Protein AF-0000000075755629 (afdb_homodimer)

Sequence (802 aa):
MSFSRQSEVEHWERKLYDYRESHFELSARVHISHLVFESGFRRRMDGRQNIRRLTQLMKMQGCQRLMRDNHVPVIVPRAHWQDRVRPRSGSGIIPSLDMELDYRLCAYDHENLITAARNFLGLDDQWWIVDVYLTDNEEVSPDDHRNEAESICHKFIQSLKERYPNDNRPPDGLIYERINRYEGYLDTPRDPLAANNWWAVLEALAGSKKGRYLTQFFKHETLHQKLNSLLVIPGLWGGMRIGLLHKLTAMHCDEPIACYWELTSTTFSRLVRGRDELLLLIDGVTVELLQSRVHKVSSKDLNSLQVELEEGRLFPNFSEGTRQDIWARLKEIDYPIPTLKTFFKDRLYLEVAQSVMKRLFVQPRRGKITIDQGVYGKYDTPVPVSMALRQEWLGSDLLEFMSFSRQSEVEHWERKLYDYRESHFELSARVHISHLVFESGFRRRMDGRQNIRRLTQLMKMQGCQRLMRDNHVPVIVPRAHWQDRVRPRSGSGIIPSLDMELDYRLCAYDHENLITAARNFLGLDDQWWIVDVYLTDNEEVSPDDHRNEAESICHKFIQSLKERYPNDNRPPDGLIYERINRYEGYLDTPRDPLAANNWWAVLEALAGSKKGRYLTQFFKHETLHQKLNSLLVIPGLWGGMRIGLLHKLTAMHCDEPIACYWELTSTTFSRLVRGRDELLLLIDGVTVELLQSRVHKVSSKDLNSLQVELEEGRLFPNFSEGTRQDIWARLKEIDYPIPTLKTFFKDRLYLEVAQSVMKRLFVQPRRGKITIDQGVYGKYDTPVPVSMALRQEWLGSDLLEF

Solvent-accessible surface area (backbone atoms only — not comparable to full-atom values): 43333 Å² total; per-residue (Å²): 121,60,72,62,54,47,49,52,41,46,51,51,42,50,52,45,48,50,50,48,62,73,24,47,74,51,60,28,36,35,54,53,87,34,57,41,66,76,87,44,62,65,60,26,15,46,64,56,60,64,26,54,44,48,36,53,33,32,66,53,49,32,74,65,48,72,45,74,88,57,40,28,45,28,58,41,47,51,85,38,52,75,68,52,36,31,80,38,87,53,96,53,99,60,27,35,54,45,60,48,91,84,52,70,42,46,33,46,45,61,60,51,58,52,54,19,44,58,72,69,40,54,86,90,60,44,58,41,35,30,35,38,27,48,36,80,75,65,86,68,59,89,80,62,69,85,40,69,68,53,45,49,52,50,52,45,53,47,52,50,55,66,66,69,79,87,68,71,77,79,52,47,28,54,50,51,53,50,32,38,34,21,66,34,76,39,106,42,72,64,33,67,69,62,20,25,44,44,51,30,60,56,43,61,48,78,86,54,58,37,52,58,26,49,56,56,43,59,69,38,54,69,62,39,52,55,56,55,65,45,64,55,33,27,12,42,32,62,36,42,57,53,79,52,40,48,55,56,64,69,56,27,45,59,65,65,50,51,48,52,52,46,50,34,49,48,54,57,32,57,43,50,72,64,40,66,79,57,37,53,50,40,27,10,46,32,43,61,70,44,47,70,36,28,39,50,75,33,64,66,46,35,53,55,47,48,52,35,44,73,72,43,61,41,58,60,76,49,54,71,69,56,43,52,53,28,48,59,47,48,46,67,36,77,53,57,39,63,42,44,43,53,47,65,59,50,43,55,58,53,50,52,52,39,51,50,45,44,66,69,45,74,63,64,92,80,66,95,59,30,53,61,54,48,49,41,66,71,56,62,59,89,68,79,68,46,73,66,54,50,47,49,50,52,53,53,49,56,68,71,99,122,58,73,62,54,45,51,52,42,46,49,52,43,50,53,45,46,51,49,48,63,71,24,48,73,49,60,28,35,36,55,54,86,34,56,40,66,74,86,45,61,64,60,26,15,45,64,56,59,65,27,54,42,48,36,54,34,31,65,52,50,31,75,66,50,70,44,72,88,57,40,28,45,28,57,42,46,53,86,38,52,74,68,52,35,30,79,38,87,53,96,51,97,60,28,35,55,45,59,49,90,85,52,69,43,47,32,46,46,61,59,52,57,51,55,20,44,59,73,68,39,53,87,90,61,44,58,39,35,30,36,37,27,48,36,78,67,65,85,69,57,87,80,59,71,84,40,71,67,53,47,49,52,50,52,45,54,46,51,53,55,65,67,70,78,86,70,71,76,78,53,50,29,55,50,52,52,48,34,38,34,21,66,34,76,40,105,41,72,65,32,66,70,62,22,27,43,44,52,29,60,57,44,61,48,76,87,52,58,37,53,58,25,49,56,54,42,59,69,38,53,69,61,39,51,55,56,56,64,46,63,55,33,27,13,42,33,64,37,44,58,54,79,50,41,48,56,58,65,70,58,26,46,58,65,65,51,51,46,52,50,47,47,34,48,48,53,56,32,55,42,50,72,66,41,65,79,57,36,53,50,40,26,12,47,33,44,62,71,43,46,69,36,28,38,50,74,33,64,66,47,36,52,55,48,48,53,34,43,74,72,44,60,41,57,60,75,48,53,70,69,57,45,53,53,27,48,60,46,48,47,67,36,77,53,55,40,65,43,44,43,54,49,66,58,50,42,55,59,53,49,52,51,40,52,50,45,48,67,69,44,75,64,63,91,80,65,95,58,30,52,62,54,49,48,42,66,72,56,61,58,88,68,76,70,46,74,67,55,49,47,48,49,53,53,54,49,56,69,70,100

pLDDT: mean 81.87, std 16.44, range [29.17, 96.62]

Nearest PDB structures (foldseek):
  5gw4-assembly1_D  TM=1.438E-01  e=5.415E+00  Saccharomyces cerevisiae S288C
  5gw4-assembly1_D  TM=1.348E-01  e=2.688E+00  Saccharomyces cerevisiae S288C
  6ks7-assembly1_D  TM=1.229E-01  e=6.515E+00  Saccharomyces cerevisiae S288C

Radius of gyration: 30.39 Å; Cα contacts (8 Å, |Δi|>4): 1043; chains: 2; bounding box: 76×82×67 Å

InterPro domains:
  IPR022198 Protein of unknown function DUF3723 [PF12520] (63-380)

Secondary structure (DSSP, 8-state):
--HHHHHHHHHHHHHHHHHHHHHEEEEEEEEGGGEEE---HHHHH--SHHHHHHHHHHHHH----SSGGG-EEEEEETTTBTTTEEEE--SSSS-EEEE-TT--EEE-S-HHHHHHHHHHS-GGG-EEEEEEEEE--S---TT-TT-HHHHHHHHHHHHHHT----PPPPPHHHHHHHHHHHHT-SSS---HHHHHHHHHHHT-STT--HHHHHHHHHH-HHHHHHHHGGGG-GGGGGG--GGGHHHHHHHT-HHHHHHHHHHHHHHHHHHTTT-HHHHTT--HHHHHHHTT--TTT-HHHHHHHHHHHHTT-SSTTS-HHHHHHHHHHHTT--SPPP-HHHHHHHHHHHHHHHHHHHHHTT--TT----HHHHHHHHT--SS---HHHHHHHHHHHHHH-/--HHHHHHHHHHHHHHHHHHHHHEEEEEEEEGGGEEE---HHHHH--SHHHHHHHHHHHHH----SSGGG-EEEEEETTTBTTTEEEE--SSSS-EEEE-TT--EEE-S-HHHHHHHHHHS-GGG-EEEEEEEEE------TT-TT-HHHHHHHHHHHHHHT----PPPPPHHHHHHHHHHHHTSSSS---HHHHHHHHHHHT-STT--HHHHHHHHHH-HHHHHHHHGGGG-GGGGGG--GGGHHHHHHHT-HHHHHHHHHHHHHHHHHHTTT-HHHHTT--HHHHHHHTT--TTT-HHHHHHHHHHHHHT-SSTTS-HHHHHHHHHHHTT--SPPP-HHHHHHHHHHHHHHHHHHHHHS---SS----HHHHHHHHT--SS---HHHHHHHHHHHHHH-

Structure (mmCIF, N/CA/C/O backbone):
data_AF-0000000075755629-model_v1
#
loop_
_entity.id
_entity.type
_entity.pdbx_description
1 polymer 'Pc22g26890 protein'
#
loop_
_atom_site.group_PDB
_atom_site.id
_atom_site.type_symbol
_atom_site.label_atom_id
_atom_site.label_alt_id
_atom_site.label_comp_id
_atom_site.label_asym_id
_atom_site.label_entity_id
_atom_site.label_seq_id
_atom_site.pdbx_PDB_ins_code
_atom_site.Cartn_x
_atom_site.Cartn_y
_atom_site.Cartn_z
_atom_site.occupancy
_atom_site.B_iso_or_equiv
_atom_site.auth_seq_id
_atom_site.auth_comp_id
_atom_site.auth_asym_id
_atom_site.auth_atom_id
_atom_site.pdbx_PDB_model_num
ATOM 1 N N . MET A 1 1 ? 1.916 12.461 -23.312 1 44.56 1 MET A N 1
ATOM 2 C CA . MET A 1 1 ? 2.676 13.055 -22.219 1 44.56 1 MET A CA 1
ATOM 3 C C . MET A 1 1 ? 3.941 13.727 -22.734 1 44.56 1 MET A C 1
ATOM 5 O O . MET A 1 1 ? 4.695 13.133 -23.516 1 44.56 1 MET A O 1
ATOM 9 N N . SER A 1 2 ? 4 14.914 -22.688 1 57.66 2 SER A N 1
ATOM 10 C CA . SER A 1 2 ? 4.953 15.641 -23.531 1 57.66 2 SER A CA 1
ATOM 11 C C . SER A 1 2 ? 6.391 15.305 -23.141 1 57.66 2 SER A C 1
ATOM 13 O O . SER A 1 2 ? 6.668 14.977 -21.984 1 57.66 2 SER A O 1
ATOM 15 N N . PHE A 1 3 ? 7.09 14.797 -24.047 1 63.38 3 PHE A N 1
ATOM 16 C CA . PHE A 1 3 ? 8.539 14.609 -24.047 1 63.38 3 PHE A CA 1
ATOM 17 C C . PHE A 1 3 ? 9.219 15.609 -23.125 1 63.38 3 PHE A C 1
ATOM 19 O O . PHE A 1 3 ? 10.172 15.266 -22.422 1 63.38 3 PHE A O 1
ATOM 26 N N . SER A 1 4 ? 8.438 16.609 -23 1 75.25 4 SER A N 1
ATOM 27 C CA . SER A 1 4 ? 9.008 17.688 -22.203 1 75.25 4 SER A CA 1
ATOM 28 C C . SER A 1 4 ? 8.875 17.422 -20.719 1 75.25 4 SER A C 1
ATOM 30 O O . SER A 1 4 ? 9.82 17.641 -19.953 1 75.25 4 SER A O 1
ATOM 32 N N . ARG A 1 5 ? 7.859 16.719 -20.359 1 79.12 5 ARG A N 1
ATOM 33 C CA . ARG A 1 5 ? 7.652 16.469 -18.938 1 79.12 5 ARG A CA 1
ATOM 34 C C . ARG A 1 5 ? 8.594 15.383 -18.422 1 79.12 5 ARG A C 1
ATOM 36 O O . ARG A 1 5 ? 9.18 15.523 -17.344 1 79.12 5 ARG A O 1
ATOM 43 N N . GLN A 1 6 ? 8.789 14.391 -19.219 1 83.69 6 GLN A N 1
ATOM 44 C CA . GLN A 1 6 ? 9.68 13.312 -18.828 1 83.69 6 GLN A CA 1
ATOM 45 C C . GLN A 1 6 ? 11.117 13.805 -18.703 1 83.69 6 GLN A C 1
ATOM 47 O O . GLN A 1 6 ? 11.867 13.367 -17.828 1 83.69 6 GLN A O 1
ATOM 52 N N . SER A 1 7 ? 11.391 14.734 -19.547 1 84.19 7 SER A N 1
ATOM 53 C CA . SER A 1 7 ? 12.734 15.305 -19.469 1 84.19 7 SER A CA 1
ATOM 54 C C . SER A 1 7 ? 12.953 16.078 -18.172 1 84.19 7 SER A C 1
ATOM 56 O O . SER A 1 7 ? 14.039 16.031 -17.594 1 84.19 7 SER A O 1
ATOM 58 N N . GLU A 1 8 ? 11.914 16.734 -17.781 1 84.25 8 GLU A N 1
ATOM 59 C CA . GLU A 1 8 ? 11.984 17.484 -16.516 1 84.25 8 GLU A CA 1
ATOM 60 C C . GLU A 1 8 ? 12.117 16.531 -15.336 1 84.25 8 GLU A C 1
ATOM 62 O O . GLU A 1 8 ? 12.922 16.766 -14.43 1 84.25 8 GLU A O 1
ATOM 67 N N . VAL A 1 9 ? 11.375 15.5 -15.367 1 85.38 9 VAL A N 1
ATOM 68 C CA . VAL A 1 9 ? 11.406 14.516 -14.289 1 85.38 9 VAL A CA 1
ATOM 69 C C . VAL A 1 9 ? 12.781 13.859 -14.227 1 85.38 9 VAL A C 1
ATOM 71 O O . VAL A 1 9 ? 13.367 13.727 -13.148 1 85.38 9 VAL A O 1
ATOM 74 N N . GLU A 1 10 ? 13.289 13.555 -15.344 1 85.06 10 GLU A N 1
ATOM 75 C CA . GLU A 1 10 ? 14.602 12.914 -15.398 1 85.06 10 GLU A CA 1
ATOM 76 C C . GLU A 1 10 ? 15.695 13.852 -14.898 1 85.06 10 GLU A C 1
ATOM 78 O O . GLU A 1 10 ? 16.641 13.414 -14.258 1 85.06 10 GLU A O 1
ATOM 83 N N . HIS A 1 11 ? 15.508 15.062 -15.234 1 85.94 11 HIS A N 1
ATOM 84 C CA . HIS A 1 11 ? 16.469 16.062 -14.789 1 85.94 11 HIS A CA 1
ATOM 85 C C . HIS A 1 11 ? 16.531 16.125 -13.266 1 85.94 11 HIS A C 1
ATOM 87 O O . HIS A 1 11 ? 17.625 16.047 -12.68 1 85.94 11 HIS A O 1
ATOM 93 N N . TRP A 1 12 ? 15.43 16.172 -12.672 1 83.75 12 TRP A N 1
ATOM 94 C CA . TRP A 1 12 ? 15.383 16.266 -11.219 1 83.75 12 TRP A CA 1
ATOM 95 C C . TRP A 1 12 ? 15.766 14.945 -10.562 1 83.75 12 TRP A C 1
ATOM 97 O O . TRP A 1 12 ? 16.406 14.93 -9.508 1 83.75 12 TRP A O 1
ATOM 107 N N . GLU A 1 13 ? 15.398 13.906 -11.164 1 85.88 13 GLU A N 1
ATOM 108 C CA . GLU A 1 13 ? 15.781 12.594 -10.641 1 85.88 13 GLU A CA 1
ATOM 109 C C . GLU A 1 13 ? 17.297 12.438 -10.609 1 85.88 13 GLU A C 1
ATOM 111 O O . GLU A 1 13 ? 17.859 11.914 -9.641 1 85.88 13 GLU A O 1
ATOM 116 N N . ARG A 1 14 ? 17.875 12.859 -11.656 1 85.62 14 ARG A N 1
ATOM 117 C CA . ARG A 1 14 ? 19.328 12.758 -11.75 1 85.62 14 ARG A CA 1
ATOM 118 C C . ARG A 1 14 ? 20.016 13.641 -10.695 1 85.62 14 ARG A C 1
ATOM 120 O O . ARG A 1 14 ? 20.969 13.211 -10.047 1 85.62 14 ARG A O 1
ATOM 127 N N . LYS A 1 15 ? 19.469 14.805 -10.586 1 86.81 15 LYS A N 1
ATOM 128 C CA . LYS A 1 15 ? 20.047 15.727 -9.602 1 86.81 15 LYS A CA 1
ATOM 129 C C . LYS A 1 15 ? 19.891 15.18 -8.188 1 86.81 15 LYS A C 1
ATOM 131 O O . LYS A 1 15 ? 20.812 15.273 -7.371 1 86.81 15 LYS A O 1
ATOM 136 N N . LEU A 1 16 ? 18.766 14.609 -7.965 1 87 16 LEU A N 1
ATOM 137 C CA . LEU A 1 16 ? 18.516 14.062 -6.641 1 87 16 LEU A CA 1
ATOM 138 C C . LEU A 1 16 ? 19.359 12.828 -6.387 1 87 16 LEU A C 1
ATOM 140 O O . LEU A 1 16 ? 19.875 12.633 -5.277 1 87 16 LEU A O 1
ATOM 144 N N . TYR A 1 17 ? 19.438 12.078 -7.383 1 87.5 17 TYR A N 1
ATOM 145 C CA . TYR A 1 17 ? 20.281 10.891 -7.273 1 87.5 17 TYR A CA 1
ATOM 146 C C . TYR A 1 17 ? 21.719 11.266 -6.961 1 87.5 17 TYR A C 1
ATOM 148 O O . TYR A 1 17 ? 22.328 10.688 -6.062 1 87.5 17 TYR A O 1
ATOM 156 N N . ASP A 1 18 ? 22.219 12.18 -7.664 1 87.62 18 ASP A N 1
ATOM 157 C CA . ASP A 1 18 ? 23.578 12.648 -7.461 1 87.62 18 ASP A CA 1
ATOM 158 C C . ASP A 1 18 ? 23.75 13.25 -6.07 1 87.62 18 ASP A C 1
ATOM 160 O O . ASP A 1 18 ? 24.766 13.016 -5.41 1 87.62 18 ASP A O 1
ATOM 164 N N . TYR A 1 19 ? 22.781 14.008 -5.742 1 88.62 19 TYR A N 1
ATOM 165 C CA . TYR A 1 19 ? 22.828 14.625 -4.426 1 88.62 19 TYR A CA 1
ATOM 166 C C . TYR A 1 19 ? 22.844 13.578 -3.324 1 88.62 19 TYR A C 1
ATOM 168 O O . TYR A 1 19 ? 23.625 13.672 -2.375 1 88.62 19 TYR A O 1
ATOM 176 N N . ARG A 1 20 ? 22.062 12.594 -3.439 1 89.56 20 ARG A N 1
ATOM 177 C CA . ARG A 1 20 ? 21.953 11.523 -2.457 1 89.56 20 ARG A CA 1
ATOM 178 C C . ARG A 1 20 ? 23.266 10.75 -2.35 1 89.56 20 ARG A C 1
ATOM 180 O O . ARG A 1 20 ? 23.75 10.484 -1.247 1 89.56 20 ARG A O 1
ATOM 187 N N . GLU A 1 21 ? 23.812 10.438 -3.469 1 87.44 21 GLU A N 1
ATOM 188 C CA . GLU A 1 21 ? 25.047 9.656 -3.498 1 87.44 21 GLU A CA 1
ATOM 189 C C . GLU A 1 21 ? 26.219 10.453 -2.922 1 87.44 21 GLU A C 1
ATOM 191 O O . GLU A 1 21 ? 27.062 9.898 -2.221 1 87.44 21 GLU A O 1
ATOM 196 N N . SER A 1 22 ? 26.203 11.711 -3.191 1 90.06 22 SER A N 1
ATOM 197 C CA . SER A 1 22 ? 27.312 12.547 -2.744 1 90.06 22 SER A CA 1
ATOM 198 C C . SER A 1 22 ? 27.203 12.867 -1.259 1 90.06 22 SER A C 1
ATOM 200 O O . SER A 1 22 ? 28.203 13.141 -0.598 1 90.06 22 SER A O 1
ATOM 202 N N . HIS A 1 23 ? 25.984 12.797 -0.745 1 92.56 23 HIS A N 1
ATOM 203 C CA . HIS A 1 23 ? 25.797 13.211 0.641 1 92.56 23 HIS A CA 1
ATOM 204 C C . HIS A 1 23 ? 25.609 12.008 1.556 1 92.56 23 HIS A C 1
ATOM 206 O O . HIS A 1 23 ? 25.656 12.141 2.781 1 92.56 23 HIS A O 1
ATOM 212 N N . PHE A 1 24 ? 25.5 10.867 0.956 1 93.69 24 PHE A N 1
ATOM 213 C CA . PHE A 1 24 ? 25.391 9.656 1.76 1 93.69 24 PHE A CA 1
ATOM 214 C C . PHE A 1 24 ? 26.719 9.289 2.385 1 93.69 24 PHE A C 1
ATOM 216 O O . PHE A 1 24 ? 27.734 9.18 1.684 1 93.69 24 PHE A O 1
ATOM 223 N N . GLU A 1 25 ? 26.75 9.039 3.633 1 93.94 25 GLU A N 1
ATOM 224 C CA . GLU A 1 25 ? 27.984 8.703 4.32 1 93.94 25 GLU A CA 1
ATOM 225 C C . GLU A 1 25 ? 28.047 7.215 4.66 1 93.94 25 GLU A C 1
ATOM 227 O O . GLU A 1 25 ? 28.984 6.516 4.246 1 93.94 25 GLU A O 1
ATOM 232 N N . LEU A 1 26 ? 27.078 6.746 5.426 1 92.44 26 LEU A N 1
ATOM 233 C CA . LEU A 1 26 ? 27.031 5.336 5.793 1 92.44 26 LEU A CA 1
ATOM 234 C C . LEU A 1 26 ? 25.703 4.98 6.453 1 92.44 26 LEU A C 1
ATOM 236 O O . LEU A 1 26 ? 24.922 5.867 6.785 1 92.44 26 LEU A O 1
ATOM 240 N N . SER A 1 27 ? 25.438 3.748 6.465 1 93.12 27 SER A N 1
ATOM 241 C CA . SER A 1 27 ? 24.391 3.215 7.324 1 93.12 27 SER A CA 1
ATOM 242 C C . SER A 1 27 ? 24.953 2.754 8.664 1 93.12 27 SER A C 1
ATOM 244 O O . SER A 1 27 ? 26.016 2.135 8.719 1 93.12 27 SER A O 1
ATOM 246 N N . ALA A 1 28 ? 24.281 3.133 9.766 1 94.25 28 ALA A N 1
ATOM 247 C CA . ALA A 1 28 ? 24.828 2.824 11.078 1 94.25 28 ALA A CA 1
ATOM 248 C C . ALA A 1 28 ? 23.719 2.527 12.086 1 94.25 28 ALA A C 1
ATOM 250 O O . ALA A 1 28 ? 22.562 2.908 11.875 1 94.25 28 ALA A O 1
ATOM 251 N N . ARG A 1 29 ? 24.156 1.855 13.094 1 93.38 29 ARG A N 1
ATOM 252 C CA . ARG A 1 29 ? 23.25 1.527 14.188 1 93.38 29 ARG A CA 1
ATOM 253 C C . ARG A 1 29 ? 23.219 2.65 15.219 1 93.38 29 ARG A C 1
ATOM 255 O O . ARG A 1 29 ? 24.25 3.232 15.555 1 93.38 29 ARG A O 1
ATOM 262 N N . VAL A 1 30 ? 21.969 3.006 15.664 1 94.69 30 VAL A N 1
ATOM 263 C CA . VAL A 1 30 ? 21.797 4.031 16.688 1 94.69 30 VAL A CA 1
ATOM 264 C C . VAL A 1 30 ? 20.719 3.604 17.672 1 94.69 30 VAL A C 1
ATOM 266 O O . VAL A 1 30 ? 19.828 2.822 17.328 1 94.69 30 VAL A O 1
ATOM 269 N N . HIS A 1 31 ? 20.938 4.031 18.859 1 94.19 31 HIS A N 1
ATOM 270 C CA . HIS A 1 31 ? 19.844 3.836 19.812 1 94.19 31 HIS A CA 1
ATOM 271 C C . HIS A 1 31 ? 18.625 4.668 19.438 1 94.19 31 HIS A C 1
ATOM 273 O O . HIS A 1 31 ? 18.766 5.824 19.031 1 94.19 31 HIS A O 1
ATOM 279 N N . ILE A 1 32 ? 17.438 4.156 19.578 1 94.31 32 ILE A N 1
ATOM 280 C CA . ILE A 1 32 ? 16.203 4.754 19.094 1 94.31 32 ILE A CA 1
ATOM 281 C C . ILE A 1 32 ? 15.93 6.059 19.844 1 94.31 32 ILE A C 1
ATOM 283 O O . ILE A 1 32 ? 15.297 6.969 19.297 1 94.31 32 ILE A O 1
ATOM 287 N N . SER A 1 33 ? 16.453 6.238 21.047 1 92.12 33 SER A N 1
ATOM 288 C CA . SER A 1 33 ? 16.203 7.422 21.859 1 92.12 33 SER A CA 1
ATOM 289 C C . SER A 1 33 ? 16.859 8.664 21.25 1 92.12 33 SER A C 1
ATOM 291 O O . SER A 1 33 ? 16.5 9.789 21.578 1 92.12 33 SER A O 1
ATOM 293 N N . HIS A 1 34 ? 17.781 8.438 20.359 1 94.56 34 HIS A N 1
ATOM 294 C CA . HIS A 1 34 ? 18.5 9.562 19.75 1 94.56 34 HIS A CA 1
ATOM 295 C C . HIS A 1 34 ? 17.75 10.094 18.531 1 94.56 34 HIS A C 1
ATOM 297 O O . HIS A 1 34 ? 18.094 11.141 17.984 1 94.56 34 HIS A O 1
ATOM 303 N N . LEU A 1 35 ? 16.703 9.391 18.141 1 95 35 LEU A N 1
ATOM 304 C CA . LEU A 1 35 ? 15.977 9.789 16.938 1 95 35 LEU A CA 1
ATOM 305 C C . LEU A 1 35 ? 14.828 10.727 17.297 1 95 35 LEU A C 1
ATOM 307 O O . LEU A 1 35 ? 14.055 10.453 18.219 1 95 35 LEU A O 1
ATOM 311 N N . VAL A 1 36 ? 14.82 11.812 16.609 1 93.75 36 VAL A N 1
ATOM 312 C CA . VAL A 1 36 ? 13.734 12.773 16.781 1 93.75 36 VAL A CA 1
ATOM 313 C C . VAL A 1 36 ? 13.047 13.023 15.445 1 93.75 36 VAL A C 1
ATOM 315 O O . VAL A 1 36 ? 13.711 13.102 14.406 1 93.75 36 VAL A O 1
ATOM 318 N N . PHE A 1 37 ? 11.773 13.125 15.523 1 90.25 37 PHE A N 1
ATOM 319 C CA . PHE A 1 37 ? 10.977 13.328 14.312 1 90.25 37 PHE A CA 1
ATOM 320 C C . PHE A 1 37 ? 10.281 14.688 14.344 1 90.25 37 PHE A C 1
ATOM 322 O O . PHE A 1 37 ? 9.883 15.156 15.406 1 90.25 37 PHE A O 1
ATOM 329 N N . GLU A 1 38 ? 10.195 15.234 13.188 1 82.75 38 GLU A N 1
ATOM 330 C CA . GLU A 1 38 ? 9.516 16.516 13.078 1 82.75 38 GLU A CA 1
ATOM 331 C C . GLU A 1 38 ? 8.016 16.375 13.312 1 82.75 38 GLU A C 1
ATOM 333 O O . GLU A 1 38 ? 7.414 15.383 12.883 1 82.75 38 GLU A O 1
ATOM 338 N N . SER A 1 39 ? 7.535 17.297 14.039 1 81.44 39 SER A N 1
ATOM 339 C CA . SER A 1 39 ? 6.094 17.328 14.258 1 81.44 39 SER A CA 1
ATOM 340 C C . SER A 1 39 ? 5.371 18.062 13.133 1 81.44 39 SER A C 1
ATOM 342 O O . SER A 1 39 ? 5.336 19.281 13.109 1 81.44 39 SER A O 1
ATOM 344 N N . GLY A 1 40 ? 5 17.375 12.086 1 80.56 40 GLY A N 1
ATOM 345 C CA . GLY A 1 40 ? 4.305 17.984 10.961 1 80.56 40 GLY A CA 1
ATOM 346 C C . GLY A 1 40 ? 2.848 17.562 10.875 1 80.56 40 GLY A C 1
ATOM 347 O O . GLY A 1 40 ? 2.281 17.047 11.836 1 80.56 40 GLY A O 1
ATOM 348 N N . PHE A 1 41 ? 2.24 18.016 9.867 1 86.19 41 PHE A N 1
ATOM 349 C CA . PHE A 1 41 ? 0.822 17.781 9.625 1 86.19 41 PHE A CA 1
ATOM 350 C C . PHE A 1 41 ? 0.49 16.297 9.742 1 86.19 41 PHE A C 1
ATOM 352 O O . PHE A 1 41 ? -0.497 15.922 10.383 1 86.19 41 PHE A O 1
ATOM 359 N N . ARG A 1 42 ? 1.324 15.508 9.219 1 84.44 42 ARG A N 1
ATOM 360 C CA . ARG A 1 42 ? 1.105 14.07 9.227 1 84.44 42 ARG A CA 1
ATOM 361 C C . ARG A 1 42 ? 1.048 13.523 10.648 1 84.44 42 ARG A C 1
ATOM 363 O O . ARG A 1 42 ? 0.149 12.758 10.992 1 84.44 42 ARG A O 1
ATOM 370 N N . ARG A 1 43 ? 1.964 13.883 11.406 1 82.75 43 ARG A N 1
ATOM 371 C CA . ARG A 1 43 ? 2.035 13.414 12.789 1 82.75 43 ARG A CA 1
ATOM 372 C C . ARG A 1 43 ? 0.833 13.898 13.594 1 82.75 43 ARG A C 1
ATOM 374 O O . ARG A 1 43 ? 0.262 13.141 14.383 1 82.75 43 ARG A O 1
ATOM 381 N N . ARG A 1 44 ? 0.491 15.031 13.367 1 86.12 44 ARG A N 1
ATOM 382 C CA . ARG A 1 44 ? -0.596 15.641 14.125 1 86.12 44 ARG A CA 1
ATOM 383 C C . ARG A 1 44 ? -1.943 15.055 13.719 1 86.12 44 ARG A C 1
ATOM 385 O O . ARG A 1 44 ? -2.855 14.953 14.539 1 86.12 44 ARG A O 1
ATOM 392 N N . MET A 1 45 ? -1.952 14.703 12.547 1 89.06 45 MET A N 1
ATOM 393 C CA . MET A 1 45 ? -3.201 14.141 12.039 1 89.06 45 MET A CA 1
ATOM 394 C C . MET A 1 45 ? -3.389 12.711 12.523 1 89.06 45 MET A C 1
ATOM 396 O O . MET A 1 45 ? -4.516 12.227 12.617 1 89.06 45 MET A O 1
ATOM 400 N N . ASP A 1 46 ? -2.332 12.062 12.797 1 81.62 46 ASP A N 1
ATOM 401 C CA . ASP A 1 46 ? -2.326 10.625 13.008 1 81.62 46 ASP A CA 1
ATOM 402 C C . ASP A 1 46 ? -2.992 10.266 14.336 1 81.62 46 ASP A C 1
ATOM 404 O O . ASP A 1 46 ? -2.691 10.859 15.375 1 81.62 46 ASP A O 1
ATOM 408 N N . GLY A 1 47 ? -3.92 9.352 14.336 1 76.38 47 GLY A N 1
ATOM 409 C CA . GLY A 1 47 ? -4.602 8.844 15.516 1 76.38 47 GLY A CA 1
ATOM 410 C C . GLY A 1 47 ? -3.91 7.648 16.141 1 76.38 47 GLY A C 1
ATOM 411 O O . GLY A 1 47 ? -4.48 6.973 17 1 76.38 47 GLY A O 1
ATOM 412 N N . ARG A 1 48 ? -2.754 7.262 15.727 1 80.12 48 ARG A N 1
ATOM 413 C CA . ARG A 1 48 ? -1.9 6.23 16.297 1 80.12 48 ARG A CA 1
ATOM 414 C C . ARG A 1 48 ? -2.354 4.84 15.867 1 80.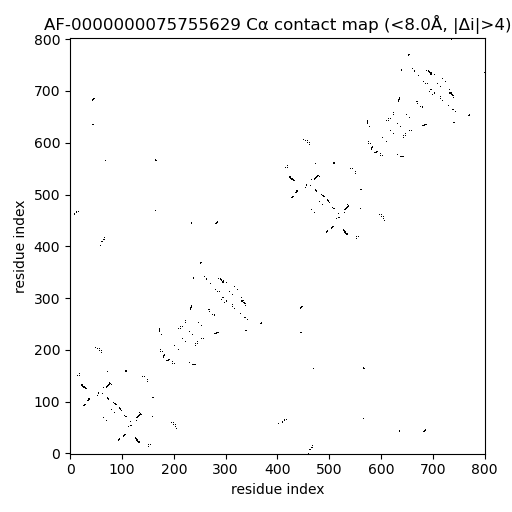12 48 ARG A C 1
ATOM 416 O O . ARG A 1 48 ? -1.873 3.832 16.391 1 80.12 48 ARG A O 1
ATOM 423 N N . GLN A 1 49 ? -3.258 4.797 15 1 78.81 49 GLN A N 1
ATOM 424 C CA . GLN A 1 49 ? -3.729 3.506 14.516 1 78.81 49 GLN A CA 1
ATOM 425 C C . GLN A 1 49 ? -2.625 2.764 13.766 1 78.81 49 GLN A C 1
ATOM 427 O O . GLN A 1 49 ? -2.523 1.538 13.859 1 78.81 49 GLN A O 1
ATOM 432 N N . ASN A 1 50 ? -1.839 3.496 13.102 1 82.19 50 ASN A N 1
ATOM 433 C CA . ASN A 1 50 ? -0.756 2.869 12.352 1 82.19 50 ASN A CA 1
ATOM 434 C C . ASN A 1 50 ? 0.3 2.275 13.273 1 82.19 50 ASN A C 1
ATOM 436 O O . ASN A 1 50 ? 0.93 1.271 12.945 1 82.19 50 ASN A O 1
ATOM 440 N N . ILE A 1 51 ? 0.458 2.883 14.391 1 87.31 51 ILE A N 1
ATOM 441 C CA . ILE A 1 51 ? 1.423 2.365 15.352 1 87.31 51 ILE A CA 1
ATOM 442 C C . ILE A 1 51 ? 0.957 1.006 15.867 1 87.31 51 ILE A C 1
ATOM 444 O O . ILE A 1 51 ? 1.753 0.07 15.977 1 87.31 51 ILE A O 1
ATOM 448 N N . ARG A 1 52 ? -0.302 0.938 16.156 1 85.12 52 ARG A N 1
ATOM 449 C CA . ARG A 1 52 ? -0.861 -0.321 16.625 1 85.12 52 ARG A CA 1
ATOM 450 C C . ARG A 1 52 ? -0.738 -1.415 15.578 1 85.12 52 ARG A C 1
ATOM 452 O O . ARG A 1 52 ? -0.367 -2.549 15.891 1 85.12 52 ARG A O 1
ATOM 459 N N . ARG A 1 53 ? -0.996 -1.057 14.461 1 85.06 53 ARG A N 1
ATOM 460 C CA . ARG A 1 53 ? -0.885 -1.99 13.344 1 85.06 53 ARG A CA 1
ATOM 461 C C . ARG A 1 53 ? 0.547 -2.492 13.188 1 85.06 53 ARG A C 1
ATOM 463 O O . ARG A 1 53 ? 0.78 -3.699 13.086 1 85.06 53 ARG A O 1
ATOM 470 N N . LEU A 1 54 ? 1.479 -1.6 13.172 1 87.25 54 LEU A N 1
ATOM 471 C CA . LEU A 1 54 ? 2.885 -1.95 13 1 87.25 54 LEU A CA 1
ATOM 472 C C . LEU A 1 54 ? 3.375 -2.812 14.164 1 87.25 54 LEU A C 1
ATOM 474 O O . LEU A 1 54 ? 4.176 -3.729 13.961 1 87.25 54 LEU A O 1
ATOM 478 N N . THR A 1 55 ? 2.861 -2.516 15.305 1 88.88 55 THR A N 1
ATOM 479 C CA . THR A 1 55 ? 3.232 -3.32 16.469 1 88.88 55 THR A CA 1
ATOM 480 C C . THR A 1 55 ? 2.746 -4.758 16.297 1 88.88 55 THR A C 1
ATOM 482 O O . THR A 1 55 ? 3.473 -5.703 16.609 1 88.88 55 THR A O 1
ATOM 485 N N . GLN A 1 56 ? 1.572 -4.859 15.812 1 85.31 56 GLN A N 1
ATOM 486 C CA . GLN A 1 56 ? 1.02 -6.191 15.578 1 85.31 56 GLN A CA 1
ATOM 487 C C . GLN A 1 56 ? 1.81 -6.93 14.5 1 85.31 56 GLN A C 1
ATOM 489 O O . GLN A 1 56 ? 2.021 -8.141 14.602 1 85.31 56 GLN A O 1
ATOM 494 N N . LEU A 1 57 ? 2.221 -6.242 13.57 1 85.44 57 LEU A N 1
ATOM 495 C CA . LEU A 1 57 ? 3.02 -6.844 12.508 1 85.44 57 LEU A CA 1
ATOM 496 C C . LEU A 1 57 ? 4.367 -7.316 13.047 1 85.44 57 LEU A C 1
ATOM 498 O O . LEU A 1 57 ? 4.848 -8.391 12.664 1 85.44 57 LEU A O 1
ATOM 502 N N . MET A 1 58 ? 4.957 -6.52 13.898 1 87.69 58 MET A N 1
ATOM 503 C CA . MET A 1 58 ? 6.246 -6.879 14.484 1 87.69 58 MET A CA 1
ATOM 504 C C . MET A 1 58 ? 6.121 -8.125 15.359 1 87.69 58 MET A C 1
ATOM 506 O O . MET A 1 58 ? 7.047 -8.938 15.43 1 87.69 58 MET A O 1
ATOM 510 N N . LYS A 1 59 ? 4.957 -8.219 15.906 1 86.06 59 LYS A N 1
ATOM 511 C CA . LYS A 1 59 ? 4.711 -9.406 16.719 1 86.06 59 LYS A CA 1
ATOM 512 C C . LYS A 1 59 ? 4.652 -10.656 15.852 1 86.06 59 LYS A C 1
ATOM 514 O O . LYS A 1 59 ? 5.055 -11.742 16.281 1 86.06 59 LYS A O 1
ATOM 519 N N . MET A 1 60 ? 4.246 -10.438 14.641 1 83.81 60 MET A N 1
ATOM 520 C CA . MET A 1 60 ? 4.066 -11.562 13.742 1 83.81 60 MET A CA 1
ATOM 521 C C . MET A 1 60 ? 5.363 -11.891 13 1 83.81 60 MET A C 1
ATOM 523 O O . MET A 1 60 ? 5.762 -13.047 12.914 1 83.81 60 MET A O 1
ATOM 527 N N . GLN A 1 61 ? 6 -10.953 12.453 1 84.25 61 GLN A N 1
ATOM 528 C CA . GLN A 1 61 ? 7.133 -11.195 11.562 1 84.25 61 GLN A CA 1
ATOM 529 C C . GLN A 1 61 ? 8.453 -10.867 12.258 1 84.25 61 GLN A C 1
ATOM 531 O O . GLN A 1 61 ? 9.523 -11.242 11.766 1 84.25 61 GLN A O 1
ATOM 536 N N . GLY A 1 62 ? 8.367 -10.227 13.398 1 84.62 62 GLY A N 1
ATOM 537 C CA . GLY A 1 62 ? 9.594 -9.742 14.016 1 84.62 62 GLY A CA 1
ATOM 538 C C . GLY A 1 62 ? 9.984 -8.352 13.547 1 84.62 62 GLY A C 1
ATOM 539 O O . GLY A 1 62 ? 9.469 -7.863 12.539 1 84.62 62 GLY A O 1
ATOM 540 N N . CYS A 1 63 ? 10.805 -7.82 14.289 1 86.88 63 CYS A N 1
ATOM 541 C CA . CYS A 1 63 ? 11.312 -6.496 13.938 1 86.88 63 CYS A CA 1
ATOM 542 C C . CYS A 1 63 ? 12.422 -6.59 12.898 1 86.88 63 CYS A C 1
ATOM 544 O O . CYS A 1 63 ? 13.477 -7.172 13.156 1 86.88 63 CYS A O 1
ATOM 546 N N . GLN A 1 64 ? 12.195 -6.109 11.758 1 86 64 GLN A N 1
ATOM 547 C CA . GLN A 1 64 ? 13.141 -6.168 10.656 1 86 64 GLN A CA 1
ATOM 548 C C . GLN A 1 64 ? 13.906 -4.855 10.516 1 86 64 GLN A C 1
ATOM 550 O O . GLN A 1 64 ? 13.562 -4.02 9.68 1 86 64 GLN A O 1
ATOM 555 N N . ARG A 1 65 ? 15.023 -4.797 11.133 1 87.75 65 ARG A N 1
ATOM 556 C CA . ARG A 1 65 ? 15.742 -3.529 11.227 1 87.75 65 ARG A CA 1
ATOM 557 C C . ARG A 1 65 ? 16.766 -3.389 10.102 1 87.75 65 ARG A C 1
ATOM 559 O O . ARG A 1 65 ? 17.141 -2.273 9.734 1 87.75 65 ARG A O 1
ATOM 566 N N . LEU A 1 66 ? 17.141 -4.512 9.516 1 85.12 66 LEU A N 1
ATOM 567 C CA . LEU A 1 66 ? 18.266 -4.461 8.586 1 85.12 66 LEU A CA 1
ATOM 568 C C . LEU A 1 66 ? 17.766 -4.32 7.148 1 85.12 66 LEU A C 1
ATOM 570 O O . LEU A 1 66 ? 18.562 -4.043 6.246 1 85.12 66 LEU A O 1
ATOM 574 N N . MET A 1 67 ? 16.453 -4.457 7.016 1 81.25 67 MET A N 1
ATOM 575 C CA . MET A 1 67 ? 15.898 -4.25 5.684 1 81.25 67 MET A CA 1
ATOM 576 C C . MET A 1 67 ? 16.062 -2.803 5.238 1 81.25 67 MET A C 1
ATOM 578 O O . MET A 1 67 ? 15.758 -1.877 5.988 1 81.25 67 MET A O 1
ATOM 582 N N . ARG A 1 68 ? 16.469 -2.594 4.062 1 81 68 ARG A N 1
ATOM 583 C CA . ARG A 1 68 ? 16.797 -1.27 3.545 1 81 68 ARG A CA 1
ATOM 584 C C . ARG A 1 68 ? 15.586 -0.345 3.605 1 81 68 ARG A C 1
ATOM 586 O O . ARG A 1 68 ? 15.719 0.841 3.912 1 81 68 ARG A O 1
ATOM 593 N N . ASP A 1 69 ? 14.477 -0.91 3.354 1 80.69 69 ASP A N 1
ATOM 594 C CA . ASP A 1 69 ? 13.266 -0.103 3.314 1 80.69 69 ASP A CA 1
ATOM 595 C C . ASP A 1 69 ? 12.883 0.392 4.707 1 80.69 69 ASP A C 1
ATOM 597 O O . ASP A 1 69 ? 12.078 1.311 4.852 1 80.69 69 ASP A O 1
ATOM 601 N N . ASN A 1 70 ? 13.477 -0.207 5.676 1 87.5 70 ASN A N 1
ATOM 602 C CA . ASN A 1 70 ? 13.133 0.167 7.047 1 87.5 70 ASN A CA 1
ATOM 603 C C . ASN A 1 70 ? 14.188 1.098 7.648 1 87.5 70 ASN A C 1
ATOM 605 O O . ASN A 1 70 ? 14.031 1.567 8.781 1 87.5 70 ASN A O 1
ATOM 609 N N . HIS A 1 71 ? 15.25 1.369 6.82 1 91.31 71 HIS A N 1
ATOM 610 C CA . HIS A 1 71 ? 16.25 2.312 7.32 1 91.31 71 HIS A CA 1
ATOM 611 C C . HIS A 1 71 ? 15.648 3.701 7.504 1 91.31 71 HIS A C 1
ATOM 613 O O . HIS A 1 71 ? 14.789 4.121 6.723 1 91.31 71 HIS A O 1
ATOM 619 N N . VAL A 1 72 ? 16.094 4.324 8.5 1 94 72 VAL A N 1
ATOM 620 C CA . VAL A 1 72 ? 15.609 5.68 8.758 1 94 72 VAL A CA 1
ATOM 621 C C . VAL A 1 72 ? 16.641 6.695 8.266 1 94 72 VAL A C 1
ATOM 623 O O . VAL A 1 72 ? 17.766 6.746 8.766 1 94 72 VAL A O 1
ATOM 626 N N . PRO A 1 73 ? 16.266 7.457 7.293 1 94.38 73 PRO A N 1
ATOM 627 C CA . PRO A 1 73 ? 17.203 8.5 6.852 1 94.38 73 PRO A CA 1
ATOM 628 C C . PRO A 1 73 ? 17.359 9.625 7.879 1 94.38 73 PRO A C 1
ATOM 630 O O . PRO A 1 73 ? 16.359 10.109 8.422 1 94.38 73 PRO A O 1
ATOM 633 N N . VAL A 1 74 ? 18.578 10.008 8.125 1 95.5 74 VAL A N 1
ATOM 634 C CA . VAL A 1 74 ? 18.875 11.109 9.039 1 95.5 74 VAL A CA 1
ATOM 635 C C . VAL A 1 74 ? 19.844 12.086 8.375 1 95.5 74 VAL A C 1
ATOM 637 O O . VAL A 1 74 ? 20.672 11.68 7.562 1 95.5 74 VAL A O 1
ATOM 640 N N . ILE A 1 75 ? 19.688 13.297 8.688 1 93.12 75 ILE A N 1
ATOM 641 C CA . ILE A 1 75 ? 20.578 14.336 8.172 1 93.12 75 ILE A CA 1
ATOM 642 C C . ILE A 1 75 ? 21.438 14.891 9.305 1 93.12 75 ILE A C 1
ATOM 644 O O . ILE A 1 75 ? 20.922 15.25 10.367 1 93.12 75 ILE A O 1
ATOM 648 N N . VAL A 1 76 ? 22.688 14.883 9.078 1 94.44 76 VAL A N 1
ATOM 649 C CA . VAL A 1 76 ? 23.656 15.406 10.031 1 94.44 76 VAL A CA 1
ATOM 650 C C . VAL A 1 76 ? 24.469 16.531 9.391 1 94.44 76 VAL A C 1
ATOM 652 O O . VAL A 1 76 ? 25.031 16.359 8.305 1 94.44 76 VAL A O 1
ATOM 655 N N . PRO A 1 77 ? 24.453 17.656 10.039 1 92.44 77 PRO A N 1
ATOM 656 C CA . PRO A 1 77 ? 25.344 18.703 9.523 1 92.44 77 PRO A CA 1
ATOM 657 C C . PRO A 1 77 ? 26.812 18.281 9.531 1 92.44 77 PRO A C 1
ATOM 659 O O . PRO A 1 77 ? 27.281 17.672 10.492 1 92.44 77 PRO A O 1
ATOM 662 N N . ARG A 1 78 ? 27.562 18.641 8.5 1 92.94 78 ARG A N 1
ATOM 663 C CA . ARG A 1 78 ? 28.969 18.266 8.344 1 92.94 78 ARG A CA 1
ATOM 664 C C . ARG A 1 78 ? 29.797 18.781 9.516 1 92.94 78 ARG A C 1
ATOM 666 O O . ARG A 1 78 ? 30.766 18.141 9.914 1 92.94 78 ARG A O 1
ATOM 673 N N . ALA A 1 79 ? 29.281 19.859 10.055 1 91.69 79 ALA A N 1
ATOM 674 C CA . ALA A 1 79 ? 29.984 20.469 11.18 1 91.69 79 ALA A CA 1
ATOM 675 C C . ALA A 1 79 ? 29.938 19.562 12.406 1 91.69 79 ALA A C 1
ATOM 677 O O . ALA A 1 79 ? 30.828 19.609 13.258 1 91.69 79 ALA A O 1
ATOM 678 N N . HIS A 1 80 ? 29 18.75 12.539 1 94.12 80 HIS A N 1
ATOM 679 C CA . HIS A 1 80 ? 28.812 17.891 13.703 1 94.12 80 HIS A CA 1
ATOM 680 C C . HIS A 1 80 ? 29.453 16.531 13.484 1 94.12 80 HIS A C 1
ATOM 682 O O . HIS A 1 80 ? 29.688 15.781 14.438 1 94.12 80 HIS A O 1
ATOM 688 N N . TRP A 1 81 ? 29.719 16.219 12.227 1 93.5 81 TRP A N 1
ATOM 689 C CA . TRP A 1 81 ? 30.234 14.906 11.867 1 93.5 81 TRP A CA 1
ATOM 690 C C . TRP A 1 81 ? 31.672 14.734 12.336 1 93.5 81 TRP A C 1
ATOM 692 O O . TRP A 1 81 ? 32.5 15.617 12.117 1 93.5 81 TRP A O 1
ATOM 702 N N . GLN A 1 82 ? 32.031 13.656 12.938 1 91.81 82 GLN A N 1
ATOM 703 C CA . GLN A 1 82 ? 33.344 13.305 13.484 1 91.81 82 GLN A CA 1
ATOM 704 C C . GLN A 1 82 ? 33.656 14.133 14.727 1 91.81 82 GLN A C 1
ATOM 706 O O . GLN A 1 82 ? 34.812 14.133 15.203 1 91.81 82 GLN A O 1
ATOM 711 N N . ASP A 1 83 ? 32.75 14.922 15.211 1 92 83 ASP A N 1
ATOM 712 C CA . ASP A 1 83 ? 32.875 15.703 16.438 1 92 83 ASP A CA 1
ATOM 713 C C . ASP A 1 83 ? 31.844 15.281 17.469 1 92 83 ASP A C 1
ATOM 715 O O . ASP A 1 83 ? 32.094 14.445 18.328 1 92 83 ASP A O 1
ATOM 719 N N . ARG A 1 84 ? 30.625 15.648 17.156 1 93.38 84 ARG A N 1
ATOM 720 C CA . ARG A 1 84 ? 29.531 15.305 18.047 1 93.38 84 ARG A CA 1
ATOM 721 C C . ARG A 1 84 ? 28.953 13.93 17.719 1 93.38 84 ARG A C 1
ATOM 723 O O . ARG A 1 84 ? 28.359 13.281 18.578 1 93.38 84 ARG A O 1
ATOM 730 N N . VAL A 1 85 ? 29.078 13.602 16.516 1 93.81 85 VAL A N 1
ATOM 731 C CA . VAL A 1 85 ? 28.656 12.297 16.016 1 93.81 85 VAL A CA 1
ATOM 732 C C . VAL A 1 85 ? 29.828 11.602 15.32 1 93.81 85 VAL A C 1
ATOM 734 O O . VAL A 1 85 ? 30.422 12.148 14.391 1 93.81 85 VAL A O 1
ATOM 737 N N . ARG A 1 86 ? 30.156 10.375 15.797 1 93.25 86 ARG A N 1
ATOM 738 C CA . ARG A 1 86 ? 31.281 9.656 15.219 1 93.25 86 ARG A CA 1
ATOM 739 C C . ARG A 1 86 ? 30.969 8.172 15.062 1 93.25 86 ARG A C 1
ATOM 741 O O . ARG A 1 86 ? 30.344 7.57 15.945 1 93.25 86 ARG A O 1
ATOM 748 N N . PRO A 1 87 ? 31.281 7.707 13.82 1 91.81 87 PRO A N 1
ATOM 749 C CA . PRO A 1 87 ? 31.109 6.262 13.648 1 91.81 87 PRO A CA 1
ATOM 750 C C . PRO A 1 87 ? 32.125 5.449 14.461 1 91.81 87 PRO A C 1
ATOM 752 O O . PRO A 1 87 ? 33.281 5.836 14.586 1 91.81 87 PRO A O 1
ATOM 755 N N . ARG A 1 88 ? 31.609 4.527 15.102 1 87.06 88 ARG A N 1
ATOM 756 C CA . ARG A 1 88 ? 32.438 3.598 15.836 1 87.06 88 ARG A CA 1
ATOM 757 C C . ARG A 1 88 ? 32.656 2.305 15.055 1 87.06 88 ARG A C 1
ATOM 759 O O . ARG A 1 88 ? 31.688 1.7 14.586 1 87.06 88 ARG A O 1
ATOM 766 N N . SER A 1 89 ? 33.875 2.09 14.57 1 72.88 89 SER A N 1
ATOM 767 C CA . SER A 1 89 ? 34.188 0.904 13.781 1 72.88 89 SER A CA 1
ATOM 768 C C . SER A 1 89 ? 34.094 -0.365 14.617 1 72.88 89 SER A C 1
ATOM 770 O O . SER A 1 89 ? 34.625 -0.43 15.727 1 72.88 89 SER A O 1
ATOM 772 N N . GLY A 1 90 ? 33.031 -0.978 14.773 1 62.06 90 GLY A N 1
ATOM 773 C CA . GLY A 1 90 ? 33 -2.277 15.43 1 62.06 90 GLY A CA 1
ATOM 774 C C . GLY A 1 90 ? 33.094 -3.438 14.453 1 62.06 90 GLY A C 1
ATOM 775 O O . GLY A 1 90 ? 33.344 -3.234 13.266 1 62.06 90 GLY A O 1
ATOM 776 N N . SER A 1 91 ? 33.281 -4.609 15.062 1 58 91 SER A N 1
ATOM 777 C CA . SER A 1 91 ? 33.5 -5.895 14.414 1 58 91 SER A CA 1
ATOM 778 C C . SER A 1 91 ? 32.406 -6.219 13.422 1 58 91 SER A C 1
ATOM 780 O O . SER A 1 91 ? 32.531 -7.141 12.617 1 58 91 SER A O 1
ATOM 782 N N . GLY A 1 92 ? 31.312 -5.453 13.445 1 62.72 92 GLY A N 1
ATOM 783 C CA . GLY A 1 92 ? 30.25 -6.004 12.625 1 62.72 92 GLY A CA 1
ATOM 784 C C . GLY A 1 92 ? 30.078 -5.285 11.297 1 62.72 92 GLY A C 1
ATOM 785 O O . GLY A 1 92 ? 30.875 -4.406 10.961 1 62.72 92 GLY A O 1
ATOM 786 N N . ILE A 1 93 ? 29.25 -5.812 10.406 1 67.19 93 ILE A N 1
ATOM 787 C CA . ILE A 1 93 ? 28.984 -5.355 9.047 1 67.19 93 ILE A CA 1
ATOM 788 C C . ILE A 1 93 ? 28.438 -3.93 9.086 1 67.19 93 ILE A C 1
ATOM 790 O O . ILE A 1 93 ? 28.812 -3.096 8.25 1 67.19 93 ILE A O 1
ATOM 794 N N . ILE A 1 94 ? 27.75 -3.654 10.305 1 81.69 94 ILE A N 1
ATOM 795 C CA . ILE A 1 94 ? 27.156 -2.32 10.352 1 81.69 94 ILE A CA 1
ATOM 796 C C . ILE A 1 94 ? 27.75 -1.542 11.531 1 81.69 94 ILE A C 1
ATOM 798 O O . ILE A 1 94 ? 27.672 -1.985 12.68 1 81.69 94 ILE A O 1
ATOM 802 N N . PRO A 1 95 ? 28.344 -0.504 11.281 1 89.25 95 PRO A N 1
ATOM 803 C CA . PRO A 1 95 ? 28.953 0.309 12.336 1 89.25 95 PRO A CA 1
ATOM 804 C C . PRO A 1 95 ? 27.906 0.955 13.25 1 89.25 95 PRO A C 1
ATOM 806 O O . PRO A 1 95 ? 26.719 1.015 12.891 1 89.25 95 PRO A O 1
ATOM 809 N N . SER A 1 96 ? 28.328 1.338 14.422 1 92 96 SER A N 1
ATOM 810 C CA . SER A 1 96 ? 27.484 2.082 15.352 1 92 96 SER A CA 1
ATOM 811 C C . SER A 1 96 ? 27.906 3.545 15.43 1 92 96 SER A C 1
ATOM 813 O O . SER A 1 96 ? 29.062 3.881 15.156 1 92 96 SER A O 1
ATOM 815 N N . LEU A 1 97 ? 26.953 4.359 15.734 1 92.81 97 LEU A N 1
ATOM 816 C CA . LEU A 1 97 ? 27.266 5.773 15.891 1 92.81 97 LEU A CA 1
ATOM 817 C C . LEU A 1 97 ? 27.438 6.137 17.359 1 92.81 97 LEU A C 1
ATOM 819 O O . LEU A 1 97 ? 26.609 5.766 18.188 1 92.81 97 LEU A O 1
ATOM 823 N N . ASP A 1 98 ? 28.547 6.68 17.609 1 91.5 98 ASP A N 1
ATOM 824 C CA . ASP A 1 98 ? 28.766 7.27 18.938 1 91.5 98 ASP A CA 1
ATOM 825 C C . ASP A 1 98 ? 28.344 8.742 18.953 1 91.5 98 ASP A C 1
ATOM 827 O O . ASP A 1 98 ? 28.75 9.523 18.094 1 91.5 98 ASP A O 1
ATOM 831 N N . MET A 1 99 ? 27.484 9.023 19.797 1 91.69 99 MET A N 1
ATOM 832 C CA . MET A 1 99 ? 26.969 10.391 19.891 1 91.69 99 MET A CA 1
ATOM 833 C C . MET A 1 99 ? 26.969 10.875 21.328 1 91.69 99 MET A C 1
ATOM 835 O O . MET A 1 99 ? 26.906 10.07 22.266 1 91.69 99 MET A O 1
ATOM 839 N N . GLU A 1 100 ? 27.109 12.172 21.469 1 90.56 100 GLU A N 1
ATOM 840 C CA . GLU A 1 100 ? 26.938 12.773 22.797 1 90.56 100 GLU A CA 1
ATOM 841 C C . GLU A 1 100 ? 25.562 12.469 23.359 1 90.56 100 GLU A C 1
ATOM 843 O O . GLU A 1 100 ? 24.609 12.258 22.609 1 90.56 100 GLU A O 1
ATOM 848 N N . LEU A 1 101 ? 25.469 12.461 24.641 1 86.94 101 LEU A N 1
ATOM 849 C CA . LEU A 1 101 ? 24.25 12.047 25.328 1 86.94 101 LEU A CA 1
ATOM 850 C C . LEU A 1 101 ? 23.078 12.953 24.938 1 86.94 101 LEU A C 1
ATOM 852 O O . LEU A 1 101 ? 21.953 12.492 24.828 1 86.94 101 LEU A O 1
ATOM 856 N N . ASP A 1 102 ? 23.344 14.18 24.641 1 90.06 102 ASP A N 1
ATOM 857 C CA . ASP A 1 102 ? 22.266 15.133 24.391 1 90.06 102 ASP A CA 1
ATOM 858 C C . ASP A 1 102 ? 22.078 15.367 22.891 1 90.06 102 ASP A C 1
ATOM 860 O O . ASP A 1 102 ? 21.219 16.172 22.484 1 90.06 102 ASP A O 1
ATOM 864 N N . TYR A 1 103 ? 22.812 14.617 22.141 1 92.69 103 TYR A N 1
ATOM 865 C CA . TYR A 1 103 ? 22.703 14.828 20.703 1 92.69 103 TYR A CA 1
ATOM 866 C C . TYR A 1 103 ? 21.484 14.109 20.141 1 92.69 103 TYR A C 1
ATOM 868 O O . TYR A 1 103 ? 21.203 12.961 20.5 1 92.69 103 TYR A O 1
ATOM 876 N N . ARG A 1 104 ? 20.766 14.859 19.344 1 93.31 104 ARG A N 1
ATOM 877 C CA . ARG A 1 104 ? 19.562 14.305 18.719 1 93.31 104 ARG A CA 1
ATOM 878 C C . ARG A 1 104 ? 19.688 14.32 17.188 1 93.31 104 ARG A C 1
ATOM 880 O O . ARG A 1 104 ? 20.125 15.32 16.609 1 93.31 104 ARG A O 1
ATOM 887 N N . LEU A 1 105 ? 19.391 13.125 16.578 1 94.56 105 LEU A N 1
ATOM 888 C CA . LEU A 1 105 ? 19.406 13 15.125 1 94.56 105 LEU A CA 1
ATOM 889 C C . LEU A 1 105 ? 18.031 13.305 14.531 1 94.56 105 LEU A C 1
ATOM 891 O O . LEU A 1 105 ? 17.031 12.727 14.953 1 94.56 105 LEU A O 1
ATOM 895 N N . CYS A 1 106 ? 18.031 14.148 13.609 1 92.06 106 CYS A N 1
ATOM 896 C CA . CYS A 1 106 ? 16.781 14.469 12.93 1 92.06 106 CYS A CA 1
ATOM 897 C C . CYS A 1 106 ? 16.422 13.391 11.906 1 92.06 106 CYS A C 1
ATOM 899 O O . CYS A 1 106 ? 17.125 13.219 10.914 1 92.06 106 CYS A O 1
ATOM 901 N N . ALA A 1 107 ? 15.344 12.695 12.148 1 94.38 107 ALA A N 1
ATOM 902 C CA . ALA A 1 107 ? 14.891 11.609 11.281 1 94.38 107 ALA A CA 1
ATOM 903 C C . ALA A 1 107 ? 13.75 12.055 10.383 1 94.38 107 ALA A C 1
ATOM 905 O O . ALA A 1 107 ? 12.883 12.82 10.805 1 94.38 107 ALA A O 1
ATOM 906 N N . TYR A 1 108 ? 13.656 11.672 9.141 1 87.06 108 TYR A N 1
ATOM 907 C CA . TYR A 1 108 ? 12.719 12.211 8.164 1 87.06 108 TYR A CA 1
ATOM 908 C C . TYR A 1 108 ? 11.711 11.148 7.738 1 87.06 108 TYR A C 1
ATOM 910 O O . TYR A 1 108 ? 10.836 11.406 6.91 1 87.06 108 TYR A O 1
ATOM 918 N N . ASP A 1 109 ? 11.617 9.969 8.297 1 84.38 109 ASP A N 1
ATOM 919 C CA . ASP A 1 109 ? 10.633 8.945 7.938 1 84.38 109 ASP A CA 1
ATOM 920 C C . ASP A 1 109 ? 10.547 7.863 9.008 1 84.38 109 ASP A C 1
ATOM 922 O O . ASP A 1 109 ? 11.32 7.879 9.977 1 84.38 109 ASP A O 1
ATOM 926 N N . HIS A 1 110 ? 9.477 7.125 8.859 1 88.19 110 HIS A N 1
ATOM 927 C CA . HIS A 1 110 ? 9.32 5.898 9.633 1 88.19 110 HIS A CA 1
ATOM 928 C C . HIS A 1 110 ? 9.062 6.211 11.109 1 88.19 110 HIS A C 1
ATOM 930 O O . HIS A 1 110 ? 9.523 5.484 11.984 1 88.19 110 HIS A O 1
ATOM 936 N N . GLU A 1 111 ? 8.461 7.305 11.398 1 88.88 111 GLU A N 1
ATOM 937 C CA . GLU A 1 111 ? 8.172 7.652 12.789 1 88.88 111 GLU A CA 1
ATOM 938 C C . GLU A 1 111 ? 7.316 6.578 13.461 1 88.88 111 GLU A C 1
ATOM 940 O O . GLU A 1 111 ? 7.637 6.129 14.562 1 88.88 111 GLU A O 1
ATOM 945 N N . ASN A 1 112 ? 6.293 6.195 12.82 1 87.62 112 ASN A N 1
ATOM 946 C CA . ASN A 1 112 ? 5.402 5.188 13.383 1 87.62 112 ASN A CA 1
ATOM 947 C C . ASN A 1 112 ? 6.113 3.852 13.578 1 87.62 112 ASN A C 1
ATOM 949 O O . ASN A 1 112 ? 5.867 3.148 14.562 1 87.62 112 ASN A O 1
ATOM 953 N N . LEU A 1 113 ? 6.996 3.545 12.656 1 90.25 113 LEU A N 1
ATOM 954 C CA . LEU A 1 113 ? 7.766 2.311 12.742 1 90.25 113 LEU A CA 1
ATOM 955 C C . LEU A 1 113 ? 8.664 2.322 13.977 1 90.25 113 LEU A C 1
ATOM 957 O O . LEU A 1 113 ? 8.711 1.34 14.719 1 90.25 113 LEU A O 1
ATOM 961 N N . ILE A 1 114 ? 9.328 3.412 14.219 1 92.88 114 ILE A N 1
ATOM 962 C CA . ILE A 1 114 ? 10.25 3.545 15.344 1 92.88 114 ILE A CA 1
ATOM 963 C C . ILE A 1 114 ? 9.469 3.529 16.656 1 92.88 114 ILE A C 1
ATOM 965 O O . ILE A 1 114 ? 9.898 2.906 17.625 1 92.88 114 ILE A O 1
ATOM 969 N N . THR A 1 115 ? 8.336 4.207 16.672 1 91.44 115 THR A N 1
ATOM 970 C CA . THR A 1 115 ? 7.5 4.207 17.859 1 91.44 115 THR A CA 1
ATOM 971 C C . THR A 1 115 ? 7 2.799 18.172 1 91.44 115 THR A C 1
ATOM 973 O O . THR A 1 115 ? 6.988 2.377 19.328 1 91.44 115 THR A O 1
ATOM 976 N N . ALA A 1 116 ? 6.613 2.107 17.172 1 91.94 116 ALA A N 1
ATOM 977 C CA . ALA A 1 116 ? 6.18 0.725 17.344 1 91.94 116 ALA A CA 1
ATOM 978 C C . ALA A 1 116 ? 7.32 -0.147 17.859 1 91.94 116 ALA A C 1
ATOM 980 O O . ALA A 1 116 ? 7.121 -0.995 18.734 1 91.94 116 ALA A O 1
ATOM 981 N N . ALA A 1 117 ? 8.484 0.083 17.297 1 93.06 117 ALA A N 1
ATOM 982 C CA . ALA A 1 117 ? 9.656 -0.681 17.703 1 93.06 117 ALA A CA 1
ATOM 983 C C . ALA A 1 117 ? 9.992 -0.43 19.172 1 93.06 117 ALA A C 1
ATOM 985 O O . ALA A 1 117 ? 10.375 -1.354 19.906 1 93.06 117 ALA A O 1
ATOM 986 N N . ARG A 1 118 ? 9.844 0.79 19.578 1 91.81 118 ARG A N 1
ATOM 987 C CA . ARG A 1 118 ? 10.102 1.159 20.969 1 91.81 118 ARG A CA 1
ATOM 988 C C . ARG A 1 118 ? 9.172 0.406 21.906 1 91.81 118 ARG A C 1
ATOM 990 O O . ARG A 1 118 ? 9.586 0.002 23 1 91.81 118 ARG A O 1
ATOM 997 N N . ASN A 1 119 ? 7.977 0.23 21.453 1 88.88 119 ASN A N 1
ATOM 998 C CA . ASN A 1 119 ? 6.977 -0.476 22.25 1 88.88 119 ASN A CA 1
ATOM 999 C C . ASN A 1 119 ? 7.215 -1.984 22.234 1 88.88 119 ASN A C 1
ATOM 1001 O O . ASN A 1 119 ? 6.879 -2.68 23.203 1 88.88 119 ASN A O 1
ATOM 1005 N N . PHE A 1 120 ? 7.801 -2.479 21.266 1 90.56 120 PHE A N 1
ATOM 1006 C CA . PHE A 1 120 ? 7.922 -3.914 21.031 1 90.56 120 PHE A CA 1
ATOM 1007 C C . PHE A 1 120 ? 9.242 -4.438 21.594 1 90.56 120 PHE A C 1
ATOM 1009 O O . PHE A 1 120 ? 9.289 -5.504 22.203 1 90.56 120 PHE A O 1
ATOM 1016 N N . LEU A 1 121 ? 10.289 -3.652 21.391 1 89.44 121 LEU A N 1
ATOM 1017 C CA . LEU A 1 121 ? 11.633 -4.125 21.719 1 89.44 121 LEU A CA 1
ATOM 1018 C C . LEU A 1 121 ? 11.938 -3.889 23.203 1 89.44 121 LEU A C 1
ATOM 1020 O O . LEU A 1 121 ? 11.469 -2.918 23.797 1 89.44 121 LEU A O 1
ATOM 1024 N N . GLY A 1 122 ? 12.711 -4.812 23.734 1 87.19 122 GLY A N 1
ATOM 1025 C CA . GLY A 1 122 ? 13.203 -4.605 25.078 1 87.19 122 GLY A CA 1
ATOM 1026 C C . GLY A 1 122 ? 14.164 -3.441 25.203 1 87.19 122 GLY A C 1
ATOM 1027 O O . GLY A 1 122 ? 14.711 -2.979 24.188 1 87.19 122 GLY A O 1
ATOM 1028 N N . LEU A 1 123 ? 14.414 -2.955 26.359 1 87.06 123 LEU A N 1
ATOM 1029 C CA . LEU A 1 123 ? 15.219 -1.77 26.625 1 87.06 123 LEU A CA 1
ATOM 1030 C C . LEU A 1 123 ? 16.641 -1.947 26.109 1 87.06 123 LEU A C 1
ATOM 1032 O O . LEU A 1 123 ? 17.234 -1.001 25.594 1 87.06 123 LEU A O 1
ATOM 1036 N N . ASP A 1 124 ? 17.125 -3.164 26.094 1 85.06 124 ASP A N 1
ATOM 1037 C CA . ASP A 1 124 ? 18.5 -3.43 25.688 1 85.06 124 ASP A CA 1
ATOM 1038 C C . ASP A 1 124 ? 18.609 -3.578 24.172 1 85.06 124 ASP A C 1
ATOM 1040 O O . ASP A 1 124 ? 19.703 -3.467 23.609 1 85.06 124 ASP A O 1
ATOM 1044 N N . ASP A 1 125 ? 17.531 -3.729 23.562 1 88.06 125 ASP A N 1
ATOM 1045 C CA . ASP A 1 125 ? 17.547 -4.008 22.125 1 88.06 125 ASP A CA 1
ATOM 1046 C C . ASP A 1 125 ? 16.891 -2.865 21.344 1 88.06 125 ASP A C 1
ATOM 1048 O O . ASP A 1 125 ? 16.453 -3.061 20.203 1 88.06 125 ASP A O 1
ATOM 1052 N N . GLN A 1 126 ? 16.922 -1.673 21.922 1 92.12 126 GLN A N 1
ATOM 1053 C CA . GLN A 1 126 ? 16.266 -0.54 21.281 1 92.12 126 GLN A CA 1
ATOM 1054 C C . GLN A 1 126 ? 17.234 0.227 20.391 1 92.12 126 GLN A C 1
ATOM 1056 O O . GLN A 1 126 ? 17.625 1.35 20.719 1 92.12 126 GLN A O 1
ATOM 1061 N N . TRP A 1 127 ? 17.531 -0.424 19.281 1 93 127 TRP A N 1
ATOM 1062 C CA . TRP A 1 127 ? 18.391 0.216 18.281 1 93 127 TRP A CA 1
ATOM 1063 C C . TRP A 1 127 ? 17.781 0.088 16.891 1 93 127 TRP A C 1
ATOM 1065 O O . TRP A 1 127 ? 16.922 -0.765 16.656 1 93 127 TRP A O 1
ATOM 1075 N N . TRP A 1 128 ? 18.203 0.947 16.016 1 94.56 128 TRP A N 1
ATOM 1076 C CA . TRP A 1 128 ? 17.719 0.951 14.633 1 94.56 128 TRP A CA 1
ATOM 1077 C C . TRP A 1 128 ? 18.844 1.364 13.672 1 94.56 128 TRP A C 1
ATOM 1079 O O . TRP A 1 128 ? 19.859 1.904 14.094 1 94.56 128 TRP A O 1
ATOM 1089 N N . ILE A 1 129 ? 18.656 1.004 12.43 1 94.12 129 ILE A N 1
ATOM 1090 C CA . ILE A 1 129 ? 19.625 1.385 11.406 1 94.12 129 ILE A CA 1
ATOM 1091 C C . ILE A 1 129 ? 19.203 2.713 10.773 1 94.12 129 ILE A C 1
ATOM 1093 O O . ILE A 1 129 ? 18.047 2.891 10.383 1 94.12 129 ILE A O 1
ATOM 1097 N N . VAL A 1 130 ? 20.188 3.586 10.719 1 96 130 VAL A N 1
ATOM 1098 C CA . VAL A 1 130 ? 19.938 4.879 10.094 1 96 130 VAL A CA 1
ATOM 1099 C C . VAL A 1 130 ? 20.844 5.059 8.883 1 96 130 VAL A C 1
ATOM 1101 O O . VAL A 1 130 ? 21.953 4.531 8.852 1 96 130 VAL A O 1
ATOM 1104 N N . ASP A 1 131 ? 20.344 5.672 7.852 1 94.75 131 ASP A N 1
ATOM 1105 C CA . ASP A 1 131 ? 21.141 6.152 6.73 1 94.75 131 ASP A CA 1
ATOM 1106 C C . ASP A 1 131 ? 21.547 7.609 6.934 1 94.75 131 ASP A C 1
ATOM 1108 O O . ASP A 1 131 ? 20.703 8.508 6.918 1 94.75 131 ASP A O 1
ATOM 1112 N N . VAL A 1 132 ? 22.812 7.832 7.043 1 95.94 132 VAL A N 1
ATOM 1113 C CA . VAL A 1 132 ? 23.312 9.148 7.426 1 95.94 132 VAL A CA 1
ATOM 1114 C C . VAL A 1 132 ? 23.656 9.953 6.176 1 95.94 132 VAL A C 1
ATOM 1116 O O . VAL A 1 132 ? 24.453 9.523 5.348 1 95.94 132 VAL A O 1
ATOM 1119 N N . TYR A 1 133 ? 23.031 11.055 6.07 1 95.19 133 TYR A N 1
ATOM 1120 C CA . TYR A 1 133 ? 23.328 12.023 5.016 1 95.19 133 TYR A CA 1
ATOM 1121 C C . TYR A 1 133 ? 23.938 13.297 5.594 1 95.19 133 TYR A C 1
ATOM 1123 O O . TYR A 1 133 ? 23.375 13.906 6.504 1 95.19 133 TYR A O 1
ATOM 1131 N N . LEU A 1 134 ? 25.047 13.711 4.996 1 94.94 134 LEU A N 1
ATOM 1132 C CA . LEU A 1 134 ? 25.719 14.906 5.469 1 94.94 134 LEU A CA 1
ATOM 1133 C C . LEU A 1 134 ? 25.344 16.125 4.633 1 94.94 134 LEU A C 1
ATOM 1135 O O . LEU A 1 134 ? 25.266 16.031 3.406 1 94.94 134 LEU A O 1
ATOM 1139 N N . THR A 1 135 ? 25 17.094 5.281 1 88.44 135 THR A N 1
ATOM 1140 C CA . THR A 1 135 ? 24.656 18.312 4.574 1 88.44 135 THR A CA 1
ATOM 1141 C C . THR A 1 135 ? 25.5 19.484 5.074 1 88.44 135 THR A C 1
ATOM 1143 O O . THR A 1 135 ? 25.922 19.5 6.227 1 88.44 135 THR A O 1
ATOM 1146 N N . ASP A 1 136 ? 25.969 20.297 4.113 1 77.56 136 ASP A N 1
ATOM 1147 C CA . ASP A 1 136 ? 26.781 21.469 4.457 1 77.56 136 ASP A CA 1
ATOM 1148 C C . ASP A 1 136 ? 25.906 22.562 5.055 1 77.56 136 ASP A C 1
ATOM 1150 O O . ASP A 1 136 ? 26.422 23.531 5.621 1 77.56 136 ASP A O 1
ATOM 1154 N N . ASN A 1 137 ? 24.734 22.672 4.617 1 57.16 137 ASN A N 1
ATOM 1155 C CA . ASN A 1 137 ? 23.953 23.891 4.777 1 57.16 137 ASN A CA 1
ATOM 1156 C C . ASN A 1 137 ? 23.781 24.266 6.25 1 57.16 137 ASN A C 1
ATOM 1158 O O . ASN A 1 137 ? 23.266 23.469 7.035 1 57.16 137 ASN A O 1
ATOM 1162 N N . GLU A 1 138 ? 24.578 25.234 6.668 1 50.56 138 GLU A N 1
ATOM 1163 C CA . GLU A 1 138 ? 24.078 26.266 7.562 1 50.56 138 GLU A CA 1
ATOM 1164 C C . GLU A 1 138 ? 22.578 26.516 7.348 1 50.56 138 GLU A C 1
ATOM 1166 O O . GLU A 1 138 ? 22.031 26.094 6.332 1 50.56 138 GLU A O 1
ATOM 1171 N N . GLU A 1 139 ? 22.031 27.719 8.047 1 48.44 139 GLU A N 1
ATOM 1172 C CA . GLU A 1 139 ? 20.672 28.266 8.117 1 48.44 139 GLU A CA 1
ATOM 1173 C C . GLU A 1 139 ? 20.109 28.5 6.723 1 48.44 139 GLU A C 1
ATOM 1175 O O . GLU A 1 139 ? 20.484 29.453 6.039 1 48.44 139 GLU A O 1
ATOM 1180 N N . VAL A 1 140 ? 20.047 27.656 5.918 1 46.34 140 VAL A N 1
ATOM 1181 C CA . VAL A 1 140 ? 19.422 28.031 4.652 1 46.34 140 VAL A CA 1
ATOM 1182 C C . VAL A 1 140 ? 18.141 28.797 4.922 1 46.34 140 VAL A C 1
ATOM 1184 O O . VAL A 1 140 ? 17.234 28.312 5.594 1 46.34 140 VAL A O 1
ATOM 1187 N N . SER A 1 141 ? 18.234 30 4.883 1 42.94 141 SER A N 1
ATOM 1188 C CA . SER A 1 141 ? 17.047 30.828 4.992 1 42.94 141 SER A CA 1
ATOM 1189 C C . SER A 1 141 ? 15.961 30.375 4.023 1 42.94 141 SER A C 1
ATOM 1191 O O . SER A 1 141 ? 16.234 30.141 2.842 1 42.94 141 SER A O 1
ATOM 1193 N N . PRO A 1 142 ? 14.836 29.859 4.461 1 43 142 PRO A N 1
ATOM 1194 C CA . PRO A 1 142 ? 13.703 29.422 3.641 1 43 142 PRO A CA 1
ATOM 1195 C C . PRO A 1 142 ? 13.492 30.297 2.406 1 43 142 PRO A C 1
ATOM 1197 O O . PRO A 1 142 ? 12.812 29.891 1.461 1 43 142 PRO A O 1
ATOM 1200 N N . ASP A 1 143 ? 13.797 31.594 2.479 1 41.72 143 ASP A N 1
ATOM 1201 C CA . ASP A 1 143 ? 13.438 32.656 1.541 1 41.72 143 ASP A CA 1
ATOM 1202 C C . ASP A 1 143 ? 14.344 32.625 0.315 1 41.72 143 ASP A C 1
ATOM 1204 O O . ASP A 1 143 ? 14.125 33.375 -0.64 1 41.72 143 ASP A O 1
ATOM 1208 N N . ASP A 1 144 ? 15.594 32.219 0.321 1 46.06 144 ASP A N 1
ATOM 1209 C CA . ASP A 1 144 ? 16.453 32.406 -0.852 1 46.06 144 ASP A CA 1
ATOM 1210 C C . ASP A 1 144 ? 16.375 31.203 -1.78 1 46.06 144 ASP A C 1
ATOM 1212 O O . ASP A 1 144 ? 17.234 30.328 -1.719 1 46.06 144 ASP A O 1
ATOM 1216 N N . HIS A 1 145 ? 15.289 30.844 -2.303 1 49.69 145 HIS A N 1
ATOM 1217 C CA . HIS A 1 145 ? 14.914 29.875 -3.324 1 49.69 145 HIS A CA 1
ATOM 1218 C C . HIS A 1 145 ? 15.773 30.031 -4.574 1 49.69 145 HIS A C 1
ATOM 1220 O O . HIS A 1 145 ? 15.555 29.328 -5.57 1 49.69 145 HIS A O 1
ATOM 1226 N N . ARG A 1 146 ? 16.625 31.156 -4.703 1 54.22 146 ARG A N 1
ATOM 1227 C CA . ARG A 1 146 ? 17.25 31.516 -5.969 1 54.22 146 ARG A CA 1
ATOM 1228 C C . ARG A 1 146 ? 18.484 30.656 -6.234 1 54.22 146 ARG A C 1
ATOM 1230 O O . ARG A 1 146 ? 18.984 30.609 -7.359 1 54.22 146 ARG A O 1
ATOM 1237 N N . ASN A 1 147 ? 18.906 29.75 -5.223 1 68.88 147 ASN A N 1
ATOM 1238 C CA . ASN A 1 147 ? 20.125 29 -5.473 1 68.88 147 ASN A CA 1
ATOM 1239 C C . ASN A 1 147 ? 19.844 27.516 -5.703 1 68.88 147 ASN A C 1
ATOM 1241 O O . ASN A 1 147 ? 18.969 26.938 -5.051 1 68.88 147 ASN A O 1
ATOM 1245 N N . GLU A 1 148 ? 20.078 27 -6.926 1 74.5 148 GLU A N 1
ATOM 1246 C CA . GLU A 1 148 ? 19.875 25.625 -7.367 1 74.5 148 GLU A CA 1
ATOM 1247 C C . GLU A 1 148 ? 20.297 24.625 -6.289 1 74.5 148 GLU A C 1
ATOM 1249 O O . GLU A 1 148 ? 19.641 23.594 -6.102 1 74.5 148 GLU A O 1
ATOM 1254 N N . ALA A 1 149 ? 21.312 25 -5.582 1 75.19 149 ALA A N 1
ATOM 1255 C CA . ALA A 1 149 ? 21.797 24.094 -4.543 1 75.19 149 ALA A CA 1
ATOM 1256 C C . ALA A 1 149 ? 20.781 23.969 -3.406 1 75.19 149 ALA A C 1
ATOM 1258 O O . ALA A 1 149 ? 20.547 22.875 -2.889 1 75.19 149 ALA A O 1
ATOM 1259 N N . GLU A 1 150 ? 20.188 25.062 -3.09 1 77.12 150 GLU A N 1
ATOM 1260 C CA . GLU A 1 150 ? 19.188 25.062 -2.025 1 77.12 150 GLU A CA 1
ATOM 1261 C C . GLU A 1 150 ? 17.922 24.328 -2.465 1 77.12 150 GLU A C 1
ATOM 1263 O O . GLU A 1 150 ? 17.297 23.625 -1.672 1 77.12 150 GLU A O 1
ATOM 1268 N N . SER A 1 151 ? 17.703 24.516 -3.693 1 81.75 151 SER A N 1
ATOM 1269 C CA . SER A 1 151 ? 16.5 23.859 -4.234 1 81.75 151 SER A CA 1
ATOM 1270 C C . SER A 1 151 ? 16.641 22.344 -4.211 1 81.75 151 SER A C 1
ATOM 1272 O O . SER A 1 151 ? 15.695 21.641 -3.859 1 81.75 151 SER A O 1
ATOM 1274 N N . ILE A 1 152 ? 17.844 21.922 -4.48 1 85.44 152 ILE A N 1
ATOM 1275 C CA . ILE A 1 152 ? 18.047 20.484 -4.527 1 85.44 152 ILE A CA 1
ATOM 1276 C C . ILE A 1 152 ? 18 19.906 -3.111 1 85.44 152 ILE A C 1
ATOM 1278 O O . ILE A 1 152 ? 17.469 18.812 -2.898 1 85.44 152 ILE A O 1
ATOM 1282 N N . CYS A 1 153 ? 18.562 20.625 -2.191 1 85.62 153 CYS A N 1
ATOM 1283 C CA . CYS A 1 153 ? 18.531 20.172 -0.807 1 85.62 153 CYS A CA 1
ATOM 1284 C C . CYS A 1 153 ? 17.094 20.062 -0.309 1 85.62 153 CYS A C 1
ATOM 1286 O O . CYS A 1 153 ? 16.734 19.062 0.317 1 85.62 153 CYS A O 1
ATOM 1288 N N . HIS A 1 154 ? 16.359 21.031 -0.64 1 83.69 154 HIS A N 1
ATOM 1289 C CA . HIS A 1 154 ? 14.961 21.016 -0.232 1 83.69 154 HIS A CA 1
ATOM 1290 C C . HIS A 1 154 ? 14.211 19.844 -0.853 1 83.69 154 HIS A C 1
ATOM 1292 O O . HIS A 1 154 ? 13.438 19.172 -0.173 1 83.69 154 HIS A O 1
ATOM 1298 N N . LYS A 1 155 ? 14.43 19.672 -2.107 1 84.94 155 LYS A N 1
ATOM 1299 C CA . LYS A 1 155 ? 13.766 18.562 -2.809 1 84.94 155 LYS A CA 1
ATOM 1300 C C . LYS A 1 155 ? 14.227 17.219 -2.266 1 84.94 155 LYS A C 1
ATOM 1302 O O . LYS A 1 155 ? 13.445 16.266 -2.227 1 84.94 155 LYS A O 1
ATOM 1307 N N . PHE A 1 156 ? 15.461 17.25 -1.889 1 87.56 156 PHE A N 1
ATOM 1308 C CA . PHE A 1 156 ? 15.992 16.016 -1.301 1 87.56 156 PHE A CA 1
ATOM 1309 C C . PHE A 1 156 ? 15.297 15.711 0.017 1 87.56 156 PHE A C 1
ATOM 1311 O O . PHE A 1 156 ? 14.828 14.586 0.228 1 87.56 156 PHE A O 1
ATOM 1318 N N . ILE A 1 157 ? 15.164 16.656 0.837 1 84.81 157 ILE A N 1
ATOM 1319 C CA . ILE A 1 157 ? 14.516 16.469 2.129 1 84.81 157 ILE A CA 1
ATOM 1320 C C . ILE A 1 157 ? 13.055 16.094 1.922 1 84.81 157 ILE A C 1
ATOM 1322 O O . ILE A 1 157 ? 12.531 15.211 2.609 1 84.81 157 ILE A O 1
ATOM 1326 N N . GLN A 1 158 ? 12.469 16.688 0.987 1 85.19 158 GLN A N 1
ATOM 1327 C CA . GLN A 1 158 ? 11.086 16.375 0.646 1 85.19 158 GLN A CA 1
ATOM 1328 C C . GLN A 1 158 ? 10.945 14.922 0.204 1 85.19 158 GLN A C 1
ATOM 1330 O O . GLN A 1 158 ? 9.977 14.25 0.556 1 85.19 158 GLN A O 1
ATOM 1335 N N . SER A 1 159 ? 11.914 14.461 -0.571 1 85.19 159 SER A N 1
ATOM 1336 C CA . SER A 1 159 ? 11.883 13.094 -1.07 1 85.19 159 SER A CA 1
ATOM 1337 C C . SER A 1 159 ? 12.039 12.086 0.065 1 85.19 159 SER A C 1
ATOM 1339 O O . SER A 1 159 ? 11.539 10.961 -0.022 1 85.19 159 SER A O 1
ATOM 1341 N N . LEU A 1 160 ? 12.688 12.508 1.1 1 83.06 160 LEU A N 1
ATOM 1342 C CA . LEU A 1 160 ? 12.852 11.625 2.252 1 83.06 160 LEU A CA 1
ATOM 1343 C C . LEU A 1 160 ? 11.562 11.555 3.066 1 83.06 160 LEU A C 1
ATOM 1345 O O . LEU A 1 160 ? 11.211 10.492 3.58 1 83.06 160 LEU A O 1
ATOM 1349 N N . LYS A 1 161 ? 10.859 12.664 3.059 1 79.56 161 LYS A N 1
ATOM 1350 C CA . LYS A 1 161 ? 9.672 12.789 3.898 1 79.56 161 LYS A CA 1
ATOM 1351 C C . LYS A 1 161 ? 8.453 12.156 3.225 1 79.56 161 LYS A C 1
ATOM 1353 O O . LYS A 1 161 ? 7.547 11.672 3.9 1 79.56 161 LYS A O 1
ATOM 1358 N N . GLU A 1 162 ? 8.453 12.281 1.966 1 77.19 162 GLU A N 1
ATOM 1359 C CA . GLU A 1 162 ? 7.242 11.922 1.238 1 77.19 162 GLU A CA 1
ATOM 1360 C C . GLU A 1 162 ? 7.477 10.719 0.328 1 77.19 162 GLU A C 1
ATOM 1362 O O . GLU A 1 162 ? 7.18 10.773 -0.867 1 77.19 162 GLU A O 1
ATOM 1367 N N . ARG A 1 163 ? 8.125 9.727 0.917 1 68.62 163 ARG A N 1
ATOM 1368 C CA . ARG A 1 163 ? 8.344 8.5 0.155 1 68.62 163 ARG A CA 1
ATOM 1369 C C . ARG A 1 163 ? 7.168 7.539 0.318 1 68.62 163 ARG A C 1
ATOM 1371 O O . ARG A 1 163 ? 6.863 7.105 1.431 1 68.62 163 ARG A O 1
ATOM 1378 N N . TYR A 1 164 ? 6.469 7.418 -0.784 1 64.19 164 TYR A N 1
ATOM 1379 C CA . TYR A 1 164 ? 5.438 6.387 -0.739 1 64.19 164 TYR A CA 1
ATOM 1380 C C . TYR A 1 164 ? 5.559 5.445 -1.929 1 64.19 164 TYR A C 1
ATOM 1382 O O . TYR A 1 164 ? 5.453 5.871 -3.08 1 64.19 164 TYR A O 1
ATOM 1390 N N . PRO A 1 165 ? 6.098 4.23 -1.539 1 61.53 165 PRO A N 1
ATOM 1391 C CA . PRO A 1 165 ? 6.211 3.293 -2.658 1 61.53 165 PRO A CA 1
ATOM 1392 C C . PRO A 1 165 ? 4.867 3.008 -3.326 1 61.53 165 PRO A C 1
ATOM 1394 O O . PRO A 1 165 ? 3.824 3.061 -2.672 1 61.53 165 PRO A O 1
ATOM 1397 N N . ASN A 1 166 ? 4.906 3.064 -4.629 1 58.75 166 ASN A N 1
ATOM 1398 C CA . ASN A 1 166 ? 3.723 2.732 -5.414 1 58.75 166 ASN A CA 1
ATOM 1399 C C . ASN A 1 166 ? 3.449 1.231 -5.41 1 58.75 166 ASN A C 1
ATOM 1401 O O . ASN A 1 166 ? 2.838 0.706 -6.34 1 58.75 166 ASN A O 1
ATOM 1405 N N . ASP A 1 167 ? 3.854 0.697 -4.293 1 60.56 167 ASP A N 1
ATOM 1406 C CA . ASP A 1 167 ? 3.637 -0.746 -4.312 1 60.56 167 ASP A CA 1
ATOM 1407 C C . ASP A 1 167 ? 2.191 -1.089 -3.965 1 60.56 167 ASP A C 1
ATOM 1409 O O . ASP A 1 167 ? 1.585 -0.446 -3.104 1 60.56 167 ASP A O 1
ATOM 1413 N N . ASN A 1 168 ? 1.735 -1.803 -4.902 1 64.94 168 ASN A N 1
ATOM 1414 C CA . ASN A 1 168 ? 0.392 -2.318 -4.66 1 64.94 168 ASN A CA 1
ATOM 1415 C C . ASN A 1 168 ? 0.406 -3.479 -3.668 1 64.94 168 ASN A C 1
ATOM 1417 O O . ASN A 1 168 ? 1.388 -4.219 -3.588 1 64.94 168 ASN A O 1
ATOM 1421 N N . ARG A 1 169 ? -0.528 -3.436 -2.855 1 75.06 169 ARG A N 1
ATOM 1422 C CA . ARG A 1 169 ? -0.746 -4.598 -2.004 1 75.06 169 ARG A CA 1
ATOM 1423 C C . ARG A 1 169 ? -0.969 -5.855 -2.84 1 75.06 169 ARG A C 1
ATOM 1425 O O . ARG A 1 169 ? -1.644 -5.809 -3.871 1 75.06 169 ARG A O 1
ATOM 1432 N N . PRO A 1 170 ? -0.355 -6.887 -2.406 1 83.5 170 PRO A N 1
ATOM 1433 C CA . PRO A 1 170 ? -0.583 -8.133 -3.143 1 83.5 170 PRO A CA 1
ATOM 1434 C C . PRO A 1 170 ? -2.047 -8.562 -3.129 1 83.5 170 PRO A C 1
ATOM 1436 O O . PRO A 1 170 ? -2.75 -8.352 -2.137 1 83.5 170 PRO A O 1
ATOM 1439 N N . PRO A 1 171 ? -2.463 -9.047 -4.227 1 88.06 171 PRO A N 1
ATOM 1440 C CA . PRO A 1 171 ? -3.844 -9.531 -4.281 1 88.06 171 PRO A CA 1
ATOM 1441 C C . PRO A 1 171 ? -4.09 -10.719 -3.354 1 88.06 171 PRO A C 1
ATOM 1443 O O . PRO A 1 171 ? -3.145 -11.422 -2.986 1 88.06 171 PRO A O 1
ATOM 1446 N N . ASP A 1 172 ? -5.285 -10.992 -2.963 1 92.62 172 ASP A N 1
ATOM 1447 C CA . ASP A 1 172 ? -5.668 -12.062 -2.043 1 92.62 172 ASP A CA 1
ATOM 1448 C C . ASP A 1 172 ? -5.211 -13.422 -2.555 1 92.62 172 ASP A C 1
ATOM 1450 O O . ASP A 1 172 ? -4.805 -14.281 -1.769 1 92.62 172 ASP A O 1
ATOM 1454 N N . GLY A 1 173 ? -5.312 -13.594 -3.893 1 94.81 173 GLY A N 1
ATOM 1455 C CA . GLY A 1 173 ? -4.91 -14.867 -4.461 1 94.81 173 GLY A CA 1
ATOM 1456 C C . GLY A 1 173 ? -3.453 -15.203 -4.199 1 94.81 173 GLY A C 1
ATOM 1457 O O . GLY A 1 173 ? -3.123 -16.344 -3.861 1 94.81 173 GLY A O 1
ATOM 1458 N N . LEU A 1 174 ? -2.627 -14.234 -4.363 1 92.19 174 LEU A N 1
ATOM 1459 C CA . LEU A 1 174 ? -1.202 -14.445 -4.129 1 92.19 174 LEU A CA 1
ATOM 1460 C C . LEU A 1 174 ? -0.926 -14.695 -2.65 1 92.19 174 LEU A C 1
ATOM 1462 O O . LEU A 1 174 ? -0.124 -15.562 -2.303 1 92.19 174 LEU A O 1
ATOM 1466 N N . ILE A 1 175 ? -1.549 -13.906 -1.806 1 93.56 175 ILE A N 1
ATOM 1467 C CA . ILE A 1 175 ? -1.375 -14.078 -0.367 1 93.56 175 ILE A CA 1
ATOM 1468 C C . ILE A 1 175 ? -1.779 -15.492 0.042 1 93.56 175 ILE A C 1
ATOM 1470 O O . ILE A 1 175 ? -1.051 -16.156 0.776 1 93.56 175 ILE A O 1
ATOM 1474 N N . TYR A 1 176 ? -2.906 -15.953 -0.463 1 96.56 176 TYR A N 1
ATOM 1475 C CA . TYR A 1 176 ? -3.41 -17.281 -0.153 1 96.56 176 TYR A CA 1
ATOM 1476 C C . TYR A 1 176 ? -2.414 -18.359 -0.579 1 96.56 176 TYR A C 1
ATOM 1478 O O . TYR A 1 176 ? -2.094 -19.266 0.199 1 96.56 176 TYR A O 1
ATOM 1486 N N . GLU A 1 177 ? -1.964 -18.25 -1.766 1 95.62 177 GLU A N 1
ATOM 1487 C CA . GLU A 1 177 ? -1.029 -19.234 -2.301 1 95.62 177 GLU A CA 1
ATOM 1488 C C . GLU A 1 177 ? 0.271 -19.25 -1.502 1 95.62 177 GLU A C 1
ATOM 1490 O O . GLU A 1 177 ? 0.798 -20.328 -1.187 1 95.62 177 GLU A O 1
ATOM 1495 N N . ARG A 1 178 ? 0.833 -18.141 -1.181 1 93.19 178 ARG A N 1
ATOM 1496 C CA . ARG A 1 178 ? 2.1 -18.047 -0.461 1 93.19 178 ARG A CA 1
ATOM 1497 C C . ARG A 1 178 ? 1.966 -18.609 0.954 1 93.19 178 ARG A C 1
ATOM 1499 O O . ARG A 1 178 ? 2.848 -19.328 1.432 1 93.19 178 ARG A O 1
ATOM 1506 N N . ILE A 1 179 ? 0.885 -18.266 1.636 1 94.5 179 ILE A N 1
ATOM 1507 C CA . ILE A 1 179 ? 0.684 -18.75 2.992 1 94.5 179 ILE A CA 1
ATOM 1508 C C . ILE A 1 179 ? 0.56 -20.281 2.973 1 94.5 179 ILE A C 1
ATOM 1510 O O . ILE A 1 179 ? 1.178 -20.969 3.787 1 94.5 179 ILE A O 1
ATOM 1514 N N . ASN A 1 180 ? -0.232 -20.828 2.053 1 96.25 180 ASN A N 1
ATOM 1515 C CA . ASN A 1 180 ? -0.373 -22.266 1.954 1 96.25 180 ASN A CA 1
ATOM 1516 C C . ASN A 1 180 ? 0.956 -22.938 1.615 1 96.25 180 ASN A C 1
ATOM 1518 O O . ASN A 1 180 ? 1.266 -24.016 2.137 1 96.25 180 ASN A O 1
ATOM 1522 N N . ARG A 1 181 ? 1.693 -22.297 0.77 1 93.12 181 ARG A N 1
ATOM 1523 C CA . ARG A 1 181 ? 2.998 -22.828 0.381 1 93.12 181 ARG A CA 1
ATOM 1524 C C . ARG A 1 181 ? 3.945 -22.875 1.573 1 93.12 181 ARG A C 1
ATOM 1526 O O . ARG A 1 181 ? 4.531 -23.922 1.864 1 93.12 181 ARG A O 1
ATOM 1533 N N . TYR A 1 182 ? 4.074 -21.844 2.289 1 93 182 TYR A N 1
ATOM 1534 C CA . TYR A 1 182 ? 5.074 -21.719 3.342 1 93 182 TYR A CA 1
ATOM 1535 C C . TYR A 1 182 ? 4.605 -22.406 4.625 1 93 182 TYR A C 1
ATOM 1537 O O . TYR A 1 182 ? 5.418 -22.75 5.488 1 93 182 TYR A O 1
ATOM 1545 N N . GLU A 1 183 ? 3.268 -22.625 4.75 1 94 183 GLU A N 1
ATOM 1546 C CA . GLU A 1 183 ? 2.744 -23.391 5.871 1 94 183 GLU A CA 1
ATOM 1547 C C . GLU A 1 183 ? 2.9 -24.891 5.625 1 94 183 GLU A C 1
ATOM 1549 O O . GLU A 1 183 ? 2.699 -25.703 6.535 1 94 183 GLU A O 1
ATOM 1554 N N . GLY A 1 184 ? 3.215 -25.234 4.453 1 92.06 184 GLY A N 1
ATOM 1555 C CA . GLY A 1 184 ? 3.488 -26.625 4.145 1 92.06 184 GLY A CA 1
ATOM 1556 C C . GLY A 1 184 ? 2.262 -27.375 3.67 1 92.06 184 GLY A C 1
ATOM 1557 O O . GLY A 1 184 ? 2.236 -28.609 3.701 1 92.06 184 GLY A O 1
ATOM 1558 N N . TYR A 1 185 ? 1.287 -26.609 3.35 1 91.31 185 TYR A N 1
ATOM 1559 C CA . TYR A 1 185 ? 0.067 -27.281 2.914 1 91.31 185 TYR A CA 1
ATOM 1560 C C . TYR A 1 185 ? 0.186 -27.734 1.466 1 91.31 185 TYR A C 1
ATOM 1562 O O . TYR A 1 185 ? -0.646 -28.516 0.983 1 91.31 185 TYR A O 1
ATOM 1570 N N . LEU A 1 186 ? 1.165 -27.141 0.952 1 89.81 186 LEU A N 1
ATOM 1571 C CA . LEU A 1 186 ? 1.46 -27.562 -0.41 1 89.81 186 LEU A CA 1
ATOM 1572 C C . LEU A 1 186 ? 2.691 -28.469 -0.442 1 89.81 186 LEU A C 1
ATOM 1574 O O . LEU A 1 186 ? 3.242 -28.812 0.606 1 89.81 186 LEU A O 1
ATOM 1578 N N . ASP A 1 187 ? 3.146 -29.203 -1.454 1 84.44 187 ASP A N 1
ATOM 1579 C CA . ASP A 1 187 ? 4.262 -30.141 -1.553 1 84.44 187 ASP A CA 1
ATOM 1580 C C . ASP A 1 187 ? 5.598 -29.422 -1.372 1 84.44 187 ASP A C 1
ATOM 1582 O O . ASP A 1 187 ? 6.555 -29.688 -2.102 1 84.44 187 ASP A O 1
ATOM 1586 N N . THR A 1 188 ? 5.664 -28.422 -0.418 1 83.56 188 THR A N 1
ATOM 1587 C CA . THR A 1 188 ? 6.887 -27.672 -0.123 1 83.56 188 THR A CA 1
ATOM 1588 C C . THR A 1 188 ? 7.172 -27.672 1.376 1 83.56 188 THR A C 1
ATOM 1590 O O . THR A 1 188 ? 6.246 -27.781 2.188 1 83.56 188 THR A O 1
ATOM 1593 N N . PRO A 1 189 ? 8.398 -27.641 1.629 1 86.44 189 PRO A N 1
ATOM 1594 C CA . PRO A 1 189 ? 8.734 -27.594 3.055 1 86.44 189 PRO A CA 1
ATOM 1595 C C . PRO A 1 189 ? 8.203 -26.344 3.752 1 86.44 189 PRO A C 1
ATOM 1597 O O . PRO A 1 189 ? 8.125 -25.281 3.139 1 86.44 189 PRO A O 1
ATOM 1600 N N . ARG A 1 190 ? 7.906 -26.609 4.992 1 90.56 190 ARG A N 1
ATOM 1601 C CA . ARG A 1 190 ? 7.387 -25.516 5.797 1 90.56 190 ARG A CA 1
ATOM 1602 C C . ARG A 1 190 ? 8.469 -24.469 6.066 1 90.56 190 ARG A C 1
ATOM 1604 O O . ARG A 1 190 ? 9.617 -24.812 6.336 1 90.56 190 ARG A O 1
ATOM 1611 N N . ASP A 1 191 ? 8.18 -23.219 5.902 1 88.56 191 ASP A N 1
ATOM 1612 C CA . ASP A 1 191 ? 9.016 -22.062 6.215 1 88.56 191 ASP A CA 1
ATOM 1613 C C . ASP A 1 191 ? 8.266 -21.062 7.09 1 88.56 191 ASP A C 1
ATOM 1615 O O . ASP A 1 191 ? 7.605 -20.156 6.574 1 88.56 191 ASP A O 1
ATOM 1619 N N . PRO A 1 192 ? 8.438 -21.219 8.375 1 87.06 192 PRO A N 1
ATOM 1620 C CA . PRO A 1 192 ? 7.656 -20.391 9.297 1 87.06 192 PRO A CA 1
ATOM 1621 C C . PRO A 1 192 ? 7.949 -18.906 9.141 1 87.06 192 PRO A C 1
ATOM 1623 O O . PRO A 1 192 ? 7.047 -18.078 9.289 1 87.06 192 PRO A O 1
ATOM 1626 N N . LEU A 1 193 ? 9.18 -18.562 8.898 1 83.81 193 LEU A N 1
ATOM 1627 C CA . LEU A 1 193 ? 9.531 -17.156 8.758 1 83.81 193 LEU A CA 1
ATOM 1628 C C . LEU A 1 193 ? 8.82 -16.531 7.562 1 83.81 193 LEU A C 1
ATOM 1630 O O . LEU A 1 193 ? 8.25 -15.453 7.676 1 83.81 193 LEU A O 1
ATOM 1634 N N . ALA A 1 194 ? 8.883 -17.266 6.465 1 87.25 194 ALA A N 1
ATOM 1635 C CA . ALA A 1 194 ? 8.211 -16.766 5.266 1 87.25 194 ALA A CA 1
ATOM 1636 C C . ALA A 1 194 ? 6.695 -16.734 5.465 1 87.25 194 ALA A C 1
ATOM 1638 O O . ALA A 1 194 ? 6.027 -15.797 5.016 1 87.25 194 ALA A O 1
ATOM 1639 N N . ALA A 1 195 ? 6.188 -17.75 6.113 1 90.75 195 ALA A N 1
ATOM 1640 C CA . ALA A 1 195 ? 4.754 -17.797 6.387 1 90.75 195 ALA A CA 1
ATOM 1641 C C . ALA A 1 195 ? 4.32 -16.609 7.23 1 90.75 195 ALA A C 1
ATOM 1643 O O . ALA A 1 195 ? 3.334 -15.938 6.91 1 90.75 195 ALA A O 1
ATOM 1644 N N . ASN A 1 196 ? 5.098 -16.297 8.25 1 87.44 196 ASN A N 1
ATOM 1645 C CA . ASN A 1 196 ? 4.781 -15.18 9.133 1 87.44 196 ASN A CA 1
ATOM 1646 C C . ASN A 1 196 ? 4.805 -13.852 8.383 1 87.44 196 ASN A C 1
ATOM 1648 O O . ASN A 1 196 ? 4.012 -12.953 8.68 1 87.44 196 ASN A O 1
ATOM 1652 N N . ASN A 1 197 ? 5.691 -13.742 7.492 1 85.75 197 ASN A N 1
ATOM 1653 C CA . ASN A 1 197 ? 5.762 -12.531 6.68 1 85.75 197 ASN A CA 1
ATOM 1654 C C . ASN A 1 197 ? 4.488 -12.328 5.863 1 85.75 197 ASN A C 1
ATOM 1656 O O . ASN A 1 197 ? 3.979 -11.211 5.762 1 85.75 197 ASN A O 1
ATOM 1660 N N . TRP A 1 198 ? 4.016 -13.383 5.312 1 89.38 198 TRP A N 1
ATOM 1661 C CA . TRP A 1 198 ? 2.83 -13.266 4.469 1 89.38 198 TRP A CA 1
ATOM 1662 C C . TRP A 1 198 ? 1.574 -13.094 5.316 1 89.38 198 TRP A C 1
ATOM 1664 O O . TRP A 1 198 ? 0.628 -12.414 4.902 1 89.38 198 TRP A O 1
ATOM 1674 N N . TRP A 1 199 ? 1.572 -13.719 6.516 1 89.81 199 TRP A N 1
ATOM 1675 C CA . TRP A 1 199 ? 0.478 -13.438 7.441 1 89.81 199 TRP A CA 1
ATOM 1676 C C . TRP A 1 199 ? 0.45 -11.961 7.824 1 89.81 199 TRP A C 1
ATOM 1678 O O . TRP A 1 199 ? -0.623 -11.375 7.961 1 89.81 199 TRP A O 1
ATOM 1688 N N . ALA A 1 200 ? 1.608 -11.391 7.973 1 85.75 200 ALA A N 1
ATOM 1689 C CA . ALA A 1 200 ? 1.706 -9.969 8.289 1 85.75 200 ALA A CA 1
ATOM 1690 C C . ALA A 1 200 ? 1.161 -9.117 7.141 1 85.75 200 ALA A C 1
ATOM 1692 O O . ALA A 1 200 ? 0.492 -8.109 7.371 1 85.75 200 ALA A O 1
ATOM 1693 N N . VAL A 1 201 ? 1.448 -9.555 5.961 1 84.69 201 VAL A N 1
ATOM 1694 C CA . VAL A 1 201 ? 0.947 -8.844 4.789 1 84.69 201 VAL A CA 1
ATOM 1695 C C . VAL A 1 201 ? -0.58 -8.867 4.781 1 84.69 201 VAL A C 1
ATOM 1697 O O . VAL A 1 201 ? -1.223 -7.867 4.457 1 84.69 201 VAL A O 1
ATOM 1700 N N . LEU A 1 202 ? -1.095 -9.992 5.117 1 87.5 202 LEU A N 1
ATOM 1701 C CA . LEU A 1 202 ? -2.543 -10.172 5.141 1 87.5 202 LEU A CA 1
ATOM 1702 C C . LEU A 1 202 ? -3.186 -9.25 6.18 1 87.5 202 LEU A C 1
ATOM 1704 O O . LEU A 1 202 ? -4.258 -8.695 5.941 1 87.5 202 LEU A O 1
ATOM 1708 N N . GLU A 1 203 ? -2.473 -9.016 7.23 1 84.19 203 GLU A N 1
ATOM 1709 C CA . GLU A 1 203 ? -3.031 -8.242 8.336 1 84.19 203 GLU A CA 1
ATOM 1710 C C . GLU A 1 203 ? -2.59 -6.781 8.266 1 84.19 203 GLU A C 1
ATOM 1712 O O . GLU A 1 203 ? -2.83 -6.012 9.195 1 84.19 203 GLU A O 1
ATOM 1717 N N . ALA A 1 204 ? -1.938 -6.449 7.199 1 75.81 204 ALA A N 1
ATOM 1718 C CA . ALA A 1 204 ? -1.328 -5.129 7.074 1 75.81 204 ALA A CA 1
ATOM 1719 C C . ALA A 1 204 ? -2.385 -4.027 7.133 1 75.81 204 ALA A C 1
ATOM 1721 O O . ALA A 1 204 ? -2.098 -2.906 7.559 1 75.81 204 ALA A O 1
ATOM 1722 N N . LEU A 1 205 ? -3.564 -4.297 6.68 1 70.69 205 LEU A N 1
ATOM 1723 C CA . LEU A 1 205 ? -4.602 -3.277 6.738 1 70.69 205 LEU A CA 1
ATOM 1724 C C . LEU A 1 205 ? -5.23 -3.219 8.133 1 70.69 205 LEU A C 1
ATOM 1726 O O . LEU A 1 205 ? -5.586 -4.254 8.695 1 70.69 205 LEU A O 1
ATOM 1730 N N . ALA A 1 206 ? -5.203 -2.051 8.648 1 64.94 206 ALA A N 1
ATOM 1731 C CA . ALA A 1 206 ? -5.746 -1.85 9.992 1 64.94 206 ALA A CA 1
ATOM 1732 C C . ALA A 1 206 ? -7.199 -2.303 10.07 1 64.94 206 ALA A C 1
ATOM 1734 O O . ALA A 1 206 ? -8.008 -1.963 9.203 1 64.94 206 ALA A O 1
ATOM 1735 N N . GLY A 1 207 ? -7.422 -3.117 11.031 1 68.94 207 GLY A N 1
ATOM 1736 C CA . GLY A 1 207 ? -8.789 -3.537 11.297 1 68.94 207 GLY A CA 1
ATOM 1737 C C . GLY A 1 207 ? -9.219 -4.73 10.461 1 68.94 207 GLY A C 1
ATOM 1738 O O . GLY A 1 207 ? -10.344 -5.215 10.594 1 68.94 207 GLY A O 1
ATOM 1739 N N . SER A 1 208 ? -8.312 -5.137 9.641 1 80.06 208 SER A N 1
ATOM 1740 C CA . SER A 1 208 ? -8.664 -6.273 8.797 1 80.06 208 SER A CA 1
ATOM 1741 C C . SER A 1 208 ? -8.844 -7.543 9.625 1 80.06 208 SER A C 1
ATOM 1743 O O . SER A 1 208 ? -8.109 -7.77 10.586 1 80.06 208 SER A O 1
ATOM 1745 N N . LYS A 1 209 ? -9.828 -8.25 9.289 1 88.44 209 LYS A N 1
ATOM 1746 C CA . LYS A 1 209 ? -10.086 -9.523 9.961 1 88.44 209 LYS A CA 1
ATOM 1747 C C . LYS A 1 209 ? -9.75 -10.695 9.047 1 88.44 209 LYS A C 1
ATOM 1749 O O . LYS A 1 209 ? -10.141 -11.836 9.328 1 88.44 209 LYS A O 1
ATOM 1754 N N . LYS A 1 210 ? -9.039 -10.453 8.023 1 91.19 210 LYS A N 1
ATOM 1755 C CA . LYS A 1 210 ? -8.75 -11.484 7.023 1 91.19 210 LYS A CA 1
ATOM 1756 C C . LYS A 1 210 ? -7.902 -12.602 7.617 1 91.19 210 LYS A C 1
ATOM 1758 O O . LYS A 1 210 ? -8.07 -13.773 7.258 1 91.19 210 LYS A O 1
ATOM 1763 N N . GLY A 1 211 ? -7.008 -12.211 8.516 1 91.69 211 GLY A N 1
ATOM 1764 C CA . GLY A 1 211 ? -6.188 -13.227 9.156 1 91.69 211 GLY A CA 1
ATOM 1765 C C . GLY A 1 211 ? -6.996 -14.242 9.938 1 91.69 211 GLY A C 1
ATOM 1766 O O . GLY A 1 211 ? -6.754 -15.445 9.836 1 91.69 211 GLY A O 1
ATOM 1767 N N . ARG A 1 212 ? -7.949 -13.711 10.617 1 91.56 212 ARG A N 1
ATOM 1768 C CA . ARG A 1 212 ? -8.828 -14.578 11.398 1 91.56 212 ARG A CA 1
ATOM 1769 C C . ARG A 1 212 ? -9.672 -15.461 10.484 1 91.56 212 ARG A C 1
ATOM 1771 O O . ARG A 1 212 ? -9.844 -16.656 10.75 1 91.56 212 ARG A O 1
ATOM 1778 N N . TYR A 1 213 ? -10.195 -14.906 9.477 1 94.25 213 TYR A N 1
ATOM 1779 C CA . TYR A 1 213 ? -11.031 -15.641 8.531 1 94.25 213 TYR A CA 1
ATOM 1780 C C . TYR A 1 213 ? -10.242 -16.766 7.875 1 94.25 213 TYR A C 1
ATOM 1782 O O . TYR A 1 213 ? -10.742 -17.891 7.738 1 94.25 213 TYR A O 1
ATOM 1790 N N . LEU A 1 214 ? -9.031 -16.531 7.496 1 95.75 214 LEU A N 1
ATOM 1791 C CA . LEU A 1 214 ? -8.211 -17.531 6.82 1 95.75 214 LEU A CA 1
ATOM 1792 C C . LEU A 1 214 ? -7.836 -18.656 7.77 1 95.75 214 LEU A C 1
ATOM 1794 O O . LEU A 1 214 ? -7.879 -19.828 7.383 1 95.75 214 LEU A O 1
ATOM 1798 N N . THR A 1 215 ? -7.492 -18.281 9 1 94.38 215 THR A N 1
ATOM 1799 C CA . THR A 1 215 ? -7.152 -19.281 10 1 94.38 215 THR A CA 1
ATOM 1800 C C . THR A 1 215 ? -8.328 -20.219 10.242 1 94.38 215 THR A C 1
ATOM 1802 O O . THR A 1 215 ? -8.156 -21.438 10.328 1 94.38 215 THR A O 1
ATOM 1805 N N . GLN A 1 216 ? -9.445 -19.641 10.352 1 93.75 216 GLN A N 1
ATOM 1806 C CA . GLN A 1 216 ? -10.648 -20.438 10.555 1 93.75 216 GLN A CA 1
ATOM 1807 C C . GLN A 1 216 ? -10.93 -21.344 9.344 1 93.75 216 GLN A C 1
ATOM 1809 O O . GLN A 1 216 ? -11.344 -22.484 9.5 1 93.75 216 GLN A O 1
ATOM 1814 N N . PHE A 1 217 ? -10.734 -20.859 8.25 1 95.38 217 PHE A N 1
ATOM 1815 C CA . PHE A 1 217 ? -10.953 -21.609 7.02 1 95.38 217 PHE A CA 1
ATOM 1816 C C . PHE A 1 217 ? -10.023 -22.812 6.949 1 95.38 217 PHE A C 1
ATOM 1818 O O . PHE A 1 217 ? -10.43 -23.891 6.5 1 95.38 217 PHE A O 1
ATOM 1825 N N . PHE A 1 218 ? -8.781 -22.672 7.406 1 94.81 218 PHE A N 1
ATOM 1826 C CA . PHE A 1 218 ? -7.797 -23.75 7.375 1 94.81 218 PHE A CA 1
ATOM 1827 C C . PHE A 1 218 ? -8.234 -24.906 8.266 1 94.81 218 PHE A C 1
ATOM 1829 O O . PHE A 1 218 ? -7.863 -26.047 8.023 1 94.81 218 PHE A O 1
ATOM 1836 N N . LYS A 1 219 ? -8.977 -24.531 9.211 1 92.81 219 LYS A N 1
ATOM 1837 C CA . LYS A 1 219 ? -9.453 -25.562 10.125 1 92.81 219 LYS A CA 1
ATOM 1838 C C . LYS A 1 219 ? -10.523 -26.438 9.469 1 92.81 219 LYS A C 1
ATOM 1840 O O . LYS A 1 219 ? -10.82 -27.531 9.938 1 92.81 219 LYS A O 1
ATOM 1845 N N . HIS A 1 220 ? -11.164 -25.891 8.5 1 91.94 220 HIS A N 1
ATOM 1846 C CA . HIS A 1 220 ? -12.109 -26.672 7.703 1 91.94 220 HIS A CA 1
ATOM 1847 C C . HIS A 1 220 ? -11.391 -27.516 6.656 1 91.94 220 HIS A C 1
ATOM 1849 O O . HIS A 1 220 ? -11.375 -27.156 5.473 1 91.94 220 HIS A O 1
ATOM 1855 N N . GLU A 1 221 ? -11.016 -28.609 6.938 1 89.31 221 GLU A N 1
ATOM 1856 C CA . GLU A 1 221 ? -10.07 -29.422 6.18 1 89.31 221 GLU A CA 1
ATOM 1857 C C . GLU A 1 221 ? -10.602 -29.734 4.785 1 89.31 221 GLU A C 1
ATOM 1859 O O . GLU A 1 221 ? -9.875 -29.625 3.797 1 89.31 221 GLU A O 1
ATOM 1864 N N . THR A 1 222 ? -11.852 -30.094 4.695 1 89.44 222 THR A N 1
ATOM 1865 C CA . THR A 1 222 ? -12.414 -30.516 3.418 1 89.44 222 THR A CA 1
ATOM 1866 C C . THR A 1 222 ? -12.414 -29.359 2.422 1 89.44 222 THR A C 1
ATOM 1868 O O . THR A 1 222 ? -11.969 -29.516 1.284 1 89.44 222 THR A O 1
ATOM 1871 N N . LEU A 1 223 ? -12.945 -28.281 2.873 1 92.38 223 LEU A N 1
ATOM 1872 C CA . LEU A 1 223 ? -13.016 -27.125 1.982 1 92.38 223 LEU A CA 1
ATOM 1873 C C . LEU A 1 223 ? -11.625 -26.594 1.675 1 92.38 223 LEU A C 1
ATOM 1875 O O . LEU A 1 223 ? -11.352 -26.172 0.55 1 92.38 223 LEU A O 1
ATOM 1879 N N . HIS A 1 224 ? -10.805 -26.656 2.643 1 95.12 224 HIS A N 1
ATOM 1880 C CA . HIS A 1 224 ? -9.43 -26.203 2.459 1 95.12 224 HIS A CA 1
ATOM 1881 C C . HIS A 1 224 ? -8.719 -27 1.384 1 95.12 224 HIS A C 1
ATOM 1883 O O . HIS A 1 224 ? -8.094 -26.438 0.487 1 95.12 224 HIS A O 1
ATOM 1889 N N . GLN A 1 225 ? -8.867 -28.234 1.439 1 94 225 GLN A N 1
ATOM 1890 C CA . GLN A 1 225 ? -8.219 -29.125 0.481 1 94 225 GLN A CA 1
ATOM 1891 C C . GLN A 1 225 ? -8.789 -28.938 -0.922 1 94 225 GLN A C 1
ATOM 1893 O O . GLN A 1 225 ? -8.039 -28.922 -1.902 1 94 225 GLN A O 1
ATOM 1898 N N . LYS A 1 226 ? -10.07 -28.797 -0.971 1 94.31 226 LYS A N 1
ATOM 1899 C CA . LYS A 1 226 ? -10.719 -28.625 -2.27 1 94.31 226 LYS A CA 1
ATOM 1900 C C . LYS A 1 226 ? -10.297 -27.312 -2.918 1 94.31 226 LYS A C 1
ATOM 1902 O O . LYS A 1 226 ? -10.055 -27.266 -4.125 1 94.31 226 LYS A O 1
ATOM 1907 N N . LEU A 1 227 ? -10.25 -26.297 -2.148 1 96.5 227 LEU A N 1
ATOM 1908 C CA . LEU A 1 227 ? -9.82 -25.016 -2.686 1 96.5 227 LEU A CA 1
ATOM 1909 C C . LEU A 1 227 ? -8.359 -25.062 -3.121 1 96.5 227 LEU A C 1
ATOM 1911 O O . LEU A 1 227 ? -8 -24.516 -4.172 1 96.5 227 LEU A O 1
ATOM 1915 N N . ASN A 1 228 ? -7.492 -25.703 -2.348 1 95.94 228 ASN A N 1
ATOM 1916 C CA . ASN A 1 228 ? -6.074 -25.812 -2.658 1 95.94 228 ASN A CA 1
ATOM 1917 C C . ASN A 1 228 ? -5.84 -26.594 -3.955 1 95.94 228 ASN A C 1
ATOM 1919 O O . ASN A 1 228 ? -4.832 -26.375 -4.637 1 95.94 228 ASN A O 1
ATOM 1923 N N . SER A 1 229 ? -6.73 -27.453 -4.246 1 94.38 229 SER A N 1
ATOM 1924 C CA . SER A 1 229 ? -6.59 -28.234 -5.469 1 94.38 229 SER A CA 1
ATOM 1925 C C . SER A 1 229 ? -6.676 -27.344 -6.707 1 94.38 229 SER A C 1
ATOM 1927 O O . SER A 1 229 ? -6.23 -27.734 -7.789 1 94.38 229 SER A O 1
ATOM 1929 N N . LEU A 1 230 ? -7.258 -26.172 -6.531 1 96.56 230 LEU A N 1
ATOM 1930 C CA . LEU A 1 230 ? -7.402 -25.25 -7.652 1 96.56 230 LEU A CA 1
ATOM 1931 C C . LEU A 1 230 ? -6.129 -24.438 -7.852 1 96.56 230 LEU A C 1
ATOM 1933 O O . LEU A 1 230 ? -5.98 -23.75 -8.867 1 96.56 230 LEU A O 1
ATOM 1937 N N . LEU A 1 231 ? -5.141 -24.531 -6.945 1 95.38 231 LEU A N 1
ATOM 1938 C CA . LEU A 1 231 ? -3.918 -23.734 -7.008 1 95.38 231 LEU A CA 1
ATOM 1939 C C . LEU A 1 231 ? -3.062 -24.156 -8.203 1 95.38 231 LEU A C 1
ATOM 1941 O O . LEU A 1 231 ? -2.16 -23.422 -8.609 1 95.38 231 LEU A O 1
ATOM 1945 N N . VAL A 1 232 ? -3.385 -25.266 -8.805 1 94.19 232 VAL A N 1
ATOM 1946 C CA . VAL A 1 232 ? -2.66 -25.734 -9.977 1 94.19 232 VAL A CA 1
ATOM 1947 C C . VAL A 1 232 ? -2.973 -24.859 -11.18 1 94.19 232 VAL A C 1
ATOM 1949 O O . VAL A 1 232 ? -2.203 -24.812 -12.141 1 94.19 232 VAL A O 1
ATOM 1952 N N . ILE A 1 233 ? -4.07 -24.109 -11.109 1 96.06 233 ILE A N 1
ATOM 1953 C CA . ILE A 1 233 ? -4.469 -23.172 -12.164 1 96.06 233 ILE A CA 1
ATOM 1954 C C . ILE A 1 233 ? -4.297 -21.734 -11.68 1 96.06 233 ILE A C 1
ATOM 1956 O O . ILE A 1 233 ? -5.258 -21.109 -11.234 1 96.06 233 ILE A O 1
ATOM 1960 N N . PRO A 1 234 ? -3.18 -21.156 -11.883 1 94.56 234 PRO A N 1
ATOM 1961 C CA . PRO A 1 234 ? -2.887 -19.828 -11.336 1 94.56 234 PRO A CA 1
ATOM 1962 C C . PRO A 1 234 ? -3.85 -18.75 -11.836 1 94.56 234 PRO A C 1
ATOM 1964 O O . PRO A 1 234 ? -4.207 -17.844 -11.094 1 94.56 234 PRO A O 1
ATOM 1967 N N . GLY A 1 235 ? -4.305 -18.859 -12.969 1 94.81 235 GLY A N 1
ATOM 1968 C CA . GLY A 1 235 ? -5.141 -17.844 -13.578 1 94.81 235 GLY A CA 1
ATOM 1969 C C . GLY A 1 235 ? -6.449 -17.625 -12.844 1 94.81 235 GLY A C 1
ATOM 1970 O O . GLY A 1 235 ? -7.074 -16.562 -12.977 1 94.81 235 GLY A O 1
ATOM 1971 N N . LEU A 1 236 ? -6.871 -18.531 -12.023 1 95.94 236 LEU A N 1
ATOM 1972 C CA . LEU A 1 236 ? -8.148 -18.469 -11.328 1 95.94 236 LEU A CA 1
ATOM 1973 C C . LEU A 1 236 ? -8.07 -17.516 -10.133 1 95.94 236 LEU A C 1
ATOM 1975 O O . LEU A 1 236 ? -9.094 -17 -9.672 1 95.94 236 LEU A O 1
ATOM 1979 N N . TRP A 1 237 ? -6.945 -17.219 -9.734 1 95.88 237 TRP A N 1
ATOM 1980 C CA . TRP A 1 237 ? -6.789 -16.719 -8.367 1 95.88 237 TRP A CA 1
ATOM 1981 C C . TRP A 1 237 ? -6.805 -15.195 -8.336 1 95.88 237 TRP A C 1
ATOM 1983 O O . TRP A 1 237 ? -6.766 -14.594 -7.262 1 95.88 237 TRP A O 1
ATOM 1993 N N . GLY A 1 238 ? -6.91 -14.625 -9.484 1 92.06 238 GLY A N 1
ATOM 1994 C CA . GLY A 1 238 ? -7.211 -13.203 -9.516 1 92.06 238 GLY A CA 1
ATOM 1995 C C . GLY A 1 238 ? -8.555 -12.859 -8.898 1 92.06 238 GLY A C 1
ATOM 1996 O O . GLY A 1 238 ? -8.766 -11.734 -8.445 1 92.06 238 GLY A O 1
ATOM 1997 N N . GLY A 1 239 ? -9.391 -13.828 -8.82 1 92.69 239 GLY A N 1
ATOM 1998 C CA . GLY A 1 239 ? -10.742 -13.625 -8.312 1 92.69 239 GLY A CA 1
ATOM 1999 C C . GLY A 1 239 ? -10.891 -14.008 -6.855 1 92.69 239 GLY A C 1
ATOM 2000 O O . GLY A 1 239 ? -11.984 -13.906 -6.289 1 92.69 239 GLY A O 1
ATOM 2001 N N . MET A 1 240 ? -9.852 -14.32 -6.191 1 95.12 240 MET A N 1
ATOM 2002 C CA . MET A 1 240 ? -9.891 -14.781 -4.805 1 95.12 240 MET A CA 1
ATOM 2003 C C . MET A 1 240 ? -10.258 -13.641 -3.863 1 95.12 240 MET A C 1
ATOM 2005 O O . MET A 1 240 ? -9.797 -12.508 -4.035 1 95.12 240 MET A O 1
ATOM 2009 N N . ARG A 1 241 ? -11.078 -13.969 -2.902 1 94.94 241 ARG A N 1
ATOM 2010 C CA . ARG A 1 241 ? -11.469 -13.031 -1.853 1 94.94 241 ARG A CA 1
ATOM 2011 C C . ARG A 1 241 ? -11.352 -13.68 -0.475 1 94.94 241 ARG A C 1
ATOM 2013 O O . ARG A 1 241 ? -12.297 -14.32 -0.005 1 94.94 241 ARG A O 1
ATOM 2020 N N . ILE A 1 242 ? -10.32 -13.367 0.199 1 94.88 242 ILE A N 1
ATOM 2021 C CA . ILE A 1 242 ? -10.086 -13.953 1.513 1 94.88 242 ILE A CA 1
ATOM 2022 C C . ILE A 1 242 ? -11.094 -13.398 2.516 1 94.88 242 ILE A C 1
ATOM 2024 O O . ILE A 1 242 ? -11.516 -14.102 3.434 1 94.88 242 ILE A O 1
ATOM 2028 N N . GLY A 1 243 ? -11.5 -12.148 2.305 1 92.69 243 GLY A N 1
ATOM 2029 C CA . GLY A 1 243 ? -12.422 -11.477 3.205 1 92.69 243 GLY A CA 1
ATOM 2030 C C . GLY A 1 243 ? -13.789 -12.125 3.258 1 92.69 243 GLY A C 1
ATOM 2031 O O . GLY A 1 243 ? -14.562 -11.883 4.184 1 92.69 243 GLY A O 1
ATOM 2032 N N . LEU A 1 244 ? -14.07 -13 2.344 1 92.69 244 LEU A N 1
ATOM 2033 C CA . LEU A 1 244 ? -15.391 -13.609 2.266 1 92.69 244 LEU A CA 1
ATOM 2034 C C . LEU A 1 244 ? -15.352 -15.07 2.721 1 92.69 244 LEU A C 1
ATOM 2036 O O . LEU A 1 244 ? -16.375 -15.758 2.701 1 92.69 244 LEU A O 1
ATOM 2040 N N . LEU A 1 245 ? -14.219 -15.578 3.168 1 93.38 245 LEU A N 1
ATOM 2041 C CA . LEU A 1 245 ? -14.062 -16.984 3.52 1 93.38 245 LEU A CA 1
ATOM 2042 C C . LEU A 1 245 ? -14.891 -17.328 4.754 1 93.38 245 LEU A C 1
ATOM 2044 O O . LEU A 1 245 ? -15.367 -18.453 4.891 1 93.38 245 LEU A O 1
ATOM 2048 N N . HIS A 1 246 ? -15 -16.328 5.625 1 90.44 246 HIS A N 1
ATOM 2049 C CA . HIS A 1 246 ? -15.781 -16.578 6.828 1 90.44 246 HIS A CA 1
ATOM 2050 C C . HIS A 1 246 ? -17.25 -16.844 6.484 1 90.44 246 HIS A C 1
ATOM 2052 O O . HIS A 1 246 ? -17.922 -17.609 7.176 1 90.44 246 HIS A O 1
ATOM 2058 N N . LYS A 1 247 ? -17.688 -16.234 5.492 1 86.56 247 LYS A N 1
ATOM 2059 C CA . LYS A 1 247 ? -19.062 -16.453 5.051 1 86.56 247 LYS A CA 1
ATOM 2060 C C . LYS A 1 247 ? -19.25 -17.875 4.52 1 86.56 247 LYS A C 1
ATOM 2062 O O . LYS A 1 247 ? -20.312 -18.484 4.707 1 86.56 247 LYS A O 1
ATOM 2067 N N . LEU A 1 248 ? -18.266 -18.422 3.846 1 88.25 248 LEU A N 1
ATOM 2068 C CA . LEU A 1 248 ? -18.328 -19.766 3.295 1 88.25 248 LEU A CA 1
ATOM 2069 C C . LEU A 1 248 ? -18.469 -20.797 4.406 1 88.25 248 LEU A C 1
ATOM 2071 O O . LEU A 1 248 ? -19.266 -21.75 4.285 1 88.25 248 LEU A O 1
ATOM 2075 N N . THR A 1 249 ? -17.719 -20.594 5.422 1 85.5 249 THR A N 1
ATOM 2076 C CA . THR A 1 249 ? -17.75 -21.547 6.531 1 85.5 249 THR A CA 1
ATOM 2077 C C . THR A 1 249 ? -19.047 -21.406 7.332 1 85.5 249 THR A C 1
ATOM 2079 O O . THR A 1 249 ? -19.594 -22.406 7.816 1 85.5 249 THR A O 1
ATOM 2082 N N . ALA A 1 250 ? -19.5 -20.203 7.414 1 82.31 250 ALA A N 1
ATOM 2083 C CA . ALA A 1 250 ? -20.688 -19.938 8.219 1 82.31 250 ALA A CA 1
ATOM 2084 C C . ALA A 1 250 ? -21.938 -20.469 7.539 1 82.31 250 ALA A C 1
ATOM 2086 O O . ALA A 1 250 ? -22.922 -20.781 8.211 1 82.31 250 ALA A O 1
ATOM 2087 N N . MET A 1 251 ? -21.906 -20.547 6.27 1 80.06 251 MET A N 1
ATOM 2088 C CA . MET A 1 251 ? -23.078 -20.969 5.508 1 80.06 251 MET A CA 1
ATOM 2089 C C . MET A 1 251 ? -23.328 -22.453 5.699 1 80.06 251 MET A C 1
ATOM 2091 O O . MET A 1 251 ? -24.453 -22.922 5.492 1 80.06 251 MET A O 1
ATOM 2095 N N . HIS A 1 252 ? -22.375 -23.203 6.023 1 78.56 252 HIS A N 1
ATOM 2096 C CA . HIS A 1 252 ? -22.5 -24.656 6.219 1 78.56 252 HIS A CA 1
ATOM 2097 C C . HIS A 1 252 ? -23.031 -25.328 4.961 1 78.56 252 HIS A C 1
ATOM 2099 O O . HIS A 1 252 ? -23.875 -26.234 5.043 1 78.56 252 HIS A O 1
ATOM 2105 N N . CYS A 1 253 ? -22.719 -24.781 3.867 1 80.19 253 CYS A N 1
ATOM 2106 C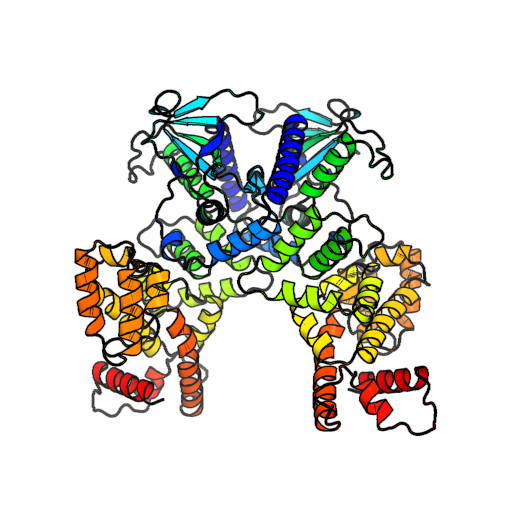 CA . CYS A 1 253 ? -23.031 -25.344 2.559 1 80.19 253 CYS A CA 1
ATOM 2107 C C . CYS A 1 253 ? -21.797 -25.953 1.912 1 80.19 253 CYS A C 1
ATOM 2109 O O . CYS A 1 253 ? -21.484 -25.656 0.76 1 80.19 253 CYS A O 1
ATOM 2111 N N . ASP A 1 254 ? -21.219 -26.859 2.539 1 82.56 254 ASP A N 1
ATOM 2112 C CA . ASP A 1 254 ? -19.922 -27.375 2.127 1 82.56 254 ASP A CA 1
ATOM 2113 C C . ASP A 1 254 ? -20.031 -28.156 0.816 1 82.56 254 ASP A C 1
ATOM 2115 O O . ASP A 1 254 ? -19.172 -28.031 -0.054 1 82.56 254 ASP A O 1
ATOM 2119 N N . GLU A 1 255 ? -21.047 -28.891 0.688 1 81.56 255 GLU A N 1
ATOM 2120 C CA . GLU A 1 255 ? -21.172 -29.781 -0.469 1 81.56 255 GLU A CA 1
ATOM 2121 C C . GLU A 1 255 ? -21.344 -28.969 -1.757 1 81.56 255 GLU A C 1
ATOM 2123 O O . GLU A 1 255 ? -20.594 -29.172 -2.721 1 81.56 255 GLU A O 1
ATOM 2128 N N . PRO A 1 256 ? -22.297 -27.984 -1.736 1 81.75 256 PRO A N 1
ATOM 2129 C CA . PRO A 1 256 ? -22.422 -27.172 -2.949 1 81.75 256 PRO A CA 1
ATOM 2130 C C . PRO A 1 256 ? -21.156 -26.391 -3.275 1 81.75 256 PRO A C 1
ATOM 2132 O O . PRO A 1 256 ? -20.812 -26.219 -4.449 1 81.75 256 PRO A O 1
ATOM 2135 N N . ILE A 1 257 ? -20.547 -26 -2.291 1 87.81 257 ILE A N 1
ATOM 2136 C CA . ILE A 1 257 ? -19.312 -25.25 -2.486 1 87.81 257 ILE A CA 1
ATOM 2137 C C . ILE A 1 257 ? -18.25 -26.172 -3.104 1 87.81 257 ILE A C 1
ATOM 2139 O O . ILE A 1 257 ? -17.625 -25.812 -4.098 1 87.81 257 ILE A O 1
ATOM 2143 N N . ALA A 1 258 ? -18.109 -27.297 -2.527 1 89.62 258 ALA A N 1
ATOM 2144 C CA . ALA A 1 258 ? -17.141 -28.266 -3.023 1 89.62 258 ALA A CA 1
ATOM 2145 C C . ALA A 1 258 ? -17.453 -28.688 -4.461 1 89.62 258 ALA A C 1
ATOM 2147 O O . ALA A 1 258 ? -16.547 -28.859 -5.277 1 89.62 258 ALA A O 1
ATOM 2148 N N . CYS A 1 259 ? -18.672 -28.75 -4.727 1 87.81 259 CYS A N 1
ATOM 2149 C CA . CYS A 1 259 ? -19.109 -29.125 -6.07 1 87.81 259 CYS A CA 1
ATOM 2150 C C . CYS A 1 259 ? -18.734 -28.047 -7.086 1 87.81 259 CYS A C 1
ATOM 2152 O O . CYS A 1 259 ? -18.281 -28.359 -8.188 1 87.81 259 CYS A O 1
ATOM 2154 N N . TYR A 1 260 ? -19.016 -26.875 -6.699 1 90.44 260 TYR A N 1
ATOM 2155 C CA . TYR A 1 260 ? -18.672 -25.766 -7.582 1 90.44 260 TYR A CA 1
ATOM 2156 C C . TYR A 1 260 ? -17.188 -25.766 -7.902 1 90.44 260 TYR A C 1
ATOM 2158 O O . TYR A 1 260 ? -16.781 -25.594 -9.055 1 90.44 260 TYR A O 1
ATOM 2166 N N . TRP A 1 261 ? -16.406 -25.953 -6.91 1 95.06 261 TRP A N 1
ATOM 2167 C CA . TRP A 1 261 ? -14.961 -25.922 -7.094 1 95.06 261 TRP A CA 1
ATOM 2168 C C . TRP A 1 261 ? -14.492 -27.141 -7.895 1 95.06 261 TRP A C 1
ATOM 2170 O O . TRP A 1 261 ? -13.555 -27.047 -8.688 1 95.06 261 TRP A O 1
ATOM 2180 N N . GLU A 1 262 ? -15.117 -28.188 -7.68 1 93.62 262 GLU A N 1
ATOM 2181 C CA . GLU A 1 262 ? -14.828 -29.375 -8.477 1 93.62 262 GLU A CA 1
ATOM 2182 C C . GLU A 1 262 ? -15.188 -29.156 -9.945 1 93.62 262 GLU A C 1
ATOM 2184 O O . GLU A 1 262 ? -14.453 -29.578 -10.844 1 93.62 262 GLU A O 1
ATOM 2189 N N . LEU A 1 263 ? -16.328 -28.562 -10.102 1 92.5 263 LEU A N 1
ATOM 2190 C CA . LEU A 1 263 ? -16.734 -28.234 -11.461 1 92.5 263 LEU A CA 1
ATOM 2191 C C . LEU A 1 263 ? -15.703 -27.328 -12.133 1 92.5 263 LEU A C 1
ATOM 2193 O O . LEU A 1 263 ? -15.391 -27.5 -13.312 1 92.5 263 LEU A O 1
ATOM 2197 N N . THR A 1 264 ? -15.25 -26.359 -11.438 1 95.38 264 THR A N 1
ATOM 2198 C CA . THR A 1 264 ? -14.234 -25.453 -11.953 1 95.38 264 THR A CA 1
ATOM 2199 C C . THR A 1 264 ? -12.977 -26.219 -12.352 1 95.38 264 THR A C 1
ATOM 2201 O O . THR A 1 264 ? -12.445 -26.047 -13.445 1 95.38 264 THR A O 1
ATOM 2204 N N . SER A 1 265 ? -12.555 -27.078 -11.469 1 96 265 SER A N 1
ATOM 2205 C CA . SER A 1 265 ? -11.359 -27.875 -11.711 1 96 265 SER A CA 1
ATOM 2206 C C . SER A 1 265 ? -11.531 -28.781 -12.938 1 96 265 SER A C 1
ATOM 2208 O O . SER A 1 265 ? -10.656 -28.844 -13.797 1 96 265 SER A O 1
ATOM 2210 N N . THR A 1 266 ? -12.656 -29.391 -12.984 1 94.56 266 THR A N 1
ATOM 2211 C CA . THR A 1 266 ? -12.93 -30.328 -14.062 1 94.56 266 THR A CA 1
ATOM 2212 C C . THR A 1 266 ? -13.039 -29.609 -15.398 1 94.56 266 THR A C 1
ATOM 2214 O O . THR A 1 266 ? -12.594 -30.109 -16.438 1 94.56 266 THR A O 1
ATOM 2217 N N . THR A 1 267 ? -13.68 -28.5 -15.383 1 94.81 267 THR A N 1
ATOM 2218 C CA . THR A 1 267 ? -13.844 -27.703 -16.594 1 94.81 267 THR A CA 1
ATOM 2219 C C . THR A 1 267 ? -12.492 -27.359 -17.203 1 94.81 267 THR A C 1
ATOM 2221 O O . THR A 1 267 ? -12.258 -27.578 -18.391 1 94.81 267 THR A O 1
ATOM 2224 N N . PHE A 1 268 ? -11.578 -26.891 -16.453 1 96.19 268 PHE A N 1
ATOM 2225 C CA . PHE A 1 268 ? -10.273 -26.484 -16.953 1 96.19 268 PHE A CA 1
ATOM 2226 C C . PHE A 1 268 ? -9.414 -27.688 -17.281 1 96.19 268 PHE A C 1
ATOM 2228 O O . PHE A 1 268 ? -8.609 -27.656 -18.219 1 96.19 268 PHE A O 1
ATOM 2235 N N . SER A 1 269 ? -9.57 -28.719 -16.469 1 96 269 SER A N 1
ATOM 2236 C CA . SER A 1 269 ? -8.859 -29.953 -16.781 1 96 269 SER A CA 1
ATOM 2237 C C . SER A 1 269 ? -9.289 -30.516 -18.125 1 96 269 SER A C 1
ATOM 2239 O O . SER A 1 269 ? -8.461 -31.047 -18.875 1 96 269 SER A O 1
ATOM 2241 N N . ARG A 1 270 ? -10.539 -30.406 -18.375 1 94.12 270 ARG A N 1
ATOM 2242 C CA . ARG A 1 270 ? -11.078 -30.875 -19.641 1 94.12 270 ARG A CA 1
ATOM 2243 C C . ARG A 1 270 ? -10.508 -30.078 -20.812 1 94.12 270 ARG A C 1
ATOM 2245 O O . ARG A 1 270 ? -10.25 -30.641 -21.875 1 94.12 270 ARG A O 1
ATOM 2252 N N . LEU A 1 271 ? -10.328 -28.875 -20.672 1 94.56 271 LEU A N 1
ATOM 2253 C CA . LEU A 1 271 ? -9.805 -28 -21.719 1 94.56 271 LEU A CA 1
ATOM 2254 C C . LEU A 1 271 ? -8.406 -28.438 -22.141 1 94.56 271 LEU A C 1
ATOM 2256 O O . LEU A 1 271 ? -8.023 -28.281 -23.297 1 94.56 271 LEU A O 1
ATOM 2260 N N . VAL A 1 272 ? -7.648 -29.016 -21.172 1 95.25 272 VAL A N 1
ATOM 2261 C CA . VAL A 1 272 ? -6.266 -29.375 -21.453 1 95.25 272 VAL A CA 1
ATOM 2262 C C . VAL A 1 272 ? -6.133 -30.891 -21.516 1 95.25 272 VAL A C 1
ATOM 2264 O O . VAL A 1 272 ? -5.027 -31.438 -21.422 1 95.25 272 VAL A O 1
ATOM 2267 N N . ARG A 1 273 ? -7.129 -31.609 -21.531 1 93 273 ARG A N 1
ATOM 2268 C CA . ARG A 1 273 ? -7.195 -33.062 -21.656 1 93 273 ARG A CA 1
ATOM 2269 C C . ARG A 1 273 ? -6.492 -33.75 -20.484 1 93 273 ARG A C 1
ATOM 2271 O O . ARG A 1 273 ? -5.707 -34.688 -20.688 1 93 273 ARG A O 1
ATOM 2278 N N . GLY A 1 274 ? -6.645 -33.125 -19.312 1 90.12 274 GLY A N 1
ATOM 2279 C CA . GLY A 1 274 ? -6.141 -33.75 -18.109 1 90.12 274 GLY A CA 1
ATOM 2280 C C . GLY A 1 274 ? -4.645 -33.562 -17.922 1 90.12 274 GLY A C 1
ATOM 2281 O O . GLY A 1 274 ? -4.051 -34.125 -17 1 90.12 274 GLY A O 1
ATOM 2282 N N . ARG A 1 275 ? -3.996 -32.812 -18.766 1 92.56 275 ARG A N 1
ATOM 2283 C CA . ARG A 1 275 ? -2.57 -32.562 -18.609 1 92.56 275 ARG A CA 1
ATOM 2284 C C . ARG A 1 275 ? -2.332 -31.453 -17.578 1 92.56 275 ARG A C 1
ATOM 2286 O O . ARG A 1 275 ? -2.434 -30.266 -17.906 1 92.56 275 ARG A O 1
ATOM 2293 N N . ASP A 1 276 ? -1.905 -31.828 -16.469 1 89.88 276 ASP A N 1
ATOM 2294 C CA . ASP A 1 276 ? -1.756 -30.938 -15.344 1 89.88 276 ASP A CA 1
ATOM 2295 C C . ASP A 1 276 ? -0.692 -29.875 -15.617 1 89.88 276 ASP A C 1
ATOM 2297 O O . ASP A 1 276 ? -0.806 -28.734 -15.156 1 89.88 276 ASP A O 1
ATOM 2301 N N . GLU A 1 277 ? 0.292 -30.219 -16.406 1 91 277 GLU A N 1
ATOM 2302 C CA . GLU A 1 277 ? 1.374 -29.281 -16.703 1 91 277 GLU A CA 1
ATOM 2303 C C . GLU A 1 277 ? 0.867 -28.078 -17.516 1 91 277 GLU A C 1
ATOM 2305 O O . GLU A 1 277 ? 1.429 -26.984 -17.422 1 91 277 GLU A O 1
ATOM 2310 N N . LEU A 1 278 ? -0.175 -28.375 -18.203 1 93.62 278 LEU A N 1
ATOM 2311 C CA . LEU A 1 278 ? -0.718 -27.312 -19.047 1 93.62 278 LEU A CA 1
ATOM 2312 C C . LEU A 1 278 ? -1.633 -26.391 -18.25 1 93.62 278 LEU A C 1
ATOM 2314 O O . LEU A 1 278 ? -1.899 -25.266 -18.672 1 93.62 278 LEU A O 1
ATOM 2318 N N . LEU A 1 279 ? -2.139 -26.875 -17.125 1 94.31 279 LEU A N 1
ATOM 2319 C CA . LEU A 1 279 ? -3.002 -26.062 -16.297 1 94.31 279 LEU A CA 1
ATOM 2320 C C . LEU A 1 279 ? -2.248 -24.859 -15.75 1 94.31 279 LEU A C 1
ATOM 2322 O O . LEU A 1 279 ? -2.822 -23.766 -15.602 1 94.31 279 LEU A O 1
ATOM 2326 N N . LEU A 1 280 ? -0.964 -25.031 -15.555 1 91.69 280 LEU A N 1
ATOM 2327 C CA . LEU A 1 280 ? -0.112 -23.969 -15.008 1 91.69 280 LEU A CA 1
ATOM 2328 C C . LEU A 1 280 ? 0.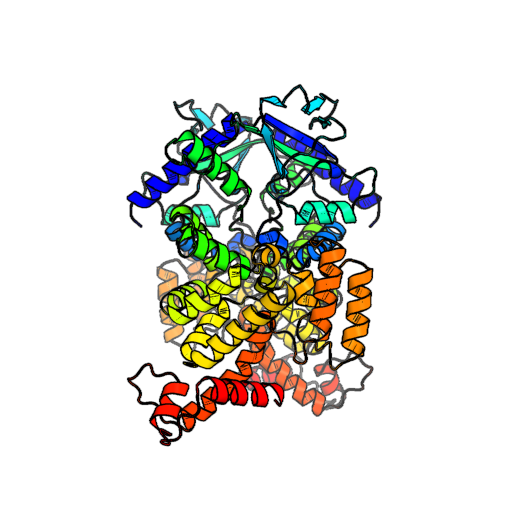04 -22.828 -16 1 91.69 280 LEU A C 1
ATOM 2330 O O . LEU A 1 280 ? 0.396 -21.719 -15.617 1 91.69 280 LEU A O 1
ATOM 2334 N N . LEU A 1 281 ? -0.29 -23.094 -17.203 1 92.5 281 LEU A N 1
ATOM 2335 C CA . LEU A 1 281 ? -0.075 -22.094 -18.25 1 92.5 281 LEU A CA 1
ATOM 2336 C C . LEU A 1 281 ? -1.296 -21.203 -18.406 1 92.5 281 LEU A C 1
ATOM 2338 O O . LEU A 1 281 ? -1.232 -20.172 -19.078 1 92.5 281 LEU A O 1
ATOM 2342 N N . ILE A 1 282 ? -2.389 -21.578 -17.766 1 93.69 282 ILE A N 1
ATOM 2343 C CA . ILE A 1 282 ? -3.604 -20.781 -17.859 1 93.69 282 ILE A CA 1
ATOM 2344 C C . ILE A 1 282 ? -3.445 -19.5 -17.031 1 93.69 282 ILE A C 1
ATOM 2346 O O . ILE A 1 282 ? -3.297 -19.562 -15.805 1 93.69 282 ILE A O 1
ATOM 2350 N N . ASP A 1 283 ? -3.484 -18.406 -17.672 1 92.62 283 ASP A N 1
ATOM 2351 C CA . ASP A 1 283 ? -3.207 -17.141 -16.984 1 92.62 283 ASP A CA 1
ATOM 2352 C C . ASP A 1 283 ? -4.504 -16.422 -16.625 1 92.62 283 ASP A C 1
ATOM 2354 O O . ASP A 1 283 ? -5.59 -16.844 -17.031 1 92.62 283 ASP A O 1
ATOM 2358 N N . GLY A 1 284 ? -4.324 -15.391 -15.93 1 92.75 284 GLY A N 1
ATOM 2359 C CA . GLY A 1 284 ? -5.453 -14.617 -15.438 1 92.75 284 GLY A CA 1
ATOM 2360 C C . GLY A 1 284 ? -6.254 -13.961 -16.547 1 92.75 284 GLY A C 1
ATOM 2361 O O . GLY A 1 284 ? -7.477 -13.859 -16.453 1 92.75 284 GLY A O 1
ATOM 2362 N N . VAL A 1 285 ? -5.605 -13.531 -17.609 1 91.62 285 VAL A N 1
ATOM 2363 C CA . VAL A 1 285 ? -6.277 -12.891 -18.734 1 91.62 285 VAL A CA 1
ATOM 2364 C C . VAL A 1 285 ? -7.215 -13.883 -19.406 1 91.62 285 VAL A C 1
ATOM 2366 O O . VAL A 1 285 ? -8.367 -13.555 -19.703 1 91.62 285 VAL A O 1
ATOM 2369 N N . THR A 1 286 ? -6.715 -15.023 -19.641 1 93.75 286 THR A N 1
ATOM 2370 C CA . THR A 1 286 ? -7.516 -16.094 -20.234 1 93.75 286 THR A CA 1
ATOM 2371 C C . THR A 1 286 ? -8.758 -16.375 -19.391 1 93.75 286 THR A C 1
ATOM 2373 O O . THR A 1 286 ? -9.859 -16.469 -19.922 1 93.75 286 THR A O 1
ATOM 2376 N N . VAL A 1 287 ? -8.555 -16.484 -18.125 1 94.38 287 VAL A N 1
ATOM 2377 C CA . VAL A 1 287 ? -9.656 -16.797 -17.219 1 94.38 287 VAL A CA 1
ATOM 2378 C C . VAL A 1 287 ? -10.68 -15.664 -17.25 1 94.38 287 VAL A C 1
ATOM 2380 O O . VAL A 1 287 ? -11.891 -15.906 -17.266 1 94.38 287 VAL A O 1
ATOM 2383 N N . GLU A 1 288 ? -10.211 -14.469 -17.25 1 91.81 288 GLU A N 1
ATOM 2384 C CA . GLU A 1 288 ? -11.094 -13.312 -17.281 1 91.81 288 GLU A CA 1
ATOM 2385 C C . GLU A 1 288 ? -11.898 -13.273 -18.578 1 91.81 288 GLU A C 1
ATOM 2387 O O . GLU A 1 288 ? -13.078 -12.906 -18.578 1 91.81 288 GLU A O 1
ATOM 2392 N N . LEU A 1 289 ? -11.297 -13.633 -19.656 1 91.69 289 LEU A N 1
ATOM 2393 C CA . LEU A 1 289 ? -11.961 -13.617 -20.953 1 91.69 289 LEU A CA 1
ATOM 2394 C C . LEU A 1 289 ? -13 -14.734 -21.047 1 91.69 289 LEU A C 1
ATOM 2396 O O . LEU A 1 289 ? -14.047 -14.562 -21.672 1 91.69 289 LEU A O 1
ATOM 2400 N N . LEU A 1 290 ? -12.734 -15.828 -20.422 1 92.44 290 LEU A N 1
ATOM 2401 C CA . LEU A 1 290 ? -13.602 -17 -20.5 1 92.44 290 LEU A CA 1
ATOM 2402 C C . LEU A 1 290 ? -14.742 -16.906 -19.5 1 92.44 290 LEU A C 1
ATOM 2404 O O . LEU A 1 290 ? -15.789 -17.531 -19.688 1 92.44 290 LEU A O 1
ATOM 2408 N N . GLN A 1 291 ? -14.57 -16.094 -18.516 1 91.38 291 GLN A N 1
ATOM 2409 C CA . GLN A 1 291 ? -15.445 -16.062 -17.359 1 91.38 291 GLN A CA 1
ATOM 2410 C C . GLN A 1 291 ? -16.891 -15.82 -17.766 1 91.38 291 GLN A C 1
ATOM 2412 O O . GLN A 1 291 ? -17.188 -14.891 -18.516 1 91.38 291 GLN A O 1
ATOM 2417 N N . SER A 1 292 ? -17.781 -16.609 -17.344 1 85.75 292 SER A N 1
ATOM 2418 C CA . SER A 1 292 ? -19.219 -16.516 -17.469 1 85.75 292 SER A CA 1
ATOM 2419 C C . SER A 1 292 ? -19.672 -16.609 -18.922 1 85.75 292 SER A C 1
ATOM 2421 O O . SER A 1 292 ? -20.781 -16.203 -19.266 1 85.75 292 SER A O 1
ATOM 2423 N N . ARG A 1 293 ? -18.891 -17.094 -19.797 1 85.56 293 ARG A N 1
ATOM 2424 C CA . ARG A 1 293 ? -19.25 -17.219 -21.203 1 85.56 293 ARG A CA 1
ATOM 2425 C C . ARG A 1 293 ? -19.625 -18.656 -21.531 1 85.56 293 ARG A C 1
ATOM 2427 O O . ARG A 1 293 ? -19.109 -19.594 -20.922 1 85.56 293 ARG A O 1
ATOM 2434 N N . VAL A 1 294 ? -20.625 -18.688 -22.375 1 82.25 294 VAL A N 1
ATOM 2435 C CA . VAL A 1 294 ? -21.078 -19.984 -22.844 1 82.25 294 VAL A CA 1
ATOM 2436 C C . VAL A 1 294 ? -20.859 -20.094 -24.359 1 82.25 294 VAL A C 1
ATOM 2438 O O . VAL A 1 294 ? -21.75 -19.766 -25.156 1 82.25 294 VAL A O 1
ATOM 2441 N N . HIS A 1 295 ? -19.953 -20.703 -24.75 1 80.25 295 HIS A N 1
ATOM 2442 C CA . HIS A 1 295 ? -19.438 -20.656 -26.109 1 80.25 295 HIS A CA 1
ATOM 2443 C C . HIS A 1 295 ? -20.312 -21.5 -27.062 1 80.25 295 HIS A C 1
ATOM 2445 O O . HIS A 1 295 ? -20.453 -21.156 -28.234 1 80.25 295 HIS A O 1
ATOM 2451 N N . LYS A 1 296 ? -20.875 -22.547 -26.469 1 80.38 296 LYS A N 1
ATOM 2452 C CA . LYS A 1 296 ? -21.672 -23.438 -27.328 1 80.38 296 LYS A CA 1
ATOM 2453 C C . LYS A 1 296 ? -23.031 -22.828 -27.641 1 80.38 296 LYS A C 1
ATOM 2455 O O . LYS A 1 296 ? -23.578 -23.016 -28.719 1 80.38 296 LYS A O 1
ATOM 2460 N N . VAL A 1 297 ? -23.5 -22.062 -26.766 1 79.06 297 VAL A N 1
ATOM 2461 C CA . VAL A 1 297 ? -24.875 -21.578 -26.859 1 79.06 297 VAL A CA 1
ATOM 2462 C C . VAL A 1 297 ? -24.891 -20.156 -27.422 1 79.06 297 VAL A C 1
ATOM 2464 O O . VAL A 1 297 ? -25.719 -19.828 -28.25 1 79.06 297 VAL A O 1
ATOM 2467 N N . SER A 1 298 ? -24.016 -19.359 -27.031 1 83.69 298 SER A N 1
ATOM 2468 C CA . SER A 1 298 ? -24 -17.953 -27.406 1 83.69 298 SER A CA 1
ATOM 2469 C C . SER A 1 298 ? -23.016 -17.703 -28.547 1 83.69 298 SER A C 1
ATOM 2471 O O . SER A 1 298 ? -21.797 -17.75 -28.344 1 83.69 298 SER A O 1
ATOM 2473 N N . SER A 1 299 ? -23.547 -17.375 -29.641 1 83.75 299 SER A N 1
ATOM 2474 C CA . SER A 1 299 ? -22.719 -17.047 -30.781 1 83.75 299 SER A CA 1
ATOM 2475 C C . SER A 1 299 ? -21.906 -15.773 -30.531 1 83.75 299 SER A C 1
ATOM 2477 O O . SER A 1 299 ? -20.781 -15.648 -31.031 1 83.75 299 SER A O 1
ATOM 2479 N N . LYS A 1 300 ? -22.516 -14.914 -29.812 1 85.75 300 LYS A N 1
ATOM 2480 C CA . LYS A 1 300 ? -21.812 -13.68 -29.484 1 85.75 300 LYS A CA 1
ATOM 2481 C C . LYS A 1 300 ? -20.562 -13.969 -28.672 1 85.75 300 LYS A C 1
ATOM 2483 O O . LYS A 1 300 ? -19.5 -13.383 -28.922 1 85.75 300 LYS A O 1
ATOM 2488 N N . ASP A 1 301 ? -20.719 -14.82 -27.734 1 85.75 301 ASP A N 1
ATOM 2489 C CA . ASP A 1 301 ? -19.578 -15.219 -26.906 1 85.75 301 ASP A CA 1
ATOM 2490 C C . ASP A 1 301 ? -18.5 -15.891 -27.75 1 85.75 301 ASP A C 1
ATOM 2492 O O . ASP A 1 301 ? -17.297 -15.609 -27.594 1 85.75 301 ASP A O 1
ATOM 2496 N N . LEU A 1 302 ? -18.969 -16.641 -28.625 1 87.81 302 LEU A N 1
ATOM 2497 C CA . LEU A 1 302 ? -18.031 -17.375 -29.469 1 87.81 302 LEU A CA 1
ATOM 2498 C C . LEU A 1 302 ? -17.266 -16.422 -30.391 1 87.81 302 LEU A C 1
ATOM 2500 O O . LEU A 1 302 ? -16.047 -16.562 -30.531 1 87.81 302 LEU A O 1
ATOM 2504 N N . ASN A 1 303 ? -17.938 -15.539 -30.953 1 89.12 303 ASN A N 1
ATOM 2505 C CA . ASN A 1 303 ? -17.312 -14.594 -31.875 1 89.12 303 ASN A CA 1
ATOM 2506 C C . ASN A 1 303 ? -16.312 -13.695 -31.141 1 89.12 303 ASN A C 1
ATOM 2508 O O . ASN A 1 303 ? -15.227 -13.422 -31.672 1 89.12 303 ASN A O 1
ATOM 2512 N N . SER A 1 304 ? -16.719 -13.258 -30.047 1 89.38 304 SER A N 1
ATOM 2513 C CA . SER A 1 304 ? -15.852 -12.398 -29.266 1 89.38 304 SER A CA 1
ATOM 2514 C C . SER A 1 304 ? -14.57 -13.125 -28.859 1 89.38 304 SER A C 1
ATOM 2516 O O . SER A 1 304 ? -13.484 -12.539 -28.906 1 89.38 304 SER A O 1
ATOM 2518 N N . LEU A 1 305 ? -14.664 -14.32 -28.516 1 90.38 305 LEU A N 1
ATOM 2519 C CA . LEU A 1 305 ? -13.516 -15.102 -28.078 1 90.38 305 LEU A CA 1
ATOM 2520 C C . LEU A 1 305 ? -12.617 -15.461 -29.25 1 90.38 305 LEU A C 1
ATOM 2522 O O . LEU A 1 305 ? -11.398 -15.562 -29.109 1 90.38 305 LEU A O 1
ATOM 2526 N N . GLN A 1 306 ? -13.273 -15.633 -30.375 1 90.69 306 GLN A N 1
ATOM 2527 C CA . GLN A 1 306 ? -12.5 -15.93 -31.578 1 90.69 306 GLN A CA 1
ATOM 2528 C C . GLN A 1 306 ? -11.562 -14.781 -31.922 1 90.69 306 GLN A C 1
ATOM 2530 O O . GLN A 1 306 ? -10.414 -15 -32.312 1 90.69 306 GLN A O 1
ATOM 2535 N N . VAL A 1 307 ? -12.078 -13.664 -31.766 1 91.06 307 VAL A N 1
ATOM 2536 C CA . VAL A 1 307 ? -11.266 -12.477 -32 1 91.06 307 VAL A CA 1
ATOM 2537 C C . VAL A 1 307 ? -10.086 -12.445 -31.047 1 91.06 307 VAL A C 1
ATOM 2539 O O . VAL A 1 307 ? -8.953 -12.18 -31.453 1 91.06 307 VAL A O 1
ATOM 2542 N N . GLU A 1 308 ? -10.344 -12.742 -29.797 1 91.31 308 GLU A N 1
ATOM 2543 C CA . GLU A 1 308 ? -9.297 -12.742 -28.781 1 91.31 308 GLU A CA 1
ATOM 2544 C C . GLU A 1 308 ? -8.266 -13.836 -29.031 1 91.31 308 GLU A C 1
ATOM 2546 O O . GLU A 1 308 ? -7.082 -13.656 -28.734 1 91.31 308 GLU A O 1
ATOM 2551 N N . LEU A 1 309 ? -8.727 -14.891 -29.531 1 90.88 309 LEU A N 1
ATOM 2552 C CA . LEU A 1 309 ? -7.828 -15.992 -29.875 1 90.88 309 LEU A CA 1
ATOM 2553 C C . LEU A 1 309 ? -6.902 -15.602 -31.031 1 90.88 309 LEU A C 1
ATOM 2555 O O . LEU A 1 309 ? -5.703 -15.891 -30.984 1 90.88 309 LEU A O 1
ATOM 2559 N N . GLU A 1 310 ? -7.465 -14.953 -31.969 1 89.44 310 GLU A N 1
ATOM 2560 C CA . GLU A 1 310 ? -6.703 -14.547 -33.156 1 89.44 310 GLU A CA 1
ATOM 2561 C C . GLU A 1 310 ? -5.691 -13.461 -32.812 1 89.44 310 GLU A C 1
ATOM 2563 O O . GLU A 1 310 ? -4.598 -13.422 -33.375 1 89.44 310 GLU A O 1
ATOM 2568 N N . GLU A 1 311 ? -6.078 -12.664 -31.922 1 88.75 311 GLU A N 1
ATOM 2569 C CA . GLU A 1 311 ? -5.195 -11.586 -31.484 1 88.75 311 GLU A CA 1
ATOM 2570 C C . GLU A 1 311 ? -4.133 -12.094 -30.516 1 88.75 311 GLU A C 1
ATOM 2572 O O . GLU A 1 311 ? -3.199 -11.359 -30.172 1 88.75 311 GLU A O 1
ATOM 2577 N N . GLY A 1 312 ? -4.328 -13.297 -30.031 1 86.62 312 GLY A N 1
ATOM 2578 C CA . GLY A 1 312 ? -3.316 -13.906 -29.188 1 86.62 312 GLY A CA 1
ATOM 2579 C C . GLY A 1 312 ? -3.479 -13.57 -27.719 1 86.62 312 GLY A C 1
ATOM 2580 O O . GLY A 1 312 ? -2.564 -13.789 -26.922 1 86.62 312 GLY A O 1
ATOM 2581 N N . ARG A 1 313 ? -4.512 -13.047 -27.344 1 88.31 313 ARG A N 1
ATOM 2582 C CA . ARG A 1 313 ? -4.762 -12.688 -25.938 1 88.31 313 ARG A CA 1
ATOM 2583 C C . ARG A 1 313 ? -5.297 -13.883 -25.156 1 88.31 313 ARG A C 1
ATOM 2585 O O . ARG A 1 313 ? -5.125 -13.953 -23.938 1 88.31 313 ARG A O 1
ATOM 2592 N N . LEU A 1 314 ? -5.914 -14.711 -25.922 1 91.5 314 LEU A N 1
ATOM 2593 C CA . LEU A 1 314 ? -6.438 -15.922 -25.312 1 91.5 314 LEU A CA 1
ATOM 2594 C C . LEU A 1 314 ? -5.418 -17.047 -25.391 1 91.5 314 LEU A C 1
ATOM 2596 O O . LEU A 1 314 ? -4.926 -17.391 -26.469 1 91.5 314 LEU A O 1
ATOM 2600 N N . PHE A 1 315 ? -5.082 -17.609 -24.266 1 93.5 315 PHE A N 1
ATOM 2601 C CA . PHE A 1 315 ? -4.133 -18.703 -24.156 1 93.5 315 PHE A CA 1
ATOM 2602 C C . PHE A 1 315 ? -2.795 -18.328 -24.781 1 93.5 315 PHE A C 1
ATOM 2604 O O . PHE A 1 315 ? -2.25 -19.078 -25.594 1 93.5 315 PHE A O 1
ATOM 2611 N N . PRO A 1 316 ? -2.258 -17.266 -24.344 1 89.12 316 PRO A N 1
ATOM 2612 C CA . PRO A 1 316 ? -1.018 -16.797 -24.953 1 89.12 316 PRO A CA 1
ATOM 2613 C C . PRO A 1 316 ? 0.175 -17.688 -24.656 1 89.12 316 PRO A C 1
ATOM 2615 O O . PRO A 1 316 ? 1.142 -17.719 -25.422 1 89.12 316 PRO A O 1
ATOM 2618 N N . ASN A 1 317 ? 0.147 -18.438 -23.609 1 89.5 317 ASN A N 1
ATOM 2619 C CA . ASN A 1 317 ? 1.291 -19.219 -23.141 1 89.5 317 ASN A CA 1
ATOM 2620 C C . ASN A 1 317 ? 1.302 -20.625 -23.766 1 89.5 317 ASN A C 1
ATOM 2622 O O . ASN A 1 317 ? 2.172 -21.438 -23.453 1 89.5 317 ASN A O 1
ATOM 2626 N N . PHE A 1 318 ? 0.344 -20.875 -24.688 1 92.81 318 PHE A N 1
ATOM 2627 C CA . PHE A 1 318 ? 0.223 -22.188 -25.312 1 92.81 318 PHE A CA 1
ATOM 2628 C C . PHE A 1 318 ? 0.73 -22.156 -26.75 1 92.81 318 PHE A C 1
ATOM 2630 O O . PHE A 1 318 ? 0.746 -21.094 -27.375 1 92.81 318 PHE A O 1
ATOM 2637 N N . SER A 1 319 ? 1.148 -23.328 -27.125 1 92.25 319 SER A N 1
ATOM 2638 C CA . SER A 1 319 ? 1.507 -23.453 -28.531 1 92.25 319 SER A CA 1
ATOM 2639 C C . SER A 1 319 ? 0.278 -23.344 -29.422 1 92.25 319 SER A C 1
ATOM 2641 O O . SER A 1 319 ? -0.851 -23.547 -28.969 1 92.25 319 SER A O 1
ATOM 2643 N N . GLU A 1 320 ? 0.515 -23.031 -30.672 1 90.69 320 GLU A N 1
ATOM 2644 C CA . GLU A 1 320 ? -0.579 -22.828 -31.625 1 90.69 320 GLU A CA 1
ATOM 2645 C C . GLU A 1 320 ? -1.413 -24.109 -31.766 1 90.69 320 GLU A C 1
ATOM 2647 O O . GLU A 1 320 ? -2.643 -24.047 -31.828 1 90.69 320 GLU A O 1
ATOM 2652 N N . GLY A 1 321 ? -0.766 -25.203 -31.891 1 90.38 321 GLY A N 1
ATOM 2653 C CA . GLY A 1 321 ? -1.481 -26.469 -31.984 1 90.38 321 GLY A CA 1
ATOM 2654 C C . GLY A 1 321 ? -2.34 -26.766 -30.781 1 90.38 321 GLY A C 1
ATOM 2655 O O . GLY A 1 321 ? -3.502 -27.141 -30.906 1 90.38 321 GLY A O 1
ATOM 2656 N N . THR A 1 322 ? -1.768 -26.531 -29.656 1 92.38 322 THR A N 1
ATOM 2657 C CA . THR A 1 322 ? -2.486 -26.797 -28.406 1 92.38 322 THR A CA 1
ATOM 2658 C C . THR A 1 322 ? -3.65 -25.828 -28.25 1 92.38 322 THR A C 1
ATOM 2660 O O . THR A 1 322 ? -4.703 -26.188 -27.734 1 92.38 322 THR A O 1
ATOM 2663 N N . ARG A 1 323 ? -3.434 -24.656 -28.75 1 92.75 323 ARG A N 1
ATOM 2664 C CA . ARG A 1 323 ? -4.469 -23.625 -28.672 1 92.75 323 ARG A CA 1
ATOM 2665 C C . ARG A 1 323 ? -5.699 -24.031 -29.484 1 92.75 323 ARG A C 1
ATOM 2667 O O . ARG A 1 323 ? -6.832 -23.828 -29.047 1 92.75 323 ARG A O 1
ATOM 2674 N N . GLN A 1 324 ? -5.441 -24.578 -30.578 1 91.56 324 GLN A N 1
ATOM 2675 C CA . GLN A 1 324 ? -6.543 -25.016 -31.422 1 91.56 324 GLN A CA 1
ATOM 2676 C C . GLN A 1 324 ? -7.301 -26.172 -30.797 1 91.56 324 GLN A C 1
ATOM 2678 O O . GLN A 1 324 ? -8.523 -26.266 -30.906 1 91.56 324 GLN A O 1
ATOM 2683 N N . ASP A 1 325 ? -6.555 -27.016 -30.188 1 93.5 325 ASP A N 1
ATOM 2684 C CA . ASP A 1 325 ? -7.188 -28.141 -29.5 1 93.5 325 ASP A CA 1
ATOM 2685 C C . ASP A 1 325 ? -8.086 -27.641 -28.359 1 93.5 325 ASP A C 1
ATOM 2687 O O . ASP A 1 325 ? -9.203 -28.141 -28.188 1 93.5 325 ASP A O 1
ATOM 2691 N N . ILE A 1 326 ? -7.566 -26.734 -27.609 1 94.31 326 ILE A N 1
ATOM 2692 C CA . ILE A 1 326 ? -8.312 -26.172 -26.484 1 94.31 326 ILE A CA 1
ATOM 2693 C C . ILE A 1 326 ? -9.562 -25.469 -27 1 94.31 326 ILE A C 1
ATOM 2695 O O . ILE A 1 326 ? -10.641 -25.594 -26.406 1 94.31 326 ILE A O 1
ATOM 2699 N N . TRP A 1 327 ? -9.336 -24.797 -28.125 1 92.19 327 TRP A N 1
ATOM 2700 C CA . TRP A 1 327 ? -10.438 -24.062 -28.75 1 92.19 327 TRP A CA 1
ATOM 2701 C C . TRP A 1 327 ? -11.57 -25 -29.141 1 92.19 327 TRP A C 1
ATOM 2703 O O . TRP A 1 327 ? -12.742 -24.719 -28.906 1 92.19 327 TRP A O 1
ATOM 2713 N N . ALA A 1 328 ? -11.266 -26.078 -29.703 1 92.44 328 ALA A N 1
ATOM 2714 C CA . ALA A 1 328 ? -12.25 -27.078 -30.109 1 92.44 328 ALA A CA 1
ATOM 2715 C C . ALA A 1 328 ? -13.031 -27.609 -28.922 1 92.44 328 ALA A C 1
ATOM 2717 O O . ALA A 1 328 ? -14.242 -27.828 -29 1 92.44 328 ALA A O 1
ATOM 2718 N N . ARG A 1 329 ? -12.391 -27.766 -27.875 1 93.06 329 ARG A N 1
ATOM 2719 C CA . ARG A 1 329 ? -13.039 -28.281 -26.672 1 93.06 329 ARG A CA 1
ATOM 2720 C C . ARG A 1 329 ? -13.906 -27.219 -26 1 93.06 329 ARG A C 1
ATOM 2722 O O . ARG A 1 329 ? -14.945 -27.531 -25.422 1 93.06 329 ARG A O 1
ATOM 2729 N N . LEU A 1 330 ? -13.398 -26.047 -26.047 1 91.94 330 LEU A N 1
ATOM 2730 C CA . LEU A 1 330 ? -14.133 -24.922 -25.484 1 91.94 330 LEU A CA 1
ATOM 2731 C C . LEU A 1 330 ? -15.5 -24.766 -26.141 1 91.94 330 LEU A C 1
ATOM 2733 O O . LEU A 1 330 ? -16.484 -24.438 -25.484 1 91.94 330 LEU A O 1
ATOM 2737 N N . LYS A 1 331 ? -15.547 -25.078 -27.391 1 90.19 331 LYS A N 1
ATOM 2738 C CA . LYS A 1 331 ? -16.781 -24.938 -28.156 1 90.19 331 LYS A CA 1
ATOM 2739 C C . LYS A 1 331 ? -17.812 -25.969 -27.734 1 90.19 331 LYS A C 1
ATOM 2741 O O . LYS A 1 331 ? -19 -25.797 -27.984 1 90.19 331 LYS A O 1
ATOM 2746 N N . GLU A 1 332 ? -17.344 -26.969 -27.062 1 89.06 332 GLU A N 1
ATOM 2747 C CA . GLU A 1 332 ? -18.234 -28.062 -26.672 1 89.06 332 GLU A CA 1
ATOM 2748 C C . GLU A 1 332 ? -18.859 -27.812 -25.312 1 89.06 332 GLU A C 1
ATOM 2750 O O . GLU A 1 332 ? -19.828 -28.484 -24.922 1 89.06 332 GLU A O 1
ATOM 2755 N N . ILE A 1 333 ? -18.344 -26.875 -24.641 1 88.25 333 ILE A N 1
ATOM 2756 C CA . ILE A 1 333 ? -18.859 -26.609 -23.297 1 88.25 333 ILE A CA 1
ATOM 2757 C C . ILE A 1 333 ? -20.188 -25.859 -23.391 1 88.25 333 ILE A C 1
ATOM 2759 O O . ILE A 1 333 ? -20.281 -24.828 -24.047 1 88.25 333 ILE A O 1
ATOM 2763 N N . ASP A 1 334 ? -21.203 -26.297 -22.703 1 87.56 334 ASP A N 1
ATOM 2764 C CA . ASP A 1 334 ? -22.547 -25.734 -22.844 1 87.56 334 ASP A CA 1
ATOM 2765 C C . ASP A 1 334 ? -22.984 -25.047 -21.562 1 87.56 334 ASP A C 1
ATOM 2767 O O . ASP A 1 334 ? -24.188 -24.859 -21.312 1 87.56 334 ASP A O 1
ATOM 2771 N N . TYR A 1 335 ? -22.156 -24.797 -20.688 1 86.62 335 TYR A N 1
ATOM 2772 C CA . TYR A 1 335 ? -22.453 -24.031 -19.484 1 86.62 335 TYR A CA 1
ATOM 2773 C C . TYR A 1 335 ? -21.438 -22.922 -19.297 1 86.62 335 TYR A C 1
ATOM 2775 O O . TYR A 1 335 ? -20.359 -22.938 -19.891 1 86.62 335 TYR A O 1
ATOM 2783 N N . PRO A 1 336 ? -21.828 -21.922 -18.516 1 89.69 336 PRO A N 1
ATOM 2784 C CA . PRO A 1 336 ? -20.891 -20.828 -18.266 1 89.69 336 PRO A CA 1
ATOM 2785 C C . PRO A 1 336 ? -19.625 -21.297 -17.547 1 89.69 336 PRO A C 1
ATOM 2787 O O . PRO A 1 336 ? -19.703 -22.047 -16.562 1 89.69 336 PRO A O 1
ATOM 2790 N N . ILE A 1 337 ? -18.562 -20.891 -18.031 1 92.56 337 ILE A N 1
ATOM 2791 C CA . ILE A 1 337 ? -17.281 -21.312 -17.453 1 92.56 337 ILE A CA 1
ATOM 2792 C C . ILE A 1 337 ? -17.156 -20.781 -16.031 1 92.56 337 ILE A C 1
ATOM 2794 O O . ILE A 1 337 ? -17.188 -19.562 -15.812 1 92.56 337 ILE A O 1
ATOM 2798 N N . PRO A 1 338 ? -17 -21.656 -15.102 1 93.75 338 PRO A N 1
ATOM 2799 C CA . PRO A 1 338 ? -16.891 -21.234 -13.703 1 93.75 338 PRO A CA 1
ATOM 2800 C C . PRO A 1 338 ? -15.492 -20.75 -13.336 1 93.75 338 PRO A C 1
ATOM 2802 O O . PRO A 1 338 ? -14.5 -21.281 -13.82 1 93.75 338 PRO A O 1
ATOM 2805 N N . THR A 1 339 ? -15.383 -19.734 -12.633 1 95.5 339 THR A N 1
ATOM 2806 C CA . THR A 1 339 ? -14.133 -19.188 -12.094 1 95.5 339 THR A CA 1
ATOM 2807 C C . THR A 1 339 ? -14.273 -18.891 -10.602 1 95.5 339 THR A C 1
ATOM 2809 O O . THR A 1 339 ? -15.359 -19.016 -10.039 1 95.5 339 THR A O 1
ATOM 2812 N N . LEU A 1 340 ? -13.203 -18.578 -9.945 1 95.06 340 LEU A N 1
ATOM 2813 C CA . LEU A 1 340 ? -13.273 -18.188 -8.547 1 95.06 340 LEU A CA 1
ATOM 2814 C C . LEU A 1 340 ? -14.023 -16.875 -8.383 1 95.06 340 LEU A C 1
ATOM 2816 O O . LEU A 1 340 ? -14.758 -16.688 -7.41 1 95.06 340 LEU A O 1
ATOM 2820 N N . LYS A 1 341 ? -13.812 -16.031 -9.305 1 93.06 341 LYS A N 1
ATOM 2821 C CA . LYS A 1 341 ? -14.516 -14.742 -9.258 1 93.06 341 LYS A CA 1
ATOM 2822 C C . LYS A 1 341 ? -16.031 -14.945 -9.297 1 93.06 341 LYS A C 1
ATOM 2824 O O . LYS A 1 341 ? -16.75 -14.367 -8.484 1 93.06 341 LYS A O 1
ATOM 2829 N N . THR A 1 342 ? -16.484 -15.758 -10.227 1 92.38 342 THR A N 1
ATOM 2830 C CA . THR A 1 342 ? -17.922 -16.016 -10.336 1 92.38 342 THR A CA 1
ATOM 2831 C C . THR A 1 342 ? -18.422 -16.812 -9.133 1 92.38 342 THR A C 1
ATOM 2833 O O . THR A 1 342 ? -19.562 -16.625 -8.703 1 92.38 342 THR A O 1
ATOM 2836 N N . PHE A 1 343 ? -17.688 -17.672 -8.594 1 93.88 343 PHE A N 1
ATOM 2837 C CA . PHE A 1 343 ? -18.062 -18.406 -7.391 1 93.88 343 PHE A CA 1
ATOM 2838 C C . PHE A 1 343 ? -18.406 -17.438 -6.254 1 93.88 343 PHE A C 1
ATOM 2840 O O . PHE A 1 343 ? -19.453 -17.578 -5.617 1 93.88 343 PHE A O 1
ATOM 2847 N N . PHE A 1 344 ? -17.547 -16.453 -6.047 1 91.88 344 PHE A N 1
ATOM 2848 C CA . PHE A 1 344 ? -17.734 -15.531 -4.93 1 91.88 344 PHE A CA 1
ATOM 2849 C C . PHE A 1 344 ? -18.922 -14.617 -5.188 1 91.88 344 PHE A C 1
ATOM 2851 O O . PHE A 1 344 ? -19.594 -14.188 -4.246 1 91.88 344 PHE A O 1
ATOM 2858 N N . LYS A 1 345 ? -19.141 -14.391 -6.402 1 86.31 345 LYS A N 1
ATOM 2859 C CA . LYS A 1 345 ? -20.328 -13.625 -6.734 1 86.31 345 LYS A CA 1
ATOM 2860 C C . LYS A 1 345 ? -21.594 -14.469 -6.543 1 86.31 345 LYS A C 1
ATOM 2862 O O . LYS A 1 345 ? -22.578 -14 -5.957 1 86.31 345 LYS A O 1
ATOM 2867 N N . ASP A 1 346 ? -21.5 -15.688 -7.027 1 82.19 346 ASP A N 1
ATOM 2868 C CA . ASP A 1 346 ? -22.641 -16.594 -7.02 1 82.19 346 ASP A CA 1
ATOM 2869 C C . ASP A 1 346 ? -22.953 -17.078 -5.602 1 82.19 346 ASP A C 1
ATOM 2871 O O . ASP A 1 346 ? -24.062 -17.531 -5.328 1 82.19 346 ASP A O 1
ATOM 2875 N N . ARG A 1 347 ? -22.016 -16.984 -4.777 1 84.38 347 ARG A N 1
ATOM 2876 C CA . ARG A 1 347 ? -22.203 -17.406 -3.391 1 84.38 347 ARG A CA 1
ATOM 2877 C C . ARG A 1 347 ? -23.391 -16.672 -2.76 1 84.38 347 ARG A C 1
ATOM 2879 O O . ARG A 1 347 ? -24.062 -17.219 -1.876 1 84.38 347 ARG A O 1
ATOM 2886 N N . LEU A 1 348 ? -23.641 -15.523 -3.26 1 79.88 348 LEU A N 1
ATOM 2887 C CA . LEU A 1 348 ? -24.75 -14.727 -2.752 1 79.88 348 LEU A CA 1
ATOM 2888 C C . LEU A 1 348 ? -26.078 -15.484 -2.895 1 79.88 348 LEU A C 1
ATOM 2890 O O . LEU A 1 348 ? -26.922 -15.43 -2.008 1 79.88 348 LEU A O 1
ATOM 2894 N N . TYR A 1 349 ? -26.188 -16.203 -3.971 1 70 349 TYR A N 1
ATOM 2895 C CA . TYR A 1 349 ? -27.391 -17 -4.184 1 70 349 TYR A CA 1
ATOM 2896 C C . TYR A 1 349 ? -27.453 -18.156 -3.188 1 70 349 TYR A C 1
ATOM 2898 O O . TYR A 1 349 ? -28.547 -18.5 -2.713 1 70 349 TYR A O 1
ATOM 2906 N N . LEU A 1 350 ? -26.344 -18.719 -2.912 1 75.38 350 LEU A N 1
ATOM 2907 C CA . LEU A 1 350 ? -26.281 -19.781 -1.92 1 75.38 350 LEU A CA 1
ATOM 2908 C C . LEU A 1 350 ? -26.656 -19.266 -0.538 1 75.38 350 LEU A C 1
ATOM 2910 O O . LEU A 1 350 ? -27.297 -19.969 0.247 1 75.38 350 LEU A O 1
ATOM 2914 N N . GLU A 1 351 ? -26.266 -18.031 -0.309 1 75.12 351 GLU A N 1
ATOM 2915 C CA . GLU A 1 351 ? -26.578 -17.406 0.972 1 75.12 351 GLU A CA 1
ATOM 2916 C C . GLU A 1 351 ? -28.078 -17.219 1.139 1 75.12 351 GLU A C 1
ATOM 2918 O O . GLU A 1 351 ? -28.625 -17.406 2.23 1 75.12 351 GLU A O 1
ATOM 2923 N N . VAL A 1 352 ? -28.672 -16.844 0.129 1 66.75 352 VAL A N 1
ATOM 2924 C CA . VAL A 1 352 ? -30.109 -16.672 0.151 1 66.75 352 VAL A CA 1
ATOM 2925 C C . VAL A 1 352 ? -30.797 -18.016 0.392 1 66.75 352 VAL A C 1
ATOM 2927 O O . VAL A 1 352 ? -31.672 -18.125 1.244 1 66.75 352 VAL A O 1
ATOM 2930 N N . ALA A 1 353 ? -30.344 -18.953 -0.384 1 66.31 353 ALA A N 1
ATOM 2931 C CA . ALA A 1 353 ? -30.906 -20.297 -0.223 1 66.31 353 ALA A CA 1
ATOM 2932 C C . ALA A 1 353 ? -30.688 -20.812 1.199 1 66.31 353 ALA A C 1
ATOM 2934 O O . ALA A 1 353 ? -31.609 -21.391 1.79 1 66.31 353 ALA A O 1
ATOM 2935 N N . GLN A 1 354 ? -29.609 -20.562 1.691 1 71.62 354 GLN A N 1
ATOM 2936 C CA . GLN A 1 354 ? -29.297 -20.984 3.051 1 71.62 354 GLN A CA 1
ATOM 2937 C C . GLN A 1 354 ? -30.203 -20.312 4.07 1 71.62 354 GLN A C 1
ATOM 2939 O O . GLN A 1 354 ? -30.656 -20.938 5.02 1 71.62 354 GLN A O 1
ATOM 2944 N N . SER A 1 355 ? -30.312 -19.078 3.838 1 67.88 355 SER A N 1
ATOM 2945 C CA . SER A 1 355 ? -31.156 -18.328 4.758 1 67.88 355 SER A CA 1
ATOM 2946 C C . SER A 1 355 ? -32.594 -18.875 4.789 1 67.88 355 SER A C 1
ATOM 2948 O O . SER A 1 355 ? -33.188 -18.969 5.855 1 67.88 355 SER A O 1
ATOM 2950 N N . VAL A 1 356 ? -33 -19.203 3.713 1 62.38 356 VAL A N 1
ATOM 2951 C CA . VAL A 1 356 ? -34.344 -19.766 3.607 1 62.38 356 VAL A CA 1
ATOM 2952 C C . VAL A 1 356 ? -34.375 -21.156 4.266 1 62.38 356 VAL A C 1
ATOM 2954 O O . VAL A 1 356 ? -35.312 -21.453 5.031 1 62.38 356 VAL A O 1
ATOM 2957 N N . MET A 1 357 ? -33.406 -21.922 3.91 1 64.44 357 MET A N 1
ATOM 2958 C CA . MET A 1 357 ? -33.344 -23.281 4.453 1 64.44 357 MET A CA 1
ATOM 2959 C C . MET A 1 357 ? -33.188 -23.25 5.969 1 64.44 357 MET A C 1
ATOM 2961 O O . MET A 1 357 ? -33.75 -24.094 6.668 1 64.44 357 MET A O 1
ATOM 2965 N N . LYS A 1 358 ? -32.375 -22.328 6.391 1 64 358 LYS A N 1
ATOM 2966 C CA . LYS A 1 358 ? -32.188 -22.172 7.832 1 64 358 LYS A CA 1
ATOM 2967 C C . LYS A 1 358 ? -33.5 -21.828 8.516 1 64 358 LYS A C 1
ATOM 2969 O O . LYS A 1 358 ? -33.781 -22.297 9.625 1 64 358 LYS A O 1
ATOM 2974 N N . ARG A 1 359 ? -34.188 -21 7.816 1 58.5 359 ARG A N 1
ATOM 2975 C CA . ARG A 1 359 ? -35.5 -20.625 8.359 1 58.5 359 ARG A CA 1
ATOM 2976 C C . ARG A 1 359 ? -36.469 -21.812 8.336 1 58.5 359 ARG A C 1
ATOM 2978 O O . ARG A 1 359 ? -37.281 -21.969 9.258 1 58.5 359 ARG A O 1
ATOM 2985 N N . LEU A 1 360 ? -36.312 -22.453 7.25 1 56.5 360 LEU A N 1
ATOM 2986 C CA . LEU A 1 360 ? -37.219 -23.594 7.078 1 56.5 360 LEU A CA 1
ATOM 2987 C C . LEU A 1 360 ? -36.812 -24.75 7.984 1 56.5 360 LEU A C 1
ATOM 2989 O O . LEU A 1 360 ? -37.688 -25.5 8.461 1 56.5 360 LEU A O 1
ATOM 2993 N N . PHE A 1 361 ? -35.5 -24.938 7.949 1 54.25 361 PHE A N 1
ATOM 2994 C CA . PHE A 1 361 ? -35.062 -26.094 8.727 1 54.25 361 PHE A CA 1
ATOM 2995 C C . PHE A 1 361 ? -34.438 -25.641 10.039 1 54.25 361 PHE A C 1
ATOM 2997 O O . PHE A 1 361 ? -33.469 -24.875 10.039 1 54.25 361 PHE A O 1
ATOM 3004 N N . VAL A 1 362 ? -35.25 -25.156 11.062 1 49.53 362 VAL A N 1
ATOM 3005 C CA . VAL A 1 362 ? -34.812 -24.688 12.375 1 49.53 362 VAL A CA 1
ATOM 3006 C C . VAL A 1 362 ? -33.594 -25.5 12.82 1 49.53 362 VAL A C 1
ATOM 3008 O O . VAL A 1 362 ? -33.656 -26.719 13.016 1 49.53 362 VAL A O 1
ATOM 3011 N N . GLN A 1 363 ? -32.5 -25.25 12.336 1 50.06 363 GLN A N 1
ATOM 3012 C CA . GLN A 1 363 ? -31.344 -26.062 12.711 1 50.06 363 GLN A CA 1
ATOM 3013 C C . GLN A 1 363 ? -31 -25.875 14.188 1 50.06 363 GLN A C 1
ATOM 3015 O O . GLN A 1 363 ? -31.078 -24.766 14.711 1 50.06 363 GLN A O 1
ATOM 3020 N N . PRO A 1 364 ? -30.953 -27 14.922 1 48.41 364 PRO A N 1
ATOM 3021 C CA . PRO A 1 364 ? -30.531 -26.906 16.312 1 48.41 364 PRO A CA 1
ATOM 3022 C C . PRO A 1 364 ? -29.25 -26.094 16.5 1 48.41 364 PRO A C 1
ATOM 3024 O O . PRO A 1 364 ? -28.406 -26.078 15.602 1 48.41 364 PRO A O 1
ATOM 3027 N N . ARG A 1 365 ? -29.438 -25.141 17.359 1 47.66 365 ARG A N 1
ATOM 3028 C CA . ARG A 1 365 ? -28.391 -24.188 17.734 1 47.66 365 ARG A CA 1
ATOM 3029 C C . ARG A 1 365 ? -27.016 -24.844 17.719 1 47.66 365 ARG A C 1
ATOM 3031 O O . ARG A 1 365 ? -26 -24.172 17.547 1 47.66 365 ARG A O 1
ATOM 3038 N N . ARG A 1 366 ? -26.938 -26.078 18.188 1 47.31 366 ARG A N 1
ATOM 3039 C CA . ARG A 1 366 ? -25.672 -26.656 18.656 1 47.31 366 ARG A CA 1
ATOM 3040 C C . ARG A 1 366 ? -24.953 -27.391 17.531 1 47.31 366 ARG A C 1
ATOM 3042 O O . ARG A 1 366 ? -23.781 -27.766 17.688 1 47.31 366 ARG A O 1
ATOM 3049 N N . GLY A 1 367 ? -25.531 -28.078 16.562 1 47.53 367 GLY A N 1
ATOM 3050 C CA . GLY A 1 367 ? -24.812 -29.047 15.742 1 47.53 367 GLY A CA 1
ATOM 3051 C C . GLY A 1 367 ? -24.328 -28.469 14.422 1 47.53 367 GLY A C 1
ATOM 3052 O O . GLY A 1 367 ? -24.922 -27.531 13.898 1 47.53 367 GLY A O 1
ATOM 3053 N N . LYS A 1 368 ? -22.953 -28.484 14.18 1 57.12 368 LYS A N 1
ATOM 3054 C CA . LYS A 1 368 ? -22.188 -28.156 12.992 1 57.12 368 LYS A CA 1
ATOM 3055 C C . LYS A 1 368 ? -22.688 -28.906 11.766 1 57.12 368 LYS A C 1
ATOM 3057 O O . LYS A 1 368 ? -22.047 -29.859 11.32 1 57.12 368 LYS A O 1
ATOM 3062 N N . ILE A 1 369 ? -23.891 -29.062 11.469 1 53.03 369 ILE A N 1
ATOM 3063 C CA . ILE A 1 369 ? -24.391 -29.812 10.312 1 53.03 369 ILE A CA 1
ATOM 3064 C C . ILE A 1 369 ? -24.562 -28.859 9.125 1 53.03 369 ILE A C 1
ATOM 3066 O O . ILE A 1 369 ? -24.969 -27.703 9.305 1 53.03 369 ILE A O 1
ATOM 3070 N N . THR A 1 370 ? -24.141 -29.312 8.07 1 57.78 370 THR A N 1
ATOM 3071 C CA . THR A 1 370 ? -24.328 -28.531 6.848 1 57.78 370 THR A CA 1
ATOM 3072 C C . THR A 1 370 ? -25.797 -28.531 6.426 1 57.78 370 THR A C 1
ATOM 3074 O O . THR A 1 370 ? -26.594 -29.344 6.906 1 57.78 370 THR A O 1
ATOM 3077 N N . ILE A 1 371 ? -26.219 -27.625 5.77 1 56.06 371 ILE A N 1
ATOM 3078 C CA . ILE A 1 371 ? -27.594 -27.531 5.297 1 56.06 371 ILE A CA 1
ATOM 3079 C C . ILE A 1 371 ? -27.984 -28.812 4.566 1 56.06 371 ILE A C 1
ATOM 3081 O O . ILE A 1 371 ? -29.078 -29.344 4.766 1 56.06 371 ILE A O 1
ATOM 3085 N N . ASP A 1 372 ? -27.031 -29.297 3.818 1 54.5 372 ASP A N 1
ATOM 3086 C CA . ASP A 1 372 ? -27.312 -30.5 3.059 1 54.5 372 ASP A CA 1
ATOM 3087 C C . ASP A 1 372 ? -27.562 -31.688 3.986 1 54.5 372 ASP A C 1
ATOM 3089 O O . ASP A 1 372 ? -28.5 -32.469 3.768 1 54.5 372 ASP A O 1
ATOM 3093 N N . GLN A 1 373 ? -26.797 -31.75 4.938 1 56.19 373 GLN A N 1
ATOM 3094 C CA . GLN A 1 373 ? -26.984 -32.812 5.906 1 56.19 373 GLN A CA 1
ATOM 3095 C C . GLN A 1 373 ? -28.312 -32.656 6.66 1 56.19 373 GLN A C 1
ATOM 3097 O O . GLN A 1 373 ? -28.984 -33.625 6.945 1 56.19 373 GLN A O 1
ATOM 3102 N N . GLY A 1 374 ? -28.531 -31.438 6.871 1 50.66 374 GLY A N 1
ATOM 3103 C CA . GLY A 1 374 ? -29.781 -31.172 7.555 1 50.66 374 GLY A CA 1
ATOM 3104 C C . GLY A 1 374 ? -31 -31.531 6.723 1 50.66 374 GLY A C 1
ATOM 3105 O O . GLY A 1 374 ? -31.938 -32.156 7.23 1 50.66 374 GLY A O 1
ATOM 3106 N N . VAL A 1 375 ? -30.938 -31.094 5.543 1 51.62 375 VAL A N 1
ATOM 3107 C CA . VAL A 1 375 ? -32.031 -31.375 4.633 1 51.62 375 VAL A CA 1
ATOM 3108 C C . VAL A 1 375 ? -32.156 -32.875 4.426 1 51.62 375 VAL A C 1
ATOM 3110 O O . VAL A 1 375 ? -33.25 -33.438 4.414 1 51.62 375 VAL A O 1
ATOM 3113 N N . TYR A 1 376 ? -30.953 -33.469 4.203 1 50.03 376 TYR A N 1
ATOM 3114 C CA . TYR A 1 376 ? -30.953 -34.906 4.004 1 50.03 376 TYR A CA 1
ATOM 3115 C C . TYR A 1 376 ? -31.547 -35.625 5.207 1 50.03 376 TYR A C 1
ATOM 3117 O O . TYR A 1 376 ? -32.25 -36.625 5.047 1 50.03 376 TYR A O 1
ATOM 3125 N N . GLY A 1 377 ? -31.109 -35.188 6.348 1 47.28 377 GLY A N 1
ATOM 3126 C CA . GLY A 1 377 ? -31.656 -35.812 7.531 1 47.28 377 GLY A CA 1
ATOM 3127 C C . GLY A 1 377 ? -33.156 -35.75 7.605 1 47.28 377 GLY A C 1
ATOM 3128 O O . GLY A 1 377 ? -33.812 -36.688 8.086 1 47.28 377 GLY A O 1
ATOM 3129 N N . LYS A 1 378 ? -33.625 -34.656 7.262 1 46.81 378 LYS A N 1
ATOM 3130 C CA . LYS A 1 378 ? -35.094 -34.5 7.359 1 46.81 378 LYS A CA 1
ATOM 3131 C C . LYS A 1 378 ? -35.781 -35.188 6.199 1 46.81 378 LYS A C 1
ATOM 3133 O O . LYS A 1 378 ? -36.906 -35.688 6.363 1 46.81 378 LYS A O 1
ATOM 3138 N N . TYR A 1 379 ? -35.188 -34.969 5.039 1 42.59 379 TYR A N 1
ATOM 3139 C CA . TYR A 1 379 ? -35.844 -35.594 3.898 1 42.59 379 TYR A CA 1
ATOM 3140 C C . TYR A 1 379 ? -35.25 -36.969 3.582 1 42.59 379 TYR A C 1
ATOM 3142 O O . TYR A 1 379 ? -34.5 -37.125 2.602 1 42.59 379 TYR A O 1
ATOM 3150 N N . ASP A 1 380 ? -34.781 -37.719 4.504 1 38.16 380 ASP A N 1
ATOM 3151 C CA . ASP A 1 380 ? -34.406 -39.125 4.281 1 38.16 380 ASP A CA 1
ATOM 3152 C C . ASP A 1 380 ? -35.469 -39.844 3.469 1 38.16 380 ASP A C 1
ATOM 3154 O O . ASP A 1 380 ? -36.438 -40.406 4.031 1 38.16 380 ASP A O 1
ATOM 3158 N N . THR A 1 381 ? -36.031 -39.25 2.402 1 36.5 381 THR A N 1
ATOM 3159 C CA . THR A 1 381 ? -36.781 -40.25 1.637 1 36.5 381 THR A CA 1
ATOM 3160 C C . THR A 1 381 ? -35.844 -41.406 1.241 1 36.5 381 THR A C 1
ATOM 3162 O O . THR A 1 381 ? -34.656 -41.219 1.08 1 36.5 381 THR A O 1
ATOM 3165 N N . PRO A 1 382 ? -36.188 -42.781 1.471 1 37.19 382 PRO A N 1
ATOM 3166 C CA . PRO A 1 382 ? -35.469 -44 1.058 1 37.19 382 PRO A CA 1
ATOM 3167 C C . PRO A 1 382 ? -34.812 -43.844 -0.316 1 37.19 382 PRO A C 1
ATOM 3169 O O . PRO A 1 382 ? -34.188 -44.781 -0.819 1 37.19 382 PRO A O 1
ATOM 3172 N N . VAL A 1 383 ? -35.375 -43.125 -1.271 1 35.34 383 VAL A N 1
ATOM 3173 C CA . VAL A 1 383 ? -34.812 -43.219 -2.613 1 35.34 383 VAL A CA 1
ATOM 3174 C C . VAL A 1 383 ? -33.438 -42.562 -2.646 1 35.34 383 VAL A C 1
ATOM 3176 O O . VAL A 1 383 ? -33.281 -41.406 -2.25 1 35.34 383 VAL A O 1
ATOM 3179 N N . PRO A 1 384 ? -32.375 -43.281 -2.641 1 36.31 384 PRO A N 1
ATOM 3180 C CA . PRO A 1 384 ? -30.969 -42.875 -2.803 1 36.31 384 PRO A CA 1
ATOM 3181 C C . PRO A 1 384 ? -30.812 -41.812 -3.885 1 36.31 384 PRO A C 1
ATOM 3183 O O . PRO A 1 384 ? -31.031 -42.062 -5.066 1 36.31 384 PRO A O 1
ATOM 3186 N N . VAL A 1 385 ? -31.422 -40.656 -3.828 1 39.12 385 VAL A N 1
ATOM 3187 C CA . VAL A 1 385 ? -31.094 -39.719 -4.91 1 39.12 385 VAL A CA 1
ATOM 3188 C C . VAL A 1 385 ? -29.578 -39.531 -4.98 1 39.12 385 VAL A C 1
ATOM 3190 O O . VAL A 1 385 ? -28.953 -39.125 -3.992 1 39.12 385 VAL A O 1
ATOM 3193 N N . SER A 1 386 ? -28.891 -40.281 -5.805 1 37.62 386 SER A N 1
ATOM 3194 C CA . SER A 1 386 ? -27.453 -40.219 -5.996 1 37.62 386 SER A CA 1
ATOM 3195 C C . SER A 1 386 ? -26.938 -38.781 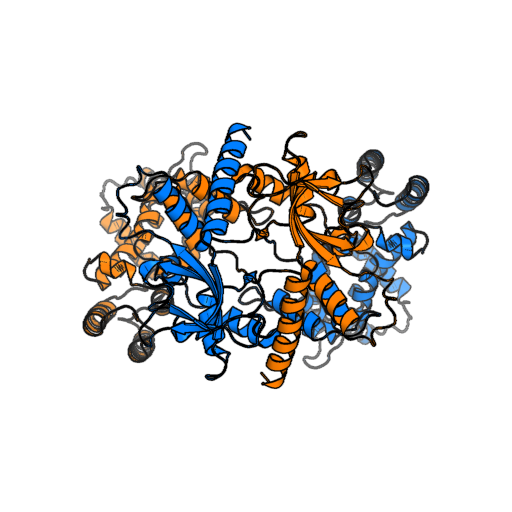-5.961 1 37.62 386 SER A C 1
ATOM 3197 O O . SER A 1 386 ? -27.688 -37.844 -6.25 1 37.62 386 SER A O 1
ATOM 3199 N N . MET A 1 387 ? -25.875 -38.594 -5.277 1 39.09 387 MET A N 1
ATOM 3200 C CA . MET A 1 387 ? -25.156 -37.312 -5.309 1 39.09 387 MET A CA 1
ATOM 3201 C C . MET A 1 387 ? -25.156 -36.719 -6.719 1 39.09 387 MET A C 1
ATOM 3203 O O . MET A 1 387 ? -25.188 -35.5 -6.891 1 39.09 387 MET A O 1
ATOM 3207 N N . ALA A 1 388 ? -25.109 -37.625 -7.75 1 38.44 388 ALA A N 1
ATOM 3208 C CA . ALA A 1 388 ? -25.156 -37.188 -9.148 1 38.44 388 ALA A CA 1
ATOM 3209 C C . ALA A 1 388 ? -26.5 -36.562 -9.492 1 38.44 388 ALA A C 1
ATOM 3211 O O . ALA A 1 388 ? -26.562 -35.531 -10.156 1 38.44 388 ALA A O 1
ATOM 3212 N N . LEU A 1 389 ? -27.609 -37.125 -9.07 1 43.25 389 LEU A N 1
ATOM 3213 C CA . LEU A 1 389 ? -28.938 -36.594 -9.391 1 43.25 389 LEU A CA 1
ATOM 3214 C C . LEU A 1 389 ? -29.25 -35.375 -8.57 1 43.25 389 LEU A C 1
ATOM 3216 O O . LEU A 1 389 ? -29.891 -34.438 -9.07 1 43.25 389 LEU A O 1
ATOM 3220 N N . ARG A 1 390 ? -28.797 -35.281 -7.395 1 40.34 390 ARG A N 1
ATOM 3221 C CA . ARG A 1 390 ? -28.922 -34.094 -6.562 1 40.34 390 ARG A CA 1
ATOM 3222 C C . ARG A 1 390 ? -28.141 -32.938 -7.164 1 40.34 390 ARG A C 1
ATOM 3224 O O . ARG A 1 390 ? -28.609 -31.781 -7.176 1 40.34 390 ARG A O 1
ATOM 3231 N N . GLN A 1 391 ? -26.938 -33.281 -7.66 1 42.06 391 GLN A N 1
ATOM 3232 C CA . GLN A 1 391 ? -26.109 -32.344 -8.398 1 42.06 391 GLN A CA 1
ATOM 3233 C C . GLN A 1 391 ? -26.812 -31.875 -9.68 1 42.06 391 GLN A C 1
ATOM 3235 O O . GLN A 1 391 ? -26.734 -30.703 -10.055 1 42.06 391 GLN A O 1
ATOM 3240 N N . GLU A 1 392 ? -27.469 -32.719 -10.414 1 43.12 392 GLU A N 1
ATOM 3241 C CA . GLU A 1 392 ? -28.266 -32.375 -11.586 1 43.12 392 GLU A CA 1
ATOM 3242 C C . GLU A 1 392 ? -29.453 -31.5 -11.211 1 43.12 392 GLU A C 1
ATOM 3244 O O . GLU A 1 392 ? -29.781 -30.562 -11.93 1 43.12 392 GLU A O 1
ATOM 3249 N N . TRP A 1 393 ? -30.078 -31.781 -10.109 1 40.81 393 TRP A N 1
ATOM 3250 C CA . TRP A 1 393 ? -31.234 -30.969 -9.695 1 40.81 393 TRP A CA 1
ATOM 3251 C C . TRP A 1 393 ? -30.781 -29.594 -9.227 1 40.81 393 TRP A C 1
ATOM 3253 O O . TRP A 1 393 ? -31.422 -28.578 -9.531 1 40.81 393 TRP A O 1
ATOM 3263 N N . LEU A 1 394 ? -29.797 -29.609 -8.422 1 40.53 394 LEU A N 1
ATOM 3264 C CA . LEU A 1 394 ? -29.25 -28.312 -8.031 1 40.53 394 LEU A CA 1
ATOM 3265 C C . LEU A 1 394 ? -28.672 -27.578 -9.242 1 40.53 394 LEU A C 1
ATOM 3267 O O . LEU A 1 394 ? -28.781 -26.359 -9.344 1 40.53 394 LEU A O 1
ATOM 3271 N N . GLY A 1 395 ? -27.969 -28.219 -10.164 1 37.81 395 GLY A N 1
ATOM 3272 C CA . GLY A 1 395 ? -27.516 -27.641 -11.422 1 37.81 395 GLY A CA 1
ATOM 3273 C C . GLY A 1 395 ? -28.656 -27.156 -12.289 1 37.81 395 GLY A C 1
ATOM 3274 O O . GLY A 1 395 ? -28.562 -26.109 -12.93 1 37.81 395 GLY A O 1
ATOM 3275 N N . SER A 1 396 ? -29.703 -27.891 -12.5 1 38.72 396 SER A N 1
ATOM 3276 C CA . SER A 1 396 ? -30.859 -27.469 -13.289 1 38.72 396 SER A CA 1
ATOM 3277 C C . SER A 1 396 ? -31.578 -26.297 -12.617 1 38.72 396 SER A C 1
ATOM 3279 O O . SER A 1 396 ? -32.062 -25.391 -13.297 1 38.72 396 SER A O 1
ATOM 3281 N N . ASP A 1 397 ? -31.844 -26.297 -11.367 1 35.38 397 ASP A N 1
ATOM 3282 C CA . ASP A 1 397 ? -32.562 -25.203 -10.727 1 35.38 397 ASP A CA 1
ATOM 3283 C C . ASP A 1 397 ? -31.656 -23.984 -10.555 1 35.38 397 ASP A C 1
ATOM 3285 O O . ASP A 1 397 ? -32.125 -22.859 -10.539 1 35.38 397 ASP A O 1
ATOM 3289 N N . LEU A 1 398 ? -30.453 -24.141 -10.336 1 34.97 398 LEU A N 1
ATOM 3290 C CA . LEU A 1 398 ? -29.594 -22.953 -10.344 1 34.97 398 LEU A CA 1
ATOM 3291 C C . LEU A 1 398 ? -29.547 -22.328 -11.734 1 34.97 398 LEU A C 1
ATOM 3293 O O . LEU A 1 398 ? -29.281 -21.141 -11.875 1 34.97 398 LEU A O 1
ATOM 3297 N N . LEU A 1 399 ? -29.641 -23.031 -12.859 1 33.16 399 LEU A N 1
ATOM 3298 C CA . LEU A 1 399 ? -29.828 -22.438 -14.18 1 33.16 399 LEU A CA 1
ATOM 3299 C C . LEU A 1 399 ? -31.172 -21.719 -14.273 1 33.16 399 LEU A C 1
ATOM 3301 O O . LEU A 1 399 ? -31.359 -20.875 -15.141 1 33.16 399 LEU A O 1
ATOM 3305 N N . GLU A 1 400 ? -32.219 -22.156 -13.68 1 32.91 400 GLU A N 1
ATOM 3306 C CA . GLU A 1 400 ? -33.5 -21.469 -13.789 1 32.91 400 GLU A CA 1
ATOM 3307 C C . GLU A 1 400 ? -33.5 -20.203 -12.953 1 32.91 400 GLU A C 1
ATOM 3309 O O . GLU A 1 400 ? -34.312 -19.297 -13.195 1 32.91 400 GLU A O 1
ATOM 3314 N N . PHE A 1 401 ? -32.844 -20.156 -11.82 1 29.17 401 PHE A N 1
ATOM 3315 C CA . PHE A 1 401 ? -32.938 -18.875 -11.141 1 29.17 401 PHE A CA 1
ATOM 3316 C C . PHE A 1 401 ? -31.875 -17.906 -11.625 1 29.17 401 PHE A C 1
ATOM 3318 O O . PHE A 1 401 ? -30.719 -1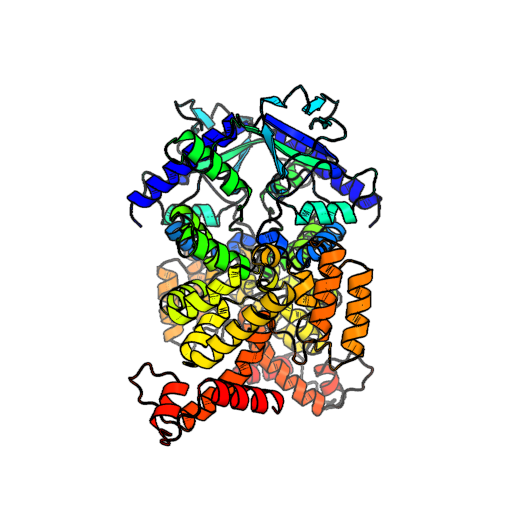8.297 -11.812 1 29.17 401 PHE A O 1
ATOM 3325 N N . MET B 1 1 ? 5.883 -12.359 22.969 1 43.41 1 MET B N 1
ATOM 3326 C CA . MET B 1 1 ? 6.551 -12.742 21.734 1 43.41 1 MET B CA 1
ATOM 3327 C C . MET B 1 1 ? 7.969 -13.234 22.016 1 43.41 1 MET B C 1
ATOM 3329 O O . MET B 1 1 ? 8.742 -12.562 22.703 1 43.41 1 MET B O 1
ATOM 3333 N N . SER B 1 2 ? 8.203 -14.414 21.922 1 57.25 2 SER B N 1
ATOM 3334 C CA . SER B 1 2 ? 9.328 -15.031 22.609 1 57.25 2 SER B CA 1
ATOM 3335 C C . SER B 1 2 ? 10.664 -14.5 22.078 1 57.25 2 SER B C 1
ATOM 3337 O O . SER B 1 2 ? 10.766 -14.141 20.906 1 57.25 2 SER B O 1
ATOM 3339 N N . PHE B 1 3 ? 11.383 -13.875 22.938 1 63 3 PHE B N 1
ATOM 3340 C CA . PHE B 1 3 ? 12.781 -13.5 22.797 1 63 3 PHE B CA 1
ATOM 3341 C C . PHE B 1 3 ? 13.5 -14.398 21.797 1 63 3 PHE B C 1
ATOM 3343 O O . PHE B 1 3 ? 14.336 -13.93 21.031 1 63 3 PHE B O 1
ATOM 3350 N N . SER B 1 4 ? 12.836 -15.492 21.734 1 74.69 4 SER B N 1
ATOM 3351 C CA . SER B 1 4 ? 13.469 -16.5 20.875 1 74.69 4 SER B CA 1
ATOM 3352 C C . SER B 1 4 ? 13.164 -16.25 19.406 1 74.69 4 SER B C 1
ATOM 3354 O O . SER B 1 4 ? 14.055 -16.328 18.562 1 74.69 4 SER B O 1
ATOM 3356 N N . ARG B 1 5 ? 12.023 -15.695 19.141 1 78.88 5 ARG B N 1
ATOM 3357 C CA . ARG B 1 5 ? 11.656 -15.477 17.75 1 78.88 5 ARG B CA 1
ATOM 3358 C C . ARG B 1 5 ? 12.398 -14.281 17.172 1 78.88 5 ARG B C 1
ATOM 3360 O O . ARG B 1 5 ? 12.891 -14.344 16.031 1 78.88 5 ARG B O 1
ATOM 3367 N N . GLN B 1 6 ? 12.539 -13.281 17.953 1 83.38 6 GLN B N 1
ATOM 3368 C CA . GLN B 1 6 ? 13.25 -12.094 17.5 1 83.38 6 GLN B CA 1
ATOM 3369 C C . GLN B 1 6 ? 14.719 -12.391 17.234 1 83.38 6 GLN B C 1
ATOM 3371 O O . GLN B 1 6 ? 15.312 -11.859 16.297 1 83.38 6 GLN B O 1
ATOM 3376 N N . SER B 1 7 ? 15.188 -13.258 18.031 1 84.12 7 SER B N 1
ATOM 3377 C CA . SER B 1 7 ? 16.578 -13.641 17.828 1 84.12 7 SER B CA 1
ATOM 3378 C C . SER B 1 7 ? 16.766 -14.375 16.5 1 84.12 7 SER B C 1
ATOM 3380 O O . SER B 1 7 ? 17.781 -14.188 15.82 1 84.12 7 SER B O 1
ATOM 3382 N N . GLU B 1 8 ? 15.805 -15.195 16.203 1 84.19 8 GLU B N 1
ATOM 3383 C CA . GLU B 1 8 ? 15.852 -15.922 14.938 1 84.19 8 GLU B CA 1
ATOM 3384 C C . GLU B 1 8 ? 15.742 -14.969 13.75 1 84.19 8 GLU B C 1
ATOM 3386 O O . GLU B 1 8 ? 16.484 -15.102 12.773 1 84.19 8 GLU B O 1
ATOM 3391 N N . VAL B 1 9 ? 14.859 -14.047 13.867 1 85.12 9 VAL B N 1
ATOM 3392 C CA . VAL B 1 9 ? 14.656 -13.07 12.805 1 85.12 9 VAL B CA 1
ATOM 3393 C C . VAL B 1 9 ? 15.922 -12.242 12.617 1 85.12 9 VAL B C 1
ATOM 3395 O O . VAL B 1 9 ? 16.375 -12.031 11.492 1 85.12 9 VAL B O 1
ATOM 3398 N N . GLU B 1 10 ? 16.5 -11.867 13.68 1 84.88 10 GLU B N 1
ATOM 3399 C CA . GLU B 1 10 ? 17.703 -11.055 13.609 1 84.88 10 GLU B CA 1
ATOM 3400 C C . GLU B 1 10 ? 18.859 -11.836 13 1 84.88 10 GLU B C 1
ATOM 3402 O O . GLU B 1 10 ? 19.688 -11.281 12.266 1 84.88 10 GLU B O 1
ATOM 3407 N N . HIS B 1 11 ? 18.875 -13.055 13.344 1 85.94 11 HIS B N 1
ATOM 3408 C CA . HIS B 1 11 ? 19.906 -13.914 12.797 1 85.94 11 HIS B CA 1
ATOM 3409 C C . HIS B 1 11 ? 19.828 -13.977 11.273 1 85.94 11 HIS B C 1
ATOM 3411 O O . HIS B 1 11 ? 20.828 -13.766 10.586 1 85.94 11 HIS B O 1
ATOM 3417 N N . TRP B 1 12 ? 18.703 -14.188 10.805 1 83.75 12 TRP B N 1
ATOM 3418 C CA . TRP B 1 12 ? 18.516 -14.312 9.359 1 83.75 12 TRP B CA 1
ATOM 3419 C C . TRP B 1 12 ? 18.656 -12.953 8.68 1 83.75 12 TRP B C 1
ATOM 3421 O O . TRP B 1 12 ? 19.172 -12.859 7.562 1 83.75 12 TRP B O 1
ATOM 3431 N N . GLU B 1 13 ? 18.203 -11.961 9.312 1 86 13 GLU B N 1
ATOM 3432 C CA . GLU B 1 13 ? 18.344 -10.617 8.758 1 86 13 GLU B CA 1
ATOM 3433 C C . GLU B 1 13 ? 19.812 -10.25 8.586 1 86 13 GLU B C 1
ATOM 3435 O O . GLU B 1 13 ? 20.203 -9.656 7.578 1 86 13 GLU B O 1
ATOM 3440 N N . ARG B 1 14 ? 20.547 -10.594 9.57 1 85.69 14 ARG B N 1
ATOM 3441 C CA . ARG B 1 14 ? 21.984 -10.297 9.516 1 85.69 14 ARG B CA 1
ATOM 3442 C C . ARG B 1 14 ? 22.656 -11.07 8.398 1 85.69 14 ARG B C 1
ATOM 3444 O O . ARG B 1 14 ? 23.484 -10.523 7.66 1 85.69 14 ARG B O 1
ATOM 3451 N N . LYS B 1 15 ? 22.297 -12.297 8.328 1 86.81 15 LYS B N 1
ATOM 3452 C CA . LYS B 1 15 ? 22.875 -13.133 7.285 1 86.81 15 LYS B CA 1
ATOM 3453 C C . LYS B 1 15 ? 22.5 -12.625 5.895 1 86.81 15 LYS B C 1
ATOM 3455 O O . LYS B 1 15 ? 23.344 -12.586 4.992 1 86.81 15 LYS B O 1
ATOM 3460 N N . LEU B 1 16 ? 21.312 -12.219 5.789 1 87.06 16 LEU B N 1
ATOM 3461 C CA . LEU B 1 16 ? 20.844 -11.719 4.5 1 87.06 16 LEU B CA 1
ATOM 3462 C C . LEU B 1 16 ? 21.484 -10.375 4.172 1 87.06 16 LEU B C 1
ATOM 3464 O O . LEU B 1 16 ? 21.844 -10.117 3.02 1 87.06 16 LEU B O 1
ATOM 3468 N N . TYR B 1 17 ? 21.562 -9.609 5.16 1 87.56 17 TYR B N 1
ATOM 3469 C CA . TYR B 1 17 ? 22.203 -8.32 4.98 1 87.56 17 TYR B CA 1
ATOM 3470 C C . TYR B 1 17 ? 23.656 -8.492 4.52 1 87.56 17 TYR B C 1
ATOM 3472 O O . TYR B 1 17 ? 24.094 -7.836 3.574 1 87.56 17 TYR B O 1
ATOM 3480 N N . ASP B 1 18 ? 24.328 -9.32 5.164 1 87.75 18 ASP B N 1
ATOM 3481 C CA . ASP B 1 18 ? 25.719 -9.594 4.82 1 87.75 18 ASP B CA 1
ATOM 3482 C C . ASP B 1 18 ? 25.844 -10.172 3.414 1 87.75 18 ASP B C 1
ATOM 3484 O O . ASP B 1 18 ? 26.734 -9.805 2.656 1 87.75 18 ASP B O 1
ATOM 3488 N N . TYR B 1 19 ? 24.969 -11.07 3.188 1 88.69 19 TYR B N 1
ATOM 3489 C CA . TYR B 1 19 ? 24.953 -11.688 1.866 1 88.69 19 TYR B CA 1
ATOM 3490 C C . TYR B 1 19 ? 24.719 -10.648 0.779 1 88.69 19 TYR B C 1
ATOM 3492 O O . TYR B 1 19 ? 25.391 -10.641 -0.248 1 88.69 19 TYR B O 1
ATOM 3500 N N . ARG B 1 20 ? 23.812 -9.781 0.988 1 89.62 20 ARG B N 1
ATOM 3501 C CA . ARG B 1 20 ? 23.469 -8.742 0.029 1 89.62 20 ARG B CA 1
ATOM 3502 C C . ARG B 1 20 ? 24.641 -7.801 -0.204 1 89.62 20 ARG B C 1
ATOM 3504 O O . ARG B 1 20 ? 24.969 -7.477 -1.348 1 89.62 20 ARG B O 1
ATOM 3511 N N . GLU B 1 21 ? 25.266 -7.414 0.843 1 87.5 21 GLU B N 1
ATOM 3512 C CA . GLU B 1 21 ? 26.375 -6.473 0.753 1 87.5 21 GLU B CA 1
ATOM 3513 C C . GLU B 1 21 ? 27.578 -7.102 0.06 1 87.5 21 GLU B C 1
ATOM 3515 O O . GLU B 1 21 ? 28.266 -6.445 -0.718 1 87.5 21 GLU B O 1
ATOM 3520 N N . SER B 1 22 ? 27.75 -8.359 0.326 1 90 22 SER B N 1
ATOM 3521 C CA . SER B 1 22 ? 28.906 -9.031 -0.234 1 90 22 SER B CA 1
ATOM 3522 C C . SER B 1 22 ? 28.703 -9.375 -1.704 1 90 22 SER B C 1
ATOM 3524 O O . SER B 1 22 ? 29.656 -9.5 -2.465 1 90 22 SER B O 1
ATOM 3526 N N . HIS B 1 23 ? 27.453 -9.484 -2.086 1 92.38 23 HIS B N 1
ATOM 3527 C CA . HIS B 1 23 ? 27.188 -9.922 -3.451 1 92.38 23 HIS B CA 1
ATOM 3528 C C . HIS B 1 23 ? 26.75 -8.758 -4.332 1 92.38 23 HIS B C 1
ATOM 3530 O O . HIS B 1 23 ? 26.688 -8.891 -5.559 1 92.38 23 HIS B O 1
ATOM 3536 N N . PHE B 1 24 ? 26.562 -7.637 -3.715 1 93.75 24 PHE B N 1
ATOM 3537 C CA . PHE B 1 24 ? 26.188 -6.461 -4.496 1 93.75 24 PHE B CA 1
ATOM 3538 C C . PHE B 1 24 ? 27.391 -5.914 -5.254 1 93.75 24 PHE B C 1
ATOM 3540 O O . PHE B 1 24 ? 28.453 -5.668 -4.66 1 93.75 24 PHE B O 1
ATOM 3547 N N . GLU B 1 25 ? 27.266 -5.672 -6.496 1 93.94 25 GLU B N 1
ATOM 3548 C CA . GLU B 1 25 ? 28.375 -5.18 -7.305 1 93.94 25 GLU B CA 1
ATOM 3549 C C . GLU B 1 25 ? 28.203 -3.701 -7.641 1 93.94 25 GLU B C 1
ATOM 3551 O O . GLU B 1 25 ? 29.062 -2.881 -7.32 1 93.94 25 GLU B O 1
ATOM 3556 N N . LEU B 1 26 ? 27.078 -3.377 -8.297 1 92.38 26 LEU B N 1
ATOM 3557 C CA . LEU B 1 26 ? 26.812 -1.986 -8.648 1 92.38 26 LEU B CA 1
ATOM 3558 C C . LEU B 1 26 ? 25.391 -1.82 -9.172 1 92.38 26 LEU B C 1
ATOM 3560 O O . LEU B 1 26 ? 24.703 -2.809 -9.438 1 92.38 26 LEU B O 1
ATOM 3564 N N . SER B 1 27 ? 24.953 -0.632 -9.156 1 93.06 27 SER B N 1
ATOM 3565 C CA . SER B 1 27 ? 23.766 -0.25 -9.898 1 93.06 27 SER B CA 1
ATOM 3566 C C . SER B 1 27 ? 24.125 0.271 -11.289 1 93.06 27 SER B C 1
ATOM 3568 O O . SER B 1 27 ? 25.078 1.025 -11.445 1 93.06 27 SER B O 1
ATOM 3570 N N . ALA B 1 28 ? 23.406 -0.2 -12.305 1 94.12 28 ALA B N 1
ATOM 3571 C CA . ALA B 1 28 ? 23.781 0.173 -13.672 1 94.12 28 ALA B CA 1
ATOM 3572 C C . ALA B 1 28 ? 22.547 0.303 -14.555 1 94.12 28 ALA B C 1
ATOM 3574 O O . ALA B 1 28 ? 21.484 -0.238 -14.234 1 94.12 28 ALA B O 1
ATOM 3575 N N . ARG B 1 29 ? 22.781 1.022 -15.602 1 93.38 29 ARG B N 1
ATOM 3576 C CA . ARG B 1 29 ? 21.734 1.21 -16.594 1 93.38 29 ARG B CA 1
ATOM 3577 C C . ARG B 1 29 ? 21.734 0.083 -17.625 1 93.38 29 ARG B C 1
ATOM 3579 O O . ARG B 1 29 ? 22.812 -0.355 -18.062 1 93.38 29 ARG B O 1
ATOM 3586 N N . VAL B 1 30 ? 20.531 -0.437 -17.938 1 94.56 30 VAL B N 1
ATOM 3587 C CA . VAL B 1 30 ? 20.406 -1.481 -18.953 1 94.56 30 VAL B CA 1
ATOM 3588 C C . VAL B 1 30 ? 19.188 -1.215 -19.812 1 94.56 30 VAL B C 1
ATOM 3590 O O . VAL B 1 30 ? 18.234 -0.561 -19.375 1 94.56 30 VAL B O 1
ATOM 3593 N N . HIS B 1 31 ? 19.344 -1.611 -21.031 1 94.12 31 HIS B N 1
ATOM 3594 C CA . HIS B 1 31 ? 18.156 -1.57 -21.859 1 94.12 31 HIS B CA 1
ATOM 3595 C C . HIS B 1 31 ? 17.094 -2.562 -21.375 1 94.12 31 HIS B C 1
ATOM 3597 O O . HIS B 1 31 ? 17.438 -3.686 -21 1 94.12 31 HIS B O 1
ATOM 3603 N N . ILE B 1 32 ? 15.836 -2.225 -21.391 1 94.25 32 ILE B N 1
ATOM 3604 C CA . ILE B 1 32 ? 14.742 -2.982 -20.797 1 94.25 32 ILE B CA 1
ATOM 3605 C C . ILE B 1 32 ? 14.586 -4.316 -21.516 1 94.25 32 ILE B C 1
ATOM 3607 O O . ILE B 1 32 ? 14.133 -5.301 -20.922 1 94.25 32 ILE B O 1
ATOM 3611 N N . SER B 1 33 ? 15.016 -4.43 -22.766 1 92.06 33 SER B N 1
ATOM 3612 C CA . SER B 1 33 ? 14.852 -5.641 -23.562 1 92.06 33 SER B CA 1
ATOM 3613 C C . SER B 1 33 ? 15.727 -6.773 -23.031 1 92.06 33 SER B C 1
ATOM 3615 O O . SER B 1 33 ? 15.484 -7.945 -23.328 1 92.06 33 SER B O 1
ATOM 3617 N N . HIS B 1 34 ? 16.688 -6.426 -22.219 1 94.56 34 HIS B N 1
ATOM 3618 C CA . HIS B 1 34 ? 17.609 -7.438 -21.703 1 94.56 34 HIS B CA 1
ATOM 3619 C C . HIS B 1 34 ? 17.062 -8.062 -20.422 1 94.56 34 HIS B C 1
ATOM 3621 O O . HIS B 1 34 ? 17.609 -9.039 -19.922 1 94.56 34 HIS B O 1
ATOM 3627 N N . LEU B 1 35 ? 15.984 -7.5 -19.922 1 95.06 35 LEU B N 1
ATOM 3628 C CA . LEU B 1 35 ? 15.43 -7.988 -18.656 1 95.06 35 LEU B CA 1
ATOM 3629 C C . LEU B 1 35 ? 14.398 -9.078 -18.906 1 95.06 35 LEU B C 1
ATOM 3631 O O . LEU B 1 35 ? 13.5 -8.922 -19.734 1 95.06 35 LEU B O 1
ATOM 3635 N N . VAL B 1 36 ? 14.602 -10.141 -18.234 1 93.75 36 VAL B N 1
ATOM 3636 C CA . VAL B 1 36 ? 13.648 -11.242 -18.312 1 93.75 36 VAL B CA 1
ATOM 3637 C C . VAL B 1 36 ? 13.141 -11.578 -16.906 1 93.75 36 VAL B C 1
ATOM 3639 O O . VAL B 1 36 ? 13.914 -11.562 -15.938 1 93.75 36 VAL B O 1
ATOM 3642 N N . PHE B 1 37 ? 11.891 -11.852 -16.844 1 90.25 37 PHE B N 1
ATOM 3643 C CA . PHE B 1 37 ? 11.258 -12.148 -15.57 1 90.25 37 PHE B CA 1
ATOM 3644 C C . PHE B 1 37 ? 10.75 -13.578 -15.539 1 90.25 37 PHE B C 1
ATOM 3646 O O . PHE B 1 37 ? 10.305 -14.109 -16.562 1 90.25 37 PHE B O 1
ATOM 3653 N N . GLU B 1 38 ? 10.875 -14.133 -14.383 1 82.69 38 GLU B N 1
ATOM 3654 C CA . GLU B 1 38 ? 10.383 -15.5 -14.219 1 82.69 38 GLU B CA 1
ATOM 3655 C C . GLU B 1 38 ? 8.859 -15.547 -14.281 1 82.69 38 GLU B C 1
ATOM 3657 O O . GLU B 1 38 ? 8.18 -14.648 -13.789 1 82.69 38 GLU B O 1
ATOM 3662 N N . SER B 1 39 ? 8.445 -16.547 -14.961 1 81.06 39 SER B N 1
ATOM 3663 C CA . SER B 1 39 ? 7 -16.766 -15.031 1 81.06 39 SER B CA 1
ATOM 3664 C C . SER B 1 39 ? 6.504 -17.578 -13.844 1 81.06 39 SER B C 1
ATOM 3666 O O . SER B 1 39 ? 6.66 -18.797 -13.812 1 81.06 39 SER B O 1
ATOM 3668 N N . GLY B 1 40 ? 6.148 -16.953 -12.758 1 80.5 40 GLY B N 1
ATOM 3669 C CA . GLY B 1 40 ? 5.652 -17.625 -11.578 1 80.5 40 GLY B CA 1
ATOM 3670 C C . GLY B 1 40 ? 4.168 -17.422 -11.344 1 80.5 40 GLY B C 1
ATOM 3671 O O . GLY B 1 40 ? 3.451 -16.984 -12.25 1 80.5 40 GLY B O 1
ATOM 3672 N N . PHE B 1 41 ? 3.729 -17.969 -10.297 1 86.19 41 PHE B N 1
ATOM 3673 C CA . PHE B 1 41 ? 2.322 -17.922 -9.922 1 86.19 41 PHE B CA 1
ATOM 3674 C C . PHE B 1 41 ? 1.779 -16.5 -10 1 86.19 41 PHE B C 1
ATOM 3676 O O . PHE B 1 41 ? 0.695 -16.266 -10.539 1 86.19 41 PHE B O 1
ATOM 3683 N N . ARG B 1 42 ? 2.539 -15.609 -9.547 1 84.5 42 ARG B N 1
ATOM 3684 C CA . ARG B 1 42 ? 2.127 -14.211 -9.516 1 84.5 42 ARG B CA 1
ATOM 3685 C C . ARG B 1 42 ? 1.852 -13.688 -10.93 1 84.5 42 ARG B C 1
ATOM 3687 O O . ARG B 1 42 ? 0.825 -13.055 -11.172 1 84.5 42 ARG B O 1
ATOM 3694 N N . ARG B 1 43 ? 2.736 -13.914 -11.773 1 82.94 43 ARG B N 1
ATOM 3695 C CA . ARG B 1 43 ? 2.605 -13.445 -13.148 1 82.94 43 ARG B CA 1
ATOM 3696 C C . ARG B 1 43 ? 1.407 -14.086 -13.844 1 82.94 43 ARG B C 1
ATOM 3698 O O . ARG B 1 43 ? 0.665 -13.422 -14.562 1 82.94 43 ARG B O 1
ATOM 3705 N N . ARG B 1 44 ? 1.251 -15.266 -13.586 1 86.25 44 ARG B N 1
ATOM 3706 C CA . ARG B 1 44 ? 0.188 -16.016 -14.242 1 86.25 44 ARG B CA 1
ATOM 3707 C C . ARG B 1 44 ? -1.181 -15.617 -13.695 1 86.25 44 ARG B C 1
ATOM 3709 O O . ARG B 1 44 ? -2.174 -15.648 -14.43 1 86.25 44 ARG B O 1
ATOM 3716 N N . MET B 1 45 ? -1.123 -15.273 -12.531 1 89.19 45 MET B N 1
ATOM 3717 C CA . MET B 1 45 ? -2.379 -14.883 -11.898 1 89.19 45 MET B CA 1
ATOM 3718 C C . MET B 1 45 ? -2.809 -13.492 -12.344 1 89.19 45 MET B C 1
ATOM 3720 O O . MET B 1 45 ? -3.996 -13.164 -12.328 1 89.19 45 MET B O 1
ATOM 3724 N N . ASP B 1 46 ? -1.885 -12.719 -12.727 1 81.75 46 ASP B N 1
ATOM 3725 C CA . ASP B 1 46 ? -2.102 -11.289 -12.938 1 81.75 46 ASP B CA 1
ATOM 3726 C C . ASP B 1 46 ? -2.934 -11.031 -14.188 1 81.75 46 ASP B C 1
ATOM 3728 O O . ASP B 1 46 ? -2.646 -11.586 -15.25 1 81.75 46 ASP B O 1
ATOM 3732 N N . GLY B 1 47 ? -3.98 -10.258 -14.094 1 76.5 47 GLY B N 1
ATOM 3733 C CA . GLY B 1 47 ? -4.84 -9.867 -15.203 1 76.5 47 GLY B CA 1
ATOM 3734 C C . GLY B 1 47 ? -4.383 -8.586 -15.883 1 76.5 47 GLY B C 1
ATOM 3735 O O . GLY B 1 47 ? -5.125 -8 -16.672 1 76.5 47 GLY B O 1
ATOM 3736 N N . ARG B 1 48 ? -3.25 -8.047 -15.594 1 79.88 48 ARG B N 1
ATOM 3737 C CA . ARG B 1 48 ? -2.611 -6.91 -16.25 1 79.88 48 ARG B CA 1
ATOM 3738 C C . ARG B 1 48 ? -3.201 -5.598 -15.75 1 79.88 48 ARG B C 1
ATOM 3740 O O . ARG B 1 48 ? -2.912 -4.531 -16.312 1 79.88 48 ARG B O 1
ATOM 3747 N N . GLN B 1 49 ? -4.016 -5.66 -14.797 1 78.56 49 GLN B N 1
ATOM 3748 C CA . GLN B 1 49 ? -4.609 -4.441 -14.258 1 78.56 49 GLN B CA 1
ATOM 3749 C C . GLN B 1 49 ? -3.551 -3.549 -13.617 1 78.56 49 GLN B C 1
ATOM 3751 O O . GLN B 1 49 ? -3.633 -2.322 -13.703 1 78.56 49 GLN B O 1
ATOM 3756 N N . ASN B 1 50 ? -2.607 -4.168 -13.047 1 82 50 ASN B N 1
ATOM 3757 C CA . ASN B 1 50 ? -1.554 -3.395 -12.398 1 82 50 ASN B CA 1
ATOM 3758 C C . ASN B 1 50 ? -0.686 -2.666 -13.422 1 82 50 ASN B C 1
ATOM 3760 O O . ASN B 1 50 ? -0.167 -1.584 -13.148 1 82 50 ASN B O 1
ATOM 3764 N N . ILE B 1 51 ? -0.553 -3.248 -14.555 1 87.25 51 ILE B N 1
ATOM 3765 C CA . ILE B 1 51 ? 0.229 -2.607 -15.602 1 87.25 51 ILE B CA 1
ATOM 3766 C C . ILE B 1 51 ? -0.47 -1.327 -16.062 1 87.25 51 ILE B C 1
ATOM 3768 O O . ILE B 1 51 ? 0.174 -0.291 -16.234 1 87.25 51 ILE B O 1
ATOM 3772 N N . ARG B 1 52 ? -1.756 -1.438 -16.203 1 84.62 52 ARG B N 1
ATOM 3773 C CA . ARG B 1 52 ? -2.527 -0.271 -16.625 1 84.62 52 ARG B CA 1
ATOM 3774 C C . ARG B 1 52 ? -2.453 0.835 -15.57 1 84.62 52 ARG B C 1
ATOM 3776 O O . ARG B 1 52 ? -2.279 2.008 -15.914 1 84.62 52 ARG B O 1
ATOM 3783 N N . ARG B 1 53 ? -2.539 0.454 -14.438 1 84.88 53 ARG B N 1
ATOM 3784 C CA . ARG B 1 53 ? -2.447 1.4 -13.328 1 84.88 53 ARG B CA 1
ATOM 3785 C C . ARG B 1 53 ? -1.089 2.096 -13.32 1 84.88 53 ARG B C 1
ATOM 3787 O O . ARG B 1 53 ? -1.015 3.322 -13.219 1 84.88 53 ARG B O 1
ATOM 3794 N N . LEU B 1 54 ? -0.048 1.335 -13.406 1 87.19 54 LEU B N 1
ATOM 3795 C CA . LEU B 1 54 ? 1.307 1.875 -13.375 1 87.19 54 LEU B CA 1
ATOM 3796 C C . LEU B 1 54 ? 1.556 2.791 -14.57 1 87.19 54 LEU B C 1
ATOM 3798 O O . LEU B 1 54 ? 2.242 3.807 -14.445 1 87.19 54 LEU B O 1
ATOM 3802 N N . THR B 1 55 ? 0.976 2.432 -15.648 1 88.69 55 THR B N 1
ATOM 3803 C CA . THR B 1 55 ? 1.112 3.275 -16.828 1 88.69 55 THR B CA 1
ATOM 3804 C C . THR B 1 55 ? 0.452 4.633 -16.609 1 88.69 55 THR B C 1
ATOM 3806 O O . THR B 1 55 ? 1.005 5.668 -16.984 1 88.69 55 THR B O 1
ATOM 3809 N N . GLN B 1 56 ? -0.67 4.574 -16 1 85 56 GLN B N 1
ATOM 3810 C CA . GLN B 1 56 ? -1.373 5.816 -15.703 1 85 56 GLN B CA 1
ATOM 3811 C C . GLN B 1 56 ? -0.585 6.66 -14.711 1 85 56 GLN B C 1
ATOM 3813 O O . GLN B 1 56 ? -0.55 7.891 -14.82 1 85 56 GLN B O 1
ATOM 3818 N N . LEU B 1 57 ? 0.009 6.039 -13.828 1 85.5 57 LEU B N 1
ATOM 3819 C CA . LEU B 1 57 ? 0.826 6.746 -12.852 1 85.5 57 LEU B CA 1
ATOM 3820 C C . LEU B 1 57 ? 2.033 7.395 -13.516 1 85.5 57 LEU B C 1
ATOM 3822 O O . LEU B 1 57 ? 2.4 8.523 -13.188 1 85.5 57 LEU B O 1
ATOM 3826 N N . MET B 1 58 ? 2.635 6.688 -14.438 1 87.56 58 MET B N 1
ATOM 3827 C CA . MET B 1 58 ? 3.795 7.215 -15.148 1 87.56 58 MET B CA 1
ATOM 3828 C C . MET B 1 58 ? 3.414 8.43 -15.984 1 87.56 58 MET B C 1
ATOM 3830 O O . MET B 1 58 ? 4.211 9.352 -16.141 1 87.56 58 MET B O 1
ATOM 3834 N N . LYS B 1 59 ? 2.201 8.352 -16.406 1 85.88 59 LYS B N 1
ATOM 3835 C CA . LYS B 1 59 ? 1.717 9.5 -17.188 1 85.88 59 LYS B CA 1
ATOM 3836 C C . LYS B 1 59 ? 1.576 10.734 -16.297 1 85.88 59 LYS B C 1
ATOM 3838 O O . LYS B 1 59 ? 1.79 11.859 -16.766 1 85.88 59 LYS B O 1
ATOM 3843 N N . MET B 1 60 ? 1.32 10.469 -15.062 1 83.5 60 MET B N 1
ATOM 3844 C CA . MET B 1 60 ? 1.079 11.57 -14.133 1 83.5 60 MET B CA 1
ATOM 3845 C C . MET B 1 60 ? 2.389 12.062 -13.523 1 83.5 60 MET B C 1
ATOM 3847 O O . MET B 1 60 ? 2.627 13.273 -13.461 1 83.5 60 MET B O 1
ATOM 3851 N N . GLN B 1 61 ? 3.207 11.211 -13.055 1 84 61 GLN B N 1
ATOM 3852 C CA . GLN B 1 61 ? 4.383 11.594 -12.281 1 84 61 GLN B CA 1
ATOM 3853 C C . GLN B 1 61 ? 5.656 11.461 -13.117 1 84 61 GLN B C 1
ATOM 3855 O O . GLN B 1 61 ? 6.711 11.969 -12.734 1 84 61 GLN B O 1
ATOM 3860 N N . GLY B 1 62 ? 5.527 10.836 -14.25 1 84.38 62 GLY B N 1
ATOM 3861 C CA . GLY B 1 62 ? 6.734 10.508 -15 1 84.38 62 GLY B CA 1
ATOM 3862 C C . GLY B 1 62 ? 7.355 9.188 -14.586 1 84.38 62 GLY B C 1
ATOM 3863 O O . GLY B 1 62 ? 7.004 8.633 -13.539 1 84.38 62 GLY B O 1
ATOM 3864 N N . CYS B 1 63 ? 8.188 8.758 -15.422 1 86.56 63 CYS B N 1
ATOM 3865 C CA . CYS B 1 63 ? 8.891 7.52 -15.133 1 86.56 63 CYS B CA 1
ATOM 3866 C C . CYS B 1 63 ? 10.078 7.77 -14.203 1 86.56 63 CYS B C 1
ATOM 3868 O O . CYS B 1 63 ? 11.016 8.484 -14.562 1 86.56 63 CYS B O 1
ATOM 3870 N N . GLN B 1 64 ? 10.008 7.285 -13.023 1 85.81 64 GLN B N 1
ATOM 3871 C CA . GLN B 1 64 ? 11.047 7.48 -12.016 1 85.81 64 GLN B CA 1
ATOM 3872 C C . GLN B 1 64 ? 11.992 6.285 -11.961 1 85.81 64 GLN B C 1
ATOM 3874 O O . GLN B 1 64 ? 11.852 5.414 -11.102 1 85.81 64 GLN B O 1
ATOM 3879 N N . ARG B 1 65 ? 13.047 6.371 -12.695 1 87.62 65 ARG B N 1
ATOM 3880 C CA . ARG B 1 65 ? 13.922 5.215 -12.867 1 87.62 65 ARG B CA 1
ATOM 3881 C C . ARG B 1 65 ? 15.055 5.223 -11.844 1 87.62 65 ARG B C 1
ATOM 3883 O O . ARG B 1 65 ? 15.609 4.176 -11.523 1 87.62 65 ARG B O 1
ATOM 3890 N N . LEU B 1 66 ? 15.328 6.395 -11.289 1 84.94 66 LEU B N 1
ATOM 3891 C CA . LEU B 1 66 ? 16.531 6.512 -10.477 1 84.94 66 LEU B CA 1
ATOM 3892 C C . LEU B 1 66 ? 16.219 6.312 -9 1 84.94 66 LEU B C 1
ATOM 3894 O O . LEU B 1 66 ? 17.125 6.152 -8.18 1 84.94 66 LEU B O 1
ATOM 3898 N N . MET B 1 67 ? 14.914 6.266 -8.742 1 81.25 67 MET B N 1
ATOM 3899 C CA . MET B 1 67 ? 14.523 5.992 -7.359 1 81.25 67 MET B CA 1
ATOM 3900 C C . MET B 1 67 ? 14.938 4.582 -6.945 1 81.25 67 MET B C 1
ATOM 3902 O O . MET B 1 67 ? 14.695 3.621 -7.672 1 81.25 67 MET B O 1
ATOM 3906 N N . ARG B 1 68 ? 15.484 4.441 -5.816 1 80.94 68 ARG B N 1
ATOM 3907 C CA . ARG B 1 68 ? 16.031 3.178 -5.34 1 80.94 68 ARG B CA 1
ATOM 3908 C C . ARG B 1 68 ? 14.961 2.096 -5.289 1 80.94 68 ARG B C 1
ATOM 3910 O O . ARG B 1 68 ? 15.219 0.936 -5.613 1 80.94 68 ARG B O 1
ATOM 3917 N N . ASP B 1 69 ? 13.812 2.498 -4.922 1 80.62 69 ASP B N 1
ATOM 3918 C CA . ASP B 1 69 ? 12.727 1.533 -4.77 1 80.62 69 ASP B CA 1
ATOM 3919 C C . ASP B 1 69 ? 12.289 0.979 -6.125 1 80.62 69 ASP B C 1
ATOM 3921 O O . ASP B 1 69 ? 11.602 -0.042 -6.191 1 80.62 69 ASP B O 1
ATOM 3925 N N . ASN B 1 70 ? 12.703 1.643 -7.145 1 87.44 70 ASN B N 1
ATOM 3926 C CA . ASN B 1 70 ? 12.289 1.212 -8.477 1 87.44 70 ASN B CA 1
ATOM 3927 C C . ASN B 1 70 ? 13.391 0.424 -9.18 1 87.44 70 ASN B C 1
ATOM 3929 O O . ASN B 1 70 ? 13.195 -0.073 -10.289 1 87.44 70 ASN B O 1
ATOM 3933 N N . HIS B 1 71 ? 14.555 0.314 -8.469 1 91.25 71 HIS B N 1
ATOM 3934 C CA . HIS B 1 71 ? 15.625 -0.485 -9.062 1 91.25 71 HIS B CA 1
ATOM 3935 C C . HIS B 1 71 ? 15.203 -1.946 -9.195 1 91.25 71 HIS B C 1
ATOM 3937 O O . HIS B 1 71 ? 14.508 -2.479 -8.328 1 91.25 71 HIS B O 1
ATOM 3943 N N . VAL B 1 72 ? 15.633 -2.504 -10.242 1 94 72 VAL B N 1
ATOM 3944 C CA . VAL B 1 72 ? 15.32 -3.912 -10.461 1 94 72 VAL B CA 1
ATOM 3945 C C . VAL B 1 72 ? 16.516 -4.773 -10.07 1 94 72 VAL B C 1
ATOM 3947 O O . VAL B 1 72 ? 17.594 -4.672 -10.68 1 94 72 VAL B O 1
ATOM 3950 N N . PRO B 1 73 ? 16.359 -5.578 -9.086 1 94.31 73 PRO B N 1
ATOM 3951 C CA . PRO B 1 73 ? 17.453 -6.484 -8.742 1 94.31 73 PRO B CA 1
ATOM 3952 C C . PRO B 1 73 ? 17.672 -7.578 -9.789 1 94.31 73 PRO B C 1
ATOM 3954 O O . PRO B 1 73 ? 16.703 -8.195 -10.242 1 94.31 73 PRO B O 1
ATOM 3957 N N . VAL B 1 74 ? 18.906 -7.781 -10.156 1 95.44 74 VAL B N 1
ATOM 3958 C CA . VAL B 1 74 ? 19.25 -8.836 -11.102 1 95.44 74 VAL B CA 1
ATOM 3959 C C . VAL B 1 74 ? 20.406 -9.672 -10.547 1 95.44 74 VAL B C 1
ATOM 3961 O O . VAL B 1 74 ? 21.266 -9.148 -9.82 1 95.44 74 VAL B O 1
ATOM 3964 N N . ILE B 1 75 ? 20.391 -10.891 -10.852 1 93.06 75 ILE B N 1
ATOM 3965 C CA . ILE B 1 75 ? 21.453 -11.805 -10.43 1 93.06 75 ILE B CA 1
ATOM 3966 C C . ILE B 1 75 ? 22.266 -12.242 -11.648 1 93.06 75 ILE B C 1
ATOM 3968 O O . ILE B 1 75 ? 21.703 -12.68 -12.648 1 93.06 75 ILE B O 1
ATOM 3972 N N . VAL B 1 76 ? 23.531 -12.062 -11.547 1 94.44 76 VAL B N 1
ATOM 3973 C CA . VAL B 1 76 ? 24.453 -12.445 -12.602 1 94.44 76 VAL B CA 1
ATOM 3974 C C . VAL B 1 76 ? 25.484 -13.445 -12.055 1 94.44 76 VAL B C 1
ATOM 3976 O O . VAL B 1 76 ? 26.109 -13.188 -11.023 1 94.44 76 VAL B O 1
ATOM 3979 N N . PRO B 1 77 ? 25.547 -14.578 -12.695 1 92.44 77 PRO B N 1
ATOM 3980 C CA . PRO B 1 77 ? 26.625 -15.484 -12.289 1 92.44 77 PRO B CA 1
ATOM 3981 C C . PRO B 1 77 ? 28.016 -14.867 -12.438 1 92.44 77 PRO B C 1
ATOM 3983 O O . PRO B 1 77 ? 28.281 -14.195 -13.438 1 92.44 77 PRO B O 1
ATOM 3986 N N . ARG B 1 78 ? 28.906 -15.094 -11.477 1 92.94 78 ARG B N 1
ATOM 3987 C CA . ARG B 1 78 ? 30.25 -14.539 -11.461 1 92.94 78 ARG B CA 1
ATOM 3988 C C . ARG B 1 78 ? 31.031 -14.938 -12.711 1 92.94 78 ARG B C 1
ATOM 3990 O O . ARG B 1 78 ? 31.859 -14.172 -13.203 1 92.94 78 ARG B O 1
ATOM 3997 N N . ALA B 1 79 ? 30.609 -16.094 -13.203 1 91.62 79 ALA B N 1
ATOM 3998 C CA . ALA B 1 79 ? 31.281 -16.594 -14.398 1 91.62 79 ALA B CA 1
ATOM 3999 C C . ALA B 1 79 ? 30.984 -15.711 -15.609 1 91.62 79 ALA B C 1
ATOM 4001 O O . ALA B 1 79 ? 31.781 -15.648 -16.547 1 91.62 79 ALA B O 1
ATOM 4002 N N . HIS B 1 80 ? 29.938 -15.047 -15.641 1 94 80 HIS B N 1
ATOM 4003 C CA . HIS B 1 80 ? 29.516 -14.227 -16.766 1 94 80 HIS B CA 1
ATOM 4004 C C . HIS B 1 80 ? 29.984 -12.789 -16.609 1 94 80 HIS B C 1
ATOM 4006 O O . HIS B 1 80 ? 30.031 -12.031 -17.578 1 94 80 HIS B O 1
ATOM 4012 N N . TRP B 1 81 ? 30.344 -12.438 -15.383 1 93.31 81 TRP B N 1
ATOM 4013 C CA . TRP B 1 81 ? 30.703 -11.055 -15.062 1 93.31 81 TRP B CA 1
ATOM 4014 C C . TRP B 1 81 ? 32.062 -10.695 -15.672 1 93.31 81 TRP B C 1
ATOM 4016 O O . TRP B 1 81 ? 33 -11.453 -15.547 1 93.31 81 TRP B O 1
ATOM 4026 N N . GLN B 1 82 ? 32.188 -9.586 -16.312 1 91.69 82 GLN B N 1
ATOM 4027 C CA . GLN B 1 82 ? 33.375 -9.055 -16.984 1 91.69 82 GLN B CA 1
ATOM 4028 C C . GLN B 1 82 ? 33.688 -9.844 -18.25 1 91.69 82 GLN B C 1
ATOM 4030 O O . GLN B 1 82 ? 34.781 -9.711 -18.828 1 91.69 82 GLN B O 1
ATOM 4035 N N . ASP B 1 83 ? 32.844 -10.758 -18.641 1 91.94 83 ASP B N 1
ATOM 4036 C CA . ASP B 1 83 ? 32.969 -11.523 -19.891 1 91.94 83 ASP B CA 1
ATOM 4037 C C . ASP B 1 83 ? 31.766 -11.258 -20.797 1 91.94 83 ASP B C 1
ATOM 4039 O O . ASP B 1 83 ? 31.828 -10.398 -21.672 1 91.94 83 ASP B O 1
ATOM 4043 N N . ARG B 1 84 ? 30.656 -11.789 -20.359 1 93.31 84 ARG B N 1
ATOM 4044 C CA . ARG B 1 84 ? 29.438 -11.609 -21.141 1 93.31 84 ARG B CA 1
ATOM 4045 C C . ARG B 1 84 ? 28.719 -10.328 -20.75 1 93.31 84 ARG B C 1
ATOM 4047 O O . ARG B 1 84 ? 27.969 -9.766 -21.547 1 93.31 84 ARG B O 1
ATOM 4054 N N . VAL B 1 85 ? 28.938 -9.977 -19.562 1 93.69 85 VAL B N 1
ATOM 4055 C CA . VAL B 1 85 ? 28.375 -8.742 -19 1 93.69 85 VAL B CA 1
ATOM 4056 C C . VAL B 1 85 ? 29.5 -7.879 -18.438 1 93.69 85 VAL B C 1
ATOM 4058 O O . VAL B 1 85 ? 30.266 -8.328 -17.578 1 93.69 85 VAL B O 1
ATOM 4061 N N . ARG B 1 86 ? 29.609 -6.621 -18.938 1 93.25 86 ARG B N 1
ATOM 4062 C CA . ARG B 1 86 ? 30.688 -5.746 -18.469 1 93.25 86 ARG B CA 1
ATOM 4063 C C . ARG B 1 86 ? 30.172 -4.32 -18.266 1 93.25 86 ARG B C 1
ATOM 4065 O O . ARG B 1 86 ? 29.391 -3.818 -19.078 1 93.25 86 ARG B O 1
ATOM 4072 N N . PRO B 1 87 ? 30.547 -3.811 -17.078 1 91.81 87 PRO B N 1
ATOM 4073 C CA . PRO B 1 87 ? 30.203 -2.402 -16.875 1 91.81 87 PRO B CA 1
ATOM 4074 C C . PRO B 1 87 ? 30.984 -1.464 -17.781 1 91.81 87 PRO B C 1
ATOM 4076 O O . PRO B 1 87 ? 32.188 -1.692 -18.031 1 91.81 87 PRO B O 1
ATOM 4079 N N . ARG B 1 88 ? 30.281 -0.62 -18.375 1 86.94 88 ARG B N 1
ATOM 4080 C CA . ARG B 1 88 ? 30.922 0.41 -19.188 1 86.94 88 ARG B CA 1
ATOM 4081 C C . ARG B 1 88 ? 31.031 1.723 -18.422 1 86.94 88 ARG B C 1
ATOM 4083 O O . ARG B 1 88 ? 30.062 2.191 -17.828 1 86.94 88 ARG B O 1
ATOM 4090 N N . SER B 1 89 ? 32.25 2.111 -18.078 1 72.75 89 SER B N 1
ATOM 4091 C CA . SER B 1 89 ? 32.5 3.336 -17.328 1 72.75 89 SER B CA 1
ATOM 4092 C C . SER B 1 89 ? 32.125 4.57 -18.141 1 72.75 89 SER B C 1
ATOM 4094 O O . SER B 1 89 ? 32.531 4.695 -19.297 1 72.75 89 SER B O 1
ATOM 4096 N N . GLY B 1 90 ? 30.984 5.035 -18.172 1 62.12 90 GLY B N 1
ATOM 4097 C CA . GLY B 1 90 ? 30.688 6.309 -18.812 1 62.12 90 GLY B CA 1
ATOM 4098 C C . GLY B 1 90 ? 30.734 7.48 -17.844 1 62.12 90 GLY B C 1
ATOM 4099 O O . GLY B 1 90 ? 31.125 7.328 -16.688 1 62.12 90 GLY B O 1
ATOM 4100 N N . SER B 1 91 ? 30.672 8.664 -18.469 1 58.03 91 SER B N 1
ATOM 4101 C CA . SER B 1 91 ? 30.781 9.977 -17.828 1 58.03 91 SER B CA 1
ATOM 4102 C C . SER B 1 91 ? 29.75 10.148 -16.719 1 58.03 91 SER B C 1
ATOM 4104 O O . SER B 1 91 ? 29.828 11.094 -15.938 1 58.03 91 SER B O 1
ATOM 4106 N N . GLY B 1 92 ? 28.797 9.234 -16.656 1 62.84 92 GLY B N 1
ATOM 4107 C CA . GLY B 1 92 ? 27.75 9.633 -15.711 1 62.84 92 GLY B CA 1
ATOM 4108 C C . GLY B 1 92 ? 27.828 8.898 -14.383 1 62.84 92 GLY B C 1
ATOM 4109 O O . GLY B 1 92 ? 28.766 8.117 -14.156 1 62.84 92 GLY B O 1
ATOM 4110 N N . ILE B 1 93 ? 27.078 9.328 -13.406 1 67.19 93 ILE B N 1
ATOM 4111 C CA . ILE B 1 93 ? 27.031 8.844 -12.031 1 67.19 93 ILE B CA 1
ATOM 4112 C C . ILE B 1 93 ? 26.656 7.359 -12.023 1 67.19 93 ILE B C 1
ATOM 4114 O O . ILE B 1 93 ? 27.219 6.574 -11.258 1 67.19 93 ILE B O 1
ATOM 4118 N N . ILE B 1 94 ? 25.875 6.992 -13.156 1 81.62 94 ILE B N 1
ATOM 4119 C CA . ILE B 1 94 ? 25.453 5.594 -13.156 1 81.62 94 ILE B CA 1
ATOM 4120 C C . ILE B 1 94 ? 26.016 4.887 -14.383 1 81.62 94 ILE B C 1
ATOM 4122 O O . ILE B 1 94 ? 25.766 5.305 -15.516 1 81.62 94 ILE B O 1
ATOM 4126 N N . PRO B 1 95 ? 26.766 3.943 -14.203 1 89.06 95 PRO B N 1
ATOM 4127 C CA . PRO B 1 95 ? 27.359 3.205 -15.32 1 89.06 95 PRO B CA 1
ATOM 4128 C C . PRO B 1 95 ? 26.328 2.418 -16.125 1 89.06 95 PRO B C 1
ATOM 4130 O O . PRO B 1 95 ? 25.219 2.201 -15.648 1 89.06 95 PRO B O 1
ATOM 4133 N N . SER B 1 96 ? 26.688 2.082 -17.328 1 91.88 96 SER B N 1
ATOM 4134 C CA . SER B 1 96 ? 25.875 1.225 -18.188 1 91.88 96 SER B CA 1
ATOM 4135 C C . SER B 1 96 ? 26.484 -0.167 -18.312 1 91.88 96 SER B C 1
ATOM 4137 O O . SER B 1 96 ? 27.688 -0.337 -18.156 1 91.88 96 SER B O 1
ATOM 4139 N N . LEU B 1 97 ? 25.625 -1.096 -18.531 1 92.75 97 LEU B N 1
ATOM 4140 C CA . LEU B 1 97 ? 26.109 -2.457 -18.719 1 92.75 97 LEU B CA 1
ATOM 4141 C C . LEU B 1 97 ? 26.188 -2.797 -20.203 1 92.75 97 LEU B C 1
ATOM 4143 O O . LEU B 1 97 ? 25.234 -2.543 -20.953 1 92.75 97 LEU B O 1
ATOM 4147 N N . ASP B 1 98 ? 27.328 -3.207 -20.562 1 91.44 98 ASP B N 1
ATOM 4148 C CA . ASP B 1 98 ? 27.5 -3.77 -21.906 1 91.44 98 ASP B CA 1
ATOM 4149 C C . ASP B 1 98 ? 27.281 -5.281 -21.891 1 91.44 98 ASP B C 1
ATOM 4151 O O . ASP B 1 98 ? 27.891 -5.996 -21.094 1 91.44 98 ASP B O 1
ATOM 4155 N N . MET B 1 99 ? 26.375 -5.676 -22.656 1 91.5 99 MET B N 1
ATOM 4156 C CA . MET B 1 99 ? 26.047 -7.102 -22.703 1 91.5 99 MET B CA 1
ATOM 4157 C C . MET B 1 99 ? 25.969 -7.594 -24.141 1 91.5 99 MET B C 1
ATOM 4159 O O . MET B 1 99 ? 25.719 -6.809 -25.062 1 91.5 99 MET B O 1
ATOM 4163 N N . GLU B 1 100 ? 26.266 -8.859 -24.297 1 90.44 100 GLU B N 1
ATOM 4164 C CA . GLU B 1 100 ? 26.047 -9.492 -25.594 1 90.44 100 GLU B CA 1
ATOM 4165 C C . GLU B 1 100 ? 24.578 -9.375 -26.031 1 90.44 100 GLU B C 1
ATOM 4167 O O . GLU B 1 100 ? 23.688 -9.281 -25.188 1 90.44 100 GLU B O 1
ATOM 4172 N N . LEU B 1 101 ? 24.375 -9.391 -27.281 1 86.81 101 LEU B N 1
ATOM 4173 C CA . LEU B 1 101 ? 23.047 -9.148 -27.828 1 86.81 101 LEU B CA 1
ATOM 4174 C C . LEU B 1 101 ? 22.047 -10.203 -27.344 1 86.81 101 LEU B C 1
ATOM 4176 O O . LEU B 1 101 ? 20.875 -9.906 -27.109 1 86.81 101 LEU B O 1
ATOM 4180 N N . ASP B 1 102 ? 22.5 -11.375 -27.094 1 90 102 ASP B N 1
ATOM 4181 C CA . ASP B 1 102 ? 21.594 -12.469 -26.75 1 90 102 ASP B CA 1
ATOM 4182 C C . ASP B 1 102 ? 21.594 -12.719 -25.234 1 90 102 ASP B C 1
ATOM 4184 O O . ASP B 1 102 ? 20.922 -13.633 -24.766 1 90 102 ASP B O 1
ATOM 4188 N N . TYR B 1 103 ? 22.297 -11.867 -24.547 1 92.62 103 TYR B N 1
ATOM 4189 C CA . TYR B 1 103 ? 22.359 -12.094 -23.109 1 92.62 103 TYR B CA 1
ATOM 4190 C C . TYR B 1 103 ? 21.125 -11.547 -22.422 1 92.62 103 TYR B C 1
ATOM 4192 O O . TYR B 1 103 ? 20.656 -10.453 -22.75 1 92.62 103 TYR B O 1
ATOM 4200 N N . ARG B 1 104 ? 20.609 -12.367 -21.562 1 93.25 104 ARG B N 1
ATOM 4201 C CA . ARG B 1 104 ? 19.422 -11.984 -20.812 1 93.25 104 ARG B CA 1
ATOM 4202 C C . ARG B 1 104 ? 19.688 -11.969 -19.312 1 93.25 104 ARG B C 1
ATOM 4204 O O . ARG B 1 104 ? 20.312 -12.891 -18.781 1 93.25 104 ARG B O 1
ATOM 4211 N N . LEU B 1 105 ? 19.297 -10.82 -18.656 1 94.5 105 LEU B N 1
ATOM 4212 C CA . LEU B 1 105 ? 19.438 -10.68 -17.219 1 94.5 105 LEU B CA 1
ATOM 4213 C C . LEU B 1 105 ? 18.188 -11.172 -16.5 1 94.5 105 LEU B C 1
ATOM 4215 O O . LEU B 1 105 ? 17.078 -10.742 -16.797 1 94.5 105 LEU B O 1
ATOM 4219 N N . CYS B 1 106 ? 18.375 -12.008 -15.57 1 92.06 106 CYS B N 1
ATOM 4220 C CA . CYS B 1 106 ? 17.266 -12.492 -14.766 1 92.06 106 CYS B CA 1
ATOM 4221 C C . CYS B 1 106 ? 16.875 -11.461 -13.711 1 92.06 106 CYS B C 1
ATOM 4223 O O . CYS B 1 106 ? 17.641 -11.18 -12.797 1 92.06 106 CYS B O 1
ATOM 4225 N N . ALA B 1 107 ? 15.672 -10.93 -13.836 1 94.31 107 ALA B N 1
ATOM 4226 C CA . ALA B 1 107 ? 15.164 -9.898 -12.922 1 94.31 107 ALA B CA 1
ATOM 4227 C C . ALA B 1 107 ? 14.188 -10.492 -11.914 1 94.31 107 ALA B C 1
ATOM 4229 O O . ALA B 1 107 ? 13.391 -11.375 -12.258 1 94.31 107 ALA B O 1
ATOM 4230 N N . TYR B 1 108 ? 14.18 -10.117 -10.664 1 86.94 108 TYR B N 1
ATOM 4231 C CA . TYR B 1 108 ? 13.422 -10.758 -9.602 1 86.94 108 TYR B CA 1
ATOM 4232 C C . TYR B 1 108 ? 12.336 -9.836 -9.07 1 86.94 108 TYR B C 1
ATOM 4234 O O . TYR B 1 108 ? 11.594 -10.195 -8.156 1 86.94 108 TYR B O 1
ATOM 4242 N N . ASP B 1 109 ? 12 -8.695 -9.633 1 84.38 109 ASP B N 1
ATOM 4243 C CA . ASP B 1 109 ? 10.938 -7.812 -9.172 1 84.38 109 ASP B CA 1
ATOM 4244 C C . ASP B 1 109 ? 10.609 -6.758 -10.227 1 84.38 109 ASP B C 1
ATOM 4246 O O . ASP B 1 109 ? 11.273 -6.68 -11.266 1 84.38 109 ASP B O 1
ATOM 4250 N N . HIS B 1 110 ? 9.469 -6.168 -9.961 1 88.12 110 HIS B N 1
ATOM 4251 C CA . HIS B 1 110 ? 9.078 -4.98 -10.711 1 88.12 110 HIS B CA 1
ATOM 4252 C C . HIS B 1 110 ? 8.727 -5.336 -12.156 1 88.12 110 HIS B C 1
ATOM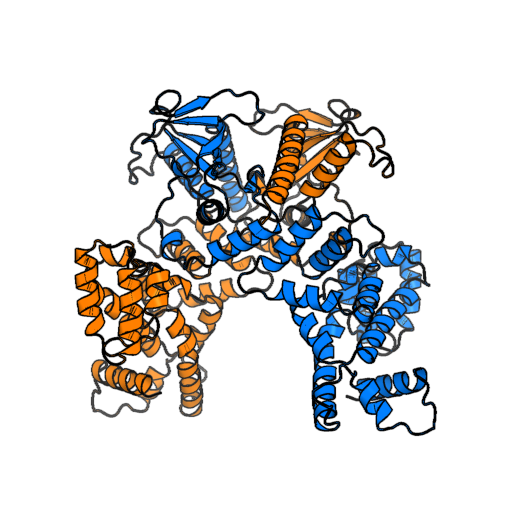 4254 O O . HIS B 1 110 ? 8.984 -4.559 -13.07 1 88.12 110 HIS B O 1
ATOM 4260 N N . GLU B 1 111 ? 8.242 -6.512 -12.391 1 88.75 111 GLU B N 1
ATOM 4261 C CA . GLU B 1 111 ? 7.871 -6.906 -13.75 1 88.75 111 GLU B CA 1
ATOM 4262 C C . GLU B 1 111 ? 6.816 -5.969 -14.328 1 88.75 111 GLU B C 1
ATOM 4264 O O . GLU B 1 111 ? 6.953 -5.492 -15.453 1 88.75 111 GLU B O 1
ATOM 4269 N N . ASN B 1 112 ? 5.82 -5.719 -13.594 1 87.44 112 ASN B N 1
ATOM 4270 C CA . ASN B 1 112 ? 4.746 -4.848 -14.062 1 87.44 112 ASN B CA 1
ATOM 4271 C C . ASN B 1 112 ? 5.246 -3.43 -14.32 1 87.44 112 ASN B C 1
ATOM 4273 O O . ASN B 1 112 ? 4.805 -2.773 -15.258 1 87.44 112 ASN B O 1
ATOM 4277 N N . LEU B 1 113 ? 6.156 -3.002 -13.477 1 90.12 113 LEU B N 1
ATOM 4278 C CA . LEU B 1 113 ? 6.742 -1.674 -13.641 1 90.12 113 LEU B CA 1
ATOM 4279 C C . LEU B 1 113 ? 7.504 -1.571 -14.953 1 90.12 113 LEU B C 1
ATOM 4281 O O . LEU B 1 113 ? 7.348 -0.597 -15.695 1 90.12 113 LEU B O 1
ATOM 4285 N N . ILE B 1 114 ? 8.266 -2.549 -15.266 1 92.81 114 ILE B N 1
ATOM 4286 C CA . ILE B 1 114 ? 9.086 -2.564 -16.484 1 92.81 114 ILE B CA 1
ATOM 4287 C C . ILE B 1 114 ? 8.188 -2.666 -17.703 1 92.81 114 ILE B C 1
ATOM 4289 O O . ILE B 1 114 ? 8.43 -1.999 -18.719 1 92.81 114 ILE B O 1
ATOM 4293 N N . THR B 1 115 ? 7.168 -3.496 -17.609 1 91.25 115 THR B N 1
ATOM 4294 C CA . THR B 1 115 ? 6.223 -3.617 -18.719 1 91.25 115 THR B CA 1
ATOM 4295 C C . THR B 1 115 ? 5.508 -2.295 -18.969 1 91.25 115 THR B C 1
ATOM 4297 O O . THR B 1 115 ? 5.324 -1.886 -20.125 1 91.25 115 THR B O 1
ATOM 4300 N N . ALA B 1 116 ? 5.133 -1.649 -17.922 1 91.81 116 ALA B N 1
ATOM 4301 C CA . ALA B 1 116 ? 4.5 -0.34 -18.062 1 91.81 116 ALA B CA 1
ATOM 4302 C C . ALA B 1 116 ? 5.457 0.674 -18.672 1 91.81 116 ALA B C 1
ATOM 4304 O O . ALA B 1 116 ? 5.055 1.478 -19.531 1 91.81 116 ALA B O 1
ATOM 4305 N N . ALA B 1 117 ? 6.676 0.604 -18.234 1 93 117 ALA B N 1
ATOM 4306 C CA . ALA B 1 117 ? 7.691 1.517 -18.75 1 93 117 ALA B CA 1
ATOM 4307 C C . ALA B 1 117 ? 7.906 1.3 -20.25 1 93 117 ALA B C 1
ATOM 4309 O O . ALA B 1 117 ? 8.078 2.26 -21 1 93 117 ALA B O 1
ATOM 4310 N N . ARG B 1 118 ? 7.891 0.073 -20.625 1 91.56 118 ARG B N 1
ATOM 4311 C CA . ARG B 1 118 ? 8.055 -0.27 -22.047 1 91.56 118 ARG B CA 1
ATOM 4312 C C . ARG B 1 118 ? 6.945 0.346 -22.891 1 91.56 118 ARG B C 1
ATOM 4314 O O . ARG B 1 118 ? 7.191 0.792 -24.016 1 91.56 118 ARG B O 1
ATOM 4321 N N . ASN B 1 119 ? 5.809 0.379 -22.359 1 88.5 119 ASN B N 1
ATOM 4322 C CA . ASN B 1 119 ? 4.652 0.935 -23.047 1 88.5 119 ASN B CA 1
ATOM 4323 C C . ASN B 1 119 ? 4.676 2.461 -23.047 1 88.5 119 ASN B C 1
ATOM 4325 O O . ASN B 1 119 ? 4.133 3.098 -23.953 1 88.5 119 ASN B O 1
ATOM 4329 N N . PHE B 1 120 ? 5.297 2.984 -22.094 1 90.06 120 PHE B N 1
ATOM 4330 C CA . PHE B 1 120 ? 5.242 4.422 -21.859 1 90.06 120 PHE B CA 1
ATOM 4331 C C . PHE B 1 120 ? 6.414 5.125 -22.547 1 90.06 120 PHE B C 1
ATOM 4333 O O . PHE B 1 120 ? 6.242 6.18 -23.156 1 90.06 120 PHE B O 1
ATOM 4340 N N . LEU B 1 121 ? 7.551 4.523 -22.453 1 90.12 121 LEU B N 1
ATOM 4341 C CA . LEU B 1 121 ? 8.773 5.172 -22.922 1 90.12 121 LEU B CA 1
ATOM 4342 C C . LEU B 1 121 ? 8.961 4.969 -24.422 1 90.12 121 LEU B C 1
ATOM 4344 O O . LEU B 1 121 ? 8.57 3.936 -24.969 1 90.12 121 LEU B O 1
ATOM 4348 N N . GLY B 1 122 ? 9.516 5.992 -25.031 1 86.94 122 GLY B N 1
ATOM 4349 C CA . GLY B 1 122 ? 9.898 5.844 -26.422 1 86.94 122 GLY B CA 1
ATOM 4350 C C . GLY B 1 122 ? 10.992 4.82 -26.641 1 86.94 122 GLY B C 1
ATOM 4351 O O . GLY B 1 122 ? 11.703 4.457 -25.688 1 86.94 122 GLY B O 1
ATOM 4352 N N . LEU B 1 123 ? 11.172 4.352 -27.797 1 86.88 123 LEU B N 1
ATOM 4353 C CA . LEU B 1 123 ? 12.102 3.283 -28.156 1 86.88 123 LEU B CA 1
ATOM 4354 C C . LEU B 1 123 ? 13.531 3.662 -27.781 1 86.88 123 LEU B C 1
ATOM 4356 O O . LEU B 1 123 ? 14.305 2.811 -27.328 1 86.88 123 LEU B O 1
ATOM 4360 N N . ASP B 1 124 ? 13.844 4.953 -27.812 1 85 124 ASP B N 1
ATOM 4361 C CA . ASP B 1 124 ? 15.203 5.41 -27.547 1 85 124 ASP B CA 1
ATOM 4362 C C . ASP B 1 124 ? 15.445 5.594 -26.062 1 85 124 ASP B C 1
ATOM 4364 O O . ASP B 1 124 ? 16.594 5.648 -25.609 1 85 124 ASP B O 1
ATOM 4368 N N . ASP B 1 125 ? 14.422 5.574 -25.328 1 87.94 125 ASP B N 1
ATOM 4369 C CA . ASP B 1 125 ? 14.531 5.867 -23.906 1 87.94 125 ASP B CA 1
ATOM 4370 C C . ASP B 1 125 ? 14.141 4.656 -23.062 1 87.94 125 ASP B C 1
ATOM 4372 O O . ASP B 1 125 ? 13.781 4.797 -21.891 1 87.94 125 ASP B O 1
ATOM 4376 N N . GLN B 1 126 ? 14.297 3.471 -23.656 1 92.06 126 GLN B N 1
ATOM 4377 C CA . GLN B 1 126 ? 13.867 2.264 -22.953 1 92.06 126 GLN B CA 1
ATOM 4378 C C . GLN B 1 126 ? 15.023 1.648 -22.172 1 92.06 126 GLN B C 1
ATOM 4380 O O . GLN B 1 126 ? 15.531 0.584 -22.531 1 92.06 126 GLN B O 1
ATOM 4385 N N . TRP B 1 127 ? 15.344 2.34 -21.078 1 93 127 TRP B N 1
ATOM 4386 C CA . TRP B 1 127 ? 16.359 1.832 -20.172 1 93 127 TRP B CA 1
ATOM 4387 C C . TRP B 1 127 ? 15.891 1.882 -18.719 1 93 127 TRP B C 1
ATOM 4389 O O . TRP B 1 127 ? 14.953 2.611 -18.391 1 93 127 TRP B O 1
ATOM 4399 N N . TRP B 1 128 ? 16.516 1.091 -17.906 1 94.56 128 TRP B N 1
ATOM 4400 C CA . TRP B 1 128 ? 16.172 1.025 -16.484 1 94.56 128 TRP B CA 1
ATOM 4401 C C . TRP B 1 128 ? 17.422 0.771 -15.641 1 94.56 128 TRP B C 1
ATOM 4403 O O . TRP B 1 128 ? 18.469 0.372 -16.172 1 94.56 128 TRP B O 1
ATOM 4413 N N . ILE B 1 129 ? 17.297 1.111 -14.383 1 94.06 129 ILE B N 1
ATOM 4414 C CA . ILE B 1 129 ? 18.406 0.872 -13.461 1 94.06 129 ILE B CA 1
ATOM 4415 C C . ILE B 1 129 ? 18.25 -0.497 -12.805 1 94.06 129 ILE B C 1
ATOM 4417 O O . ILE B 1 129 ? 17.172 -0.829 -12.305 1 94.06 129 ILE B O 1
ATOM 4421 N N . VAL B 1 130 ? 19.344 -1.229 -12.852 1 95.94 130 VAL B N 1
ATOM 4422 C CA . VAL B 1 130 ? 19.328 -2.541 -12.219 1 95.94 130 VAL B CA 1
ATOM 4423 C C . VAL B 1 130 ? 20.359 -2.588 -11.102 1 95.94 130 VAL B C 1
ATOM 4425 O O . VAL B 1 130 ? 21.391 -1.911 -11.18 1 95.94 130 VAL B O 1
ATOM 4428 N N . ASP B 1 131 ? 20.047 -3.252 -10.023 1 94.69 131 ASP B N 1
ATOM 4429 C CA . ASP B 1 131 ? 21.016 -3.609 -8.992 1 94.69 131 ASP B CA 1
ATOM 4430 C C . ASP B 1 131 ? 21.609 -4.996 -9.25 1 94.69 131 ASP B C 1
ATOM 4432 O O . ASP B 1 131 ? 20.906 -6.004 -9.148 1 94.69 131 ASP B O 1
ATOM 4436 N N . VAL B 1 132 ? 22.875 -5.039 -9.492 1 95.94 132 VAL B N 1
ATOM 4437 C CA . VAL B 1 132 ? 23.516 -6.277 -9.93 1 95.94 132 VAL B CA 1
ATOM 4438 C C . VAL B 1 132 ? 24.094 -7.023 -8.727 1 95.94 132 VAL B C 1
ATOM 4440 O O . VAL B 1 132 ? 24.906 -6.477 -7.973 1 95.94 132 VAL B O 1
ATOM 4443 N N . TYR B 1 133 ? 23.625 -8.203 -8.562 1 95.12 133 TYR B N 1
ATOM 4444 C CA . TYR B 1 133 ? 24.156 -9.109 -7.551 1 95.12 133 TYR B CA 1
ATOM 4445 C C . TYR B 1 133 ? 24.875 -10.289 -8.195 1 95.12 133 TYR B C 1
ATOM 4447 O O . TYR B 1 133 ? 24.297 -10.977 -9.047 1 95.12 133 TYR B O 1
ATOM 4455 N N . LEU B 1 134 ? 26.062 -10.547 -7.719 1 94.94 134 LEU B N 1
ATOM 4456 C CA . LEU B 1 134 ? 26.859 -11.641 -8.266 1 94.94 134 LEU B CA 1
ATOM 4457 C C . LEU B 1 134 ? 26.719 -12.891 -7.406 1 94.94 134 LEU B C 1
ATOM 4459 O O . LEU B 1 134 ? 26.766 -12.812 -6.176 1 94.94 134 LEU B O 1
ATOM 4463 N N . THR B 1 135 ? 26.375 -13.906 -8.062 1 88.44 135 THR B N 1
ATOM 4464 C CA . THR B 1 135 ? 26.266 -15.164 -7.336 1 88.44 135 THR B CA 1
ATOM 4465 C C . THR B 1 135 ? 27.188 -16.219 -7.93 1 88.44 135 THR B C 1
ATOM 4467 O O . THR B 1 135 ? 27.516 -16.172 -9.117 1 88.44 135 THR B O 1
ATOM 4470 N N . ASP B 1 136 ? 27.719 -17.062 -7.039 1 78.94 136 ASP B N 1
ATOM 4471 C CA . ASP B 1 136 ? 28.594 -18.141 -7.484 1 78.94 136 ASP B CA 1
ATOM 4472 C C . ASP B 1 136 ? 27.781 -19.328 -7.992 1 78.94 136 ASP B C 1
ATOM 4474 O O . ASP B 1 136 ? 27.094 -19.984 -7.215 1 78.94 136 ASP B O 1
ATOM 4478 N N . ASN B 1 137 ? 26.797 -19.344 -8.625 1 56.97 137 ASN B N 1
ATOM 4479 C CA . ASN B 1 137 ? 25.891 -20.422 -9.023 1 56.97 137 ASN B CA 1
ATOM 4480 C C . ASN B 1 137 ? 26.656 -21.719 -9.289 1 56.97 137 ASN B C 1
ATOM 4482 O O . ASN B 1 137 ? 27.078 -21.984 -10.414 1 56.97 137 ASN B O 1
ATOM 4486 N N . GLU B 1 138 ? 27.656 -22.234 -8.727 1 50.47 138 GLU B N 1
ATOM 4487 C CA . GLU B 1 138 ? 27.484 -23.625 -9.148 1 50.47 138 GLU B CA 1
ATOM 4488 C C . GLU B 1 138 ? 26.031 -24.062 -8.961 1 50.47 138 GLU B C 1
ATOM 4490 O O . GLU B 1 138 ? 25.297 -23.484 -8.156 1 50.47 138 GLU B O 1
ATOM 4495 N N . GLU B 1 139 ? 25.5 -25.062 -9.852 1 48.34 139 GLU B N 1
ATOM 4496 C CA . GLU B 1 139 ? 24.234 -25.797 -9.898 1 48.34 139 GLU B CA 1
ATOM 4497 C C . GLU B 1 139 ? 23.734 -26.109 -8.484 1 48.34 139 GLU B C 1
ATOM 4499 O O . GLU B 1 139 ? 24.297 -26.969 -7.805 1 48.34 139 GLU B O 1
ATOM 4504 N N . VAL B 1 140 ? 23.516 -25.25 -7.738 1 46.56 140 VAL B N 1
ATOM 4505 C CA . VAL B 1 140 ? 23.016 -25.688 -6.441 1 46.56 140 VAL B CA 1
ATOM 4506 C C . VAL B 1 140 ? 21.828 -26.641 -6.633 1 46.56 140 VAL B C 1
ATOM 4508 O O . VAL B 1 140 ? 20.828 -26.266 -7.246 1 46.56 140 VAL B O 1
ATOM 4511 N N . SER B 1 141 ? 22.078 -27.781 -6.652 1 43.34 141 SER B N 1
ATOM 4512 C CA . SER B 1 141 ? 21.016 -28.781 -6.68 1 43.34 141 SER B CA 1
ATOM 4513 C C . SER B 1 141 ? 19.922 -28.453 -5.66 1 43.34 141 SER B C 1
ATOM 4515 O O . SER B 1 141 ? 20.219 -28.156 -4.504 1 43.34 141 SER B O 1
ATOM 4517 N N . PRO B 1 142 ? 18.703 -28.125 -6.059 1 42.72 142 PRO B N 1
ATOM 4518 C CA . PRO B 1 142 ? 17.562 -27.844 -5.172 1 42.72 142 PRO B CA 1
ATOM 4519 C C . PRO B 1 142 ? 17.562 -28.719 -3.924 1 42.72 142 PRO B C 1
ATOM 4521 O O . PRO B 1 142 ? 16.922 -28.391 -2.928 1 42.72 142 PRO B O 1
ATOM 4524 N N . ASP B 1 143 ? 18 -29.953 -4.059 1 41.41 143 ASP B N 1
ATOM 4525 C CA . ASP B 1 143 ? 17.891 -31.047 -3.094 1 41.41 143 ASP B CA 1
ATOM 4526 C C . ASP B 1 143 ? 18.891 -30.891 -1.953 1 41.41 143 ASP B C 1
ATOM 4528 O O . ASP B 1 143 ? 18.859 -31.641 -0.984 1 41.41 143 ASP B O 1
ATOM 4532 N N . ASP B 1 144 ? 20.047 -30.266 -2.088 1 45.81 144 ASP B N 1
ATOM 4533 C CA . ASP B 1 144 ? 21.016 -30.297 -0.997 1 45.81 144 ASP B CA 1
ATOM 4534 C C . ASP B 1 144 ? 20.812 -29.094 -0.067 1 45.81 144 ASP B C 1
ATOM 4536 O O . ASP B 1 144 ? 21.5 -28.078 -0.196 1 45.81 144 ASP B O 1
ATOM 4540 N N . HIS B 1 145 ? 19.703 -28.906 0.482 1 49.69 145 HIS B N 1
ATOM 4541 C CA . HIS B 1 145 ? 19.266 -28 1.541 1 49.69 145 HIS B CA 1
ATOM 4542 C C . HIS B 1 145 ? 20.266 -27.984 2.701 1 49.69 145 HIS B C 1
ATOM 4544 O O . HIS B 1 145 ? 20.016 -27.328 3.717 1 49.69 145 HIS B O 1
ATOM 4550 N N . ARG B 1 146 ? 21.266 -28.953 2.721 1 53.81 146 ARG B N 1
ATOM 4551 C CA . ARG B 1 146 ? 22.062 -29.203 3.92 1 53.81 146 ARG B CA 1
ATOM 4552 C C . ARG B 1 146 ? 23.188 -28.188 4.055 1 53.81 146 ARG B C 1
ATOM 4554 O O . ARG B 1 146 ? 23.797 -28.062 5.121 1 53.81 146 ARG B O 1
ATOM 4561 N N . ASN B 1 147 ? 23.328 -27.219 2.996 1 69.06 147 ASN B N 1
ATOM 4562 C CA . ASN B 1 147 ? 24.438 -26.297 3.131 1 69.06 147 ASN B CA 1
ATOM 4563 C C . ASN B 1 147 ? 23.969 -24.875 3.396 1 69.06 147 ASN B C 1
ATOM 4565 O O . ASN B 1 147 ? 22.969 -24.422 2.832 1 69.06 147 ASN B O 1
ATOM 4569 N N . GLU B 1 148 ? 24.25 -24.297 4.551 1 74.62 148 GLU B N 1
ATOM 4570 C CA . GLU B 1 148 ? 23.906 -22.953 5.023 1 74.62 148 GLU B CA 1
ATOM 4571 C C . GLU B 1 148 ? 24.062 -21.922 3.916 1 74.62 148 GLU B C 1
ATOM 4573 O O . GLU B 1 148 ? 23.25 -21 3.805 1 74.62 148 GLU B O 1
ATOM 4578 N N . ALA B 1 149 ? 25.031 -22.172 3.098 1 75.38 149 ALA B N 1
ATOM 4579 C CA . ALA B 1 149 ? 25.281 -21.203 2.021 1 75.38 149 ALA B CA 1
ATOM 4580 C C . ALA B 1 149 ? 24.156 -21.234 0.992 1 75.38 149 ALA B C 1
ATOM 4582 O O . ALA B 1 149 ? 23.719 -20.188 0.508 1 75.38 149 ALA B O 1
ATOM 4583 N N . GLU B 1 150 ? 23.672 -22.406 0.734 1 77.31 150 GLU B N 1
ATOM 4584 C CA . GLU B 1 150 ? 22.594 -22.547 -0.228 1 77.31 150 GLU B CA 1
ATOM 4585 C C . GLU B 1 150 ? 21.281 -22 0.337 1 77.31 150 GLU B C 1
ATOM 4587 O O . GLU B 1 150 ? 20.5 -21.375 -0.386 1 77.31 150 GLU B O 1
ATOM 4592 N N . SER B 1 151 ? 21.219 -22.203 1.579 1 82 151 SER B N 1
ATOM 4593 C CA . SER B 1 151 ? 20 -21.734 2.238 1 82 151 SER B CA 1
ATOM 4594 C C . SER B 1 151 ? 19.922 -20.203 2.213 1 82 151 SER B C 1
ATOM 4596 O O . SER B 1 151 ? 18.859 -19.641 1.964 1 82 151 SER B O 1
ATOM 4598 N N . ILE B 1 152 ? 21.062 -19.625 2.354 1 85.75 152 ILE B N 1
ATOM 4599 C CA . ILE B 1 152 ? 21.078 -18.156 2.393 1 85.75 152 ILE B CA 1
ATOM 4600 C C . ILE B 1 152 ? 20.797 -17.609 0.996 1 85.75 152 ILE B C 1
ATOM 4602 O O . ILE B 1 152 ? 20.109 -16.594 0.847 1 85.75 152 ILE B O 1
ATOM 4606 N N . CYS B 1 153 ? 21.375 -18.25 0.016 1 85.75 153 CYS B N 1
ATOM 4607 C CA . CYS B 1 153 ? 21.141 -17.812 -1.354 1 85.75 153 CYS B CA 1
ATOM 4608 C C . CYS B 1 153 ? 19.656 -17.906 -1.707 1 85.75 153 CYS B C 1
ATOM 4610 O O . CYS B 1 153 ? 19.094 -16.969 -2.287 1 85.75 153 CYS B O 1
ATOM 4612 N N . HIS B 1 154 ? 19.094 -18.953 -1.312 1 83.94 154 HIS B N 1
ATOM 4613 C CA . HIS B 1 154 ? 17.672 -19.141 -1.581 1 83.94 154 HIS B CA 1
ATOM 4614 C C . HIS B 1 154 ? 16.828 -18.094 -0.876 1 83.94 154 HIS B C 1
ATOM 4616 O O . HIS B 1 154 ? 15.906 -17.531 -1.469 1 83.94 154 HIS B O 1
ATOM 4622 N N . LYS B 1 155 ? 17.156 -17.875 0.355 1 85 155 LYS B N 1
ATOM 4623 C CA . LYS B 1 155 ? 16.422 -16.875 1.128 1 85 155 LYS B CA 1
ATOM 4624 C C . LYS B 1 155 ? 16.625 -15.477 0.554 1 85 155 LYS B C 1
ATOM 4626 O O . LYS B 1 155 ? 15.719 -14.641 0.6 1 85 155 LYS B O 1
ATOM 4631 N N . PHE B 1 156 ? 17.812 -15.328 0.048 1 87.75 156 PHE B N 1
ATOM 4632 C CA . PHE B 1 156 ? 18.109 -14.047 -0.573 1 87.75 156 PHE B CA 1
ATOM 4633 C C . PHE B 1 156 ? 17.25 -13.836 -1.814 1 87.75 156 PHE B C 1
ATOM 4635 O O . PHE B 1 156 ? 16.609 -12.789 -1.966 1 87.75 156 PHE B O 1
ATOM 4642 N N . ILE B 1 157 ? 17.172 -14.812 -2.615 1 85 157 ILE B N 1
ATOM 4643 C CA . ILE B 1 157 ? 16.375 -14.719 -3.834 1 85 157 ILE B CA 1
ATOM 4644 C C . ILE B 1 157 ? 14.906 -14.539 -3.479 1 85 157 ILE B C 1
ATOM 4646 O O . ILE B 1 157 ? 14.203 -13.742 -4.105 1 85 157 ILE B O 1
ATOM 4650 N N . GLN B 1 158 ? 14.508 -15.219 -2.502 1 85.19 158 GLN B N 1
ATOM 4651 C CA . GLN B 1 158 ? 13.141 -15.094 -2.02 1 85.19 158 GLN B CA 1
ATOM 4652 C C . GLN B 1 158 ? 12.852 -13.664 -1.554 1 85.19 158 GLN B C 1
ATOM 4654 O O . GLN B 1 158 ? 11.766 -13.133 -1.804 1 85.19 158 GLN B O 1
ATOM 4659 N N . SER B 1 159 ? 13.805 -13.07 -0.886 1 85.31 159 SER B N 1
ATOM 4660 C CA . SER B 1 159 ? 13.641 -11.711 -0.373 1 85.31 159 SER B CA 1
ATOM 4661 C C . SER B 1 159 ? 13.547 -10.703 -1.509 1 85.31 159 SER B C 1
ATOM 4663 O O . SER B 1 159 ? 12.93 -9.641 -1.357 1 85.31 159 SER B O 1
ATOM 4665 N N . LEU B 1 160 ? 14.141 -11.023 -2.607 1 82.94 160 LEU B N 1
ATOM 4666 C CA . LEU B 1 160 ? 14.07 -10.133 -3.76 1 82.94 160 LEU B CA 1
ATOM 4667 C C . LEU B 1 160 ? 12.711 -10.242 -4.445 1 82.94 160 LEU B C 1
ATOM 4669 O O . LEU B 1 160 ? 12.172 -9.242 -4.918 1 82.94 160 LEU B O 1
ATOM 4673 N N . LYS B 1 161 ? 12.164 -11.438 -4.367 1 79.56 161 LYS B N 1
ATOM 4674 C CA . LYS B 1 161 ? 10.922 -11.719 -5.086 1 79.56 161 LYS B CA 1
ATOM 4675 C C . LYS B 1 161 ? 9.711 -11.258 -4.289 1 79.56 161 LYS B C 1
ATOM 4677 O O . LYS B 1 161 ? 8.68 -10.898 -4.867 1 79.56 161 LYS B O 1
ATOM 4682 N N . GLU B 1 162 ? 9.852 -11.383 -3.035 1 77.19 162 GLU B N 1
ATOM 4683 C CA . GLU B 1 162 ? 8.68 -11.195 -2.188 1 77.19 162 GLU B CA 1
ATOM 4684 C C . GLU B 1 162 ? 8.844 -9.984 -1.277 1 77.19 162 GLU B C 1
ATOM 4686 O O . GLU B 1 162 ? 8.695 -10.094 -0.058 1 77.19 162 GLU B O 1
ATOM 4691 N N . ARG B 1 163 ? 9.258 -8.898 -1.888 1 68.19 163 ARG B N 1
ATOM 4692 C CA . ARG B 1 163 ? 9.383 -7.668 -1.118 1 68.19 163 ARG B CA 1
ATOM 4693 C C . ARG B 1 163 ? 8.086 -6.867 -1.157 1 68.19 163 ARG B C 1
ATOM 4695 O O . ARG B 1 163 ? 7.617 -6.484 -2.232 1 68.19 163 ARG B O 1
ATOM 4702 N N . TYR B 1 164 ? 7.484 -6.832 0.014 1 64.19 164 TYR B N 1
ATOM 4703 C CA . TYR B 1 164 ? 6.324 -5.949 0.075 1 64.19 164 TYR B CA 1
ATOM 4704 C C . TYR B 1 164 ? 6.43 -4.992 1.256 1 64.19 164 TYR B C 1
ATOM 4706 O O . TYR B 1 164 ? 6.492 -5.422 2.41 1 64.19 164 TYR B O 1
ATOM 4714 N N . PRO B 1 165 ? 6.777 -3.723 0.822 1 61.47 165 PRO B N 1
ATOM 4715 C CA . PRO B 1 165 ? 6.863 -2.775 1.937 1 61.47 165 PRO B CA 1
ATOM 4716 C C . PRO B 1 165 ? 5.559 -2.67 2.721 1 61.47 165 PRO B C 1
ATOM 4718 O O . PRO B 1 165 ? 4.477 -2.85 2.156 1 61.47 165 PRO B O 1
ATOM 4721 N N . ASN B 1 166 ? 5.703 -2.756 4.008 1 59 166 ASN B N 1
ATOM 4722 C CA . ASN B 1 166 ? 4.555 -2.588 4.895 1 59 166 ASN B CA 1
ATOM 4723 C C . ASN B 1 166 ? 4.094 -1.134 4.941 1 59 166 ASN B C 1
ATOM 4725 O O . ASN B 1 166 ? 3.502 -0.698 5.93 1 59 166 ASN B O 1
ATOM 4729 N N . ASP B 1 167 ? 4.324 -0.532 3.787 1 60.53 167 ASP B N 1
ATOM 4730 C CA . ASP B 1 167 ? 3.922 0.87 3.846 1 60.53 167 ASP B CA 1
ATOM 4731 C C . ASP B 1 167 ? 2.416 1.018 3.639 1 60.53 167 ASP B C 1
ATOM 4733 O O . ASP B 1 167 ? 1.815 0.273 2.861 1 60.53 167 ASP B O 1
ATOM 4737 N N . ASN B 1 168 ? 1.956 1.692 4.609 1 64.81 168 ASN B N 1
ATOM 4738 C CA . ASN B 1 168 ? 0.538 2.02 4.508 1 64.81 168 ASN B CA 1
ATOM 4739 C C . ASN B 1 168 ? 0.295 3.154 3.516 1 64.81 168 ASN B C 1
ATOM 4741 O O . ASN B 1 168 ? 1.159 4.012 3.322 1 64.81 168 ASN B O 1
ATOM 4745 N N . ARG B 1 169 ? -0.702 2.982 2.789 1 74.88 169 ARG B N 1
ATOM 4746 C CA . ARG B 1 169 ? -1.166 4.098 1.969 1 74.88 169 ARG B CA 1
ATOM 4747 C C . ARG B 1 169 ? -1.472 5.32 2.83 1 74.88 169 ARG B C 1
ATOM 4749 O O . ARG B 1 169 ? -2.021 5.191 3.926 1 74.88 169 ARG B O 1
ATOM 4756 N N . PRO B 1 170 ? -1.062 6.426 2.342 1 83.38 170 PRO B N 1
ATOM 4757 C CA . PRO B 1 170 ? -1.383 7.633 3.109 1 83.38 170 PRO B CA 1
ATOM 4758 C C . PRO B 1 170 ? -2.887 7.863 3.246 1 83.38 170 PRO B C 1
ATOM 4760 O O . PRO B 1 170 ? -3.65 7.539 2.332 1 83.38 170 PRO B O 1
ATOM 4763 N N . PRO B 1 171 ? -3.248 8.297 4.375 1 88.06 171 PRO B N 1
ATOM 4764 C CA . PRO B 1 171 ? -4.668 8.594 4.57 1 88.06 171 PRO B CA 1
ATOM 4765 C C . PRO B 1 171 ? -5.164 9.727 3.676 1 88.06 171 PRO B C 1
ATOM 4767 O O . PRO B 1 171 ? -4.367 10.547 3.215 1 88.06 171 PRO B O 1
ATOM 4770 N N . ASP B 1 172 ? -6.418 9.828 3.414 1 92.56 172 ASP B N 1
ATOM 4771 C CA . ASP B 1 172 ? -7.035 10.82 2.539 1 92.56 172 ASP B CA 1
ATOM 4772 C C . ASP B 1 172 ? -6.715 12.242 3.006 1 92.56 172 ASP B C 1
ATOM 4774 O O . ASP B 1 172 ? -6.516 13.141 2.186 1 92.56 172 ASP B O 1
ATOM 4778 N N . GLY B 1 173 ? -6.703 12.406 4.348 1 94.88 173 GLY B N 1
ATOM 4779 C CA . GLY B 1 173 ? -6.426 13.727 4.875 1 94.88 173 GLY B CA 1
ATOM 4780 C C . GLY B 1 173 ? -5.059 14.258 4.473 1 94.88 173 G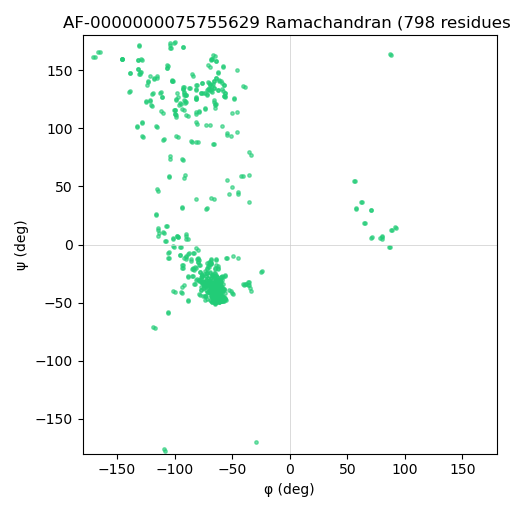LY B C 1
ATOM 4781 O O . GLY B 1 173 ? -4.922 15.43 4.113 1 94.88 173 GLY B O 1
ATOM 4782 N N . LEU B 1 174 ? -4.098 13.414 4.547 1 92.31 174 LEU B N 1
ATOM 4783 C CA . LEU B 1 174 ? -2.744 13.812 4.172 1 92.31 174 LEU B CA 1
ATOM 4784 C C . LEU B 1 174 ? -2.652 14.086 2.676 1 92.31 174 LEU B C 1
ATOM 4786 O O . LEU B 1 174 ? -2.014 15.055 2.256 1 92.31 174 LEU B O 1
ATOM 4790 N N . ILE B 1 175 ? -3.248 13.234 1.893 1 93.62 175 ILE B N 1
ATOM 4791 C CA . ILE B 1 175 ? -3.242 13.414 0.444 1 93.62 175 ILE B CA 1
ATOM 4792 C C . ILE B 1 175 ? -3.875 14.758 0.085 1 93.62 175 ILE B C 1
ATOM 4794 O O . ILE B 1 175 ? -3.322 15.516 -0.713 1 93.62 175 ILE B O 1
ATOM 4798 N N . TYR B 1 176 ? -4.996 15.062 0.7 1 96.62 176 TYR B N 1
ATOM 4799 C CA . TYR B 1 176 ? -5.703 16.312 0.451 1 96.62 176 TYR B CA 1
ATOM 4800 C C . TYR B 1 176 ? -4.828 17.516 0.782 1 96.62 176 TYR B C 1
ATOM 4802 O O . TYR B 1 176 ? -4.715 18.438 -0.017 1 96.62 176 TYR B O 1
ATOM 4810 N N . GLU B 1 177 ? -4.25 17.469 1.916 1 95.62 177 GLU B N 1
ATOM 4811 C CA . GLU B 1 177 ? -3.408 18.578 2.363 1 95.62 177 GLU B CA 1
ATOM 4812 C C . GLU B 1 177 ? -2.207 18.766 1.439 1 95.62 177 GLU B C 1
ATOM 4814 O O . GLU B 1 177 ? -1.862 19.891 1.083 1 95.62 177 GLU B O 1
ATOM 4819 N N . ARG B 1 178 ? -1.543 17.734 1.054 1 93.38 178 ARG B N 1
ATOM 4820 C CA . ARG B 1 178 ? -0.353 17.812 0.213 1 93.38 178 ARG B CA 1
ATOM 4821 C C . ARG B 1 178 ? -0.698 18.328 -1.178 1 93.38 178 ARG B C 1
ATOM 4823 O O . ARG B 1 178 ? 0.027 19.156 -1.735 1 93.38 178 ARG B O 1
ATOM 4830 N N . ILE B 1 179 ? -1.779 17.844 -1.748 1 94.5 179 ILE B N 1
ATOM 4831 C CA . ILE B 1 179 ? -2.18 18.297 -3.076 1 94.5 179 ILE B CA 1
ATOM 4832 C C . ILE B 1 179 ? -2.508 19.797 -3.033 1 94.5 179 ILE B C 1
ATOM 4834 O O . ILE B 1 179 ? -2.07 20.562 -3.896 1 94.5 179 ILE B O 1
ATOM 4838 N N . ASN B 1 180 ? -3.275 20.234 -2.043 1 96.31 180 ASN B N 1
ATOM 4839 C CA . ASN B 1 180 ? -3.6 21.656 -1.918 1 96.31 180 ASN B CA 1
ATOM 4840 C C . ASN B 1 180 ? -2.348 22.5 -1.707 1 96.31 180 ASN B C 1
ATOM 4842 O O . ASN B 1 180 ? -2.238 23.594 -2.25 1 96.31 180 ASN B O 1
ATOM 4846 N N . ARG B 1 181 ? -1.444 21.969 -0.944 1 93.25 181 ARG B N 1
ATOM 4847 C CA . ARG B 1 181 ? -0.193 22.672 -0.678 1 93.25 181 ARG B CA 1
ATOM 4848 C C . ARG B 1 181 ? 0.622 22.844 -1.956 1 93.25 181 ARG B C 1
ATOM 4850 O O . ARG B 1 181 ? 1.028 23.953 -2.297 1 93.25 181 ARG B O 1
ATOM 4857 N N . TYR B 1 182 ? 0.814 21.828 -2.688 1 92.94 182 TYR B N 1
ATOM 4858 C CA . TYR B 1 182 ? 1.717 21.844 -3.834 1 92.94 182 TYR B CA 1
ATOM 4859 C C . TYR B 1 182 ? 1.036 22.438 -5.059 1 92.94 182 TYR B C 1
ATOM 4861 O O . TYR B 1 182 ? 1.706 22.891 -5.996 1 92.94 182 TYR B O 1
ATOM 4869 N N . GLU B 1 183 ? -0.322 22.469 -5.055 1 94 183 GLU B N 1
ATOM 4870 C CA . GLU B 1 183 ? -1.054 23.156 -6.113 1 94 183 GLU B CA 1
ATOM 4871 C C . GLU B 1 183 ? -1.078 24.672 -5.875 1 94 183 GLU B C 1
ATOM 4873 O O . GLU B 1 183 ? -1.479 25.438 -6.754 1 94 183 GLU B O 1
ATOM 4878 N N . GLY B 1 184 ? -0.7 25.047 -4.734 1 92.12 184 GLY B N 1
ATOM 4879 C CA . GLY B 1 184 ? -0.588 26.469 -4.445 1 92.12 184 GLY B CA 1
ATOM 4880 C C . GLY B 1 184 ? -1.854 27.062 -3.855 1 92.12 184 GLY B C 1
ATOM 4881 O O . GLY B 1 184 ? -2.047 28.281 -3.877 1 92.12 184 GLY B O 1
ATOM 4882 N N . TYR B 1 185 ? -2.686 26.172 -3.438 1 91.25 185 TYR B N 1
ATOM 4883 C CA . TYR B 1 185 ? -3.934 26.688 -2.883 1 91.25 185 TYR B CA 1
ATOM 4884 C C . TYR B 1 185 ? -3.738 27.172 -1.45 1 91.25 185 TYR B C 1
ATOM 4886 O O . TYR B 1 185 ? -4.617 27.812 -0.882 1 91.25 185 TYR B O 1
ATOM 4894 N N . LEU B 1 186 ? -2.639 26.719 -1.018 1 90.06 186 LEU B N 1
ATOM 4895 C CA . LEU B 1 186 ? -2.275 27.188 0.315 1 90.06 186 LEU B CA 1
ATOM 4896 C C . LEU B 1 186 ? -1.185 28.25 0.239 1 90.06 186 LEU B C 1
ATOM 4898 O O . LEU B 1 186 ? -0.813 28.688 -0.852 1 90.06 186 LEU B O 1
ATOM 4902 N N . ASP B 1 187 ? -0.697 28.984 1.219 1 84.38 187 ASP B N 1
ATOM 4903 C CA . ASP B 1 187 ? 0.291 30.047 1.221 1 84.38 187 ASP B CA 1
ATOM 4904 C C . ASP B 1 187 ? 1.685 29.516 0.898 1 84.38 187 ASP B C 1
ATOM 4906 O O . ASP B 1 187 ? 2.666 29.906 1.535 1 84.38 187 ASP B O 1
ATOM 4910 N N . THR B 1 188 ? 1.778 28.547 -0.079 1 83.69 188 THR B N 1
ATOM 4911 C CA . THR B 1 188 ? 3.051 27.969 -0.505 1 83.69 188 THR B CA 1
ATOM 4912 C C . THR B 1 188 ? 3.176 28 -2.025 1 83.69 188 THR B C 1
ATOM 4914 O O . THR B 1 188 ? 2.17 27.969 -2.738 1 83.69 188 THR B O 1
ATOM 4917 N N . PRO B 1 189 ? 4.375 28.141 -2.404 1 86.12 189 PRO B N 1
ATOM 4918 C CA . PRO B 1 189 ? 4.559 28.141 -3.857 1 86.12 189 PRO B CA 1
ATOM 4919 C C . PRO B 1 189 ? 4.137 26.828 -4.512 1 86.12 189 PRO B C 1
ATOM 4921 O O . PRO B 1 189 ? 4.262 25.766 -3.902 1 86.12 189 PRO B O 1
ATOM 4924 N N . ARG B 1 190 ? 3.68 27.047 -5.707 1 90.5 190 ARG B N 1
ATOM 4925 C CA . ARG B 1 190 ? 3.236 25.891 -6.473 1 90.5 190 ARG B CA 1
ATOM 4926 C C . ARG B 1 190 ? 4.418 25 -6.855 1 90.5 190 ARG B C 1
ATOM 4928 O O . ARG B 1 190 ? 5.48 25.5 -7.227 1 90.5 190 ARG B O 1
ATOM 4935 N N . ASP B 1 191 ? 4.324 23.719 -6.684 1 88.5 191 ASP B N 1
ATOM 4936 C CA . ASP B 1 191 ? 5.27 22.688 -7.09 1 88.5 191 ASP B CA 1
ATOM 4937 C C . ASP B 1 191 ? 4.578 21.594 -7.891 1 88.5 191 ASP B C 1
ATOM 4939 O O . ASP B 1 191 ? 4.105 20.609 -7.32 1 88.5 191 ASP B O 1
ATOM 4943 N N . PRO B 1 192 ? 4.605 21.766 -9.188 1 87.06 192 PRO B N 1
ATOM 4944 C CA . PRO B 1 192 ? 3.855 20.828 -10.031 1 87.06 192 PRO B CA 1
ATOM 4945 C C . PRO B 1 192 ? 4.359 19.391 -9.914 1 87.06 192 PRO B C 1
ATOM 4947 O O . PRO B 1 192 ? 3.566 18.453 -9.977 1 87.06 192 PRO B O 1
ATOM 4950 N N . LEU B 1 193 ? 5.645 19.219 -9.789 1 83.75 193 LEU B N 1
ATOM 4951 C CA . LEU B 1 193 ? 6.199 17.875 -9.688 1 83.75 193 LEU B CA 1
ATOM 4952 C C . LEU B 1 193 ? 5.699 17.172 -8.438 1 83.75 193 LEU B C 1
ATOM 4954 O O . LEU B 1 193 ? 5.266 16.016 -8.5 1 83.75 193 LEU B O 1
ATOM 4958 N N . ALA B 1 194 ? 5.762 17.906 -7.344 1 87.19 194 ALA B N 1
ATOM 4959 C CA . ALA B 1 194 ? 5.281 17.344 -6.094 1 87.19 194 ALA B CA 1
ATOM 4960 C C . ALA B 1 194 ? 3.777 17.094 -6.141 1 87.19 194 ALA B C 1
ATOM 4962 O O . ALA B 1 194 ? 3.287 16.078 -5.637 1 87.19 194 ALA B O 1
ATOM 4963 N N . ALA B 1 195 ? 3.07 18.047 -6.734 1 90.69 195 ALA B N 1
ATOM 4964 C CA . ALA B 1 195 ? 1.624 17.891 -6.867 1 90.69 195 ALA B CA 1
ATOM 4965 C C . ALA B 1 195 ? 1.275 16.641 -7.672 1 90.69 195 ALA B C 1
ATOM 4967 O O . ALA B 1 195 ? 0.429 15.852 -7.258 1 90.69 195 ALA B O 1
ATOM 4968 N N . ASN B 1 196 ? 1.983 16.438 -8.766 1 87.38 196 ASN B N 1
ATOM 4969 C CA . ASN B 1 196 ? 1.738 15.281 -9.617 1 87.38 196 ASN B CA 1
ATOM 4970 C C . ASN B 1 196 ? 2.02 13.969 -8.891 1 87.38 196 ASN B C 1
ATOM 4972 O O . ASN B 1 196 ? 1.328 12.977 -9.102 1 87.38 196 ASN B O 1
ATOM 4976 N N . ASN B 1 197 ? 2.99 13.984 -8.086 1 85.75 197 ASN B N 1
ATOM 4977 C CA . ASN B 1 197 ? 3.305 12.797 -7.297 1 85.75 197 ASN B CA 1
ATOM 4978 C C . ASN B 1 197 ? 2.16 12.438 -6.355 1 85.75 197 ASN B C 1
ATOM 4980 O O . ASN B 1 197 ? 1.82 11.258 -6.211 1 85.75 197 ASN B O 1
ATOM 4984 N N . TRP B 1 198 ? 1.609 13.414 -5.754 1 89.31 198 TRP B N 1
ATOM 4985 C CA . TRP B 1 198 ? 0.541 13.148 -4.797 1 89.31 198 TRP B CA 1
ATOM 4986 C C . TRP B 1 198 ? -0.758 12.797 -5.516 1 89.31 198 TRP B C 1
ATOM 4988 O O . TRP B 1 198 ? -1.556 12 -5.02 1 89.31 198 TRP B O 1
ATOM 4998 N N . TRP B 1 199 ? -0.964 13.398 -6.703 1 89.81 199 TRP B N 1
ATOM 4999 C CA . TRP B 1 199 ? -2.098 12.969 -7.516 1 89.81 199 TRP B CA 1
ATOM 5000 C C . TRP B 1 199 ? -1.959 11.5 -7.906 1 89.81 199 TRP B C 1
ATOM 5002 O O . TRP B 1 199 ? -2.949 10.766 -7.945 1 89.81 199 TRP B O 1
ATOM 5012 N N . ALA B 1 200 ? -0.745 11.094 -8.172 1 85.62 200 ALA B N 1
ATOM 5013 C CA . ALA B 1 200 ? -0.485 9.695 -8.5 1 85.62 200 ALA B CA 1
ATOM 5014 C C . ALA B 1 200 ? -0.794 8.789 -7.312 1 85.62 200 ALA B C 1
ATOM 5016 O O . ALA B 1 200 ? -1.338 7.695 -7.48 1 85.62 200 ALA B O 1
ATOM 5017 N N . VAL B 1 201 ? -0.456 9.266 -6.16 1 84.69 201 VAL B N 1
ATOM 5018 C CA . VAL B 1 201 ? -0.741 8.5 -4.949 1 84.69 201 VAL B CA 1
ATOM 5019 C C . VAL B 1 201 ? -2.248 8.32 -4.797 1 84.69 201 VAL B C 1
ATOM 5021 O O . VAL B 1 201 ? -2.713 7.238 -4.418 1 84.69 201 VAL B O 1
ATOM 5024 N N . LEU B 1 202 ? -2.936 9.359 -5.074 1 87.44 202 LEU B N 1
ATOM 5025 C CA . LEU B 1 202 ? -4.391 9.336 -4.953 1 87.44 202 LEU B CA 1
ATOM 5026 C C . LEU B 1 202 ? -4.996 8.336 -5.934 1 87.44 202 LEU B C 1
ATOM 5028 O O . LEU B 1 202 ? -5.949 7.633 -5.598 1 87.44 202 LEU B O 1
ATOM 5032 N N . GLU B 1 203 ? -4.375 8.211 -7.055 1 84.06 203 GLU B N 1
ATOM 5033 C CA . GLU B 1 203 ? -4.926 7.363 -8.109 1 84.06 203 GLU B CA 1
ATOM 5034 C C . GLU B 1 203 ? -4.293 5.977 -8.094 1 84.06 203 GLU B C 1
ATOM 5036 O O . GLU B 1 203 ? -4.523 5.172 -9 1 84.06 203 GLU B O 1
ATOM 5041 N N . ALA B 1 204 ? -3.494 5.73 -7.113 1 75.69 204 ALA B N 1
ATOM 5042 C CA . ALA B 1 204 ? -2.701 4.504 -7.066 1 75.69 204 ALA B CA 1
ATOM 5043 C C . ALA B 1 204 ? -3.6 3.273 -7.023 1 75.69 204 ALA B C 1
ATOM 5045 O O . ALA B 1 204 ? -3.207 2.193 -7.473 1 75.69 204 ALA B O 1
ATOM 5046 N N . LEU B 1 205 ? -4.754 3.391 -6.457 1 70.5 205 LEU B N 1
ATOM 5047 C CA . LEU B 1 205 ? -5.641 2.234 -6.418 1 70.5 205 LEU B CA 1
ATOM 5048 C C . LEU B 1 205 ? -6.395 2.082 -7.734 1 70.5 205 LEU B C 1
ATOM 5050 O O . LEU B 1 205 ? -6.953 3.053 -8.25 1 70.5 205 LEU B O 1
ATOM 5054 N N . ALA B 1 206 ? -6.25 0.924 -8.273 1 64.56 206 ALA B N 1
ATOM 5055 C CA . ALA B 1 206 ? -6.891 0.644 -9.555 1 64.56 206 ALA B CA 1
ATOM 5056 C C . ALA B 1 206 ? -8.398 0.881 -9.477 1 64.56 206 ALA B C 1
ATOM 5058 O O . ALA B 1 206 ? -9.055 0.421 -8.547 1 64.56 206 ALA B O 1
ATOM 5059 N N . GLY B 1 207 ? -8.82 1.664 -10.398 1 68.44 207 GLY B N 1
ATOM 5060 C CA . GLY B 1 207 ? -10.258 1.879 -10.516 1 68.44 207 GLY B CA 1
ATOM 5061 C C . GLY B 1 207 ? -10.766 3.002 -9.625 1 68.44 207 GLY B C 1
ATOM 5062 O O . GLY B 1 207 ? -11.953 3.324 -9.648 1 68.44 207 GLY B O 1
ATOM 5063 N N . SER B 1 208 ? -9.844 3.533 -8.898 1 79.94 208 SER B N 1
ATOM 5064 C CA . SER B 1 208 ? -10.273 4.609 -8.008 1 79.94 208 SER B CA 1
ATOM 5065 C C . SER B 1 208 ? -10.703 5.84 -8.797 1 79.94 208 SER B C 1
ATOM 5067 O O . SER B 1 208 ? -10.094 6.168 -9.82 1 79.94 208 SER B O 1
ATOM 5069 N N . LYS B 1 209 ? -11.75 6.406 -8.375 1 88.38 209 LYS B N 1
ATOM 5070 C CA . LYS B 1 209 ? -12.234 7.633 -9 1 88.38 209 LYS B CA 1
ATOM 5071 C C . LYS B 1 209 ? -11.977 8.844 -8.117 1 88.38 209 LYS B C 1
ATOM 5073 O O . LYS B 1 209 ? -12.539 9.922 -8.344 1 88.38 209 LYS B O 1
ATOM 5078 N N . LYS B 1 210 ? -11.141 8.703 -7.172 1 91.19 210 LYS B N 1
ATOM 5079 C CA . LYS B 1 210 ? -10.898 9.766 -6.199 1 91.19 210 LYS B CA 1
ATOM 5080 C C . LYS B 1 210 ? -10.273 10.984 -6.863 1 91.19 210 LYS B C 1
ATOM 5082 O O . LYS B 1 210 ? -10.562 12.125 -6.484 1 91.19 210 LYS B O 1
ATOM 5087 N N . GLY B 1 211 ? -9.43 10.711 -7.859 1 91.44 211 GLY B N 1
ATOM 5088 C CA . GLY B 1 211 ? -8.82 11.82 -8.562 1 91.44 211 GLY B CA 1
ATOM 5089 C C . GLY B 1 211 ? -9.836 12.719 -9.258 1 91.44 211 GLY B C 1
ATOM 5090 O O . GLY B 1 211 ? -9.75 13.945 -9.172 1 91.44 211 GLY B O 1
ATOM 5091 N N . ARG B 1 212 ? -10.758 12.055 -9.836 1 91.44 212 ARG B N 1
ATOM 5092 C CA . ARG B 1 212 ? -11.82 12.789 -10.523 1 91.44 212 ARG B CA 1
ATOM 5093 C C . ARG B 1 212 ? -12.68 13.555 -9.523 1 91.44 212 ARG B C 1
ATOM 5095 O O . ARG B 1 212 ? -13.039 14.711 -9.766 1 91.44 212 ARG B O 1
ATOM 5102 N N . TYR B 1 213 ? -13.023 12.938 -8.469 1 94.19 213 TYR B N 1
ATOM 5103 C CA . TYR B 1 213 ? -13.852 13.562 -7.441 1 94.19 213 TYR B CA 1
ATOM 5104 C C . TYR B 1 213 ? -13.164 14.797 -6.863 1 94.19 213 TYR B C 1
ATOM 5106 O O . TYR B 1 213 ? -13.805 15.836 -6.672 1 94.19 213 TYR B O 1
ATOM 5114 N N . LEU B 1 214 ? -11.906 14.719 -6.617 1 95.62 214 LEU B N 1
ATOM 5115 C CA . LEU B 1 214 ? -11.164 15.828 -6.02 1 95.62 214 LEU B CA 1
ATOM 5116 C C . LEU B 1 214 ? -11.039 17 -6.992 1 95.62 214 LEU B C 1
ATOM 5118 O O . LEU B 1 214 ? -11.203 18.156 -6.602 1 95.62 214 LEU B O 1
ATOM 5122 N N . THR B 1 215 ? -10.781 16.656 -8.25 1 94.25 215 THR B N 1
ATOM 5123 C CA . THR B 1 215 ? -10.68 17.688 -9.273 1 94.25 215 THR B CA 1
ATOM 5124 C C . THR B 1 215 ? -11.992 18.469 -9.398 1 94.25 215 THR B C 1
ATOM 5126 O O . THR B 1 215 ? -11.992 19.688 -9.492 1 94.25 215 THR B O 1
ATOM 5129 N N . GLN B 1 216 ? -13.016 17.734 -9.398 1 93.69 216 GLN B N 1
ATOM 5130 C CA . GLN B 1 216 ? -14.336 18.359 -9.469 1 93.69 216 GLN B CA 1
ATOM 5131 C C . GLN B 1 216 ? -14.609 19.219 -8.242 1 93.69 216 GLN B C 1
ATOM 5133 O O . GLN B 1 216 ? -15.188 20.297 -8.344 1 93.69 216 GLN B O 1
ATOM 5138 N N . PHE B 1 217 ? -14.234 18.781 -7.176 1 95.31 217 PHE B N 1
ATOM 5139 C CA . PHE B 1 217 ? -14.43 19.5 -5.93 1 95.31 217 PHE B CA 1
ATOM 5140 C C . PHE B 1 217 ? -13.672 20.828 -5.941 1 95.31 217 PHE B C 1
ATOM 5142 O O . PHE B 1 217 ? -14.172 21.844 -5.449 1 95.31 217 PHE B O 1
ATOM 5149 N N . PHE B 1 218 ? -12.469 20.844 -6.52 1 94.81 218 PHE B N 1
ATOM 5150 C CA . PHE B 1 218 ? -11.641 22.047 -6.578 1 94.81 218 PHE B CA 1
ATOM 5151 C C . PHE B 1 218 ? -12.32 23.125 -7.41 1 94.81 218 PHE B C 1
ATOM 5153 O O . PHE B 1 218 ? -12.086 24.312 -7.207 1 94.81 218 PHE B O 1
ATOM 5160 N N . LYS B 1 219 ? -13.109 22.641 -8.273 1 92.81 219 LYS B N 1
ATOM 5161 C CA . LYS B 1 219 ? -13.805 23.594 -9.125 1 92.81 219 LYS B CA 1
ATOM 5162 C C . LYS B 1 219 ? -14.914 24.312 -8.352 1 92.81 219 LYS B C 1
ATOM 5164 O O . LYS B 1 219 ? -15.398 25.359 -8.789 1 92.81 219 LYS B O 1
ATOM 5169 N N . HIS B 1 220 ? -15.359 23.719 -7.324 1 91.81 220 HIS B N 1
ATOM 5170 C CA . HIS B 1 220 ? -16.312 24.359 -6.438 1 91.81 220 HIS B CA 1
ATOM 5171 C C . HIS B 1 220 ? -15.617 25.297 -5.465 1 91.81 220 HIS B C 1
ATOM 5173 O O . HIS B 1 220 ? -15.438 24.969 -4.293 1 91.81 220 HIS B O 1
ATOM 5179 N N . GLU B 1 221 ? -15.43 26.438 -5.785 1 89.19 221 GLU B N 1
ATOM 5180 C CA . GLU B 1 221 ? -14.539 27.375 -5.121 1 89.19 221 GLU B CA 1
ATOM 5181 C C . GLU B 1 221 ? -14.969 27.625 -3.68 1 89.19 221 GLU B C 1
ATOM 5183 O O . GLU B 1 221 ? -14.141 27.625 -2.77 1 89.19 221 GLU B O 1
ATOM 5188 N N . THR B 1 222 ? -16.234 27.812 -3.467 1 89.19 222 THR B N 1
ATOM 5189 C CA . THR B 1 222 ? -16.719 28.156 -2.135 1 89.19 222 THR B CA 1
ATOM 5190 C C . THR B 1 222 ? -16.484 27.016 -1.153 1 89.19 222 THR B C 1
ATOM 5192 O O . THR B 1 222 ? -15.945 27.234 -0.064 1 89.19 222 THR B O 1
ATOM 5195 N N . LEU B 1 223 ? -16.891 25.875 -1.559 1 92.31 223 LEU B N 1
ATOM 5196 C CA . LEU B 1 223 ? -16.719 24.719 -0.676 1 92.31 223 LEU B CA 1
ATOM 5197 C C . LEU B 1 223 ? -15.242 24.375 -0.51 1 92.31 223 LEU B C 1
ATOM 5199 O O . LEU B 1 223 ? -14.805 24 0.581 1 92.31 223 LEU B O 1
ATOM 5203 N N . HIS B 1 224 ? -14.539 24.547 -1.557 1 95.06 224 HIS B N 1
ATOM 5204 C CA . HIS B 1 224 ? -13.109 24.281 -1.513 1 95.06 224 HIS B CA 1
ATOM 5205 C C . HIS B 1 224 ? -12.414 25.188 -0.507 1 95.06 224 HIS B C 1
ATOM 5207 O O . HIS B 1 224 ? -11.625 24.719 0.317 1 95.06 224 HIS B O 1
ATOM 5213 N N . GLN B 1 225 ? -12.734 26.391 -0.525 1 93.81 225 GLN B N 1
ATOM 5214 C CA . GLN B 1 225 ? -12.125 27.359 0.37 1 93.81 225 GLN B CA 1
ATOM 5215 C C . GLN B 1 225 ? -12.516 27.109 1.821 1 93.81 225 GLN B C 1
ATOM 5217 O O . GLN B 1 225 ? -11.68 27.203 2.723 1 93.81 225 GLN B O 1
ATOM 5222 N N . LYS B 1 226 ? -13.758 26.797 1.986 1 94.25 226 LYS B N 1
ATOM 5223 C CA . LYS B 1 226 ? -14.242 26.547 3.34 1 94.25 226 LYS B CA 1
ATOM 5224 C C . LYS B 1 226 ? -13.586 25.312 3.938 1 94.25 226 LYS B C 1
ATOM 5226 O O . LYS B 1 226 ? -13.219 25.297 5.113 1 94.25 226 LYS B O 1
ATOM 5231 N N . LEU B 1 227 ? -13.477 24.312 3.158 1 96.56 227 LEU B N 1
ATOM 5232 C CA . LEU B 1 227 ? -12.828 23.094 3.646 1 96.56 227 LEU B CA 1
ATOM 5233 C C . LEU B 1 227 ? -11.352 23.344 3.938 1 96.56 227 LEU B C 1
ATOM 5235 O O . LEU B 1 227 ? -10.82 22.859 4.941 1 96.56 227 LEU B O 1
ATOM 5239 N N . ASN B 1 228 ? -10.656 24.109 3.084 1 95.94 228 ASN B N 1
ATOM 5240 C CA . ASN B 1 228 ? -9.242 24.406 3.252 1 95.94 228 ASN B CA 1
ATOM 5241 C C . ASN B 1 228 ? -8.992 25.203 4.527 1 95.94 228 ASN B C 1
ATOM 5243 O O . ASN B 1 228 ? -7.906 25.125 5.105 1 95.94 228 ASN B O 1
ATOM 5247 N N . SER B 1 229 ? -9.953 25.938 4.914 1 94.38 229 SER B N 1
ATOM 5248 C CA . SER B 1 229 ? -9.805 26.75 6.121 1 94.38 229 SER B CA 1
ATOM 5249 C C . SER B 1 229 ? -9.641 25.859 7.355 1 94.38 229 SER B C 1
ATOM 5251 O O . SER B 1 229 ? -9.148 26.312 8.391 1 94.38 229 SER B O 1
ATOM 5253 N N . LEU B 1 230 ? -10.07 24.625 7.227 1 96.62 230 LEU B N 1
ATOM 5254 C CA . LEU B 1 230 ? -9.977 23.703 8.352 1 96.62 230 LEU B CA 1
ATOM 5255 C C . LEU B 1 230 ? -8.594 23.062 8.422 1 96.62 230 LEU B C 1
ATOM 5257 O O . LEU B 1 230 ? -8.25 22.422 9.414 1 96.62 230 LEU B O 1
ATOM 5261 N N . LEU B 1 231 ? -7.723 23.281 7.426 1 95.44 231 LEU B N 1
ATOM 5262 C CA . LEU B 1 231 ? -6.402 22.656 7.363 1 95.44 231 LEU B CA 1
ATOM 5263 C C . LEU B 1 231 ? -5.5 23.203 8.469 1 95.44 231 LEU B C 1
ATOM 5265 O O . LEU B 1 231 ? -4.469 22.594 8.781 1 95.44 231 LEU B O 1
ATOM 5269 N N . VAL B 1 232 ? -5.891 24.266 9.102 1 94.19 232 VAL B N 1
ATOM 5270 C CA . VAL B 1 232 ? -5.129 24.844 10.203 1 94.19 232 VAL B CA 1
ATOM 5271 C C . VAL B 1 232 ? -5.199 23.938 11.422 1 94.19 232 VAL B C 1
ATOM 5273 O O . VAL B 1 232 ? -4.344 24 12.305 1 94.19 232 VAL B O 1
ATOM 5276 N N . ILE B 1 233 ? -6.199 23.047 11.461 1 96.12 233 ILE B N 1
ATOM 5277 C CA . ILE B 1 233 ? -6.363 22.078 12.547 1 96.12 233 ILE B CA 1
ATOM 5278 C C . ILE B 1 233 ? -6.047 20.672 12.047 1 96.12 233 ILE B C 1
ATOM 5280 O O . ILE B 1 233 ? -6.953 19.922 11.695 1 96.12 233 ILE B O 1
ATOM 5284 N N . PRO B 1 234 ? -4.852 20.25 12.141 1 94.56 234 PRO B N 1
ATOM 5285 C CA . PRO B 1 234 ? -4.438 18.969 11.562 1 94.56 234 PRO B CA 1
ATOM 5286 C C . PRO B 1 234 ? -5.191 17.781 12.148 1 94.56 234 PRO B C 1
ATOM 5288 O O . PRO B 1 234 ? -5.492 16.812 11.438 1 94.56 234 PRO B O 1
ATOM 5291 N N . GLY B 1 235 ? -5.551 17.844 13.32 1 94.88 235 GLY B N 1
ATOM 5292 C CA . GLY B 1 235 ? -6.176 16.719 14 1 94.88 235 GLY B CA 1
ATOM 5293 C C . GLY B 1 235 ? -7.508 16.328 13.391 1 94.88 235 GLY B C 1
ATOM 5294 O O . GLY B 1 235 ? -7.973 15.195 13.586 1 94.88 235 GLY B O 1
ATOM 5295 N N . LEU B 1 236 ? -8.125 17.156 12.625 1 96 236 LEU B N 1
ATOM 5296 C CA . LEU B 1 236 ? -9.445 16.922 12.055 1 96 236 LEU B CA 1
ATOM 5297 C C . LEU B 1 236 ? -9.352 15.969 10.859 1 96 236 LEU B C 1
ATOM 5299 O O . LEU B 1 236 ? -10.336 15.32 10.492 1 96 236 LEU B O 1
ATOM 5303 N N . TRP B 1 237 ? -8.242 15.812 10.344 1 95.94 237 TRP B N 1
ATOM 5304 C CA . TRP B 1 237 ? -8.156 15.336 8.961 1 95.94 237 TRP B CA 1
ATOM 5305 C C . TRP B 1 237 ? -7.969 13.828 8.922 1 95.94 237 TRP B C 1
ATOM 5307 O O . TRP B 1 237 ? -7.949 13.227 7.848 1 95.94 237 TRP B O 1
ATOM 5317 N N . GLY B 1 238 ? -7.879 13.25 10.07 1 92.19 238 GLY B N 1
ATOM 5318 C CA . GLY B 1 238 ? -7.977 11.805 10.125 1 92.19 238 GLY B CA 1
ATOM 5319 C C . GLY B 1 238 ? -9.312 11.273 9.641 1 92.19 238 GLY B C 1
ATOM 5320 O O . GLY B 1 238 ? -9.414 10.133 9.195 1 92.19 238 GLY B O 1
ATOM 5321 N N . GLY B 1 239 ? -10.281 12.125 9.664 1 92.62 239 GLY B N 1
ATOM 5322 C CA . GLY B 1 239 ? -11.633 11.742 9.289 1 92.62 239 GLY B CA 1
ATOM 5323 C C . GLY B 1 239 ? -11.977 12.086 7.852 1 92.62 239 GLY B C 1
ATOM 5324 O O . GLY B 1 239 ? -13.086 11.82 7.391 1 92.62 239 GLY B O 1
ATOM 5325 N N . MET B 1 240 ? -11.062 12.539 7.086 1 95.25 240 MET B N 1
ATOM 5326 C CA . MET B 1 240 ? -11.297 12.977 5.715 1 95.25 240 MET B CA 1
ATOM 5327 C C . MET B 1 240 ? -11.602 11.781 4.809 1 95.25 240 MET B C 1
ATOM 5329 O O . MET B 1 240 ? -10.977 10.734 4.93 1 95.25 240 MET B O 1
ATOM 5333 N N . ARG B 1 241 ? -12.555 11.984 3.93 1 95.06 241 ARG B N 1
ATOM 5334 C CA . ARG B 1 241 ? -12.914 11 2.916 1 95.06 241 ARG B CA 1
ATOM 5335 C C . ARG B 1 241 ? -13.023 11.648 1.539 1 95.06 241 ARG B C 1
ATOM 5337 O O . ARG B 1 241 ? -14.086 12.156 1.168 1 95.06 241 ARG B O 1
ATOM 5344 N N . ILE B 1 242 ? -12.031 11.461 0.76 1 95 242 ILE B N 1
ATOM 5345 C CA . ILE B 1 242 ? -12.008 12.062 -0.568 1 95 242 ILE B CA 1
ATOM 5346 C C . ILE B 1 242 ? -13.023 11.367 -1.469 1 95 242 ILE B C 1
ATOM 5348 O O . ILE B 1 242 ? -13.633 11.992 -2.336 1 95 242 ILE B O 1
ATOM 5352 N N . GLY B 1 243 ? -13.227 10.078 -1.205 1 92.69 243 GLY B N 1
ATOM 5353 C CA . GLY B 1 243 ? -14.133 9.273 -2.012 1 92.69 243 GLY B CA 1
ATOM 5354 C C . GLY B 1 243 ? -15.578 9.734 -1.924 1 92.69 243 GLY B C 1
ATOM 5355 O O . GLY B 1 243 ? -16.406 9.375 -2.771 1 92.69 243 GLY B O 1
ATOM 5356 N N . LEU B 1 244 ? -15.883 10.586 -0.992 1 92.81 244 LEU B N 1
ATOM 5357 C CA . LEU B 1 244 ? -17.266 11.008 -0.78 1 92.81 244 LEU B CA 1
ATOM 5358 C C . LEU B 1 244 ? -17.469 12.453 -1.231 1 92.81 244 LEU B C 1
ATOM 5360 O O . LEU B 1 244 ? -18.562 13 -1.11 1 92.81 244 LEU B O 1
ATOM 5364 N N . LEU B 1 245 ? -16.453 13.109 -1.782 1 93.5 245 LEU B N 1
ATOM 5365 C CA . LEU B 1 245 ? -16.531 14.523 -2.141 1 93.5 245 LEU B CA 1
ATOM 5366 C C . LEU B 1 245 ? -17.516 14.734 -3.287 1 93.5 245 LEU B C 1
ATOM 5368 O O . LEU B 1 245 ? -18.156 15.789 -3.371 1 93.5 245 LEU B O 1
ATOM 5372 N N . HIS B 1 246 ? -17.578 13.719 -4.152 1 90.5 246 HIS B N 1
ATOM 5373 C CA . HIS B 1 246 ? -18.5 13.844 -5.273 1 90.5 246 HIS B CA 1
ATOM 5374 C C . HIS B 1 246 ? -19.938 13.914 -4.789 1 90.5 246 HIS B C 1
ATOM 5376 O O . HIS B 1 246 ? -20.781 14.57 -5.41 1 90.5 246 HIS B O 1
ATOM 5382 N N . LYS B 1 247 ? -20.203 13.258 -3.756 1 86.75 247 LYS B N 1
ATOM 5383 C CA . LYS B 1 247 ? -21.547 13.297 -3.184 1 86.75 247 LYS B CA 1
ATOM 5384 C C . LYS B 1 247 ? -21.859 14.688 -2.633 1 86.75 247 LYS B C 1
ATOM 5386 O O . LYS B 1 247 ? -23 15.141 -2.721 1 86.75 247 LYS B O 1
ATOM 5391 N N . LEU B 1 248 ? -20.906 15.367 -2.055 1 88.44 248 LEU B N 1
ATOM 5392 C CA . LEU B 1 248 ? -21.109 16.703 -1.493 1 88.44 248 LEU B CA 1
ATOM 5393 C C . LEU B 1 248 ? -21.5 17.688 -2.58 1 88.44 248 LEU B C 1
ATOM 5395 O O . LEU B 1 248 ? -22.391 18.516 -2.379 1 88.44 248 LEU B O 1
ATOM 5399 N N . THR B 1 249 ? -20.828 17.594 -3.662 1 85.38 249 THR B N 1
ATOM 5400 C CA . THR B 1 249 ? -21.094 18.516 -4.758 1 85.38 249 THR B CA 1
ATOM 5401 C C . THR B 1 249 ? -22.422 18.203 -5.43 1 85.38 249 THR B C 1
ATOM 5403 O O . THR B 1 249 ? -23.141 19.109 -5.852 1 85.38 249 THR B O 1
ATOM 5406 N N . ALA B 1 250 ? -22.719 16.953 -5.484 1 82.44 250 ALA B N 1
ATOM 5407 C CA . ALA B 1 250 ? -23.938 16.516 -6.172 1 82.44 250 ALA B CA 1
ATOM 5408 C C . ALA B 1 250 ? -25.188 16.875 -5.371 1 82.44 250 ALA B C 1
ATOM 5410 O O . ALA B 1 250 ? -26.266 17.047 -5.941 1 82.44 250 ALA B O 1
ATOM 5411 N N . MET B 1 251 ? -25.016 16.969 -4.113 1 80.44 251 MET B N 1
ATOM 5412 C CA . MET B 1 251 ? -26.156 17.234 -3.242 1 80.44 251 MET B CA 1
ATOM 5413 C C . MET B 1 251 ? -26.641 18.672 -3.398 1 80.44 251 MET B C 1
ATOM 5415 O O . MET B 1 251 ? -27.797 18.984 -3.084 1 80.44 251 MET B O 1
ATOM 5419 N N . HIS B 1 252 ? -25.828 19.547 -3.807 1 78.75 252 HIS B N 1
ATOM 5420 C CA . HIS B 1 252 ? -26.156 20.969 -3.99 1 78.75 252 HIS B CA 1
ATOM 5421 C C . HIS B 1 252 ? -26.656 21.578 -2.689 1 78.75 252 HIS B C 1
ATOM 5423 O O . HIS B 1 252 ? -27.609 22.375 -2.691 1 78.75 252 HIS B O 1
ATOM 5429 N N . CYS B 1 253 ? -26.172 21.094 -1.631 1 80.31 253 CYS B N 1
ATOM 5430 C CA . CYS B 1 253 ? -26.438 21.625 -0.3 1 80.31 253 CYS B CA 1
ATOM 5431 C C . CYS B 1 253 ? -25.234 22.391 0.228 1 80.31 253 CYS B C 1
ATOM 5433 O O . CYS B 1 253 ? -24.766 22.156 1.344 1 80.31 253 CYS B O 1
ATOM 5435 N N . ASP B 1 254 ? -24.844 23.359 -0.446 1 82.44 254 ASP B N 1
ATOM 5436 C CA . ASP B 1 254 ? -23.594 24.062 -0.161 1 82.44 254 ASP B CA 1
ATOM 5437 C C . ASP B 1 254 ? -23.672 24.812 1.158 1 82.44 254 ASP B C 1
ATOM 5439 O O . ASP B 1 254 ? -22.719 24.828 1.938 1 82.44 254 ASP B O 1
ATOM 5443 N N . GLU B 1 255 ? -24.75 25.406 1.396 1 81.44 255 GLU B N 1
ATOM 5444 C CA . GLU B 1 255 ? -24.875 26.281 2.564 1 81.44 255 GLU B CA 1
ATOM 5445 C C . GLU B 1 255 ? -24.812 25.469 3.859 1 81.44 255 GLU B C 1
ATOM 5447 O O . GLU B 1 255 ? -24.016 25.781 4.746 1 81.44 255 GLU B O 1
ATOM 5452 N N . PRO B 1 256 ? -25.625 24.359 3.938 1 81.81 256 PRO B N 1
ATOM 5453 C CA . PRO B 1 256 ? -25.516 23.562 5.156 1 81.81 256 PRO B CA 1
ATOM 5454 C C . PRO B 1 256 ? -24.141 22.953 5.348 1 81.81 256 PRO B C 1
ATOM 5456 O O . PRO B 1 256 ? -23.656 22.828 6.48 1 81.81 256 PRO B O 1
ATOM 5459 N N . ILE B 1 257 ? -23.578 22.625 4.309 1 88 257 ILE B N 1
ATOM 5460 C CA . ILE B 1 257 ? -22.234 22.062 4.375 1 88 257 ILE B CA 1
ATOM 5461 C C . ILE B 1 257 ? -21.266 23.109 4.891 1 88 257 ILE B C 1
ATOM 5463 O O . ILE B 1 257 ? -20.484 22.844 5.816 1 88 257 ILE B O 1
ATOM 5467 N N . ALA B 1 258 ? -21.312 24.25 4.305 1 89.56 258 ALA B N 1
ATOM 5468 C CA . ALA B 1 258 ? -20.438 25.344 4.711 1 89.56 258 ALA B CA 1
ATOM 5469 C C . ALA B 1 258 ? -20.672 25.719 6.176 1 89.56 258 ALA B C 1
ATOM 5471 O O . ALA B 1 258 ? -19.719 26.031 6.898 1 89.56 258 ALA B O 1
ATOM 5472 N N . CYS B 1 259 ? -21.844 25.625 6.562 1 87.88 259 CYS B N 1
ATOM 5473 C CA . CYS B 1 259 ? -22.203 25.953 7.938 1 87.88 259 CYS B CA 1
ATOM 5474 C C . CYS B 1 259 ? -21.578 24.953 8.906 1 87.88 259 CYS B C 1
ATOM 5476 O O . CYS B 1 259 ? -21.078 25.328 9.969 1 87.88 259 CYS B O 1
ATOM 5478 N N . TYR B 1 260 ? -21.75 23.75 8.539 1 90.62 260 TYR B N 1
ATOM 5479 C CA . TYR B 1 260 ? -21.172 22.703 9.383 1 90.62 260 TYR B CA 1
ATOM 5480 C C . TYR B 1 260 ? -19.672 22.906 9.555 1 90.62 260 TYR B C 1
ATOM 5482 O O . TYR B 1 260 ? -19.141 22.797 10.664 1 90.62 260 TYR B O 1
ATOM 5490 N N . TRP B 1 261 ? -19.016 23.172 8.508 1 95.12 261 TRP B N 1
ATOM 5491 C CA . TRP B 1 261 ? -17.578 23.344 8.547 1 95.12 261 TRP B CA 1
ATOM 5492 C C . TRP B 1 261 ? -17.203 24.609 9.305 1 95.12 261 TRP B C 1
ATOM 5494 O O . TRP B 1 261 ? -16.172 24.656 10 1 95.12 261 TRP B O 1
ATOM 5504 N N . GLU B 1 262 ? -17.969 25.578 9.156 1 93.5 262 GLU B N 1
ATOM 5505 C CA . GLU B 1 262 ? -17.766 26.797 9.93 1 93.5 262 GLU B CA 1
ATOM 5506 C C . GLU B 1 262 ? -17.953 26.547 11.422 1 93.5 262 GLU B C 1
ATOM 5508 O O . GLU B 1 262 ? -17.203 27.062 12.242 1 93.5 262 GLU B O 1
ATOM 5513 N N . LEU B 1 263 ? -18.984 25.797 11.672 1 92.5 263 LEU B N 1
ATOM 5514 C CA . LEU B 1 263 ? -19.203 25.438 13.07 1 92.5 263 LEU B CA 1
ATOM 5515 C C . LEU B 1 263 ? -18.016 24.688 13.633 1 92.5 263 LEU B C 1
ATOM 5517 O O . LEU B 1 263 ? -17.609 24.906 14.781 1 92.5 263 LEU B O 1
ATOM 5521 N N . THR B 1 264 ? -17.5 23.781 12.898 1 95.44 264 THR B N 1
ATOM 5522 C CA . THR B 1 264 ? -16.328 23.031 13.305 1 95.44 264 THR B CA 1
ATOM 5523 C C . THR B 1 264 ? -15.148 23.969 13.578 1 95.44 264 THR B C 1
ATOM 5525 O O . THR B 1 264 ? -14.5 23.859 14.625 1 95.44 264 THR B O 1
ATOM 5528 N N . SER B 1 265 ? -14.938 24.859 12.68 1 96 265 SER B N 1
ATOM 5529 C CA . SER B 1 265 ? -13.844 25.812 12.812 1 96 265 SER B CA 1
ATOM 5530 C C . SER B 1 265 ? -14.023 26.688 14.047 1 96 265 SER B C 1
ATOM 5532 O O . SER B 1 265 ? -13.086 26.875 14.82 1 96 265 SER B O 1
ATOM 5534 N N . THR B 1 266 ? -15.203 27.141 14.203 1 94.5 266 THR B N 1
ATOM 5535 C CA . THR B 1 266 ? -15.492 28.047 15.312 1 94.5 266 THR B CA 1
ATOM 5536 C C . THR B 1 266 ? -15.383 27.328 16.656 1 94.5 266 THR B C 1
ATOM 5538 O O . THR B 1 266 ? -14.914 27.906 17.641 1 94.5 266 THR B O 1
ATOM 5541 N N . THR B 1 267 ? -15.859 26.156 16.688 1 94.81 267 THR B N 1
ATOM 5542 C CA . THR B 1 267 ? -15.797 25.359 17.906 1 94.81 267 THR B CA 1
ATOM 5543 C C . THR B 1 267 ? -14.352 25.188 18.375 1 94.81 267 THR B C 1
ATOM 5545 O O . THR B 1 267 ? -14.039 25.469 19.531 1 94.81 267 THR B O 1
ATOM 5548 N N . PHE B 1 268 ? -13.461 24.844 17.531 1 96.25 268 PHE B N 1
ATOM 5549 C CA . PHE B 1 268 ? -12.07 24.625 17.906 1 96.25 268 PHE B CA 1
ATOM 5550 C C . PHE B 1 268 ? -11.352 25.938 18.156 1 96.25 268 PHE B C 1
ATOM 5552 O O . PHE B 1 268 ? -10.469 26.031 19.016 1 96.25 268 PHE B O 1
ATOM 5559 N N . SER B 1 269 ? -11.734 26.922 17.375 1 96.06 269 SER B N 1
ATOM 5560 C CA . SER B 1 269 ? -11.172 28.25 17.609 1 96.06 269 SER B CA 1
ATOM 5561 C C . SER B 1 269 ? -11.539 28.766 19 1 96.06 269 SER B C 1
ATOM 5563 O O . SER B 1 269 ? -10.727 29.406 19.672 1 96.06 269 SER B O 1
ATOM 5565 N N . ARG B 1 270 ? -12.727 28.484 19.359 1 94.12 270 ARG B N 1
ATOM 5566 C CA . ARG B 1 270 ? -13.203 28.891 20.672 1 94.12 270 ARG B CA 1
ATOM 5567 C C . ARG B 1 270 ? -12.422 28.188 21.781 1 94.12 270 ARG B C 1
ATOM 5569 O O . ARG B 1 270 ? -12.133 28.797 22.828 1 94.12 270 ARG B O 1
ATOM 5576 N N . LEU B 1 271 ? -12.094 27.016 21.625 1 94.56 271 LEU B N 1
ATOM 5577 C CA . LEU B 1 271 ? -11.359 26.25 22.609 1 94.56 271 LEU B CA 1
ATOM 5578 C C . LEU B 1 271 ? -10 26.875 22.891 1 94.56 271 LEU B C 1
ATOM 5580 O O . LEU B 1 271 ? -9.484 26.781 24.016 1 94.56 271 LEU B O 1
ATOM 5584 N N . VAL B 1 272 ? -9.422 27.531 21.859 1 95.25 272 VAL B N 1
ATOM 5585 C CA . VAL B 1 272 ? -8.078 28.078 22.016 1 95.25 272 VAL B CA 1
ATOM 5586 C C . VAL B 1 272 ? -8.148 29.594 22.078 1 95.25 272 VAL B C 1
ATOM 5588 O O . VAL B 1 272 ? -7.141 30.281 21.875 1 95.25 272 VAL B O 1
ATOM 5591 N N . ARG B 1 273 ? -9.227 30.172 22.188 1 93.06 273 ARG B N 1
ATOM 5592 C CA . ARG B 1 273 ? -9.469 31.609 22.328 1 93.06 273 ARG B CA 1
ATOM 5593 C C . ARG B 1 273 ? -8.984 32.375 21.094 1 93.06 273 ARG B C 1
ATOM 5595 O O . ARG B 1 273 ? -8.32 33.406 21.219 1 93.06 273 ARG B O 1
ATOM 5602 N N . GLY B 1 274 ? -9.18 31.719 19.953 1 90.19 274 GLY B N 1
ATOM 5603 C CA . GLY B 1 274 ? -8.883 32.375 18.703 1 90.19 274 GLY B CA 1
ATOM 5604 C C . GLY B 1 274 ? -7.402 32.406 18.359 1 90.19 274 GLY B C 1
ATOM 5605 O O . GLY B 1 274 ? -6.984 33.062 17.391 1 90.19 274 GLY B O 1
ATOM 5606 N N . ARG B 1 275 ? -6.582 31.766 19.125 1 92.62 275 ARG B N 1
ATOM 5607 C CA . ARG B 1 275 ? -5.152 31.688 18.828 1 92.62 275 ARG B CA 1
ATOM 5608 C C . ARG B 1 275 ? -4.867 30.625 17.781 1 92.62 275 ARG B C 1
ATOM 5610 O O . ARG B 1 275 ? -4.754 29.438 18.109 1 92.62 275 ARG B O 1
ATOM 5617 N N . ASP B 1 276 ? -4.625 31.047 16.641 1 89.94 276 ASP B N 1
ATOM 5618 C CA . ASP B 1 276 ? -4.469 30.172 15.492 1 89.94 276 ASP B CA 1
ATOM 5619 C C . ASP B 1 276 ? -3.244 29.266 15.656 1 89.94 276 ASP B C 1
ATOM 5621 O O . ASP B 1 276 ? -3.244 28.125 15.203 1 89.94 276 ASP B O 1
ATOM 5625 N N . GLU B 1 277 ? -2.232 29.75 16.344 1 91 277 GLU B N 1
ATOM 5626 C CA . GLU B 1 277 ? -1.007 28.984 16.531 1 91 277 GLU B CA 1
ATOM 5627 C C . GLU B 1 277 ? -1.259 27.734 17.375 1 91 277 GLU B C 1
ATOM 5629 O O . GLU B 1 277 ? -0.561 26.734 17.234 1 91 277 GLU B O 1
ATOM 5634 N N . LEU B 1 278 ? -2.252 27.875 18.172 1 93.62 278 LEU B N 1
ATOM 5635 C CA . LEU B 1 278 ? -2.555 26.766 19.062 1 93.62 278 LEU B CA 1
ATOM 5636 C C . LEU B 1 278 ? -3.404 25.719 18.344 1 93.62 278 LEU B C 1
ATOM 5638 O O . LEU B 1 278 ? -3.465 24.562 18.781 1 93.62 278 LEU B O 1
ATOM 5642 N N . LEU B 1 279 ? -4.086 26.125 17.281 1 94.38 279 LEU B N 1
ATOM 5643 C CA . LEU B 1 279 ? -4.91 25.188 16.531 1 94.38 279 LEU B CA 1
ATOM 5644 C C . LEU B 1 279 ? -4.051 24.078 15.914 1 94.38 279 LEU B C 1
ATOM 5646 O O . LEU B 1 279 ? -4.484 22.922 15.82 1 94.38 279 LEU B O 1
ATOM 5650 N N . LEU B 1 280 ? -2.832 24.422 15.586 1 91.62 280 LEU B N 1
ATOM 5651 C CA . LEU B 1 280 ? -1.902 23.484 14.961 1 91.62 280 LEU B CA 1
ATOM 5652 C C . LEU B 1 280 ? -1.499 22.391 15.93 1 91.62 280 LEU B C 1
ATOM 5654 O O . LEU B 1 280 ? -1.034 21.328 15.508 1 91.62 280 LEU B O 1
ATOM 5658 N N . LEU B 1 281 ? -1.737 22.609 17.156 1 92.62 281 LEU B N 1
ATOM 5659 C CA . LEU B 1 281 ? -1.287 21.656 18.172 1 92.62 281 LEU B CA 1
ATOM 5660 C C . LEU B 1 281 ? -2.354 20.609 18.438 1 92.62 281 LEU B C 1
ATOM 5662 O O . LEU B 1 281 ? -2.082 19.594 19.094 1 92.62 281 LEU B O 1
ATOM 5666 N N . ILE B 1 282 ? -3.539 20.828 17.922 1 93.81 282 ILE B N 1
ATOM 5667 C CA . ILE B 1 282 ? -4.621 19.859 18.125 1 93.81 282 ILE B CA 1
ATOM 5668 C C . ILE B 1 282 ? -4.375 18.625 17.266 1 93.81 282 ILE B C 1
ATOM 5670 O O . ILE B 1 282 ? -4.344 18.688 16.047 1 93.81 282 ILE B O 1
ATOM 5674 N N . ASP B 1 283 ? -4.211 17.531 17.906 1 92.81 283 ASP B N 1
ATOM 5675 C CA . ASP B 1 283 ? -3.836 16.312 17.188 1 92.81 283 ASP B CA 1
ATOM 5676 C C . ASP B 1 283 ? -5.047 15.406 16.969 1 92.81 283 ASP B C 1
ATOM 5678 O O . ASP B 1 283 ? -6.141 15.688 17.469 1 92.81 283 ASP B O 1
ATOM 5682 N N . GLY B 1 284 ? -4.797 14.414 16.234 1 92.75 284 GLY B N 1
ATOM 5683 C CA . GLY B 1 284 ? -5.855 13.492 15.852 1 92.75 284 GLY B CA 1
ATOM 5684 C C . GLY B 1 284 ? -6.445 12.734 17.031 1 92.75 284 GLY B C 1
ATOM 5685 O O . GLY B 1 284 ? -7.648 12.477 17.062 1 92.75 284 GLY B O 1
ATOM 5686 N N . VAL B 1 285 ? -5.648 12.414 18.016 1 91.75 285 VAL B N 1
ATOM 5687 C CA . VAL B 1 285 ? -6.113 11.688 19.203 1 91.75 285 VAL B CA 1
ATOM 5688 C C . VAL B 1 285 ? -7.105 12.555 19.969 1 91.75 285 VAL B C 1
ATOM 5690 O O . VAL B 1 285 ? -8.164 12.078 20.391 1 91.75 285 VAL B O 1
ATOM 5693 N N . THR B 1 286 ? -6.738 13.758 20.156 1 93.81 286 THR B N 1
ATOM 5694 C CA . THR B 1 286 ? -7.609 14.703 20.844 1 93.81 286 THR B CA 1
ATOM 5695 C C . THR B 1 286 ? -8.953 14.812 20.141 1 93.81 286 THR B C 1
ATOM 5697 O O . THR B 1 286 ? -10.008 14.773 20.781 1 93.81 286 THR B O 1
ATOM 5700 N N . VAL B 1 287 ? -8.906 14.945 18.844 1 94.44 287 VAL B N 1
ATOM 5701 C CA . VAL B 1 287 ? -10.133 15.094 18.062 1 94.44 287 VAL B CA 1
ATOM 5702 C C . VAL B 1 287 ? -10.977 13.836 18.172 1 94.44 287 VAL B C 1
ATOM 5704 O O . VAL B 1 287 ? -12.203 13.914 18.328 1 94.44 287 VAL B O 1
ATOM 5707 N N . GLU B 1 288 ? -10.359 12.719 18.141 1 91.94 288 GLU B N 1
ATOM 5708 C CA . GLU B 1 288 ? -11.078 11.445 18.25 1 91.94 288 GLU B CA 1
ATOM 5709 C C . GLU B 1 288 ? -11.734 11.312 19.625 1 91.94 288 GLU B C 1
ATOM 5711 O O . GLU B 1 288 ? -12.844 10.781 19.719 1 91.94 288 GLU B O 1
ATOM 5716 N N . LEU B 1 289 ? -11.086 11.766 20.625 1 91.75 289 LEU B N 1
ATOM 5717 C CA . LEU B 1 289 ? -11.609 11.68 21.984 1 91.75 289 LEU B CA 1
ATOM 5718 C C . LEU B 1 289 ? -12.766 12.648 22.188 1 91.75 289 LEU B C 1
ATOM 5720 O O . LEU B 1 289 ? -13.719 12.344 22.906 1 91.75 289 LEU B O 1
ATOM 5724 N N . LEU B 1 290 ? -12.719 13.758 21.531 1 92.62 290 LEU B N 1
ATOM 5725 C CA . LEU B 1 290 ? -13.719 14.812 21.703 1 92.62 290 LEU B CA 1
ATOM 5726 C C . LEU B 1 290 ? -14.938 14.547 20.828 1 92.62 290 LEU B C 1
ATOM 5728 O O . LEU B 1 290 ? -16.031 15.023 21.125 1 92.62 290 LEU B O 1
ATOM 5732 N N . GLN B 1 291 ? -14.758 13.758 19.828 1 91.44 291 GLN B N 1
ATOM 5733 C CA . GLN B 1 291 ? -15.727 13.594 18.75 1 91.44 291 GLN B CA 1
ATOM 5734 C C . GLN B 1 291 ? -17.078 13.164 19.312 1 91.44 291 GLN B C 1
ATOM 5736 O O . GLN B 1 291 ? -17.172 12.211 20.094 1 91.44 291 GLN B O 1
ATOM 5741 N N . SER B 1 292 ? -18.094 13.836 18.984 1 85.69 292 SER B N 1
ATOM 5742 C CA . SER B 1 292 ? -19.5 13.539 19.25 1 85.69 292 SER B CA 1
ATOM 5743 C C . SER B 1 292 ? -19.812 13.586 20.75 1 85.69 292 SER B C 1
ATOM 5745 O O . SER B 1 292 ? -20.812 13.031 21.203 1 85.69 292 SER B O 1
ATOM 5747 N N . ARG B 1 293 ? -19.016 14.18 21.516 1 85.56 293 ARG B N 1
ATOM 5748 C CA . ARG B 1 293 ? -19.25 14.273 22.953 1 85.56 293 ARG B CA 1
ATOM 5749 C C . ARG B 1 293 ? -19.781 15.648 23.344 1 85.56 293 ARG B C 1
ATOM 5751 O O . ARG B 1 293 ? -19.453 16.656 22.688 1 85.56 293 ARG B O 1
ATOM 5758 N N . VAL B 1 294 ? -20.703 15.539 24.281 1 82.19 294 VAL B N 1
ATOM 5759 C CA . VAL B 1 294 ? -21.297 16.766 24.812 1 82.19 294 VAL B CA 1
ATOM 5760 C C . VAL B 1 294 ? -20.938 16.922 26.281 1 82.19 294 VAL B C 1
ATOM 5762 O O . VAL B 1 294 ? -21.672 16.469 27.156 1 82.19 294 VAL B O 1
ATOM 5765 N N . HIS B 1 295 ? -20.094 17.656 26.562 1 79.75 295 HIS B N 1
ATOM 5766 C CA . HIS B 1 295 ? -19.438 17.688 27.875 1 79.75 295 HIS B CA 1
ATOM 5767 C C . HIS B 1 295 ? -20.312 18.406 28.906 1 79.75 295 HIS B C 1
ATOM 5769 O O . HIS B 1 295 ? -20.281 18.062 30.094 1 79.75 295 HIS B O 1
ATOM 5775 N N . LYS B 1 296 ? -21.078 19.359 28.391 1 80.25 296 LYS B N 1
ATOM 5776 C CA . LYS B 1 296 ? -21.891 20.141 29.328 1 80.25 296 LYS B CA 1
ATOM 5777 C C . LYS B 1 296 ? -23.125 19.344 29.781 1 80.25 296 LYS B C 1
ATOM 5779 O O . LYS B 1 296 ? -23.578 19.469 30.922 1 80.25 296 LYS B O 1
ATOM 5784 N N . VAL B 1 297 ? -23.547 18.5 28.953 1 78.69 297 VAL B N 1
ATOM 5785 C CA . VAL B 1 297 ? -24.828 17.844 29.172 1 78.69 297 VAL B CA 1
ATOM 5786 C C . VAL B 1 297 ? -24.594 16.438 29.734 1 78.69 297 VAL B C 1
ATOM 5788 O O . VAL B 1 297 ? -25.297 15.992 30.641 1 78.69 297 VAL B O 1
ATOM 5791 N N . SER B 1 298 ? -23.656 15.789 29.25 1 83.81 298 SER B N 1
ATOM 5792 C CA . SER B 1 298 ? -23.406 14.391 29.625 1 83.81 298 SER B CA 1
ATOM 5793 C C . SER B 1 298 ? -22.281 14.281 30.656 1 83.81 298 SER B C 1
ATOM 5795 O O . SER B 1 298 ? -21.109 14.492 30.328 1 83.81 298 SER B O 1
ATOM 5797 N N . SER B 1 299 ? -22.672 13.898 31.797 1 84.19 299 SER B N 1
ATOM 5798 C CA . SER B 1 299 ? -21.688 13.695 32.844 1 84.19 299 SER B CA 1
ATOM 5799 C C . SER B 1 299 ? -20.734 12.555 32.5 1 84.19 299 SER B C 1
ATOM 5801 O O . SER B 1 299 ? -19.562 12.578 32.906 1 84.19 299 SER B O 1
ATOM 5803 N N . LYS B 1 300 ? -21.297 11.609 31.859 1 85.88 300 LYS B N 1
ATOM 5804 C CA . LYS B 1 300 ? -20.469 10.484 31.438 1 85.88 300 LYS B CA 1
ATOM 5805 C C . LYS B 1 300 ? -19.344 10.93 30.516 1 85.88 300 LYS B C 1
ATOM 5807 O O . LYS B 1 300 ? -18.203 10.5 30.656 1 85.88 300 LYS B O 1
ATOM 5812 N N . ASP B 1 301 ? -19.703 11.75 29.594 1 85.69 301 ASP B N 1
ATOM 5813 C CA . ASP B 1 301 ? -18.719 12.297 28.672 1 85.69 301 ASP B CA 1
ATOM 5814 C C . ASP B 1 301 ? -17.656 13.109 29.406 1 85.69 301 ASP B C 1
ATOM 5816 O O . ASP B 1 301 ? -16.469 13 29.125 1 85.69 301 ASP B O 1
ATOM 5820 N N . LEU B 1 302 ? -18.156 13.781 30.328 1 87.81 302 LEU B N 1
ATOM 5821 C CA . LEU B 1 302 ? -17.25 14.648 31.078 1 87.81 302 LEU B CA 1
ATOM 5822 C C . LEU B 1 302 ? -16.281 13.82 31.906 1 87.81 302 LEU B C 1
ATOM 5824 O O . LEU B 1 302 ? -15.078 14.125 31.938 1 87.81 302 LEU B O 1
ATOM 5828 N N . ASN B 1 303 ? -16.766 12.867 32.531 1 89.06 303 ASN B N 1
ATOM 5829 C CA . ASN B 1 303 ? -15.922 12.016 33.375 1 89.06 303 ASN B CA 1
ATOM 5830 C C . ASN B 1 303 ? -14.883 11.258 32.562 1 89.06 303 ASN B C 1
ATOM 5832 O O . ASN B 1 303 ? -13.727 11.141 32.969 1 89.06 303 ASN B O 1
ATOM 5836 N N . SER B 1 304 ? -15.344 10.758 31.484 1 89.31 304 SER B N 1
ATOM 5837 C CA . SER B 1 304 ? -14.445 10.023 30.609 1 89.31 304 SER B CA 1
ATOM 5838 C C . SER B 1 304 ? -13.312 10.906 30.094 1 89.31 304 SER B C 1
ATOM 5840 O O . SER B 1 304 ? -12.164 10.477 30.016 1 89.31 304 SER B O 1
ATOM 5842 N N . LEU B 1 305 ? -13.602 12.078 29.781 1 90.25 305 LEU B N 1
ATOM 5843 C CA . LEU B 1 305 ? -12.617 13 29.234 1 90.25 305 LEU B CA 1
ATOM 5844 C C . LEU B 1 305 ? -11.664 13.484 30.312 1 90.25 305 LEU B C 1
ATOM 5846 O O . LEU B 1 305 ? -10.492 13.75 30.047 1 90.25 305 LEU B O 1
ATOM 5850 N N . GLN B 1 306 ? -12.234 13.578 31.484 1 90.56 306 GLN B N 1
ATOM 5851 C CA . GLN B 1 306 ? -11.383 13.992 32.594 1 90.56 306 GLN B CA 1
ATOM 5852 C C . GLN B 1 306 ? -10.273 12.977 32.844 1 90.56 306 GLN B C 1
ATOM 5854 O O . GLN B 1 306 ? -9.133 13.359 33.125 1 90.56 306 GLN B O 1
ATOM 5859 N N . VAL B 1 307 ? -10.648 11.797 32.75 1 91 307 VAL B N 1
ATOM 5860 C CA . VAL B 1 307 ? -9.664 10.727 32.906 1 91 307 VAL B CA 1
ATOM 5861 C C . VAL B 1 307 ? -8.594 10.852 31.828 1 91 307 VAL B C 1
ATOM 5863 O O . VAL B 1 307 ? -7.398 10.742 32.125 1 91 307 VAL B O 1
ATOM 5866 N N . GLU B 1 308 ? -9 11.117 30.609 1 91.31 308 GLU B N 1
ATOM 5867 C CA . GLU B 1 308 ? -8.07 11.25 29.484 1 91.31 308 GLU B CA 1
ATOM 5868 C C . GLU B 1 308 ? -7.176 12.469 29.656 1 91.31 308 GLU B C 1
ATOM 5870 O O . GLU B 1 308 ? -6.016 12.461 29.234 1 91.31 308 GLU B O 1
ATOM 5875 N N . LEU B 1 309 ? -7.719 13.453 30.219 1 90.88 309 LEU B N 1
ATOM 5876 C CA . LEU B 1 309 ? -6.953 14.672 30.484 1 90.88 309 LEU B CA 1
ATOM 5877 C C . LEU B 1 309 ? -5.875 14.422 31.531 1 90.88 309 LEU B C 1
ATOM 5879 O O . LEU B 1 309 ? -4.734 14.859 31.375 1 90.88 309 LEU B O 1
ATOM 5883 N N . GLU B 1 310 ? -6.238 13.695 32.5 1 89.56 310 GLU B N 1
ATOM 5884 C CA . GLU B 1 310 ? -5.32 13.406 33.594 1 89.56 310 GLU B CA 1
ATOM 5885 C C . GLU B 1 310 ? -4.203 12.469 33.156 1 89.56 310 GLU B C 1
ATOM 5887 O O . GLU B 1 310 ? -3.066 12.578 33.625 1 89.56 310 GLU B O 1
ATOM 5892 N N . GLU B 1 311 ? -4.582 11.617 32.281 1 88.75 311 GLU B N 1
ATOM 5893 C CA . GLU B 1 311 ? -3.604 10.664 31.781 1 88.75 311 GLU B CA 1
ATOM 5894 C C . GLU B 1 311 ? -2.721 11.297 30.719 1 88.75 311 GLU B C 1
ATOM 5896 O O . GLU B 1 311 ? -1.729 10.703 30.281 1 88.75 311 GLU B O 1
ATOM 5901 N N . GLY B 1 312 ? -3.127 12.461 30.25 1 86.81 312 GLY B N 1
ATOM 5902 C CA . GLY B 1 312 ? -2.289 13.203 29.312 1 86.81 312 GLY B CA 1
ATOM 5903 C C . GLY B 1 312 ? -2.549 12.836 27.875 1 86.81 312 GLY B C 1
ATOM 5904 O O . GLY B 1 312 ? -1.762 13.18 26.984 1 86.81 312 GLY B O 1
ATOM 5905 N N . ARG B 1 313 ? -3.533 12.172 27.578 1 88.44 313 ARG B N 1
ATOM 5906 C CA . ARG B 1 313 ? -3.867 11.773 26.219 1 88.44 313 ARG B CA 1
ATOM 5907 C C . ARG B 1 313 ? -4.637 12.875 25.5 1 88.44 313 ARG B C 1
ATOM 5909 O O . ARG B 1 313 ? -4.598 12.961 24.266 1 88.44 313 ARG B O 1
ATOM 5916 N N . LEU B 1 314 ? -5.285 13.617 26.328 1 91.5 314 LEU B N 1
ATOM 5917 C CA . LEU B 1 314 ? -6.027 14.75 25.781 1 91.5 314 LEU B CA 1
ATOM 5918 C C . LEU B 1 314 ? -5.168 16 25.75 1 91.5 314 LEU B C 1
ATOM 5920 O O . LEU B 1 314 ? -4.625 16.406 26.797 1 91.5 314 LEU B O 1
ATOM 5924 N N . PHE B 1 315 ? -5.008 16.594 24.625 1 93.56 315 PHE B N 1
ATOM 5925 C CA . PHE B 1 315 ? -4.238 17.812 24.422 1 93.56 315 PHE B CA 1
ATOM 5926 C C . PHE B 1 315 ? -2.805 17.625 24.906 1 93.56 315 PHE B C 1
ATOM 5928 O O . PHE B 1 315 ? -2.293 18.453 25.672 1 93.56 315 PHE B O 1
ATOM 5935 N N . PRO B 1 316 ? -2.178 16.641 24.422 1 89.38 316 PRO B N 1
ATOM 5936 C CA . PRO B 1 316 ? -0.829 16.344 24.922 1 89.38 316 PRO B CA 1
ATOM 5937 C C . PRO B 1 316 ? 0.194 17.406 24.5 1 89.38 316 PRO B C 1
ATOM 5939 O O . PRO B 1 316 ? 1.218 17.562 25.172 1 89.38 316 PRO B O 1
ATOM 5942 N N . ASN B 1 317 ? -0.037 18.109 23.453 1 89.62 317 ASN B N 1
ATOM 5943 C CA . ASN B 1 317 ? 0.938 19.031 22.875 1 89.62 317 ASN B CA 1
ATOM 5944 C C . ASN B 1 317 ? 0.818 20.422 23.5 1 89.62 317 ASN B C 1
ATOM 5946 O O . ASN B 1 317 ? 1.525 21.359 23.094 1 89.62 317 ASN B O 1
ATOM 5950 N N . PHE B 1 318 ? -0.067 20.547 24.516 1 92.94 318 PHE B N 1
ATOM 5951 C CA . PHE B 1 318 ? -0.305 21.844 25.141 1 92.94 318 PHE B CA 1
ATOM 5952 C C . PHE B 1 318 ? 0.341 21.891 26.531 1 92.94 318 PHE B C 1
ATOM 5954 O O . PHE B 1 318 ? 0.563 20.859 27.156 1 92.94 318 PHE B O 1
ATOM 5961 N N . SER B 1 319 ? 0.627 23.125 26.875 1 92.31 319 SER B N 1
ATOM 5962 C CA . SER B 1 319 ? 1.103 23.312 28.234 1 92.31 319 SER B CA 1
ATOM 5963 C C . SER B 1 319 ? -0.005 23.047 29.25 1 92.31 319 SER B C 1
ATOM 5965 O O . SER B 1 319 ? -1.188 23.078 28.906 1 92.31 319 SER B O 1
ATOM 5967 N N . GLU B 1 320 ? 0.393 22.766 30.469 1 90.75 320 GLU B N 1
ATOM 5968 C CA . GLU B 1 320 ? -0.563 22.438 31.516 1 90.75 320 GLU B CA 1
ATOM 5969 C C . GLU B 1 320 ? -1.546 23.578 31.75 1 90.75 320 GLU B C 1
ATOM 5971 O O . GLU B 1 320 ? -2.744 23.359 31.922 1 90.75 320 GLU B O 1
ATOM 5976 N N . GLY B 1 321 ? -1.049 24.766 31.812 1 90.44 321 GLY B N 1
ATOM 5977 C CA . GLY B 1 321 ? -1.918 25.906 31.984 1 90.44 321 GLY B CA 1
ATOM 5978 C C . GLY B 1 321 ? -2.926 26.078 30.859 1 90.44 321 GLY B C 1
ATOM 5979 O O . GLY B 1 321 ? -4.113 26.297 31.125 1 90.44 321 GLY B O 1
ATOM 5980 N N . THR B 1 322 ? -2.443 25.938 29.703 1 92.44 322 THR B N 1
ATOM 5981 C CA . THR B 1 322 ? -3.309 26.078 28.531 1 92.44 322 THR B CA 1
ATOM 5982 C C . THR B 1 322 ? -4.34 24.953 28.484 1 92.44 322 THR B C 1
ATOM 5984 O O . THR B 1 322 ? -5.48 25.172 28.062 1 92.44 322 THR B O 1
ATOM 5987 N N . ARG B 1 323 ? -3.906 23.828 28.953 1 92.81 323 ARG B N 1
ATOM 5988 C CA . ARG B 1 323 ? -4.797 22.672 28.969 1 92.81 323 ARG B CA 1
ATOM 5989 C C . ARG B 1 323 ? -5.98 22.906 29.906 1 92.81 323 ARG B C 1
ATOM 5991 O O . ARG B 1 323 ? -7.113 22.547 29.578 1 92.81 323 ARG B O 1
ATOM 5998 N N . GLN B 1 324 ? -5.691 23.5 30.969 1 91.56 324 GLN B N 1
ATOM 5999 C CA . GLN B 1 324 ? -6.75 23.781 31.938 1 91.56 324 GLN B CA 1
ATOM 6000 C C . GLN B 1 324 ? -7.715 24.828 31.391 1 91.56 324 GLN B C 1
ATOM 6002 O O . GLN B 1 324 ? -8.922 24.75 31.625 1 91.56 324 GLN B O 1
ATOM 6007 N N . ASP B 1 325 ? -7.168 25.766 30.703 1 93.5 325 ASP B N 1
ATOM 6008 C CA . ASP B 1 325 ? -8.008 26.781 30.094 1 93.5 325 ASP B CA 1
ATOM 6009 C C . ASP B 1 325 ? -8.945 26.172 29.062 1 93.5 325 ASP B C 1
ATOM 6011 O O . ASP B 1 325 ? -10.125 26.5 29 1 93.5 325 ASP B O 1
ATOM 6015 N N . ILE B 1 326 ? -8.375 25.312 28.25 1 94.31 326 ILE B N 1
ATOM 6016 C CA . ILE B 1 326 ? -9.148 24.656 27.203 1 94.31 326 ILE B CA 1
ATOM 6017 C C . ILE B 1 326 ? -10.242 23.797 27.828 1 94.31 326 ILE B C 1
ATOM 6019 O O . ILE B 1 326 ? -11.375 23.766 27.359 1 94.31 326 ILE B O 1
ATOM 6023 N N . TRP B 1 327 ? -9.82 23.172 28.938 1 92.19 327 TRP B N 1
ATOM 6024 C CA . TRP B 1 327 ? -10.742 22.297 29.641 1 92.19 327 TRP B CA 1
ATOM 6025 C C . TRP B 1 327 ? -11.945 23.078 30.156 1 92.19 327 TRP B C 1
ATOM 6027 O O . TRP B 1 327 ? -13.086 22.641 30.031 1 92.19 327 TRP B O 1
ATOM 6037 N N . ALA B 1 328 ? -11.734 24.188 30.688 1 92.44 328 ALA B N 1
ATOM 6038 C CA . ALA B 1 328 ? -12.805 25.047 31.203 1 92.44 328 ALA B CA 1
ATOM 6039 C C . ALA B 1 328 ? -13.758 25.453 30.078 1 92.44 328 ALA B C 1
ATOM 6041 O O . ALA B 1 328 ? -14.977 25.516 30.281 1 92.44 328 ALA B O 1
ATOM 6042 N N . ARG B 1 329 ? -13.266 25.703 28.984 1 93.19 329 ARG B N 1
ATOM 6043 C CA . ARG B 1 329 ? -14.086 26.125 27.844 1 93.19 329 ARG B CA 1
ATOM 6044 C C . ARG B 1 329 ? -14.859 24.938 27.266 1 93.19 329 ARG B C 1
ATOM 6046 O O . ARG B 1 329 ? -15.984 25.109 26.797 1 93.19 329 ARG B O 1
ATOM 6053 N N . LEU B 1 330 ? -14.195 23.844 27.266 1 91.94 330 LEU B N 1
ATOM 6054 C CA . LEU B 1 330 ? -14.828 22.625 26.766 1 91.94 330 LEU B CA 1
ATOM 6055 C C . LEU B 1 330 ? -16.078 22.281 27.562 1 91.94 330 LEU B C 1
ATOM 6057 O O . LEU B 1 330 ? -17.078 21.828 27 1 91.94 330 LEU B O 1
ATOM 6061 N N . LYS B 1 331 ? -16.047 22.609 28.797 1 90.19 331 LYS B N 1
ATOM 6062 C CA . LYS B 1 331 ? -17.172 22.312 29.672 1 90.19 331 LYS B CA 1
ATOM 6063 C C . LYS B 1 331 ? -18.375 23.188 29.375 1 90.19 331 LYS B C 1
ATOM 6065 O O . LYS B 1 331 ? -19.5 22.859 29.719 1 90.19 331 LYS B O 1
ATOM 6070 N N . GLU B 1 332 ? -18.125 24.234 28.656 1 89.06 332 GLU B N 1
ATOM 6071 C CA . GLU B 1 332 ? -19.188 25.188 28.375 1 89.06 332 GLU B CA 1
ATOM 6072 C C . GLU B 1 332 ? -19.891 24.844 27.062 1 89.06 332 GLU B C 1
ATOM 6074 O O . GLU B 1 332 ? -20.984 25.375 26.797 1 89.06 332 GLU B O 1
ATOM 6079 N N . ILE B 1 333 ? -19.328 23.984 26.344 1 88.19 333 ILE B N 1
ATOM 6080 C CA . ILE B 1 333 ? -19.922 23.641 25.062 1 88.19 333 ILE B CA 1
ATOM 6081 C C . ILE B 1 333 ? -21.125 22.719 25.281 1 88.19 333 ILE B C 1
ATOM 6083 O O . ILE B 1 333 ? -21.016 21.688 25.953 1 88.19 333 ILE B O 1
ATOM 6087 N N . ASP B 1 334 ? -22.266 23 24.703 1 87.44 334 ASP B N 1
ATOM 6088 C CA . ASP B 1 334 ? -23.5 22.266 24.969 1 87.44 334 ASP B CA 1
ATOM 6089 C C . ASP B 1 334 ? -23.969 21.5 23.734 1 87.44 334 ASP B C 1
ATOM 6091 O O . ASP B 1 334 ? -25.141 21.156 23.609 1 87.44 334 ASP B O 1
ATOM 6095 N N . TYR B 1 335 ? -23.188 21.375 22.781 1 86.5 335 TYR B N 1
ATOM 6096 C CA . TYR B 1 335 ? -23.484 20.562 21.609 1 86.5 335 TYR B CA 1
ATOM 6097 C C . TYR B 1 335 ? -22.359 19.594 21.312 1 86.5 335 TYR B C 1
ATOM 6099 O O . TYR B 1 335 ? -21.234 19.766 21.812 1 86.5 335 TYR B O 1
ATOM 6107 N N . PRO B 1 336 ? -22.688 18.547 20.578 1 89.75 336 PRO B N 1
ATOM 6108 C CA . PRO B 1 336 ? -21.625 17.594 20.234 1 89.75 336 PRO B CA 1
ATOM 6109 C C . PRO B 1 336 ? -20.516 18.219 19.391 1 89.75 336 PRO B C 1
ATOM 6111 O O . PRO B 1 336 ? -20.797 18.953 18.438 1 89.75 336 PRO B O 1
ATOM 6114 N N . ILE B 1 337 ? -19.375 17.969 19.766 1 92.62 337 ILE B N 1
ATOM 6115 C CA . ILE B 1 337 ? -18.234 18.562 19.062 1 92.62 337 ILE B CA 1
ATOM 6116 C C . ILE B 1 337 ? -18.172 18.031 17.625 1 92.62 337 ILE B C 1
ATOM 6118 O O . ILE B 1 337 ? -18.047 16.828 17.406 1 92.62 337 ILE B O 1
ATOM 6122 N N . PRO B 1 338 ? -18.234 18.906 16.703 1 93.88 338 PRO B N 1
ATOM 6123 C CA . PRO B 1 338 ? -18.219 18.484 15.289 1 93.88 338 PRO B CA 1
ATOM 6124 C C . PRO B 1 338 ? -16.812 18.203 14.781 1 93.88 338 PRO B C 1
ATOM 6126 O O . PRO B 1 338 ? -15.852 18.875 15.164 1 93.88 338 PRO B O 1
ATOM 6129 N N . THR B 1 339 ? -16.625 17.203 14.07 1 95.56 339 THR B N 1
ATOM 6130 C CA . THR B 1 339 ? -15.383 16.844 13.406 1 95.56 339 THR B CA 1
ATOM 6131 C C . THR B 1 339 ? -15.633 16.5 11.938 1 95.56 339 THR B C 1
ATOM 6133 O O . THR B 1 339 ? -16.781 16.484 11.484 1 95.56 339 THR B O 1
ATOM 6136 N N . LEU B 1 340 ? -14.586 16.328 11.172 1 95.12 340 LEU B N 1
ATOM 6137 C CA . LEU B 1 340 ? -14.742 15.914 9.781 1 95.12 340 LEU B CA 1
ATOM 6138 C C . LEU B 1 340 ? -15.328 14.508 9.695 1 95.12 340 LEU B C 1
ATOM 6140 O O . LEU B 1 340 ? -16.109 14.211 8.797 1 95.12 340 LEU B O 1
ATOM 6144 N N . LYS B 1 341 ? -14.914 13.711 10.586 1 93.25 341 LYS B N 1
ATOM 6145 C CA . LYS B 1 341 ? -15.438 12.352 10.609 1 93.25 341 LYS B CA 1
ATOM 6146 C C . LYS B 1 341 ? -16.953 12.352 10.797 1 93.25 341 LYS B C 1
ATOM 6148 O O . LYS B 1 341 ? -17.672 11.672 10.062 1 93.25 341 LYS B O 1
ATOM 6153 N N . THR B 1 342 ? -17.422 13.109 11.773 1 92.5 342 THR B N 1
ATOM 6154 C CA . THR B 1 342 ? -18.859 13.172 12.031 1 92.5 342 THR B CA 1
ATOM 6155 C C . THR B 1 342 ? -19.578 13.875 10.883 1 92.5 342 THR B C 1
ATOM 6157 O O . THR B 1 342 ? -20.734 13.547 10.562 1 92.5 342 THR B O 1
ATOM 6160 N N . PHE B 1 343 ? -19.016 14.836 10.266 1 94.38 343 PHE B N 1
ATOM 6161 C CA . PHE B 1 343 ? -19.609 15.5 9.109 1 94.38 343 PHE B CA 1
ATOM 6162 C C . PHE B 1 343 ? -19.922 14.5 8.008 1 94.38 343 PHE B C 1
ATOM 6164 O O . PHE B 1 343 ? -21.031 14.484 7.477 1 94.38 343 PHE B O 1
ATOM 6171 N N . PHE B 1 344 ? -18.953 13.617 7.699 1 92 344 PHE B N 1
ATOM 6172 C CA . PHE B 1 344 ? -19.141 12.672 6.602 1 92 344 PHE B CA 1
ATOM 6173 C C . PHE B 1 344 ? -20.172 11.602 6.965 1 92 344 PHE B C 1
ATOM 6175 O O . PHE B 1 344 ? -20.859 11.078 6.094 1 92 344 PHE B O 1
ATOM 6182 N N . LYS B 1 345 ? -20.234 11.359 8.195 1 86.62 345 LYS B N 1
ATOM 6183 C CA . LYS B 1 345 ? -21.281 10.445 8.641 1 86.62 345 LYS B CA 1
ATOM 6184 C C . LYS B 1 345 ? -22.656 11.117 8.578 1 86.62 345 LYS B C 1
ATOM 6186 O O . LYS B 1 345 ? -23.609 10.516 8.086 1 86.62 345 LYS B O 1
ATOM 6191 N N . ASP B 1 346 ? -22.672 12.336 9.055 1 82.75 346 ASP B N 1
ATOM 6192 C CA . ASP B 1 346 ? -23.922 13.078 9.164 1 82.75 346 ASP B CA 1
ATOM 6193 C C . ASP B 1 346 ? -24.438 13.508 7.785 1 82.75 346 ASP B C 1
ATOM 6195 O O . ASP B 1 346 ? -25.609 13.82 7.621 1 82.75 346 ASP B O 1
ATOM 6199 N N . ARG B 1 347 ? -23.578 13.531 6.871 1 85.25 347 ARG B N 1
ATOM 6200 C CA . ARG B 1 347 ? -23.969 13.914 5.516 1 85.25 347 ARG B CA 1
ATOM 6201 C C . ARG B 1 347 ? -25.094 13.031 4.992 1 85.25 347 ARG B C 1
ATOM 6203 O O . ARG B 1 347 ? -25.906 13.469 4.176 1 85.25 347 ARG B O 1
ATOM 6210 N N . LEU B 1 348 ? -25.156 11.859 5.504 1 80.31 348 LEU B N 1
ATOM 6211 C CA . LEU B 1 348 ? -26.203 10.922 5.098 1 80.31 348 LEU B CA 1
ATOM 6212 C C . LEU B 1 348 ? -27.578 11.492 5.371 1 80.31 348 LEU B C 1
ATOM 6214 O O . LEU B 1 348 ? -28.5 11.312 4.57 1 80.31 348 LEU B O 1
ATOM 6218 N N . TYR B 1 349 ? -27.688 12.188 6.457 1 70.5 349 TYR B N 1
ATOM 6219 C CA . TYR B 1 349 ? -28.953 12.82 6.793 1 70.5 349 TYR B CA 1
ATOM 6220 C C . TYR B 1 349 ? -29.281 13.945 5.816 1 70.5 349 TYR B C 1
ATOM 6222 O O . TYR B 1 349 ? -30.438 14.141 5.449 1 70.5 349 TYR B O 1
ATOM 6230 N N . LEU B 1 350 ? -28.266 14.648 5.438 1 76.31 350 LEU B N 1
ATOM 6231 C CA . LEU B 1 350 ? -28.453 15.711 4.453 1 76.31 350 LEU B CA 1
ATOM 6232 C C . LEU B 1 350 ? -28.891 15.133 3.111 1 76.31 350 LEU B C 1
ATOM 6234 O O . LEU B 1 350 ? -29.688 15.75 2.395 1 76.31 350 LEU B O 1
ATOM 6238 N N . GLU B 1 351 ? -28.359 13.961 2.84 1 76.19 351 GLU B N 1
ATOM 6239 C CA . GLU B 1 351 ? -28.719 13.289 1.589 1 76.19 351 GLU B CA 1
ATOM 6240 C C . GLU B 1 351 ? -30.188 12.906 1.566 1 76.19 351 GLU B C 1
ATOM 6242 O O . GLU B 1 351 ? -30.844 13.023 0.532 1 76.19 351 GLU B O 1
ATOM 6247 N N . VAL B 1 352 ? -30.609 12.461 2.617 1 66.44 352 VAL B N 1
ATOM 6248 C CA . VAL B 1 352 ? -32.031 12.102 2.732 1 66.44 352 VAL B CA 1
ATOM 6249 C C . VAL B 1 352 ? -32.906 13.344 2.561 1 66.44 352 VAL B C 1
ATOM 6251 O O . VAL B 1 352 ? -33.875 13.32 1.801 1 66.44 352 VAL B O 1
ATOM 6254 N N . ALA B 1 353 ? -32.5 14.352 3.289 1 66.88 353 ALA B N 1
ATOM 6255 C CA . ALA B 1 353 ? -33.25 15.602 3.186 1 66.88 353 ALA B CA 1
ATOM 6256 C C . ALA B 1 353 ? -33.25 16.125 1.753 1 66.88 353 ALA B C 1
ATOM 6258 O O . ALA B 1 353 ? -34.25 16.594 1.253 1 66.88 353 ALA B O 1
ATOM 6259 N N . GLN B 1 354 ? -32.188 16.031 1.152 1 72.5 354 GLN B N 1
ATOM 6260 C CA . GLN B 1 354 ? -32.062 16.484 -0.229 1 72.5 354 GLN B CA 1
ATOM 6261 C C . GLN B 1 354 ? -32.969 15.68 -1.16 1 72.5 354 GLN B C 1
ATOM 6263 O O . GLN B 1 354 ? -33.594 16.234 -2.061 1 72.5 354 GLN B O 1
ATOM 6268 N N . SER B 1 355 ? -32.906 14.453 -0.924 1 68.25 355 SER B N 1
ATOM 6269 C CA . SER B 1 355 ? -33.719 13.586 -1.765 1 68.25 355 SER B CA 1
ATOM 6270 C C . SER B 1 355 ? -35.219 13.945 -1.651 1 68.25 355 SER B C 1
ATOM 6272 O O . SER B 1 355 ? -35.938 13.953 -2.652 1 68.25 355 SER B O 1
ATOM 6274 N N . VAL B 1 356 ? -35.562 14.219 -0.539 1 63 356 VAL B N 1
ATOM 6275 C CA . VAL B 1 356 ? -36.938 14.602 -0.299 1 63 356 VAL B CA 1
ATOM 6276 C C . VAL B 1 356 ? -37.219 15.953 -0.947 1 63 356 VAL B C 1
ATOM 6278 O O . VAL B 1 356 ? -38.25 16.125 -1.615 1 63 356 VAL B O 1
ATOM 6281 N N . MET B 1 357 ? -36.344 16.844 -0.684 1 65.94 357 MET B N 1
ATOM 6282 C CA . MET B 1 357 ? -36.5 18.188 -1.22 1 65.94 357 MET B CA 1
ATOM 6283 C C . MET B 1 357 ? -36.5 18.172 -2.744 1 65.94 357 MET B C 1
ATOM 6285 O O . MET B 1 357 ? -37.219 18.938 -3.381 1 65.94 357 MET B O 1
ATOM 6289 N N . LYS B 1 358 ? -35.594 17.359 -3.266 1 64.81 358 LYS B N 1
ATOM 6290 C CA . LYS B 1 358 ? -35.531 17.234 -4.719 1 64.81 358 LYS B CA 1
ATOM 6291 C C . LYS B 1 358 ? -36.875 16.719 -5.273 1 64.81 358 LYS B C 1
ATOM 6293 O O . LYS B 1 358 ? -37.281 17.125 -6.355 1 64.81 358 LYS B O 1
ATOM 6298 N N . ARG B 1 359 ? -37.375 15.836 -4.504 1 59.12 359 ARG B N 1
ATOM 6299 C CA . ARG B 1 359 ? -38.656 15.289 -4.918 1 59.12 359 ARG B CA 1
ATOM 6300 C C . ARG B 1 359 ? -39.781 16.344 -4.797 1 59.12 359 ARG B C 1
ATOM 6302 O O . ARG B 1 359 ? -40.688 16.391 -5.629 1 59.12 359 ARG B O 1
ATOM 6309 N N . LEU B 1 360 ? -39.562 17.016 -3.742 1 57.47 360 LEU B N 1
ATOM 6310 C CA . LEU B 1 360 ? -40.594 18.031 -3.48 1 57.47 360 LEU B CA 1
ATOM 6311 C C . LEU B 1 360 ? -40.438 19.234 -4.41 1 57.47 360 LEU B C 1
ATOM 6313 O O . LEU B 1 360 ? -41.406 19.859 -4.797 1 57.47 360 LEU B O 1
ATOM 6317 N N . PHE B 1 361 ? -39.156 19.594 -4.5 1 54.84 361 PHE B N 1
ATOM 6318 C CA . PHE B 1 361 ? -38.938 20.781 -5.297 1 54.84 361 PHE B CA 1
ATOM 6319 C C . PHE B 1 361 ? -38.375 20.422 -6.672 1 54.84 361 PHE B C 1
ATOM 6321 O O . PHE B 1 361 ? -37.344 19.781 -6.777 1 54.84 361 PHE B O 1
ATOM 6328 N N . VAL B 1 362 ? -39.25 19.891 -7.633 1 49.81 362 VAL B N 1
ATOM 6329 C CA . VAL B 1 362 ? -38.875 19.5 -8.992 1 49.81 362 VAL B CA 1
ATOM 6330 C C . VAL B 1 362 ? -37.812 20.453 -9.531 1 49.81 362 VAL B C 1
ATOM 6332 O O . VAL B 1 362 ? -38.062 21.656 -9.688 1 49.81 362 VAL B O 1
ATOM 6335 N N . GLN B 1 363 ? -36.656 20.328 -9.203 1 50.69 363 GLN B N 1
ATOM 6336 C CA . GLN B 1 363 ? -35.625 21.266 -9.664 1 50.69 363 GLN B CA 1
ATOM 6337 C C . GLN B 1 363 ? -35.438 21.172 -11.18 1 50.69 363 GLN B C 1
ATOM 6339 O O . GLN B 1 363 ? -35.469 20.094 -11.75 1 50.69 363 GLN B O 1
ATOM 6344 N N . PRO B 1 364 ? -35.625 22.328 -11.828 1 47.78 364 PRO B N 1
ATOM 6345 C CA . PRO B 1 364 ? -35.375 22.328 -13.266 1 47.78 364 PRO B CA 1
ATOM 6346 C C . PRO B 1 364 ? -34.062 21.688 -13.641 1 47.78 364 PRO B C 1
ATOM 6348 O O . PRO B 1 364 ? -33.094 21.703 -12.844 1 47.78 364 PRO B O 1
ATOM 6351 N N . ARG B 1 365 ? -34.219 20.766 -14.516 1 47.72 365 ARG B N 1
ATOM 6352 C CA . ARG B 1 365 ? -33.125 19.969 -15.07 1 47.72 365 ARG B CA 1
ATOM 6353 C C . ARG B 1 365 ? -31.844 20.812 -15.211 1 47.72 365 ARG B C 1
ATOM 6355 O O . ARG B 1 365 ? -30.734 20.281 -15.172 1 47.72 365 ARG B O 1
ATOM 6362 N N . ARG B 1 366 ? -31.984 22.078 -15.586 1 47.03 366 ARG B N 1
ATOM 6363 C CA . ARG B 1 366 ? -30.875 22.828 -16.188 1 47.03 366 ARG B CA 1
ATOM 6364 C C . ARG B 1 366 ? -30.109 23.609 -15.117 1 47.03 366 ARG B C 1
ATOM 6366 O O . ARG B 1 366 ? -29 24.078 -15.359 1 47.03 366 ARG B O 1
ATOM 6373 N N . GLY B 1 367 ? -30.672 24.203 -14.039 1 48.44 367 GLY B N 1
ATOM 6374 C CA . GLY B 1 367 ? -29.969 25.203 -13.266 1 48.44 367 GLY B CA 1
ATOM 6375 C C . GLY B 1 367 ? -29.344 24.656 -12 1 48.44 367 GLY B C 1
ATOM 6376 O O . GLY B 1 367 ? -29.859 23.703 -11.414 1 48.44 367 GLY B O 1
ATOM 6377 N N . LYS B 1 368 ? -27.953 24.688 -11.898 1 57.75 368 LYS B N 1
ATOM 6378 C CA . LYS B 1 368 ? -27.078 24.375 -10.766 1 57.75 368 LYS B CA 1
ATOM 6379 C C . LYS B 1 368 ? -27.531 25.109 -9.508 1 57.75 368 LYS B C 1
ATOM 6381 O O . LYS B 1 368 ? -26.969 26.156 -9.156 1 57.75 368 LYS B O 1
ATOM 6386 N N . ILE B 1 369 ? -28.703 25.125 -9.062 1 54.31 369 ILE B N 1
ATOM 6387 C CA . ILE B 1 369 ? -29.156 25.812 -7.859 1 54.31 369 ILE B CA 1
ATOM 6388 C C . ILE B 1 369 ? -29.094 24.859 -6.664 1 54.31 369 ILE B C 1
ATOM 6390 O O . ILE B 1 369 ? -29.359 23.672 -6.797 1 54.31 369 ILE B O 1
ATOM 6394 N N . THR B 1 370 ? -28.609 25.359 -5.645 1 59.78 370 THR B N 1
ATOM 6395 C CA . THR B 1 370 ? -28.578 24.594 -4.41 1 59.78 370 THR B CA 1
ATOM 6396 C C . THR B 1 370 ? -29.984 24.391 -3.846 1 59.78 370 THR B C 1
ATOM 6398 O O . THR B 1 370 ? -30.922 25.078 -4.25 1 59.78 370 THR B O 1
ATOM 6401 N N . ILE B 1 371 ? -30.203 23.438 -3.18 1 56.72 371 ILE B N 1
ATOM 6402 C CA . ILE B 1 371 ? -31.5 23.172 -2.576 1 56.72 371 ILE B CA 1
ATOM 6403 C C . ILE B 1 371 ? -31.984 24.391 -1.81 1 56.72 371 ILE B C 1
ATOM 6405 O O . ILE B 1 371 ? -33.156 24.766 -1.904 1 56.72 371 ILE B O 1
ATOM 6409 N N . ASP B 1 372 ? -31.047 25.016 -1.149 1 56 372 ASP B N 1
ATOM 6410 C CA . ASP B 1 372 ? -31.422 26.188 -0.36 1 56 372 ASP B CA 1
ATOM 6411 C C . ASP B 1 372 ? -31.922 27.328 -1.256 1 56 372 ASP B C 1
ATOM 6413 O O . ASP B 1 372 ? -32.938 27.969 -0.951 1 56 372 ASP B O 1
ATOM 6417 N N . GLN B 1 373 ? -31.25 27.484 -2.279 1 57.38 373 GLN B N 1
ATOM 6418 C CA . GLN B 1 373 ? -31.656 28.516 -3.223 1 57.38 373 GLN B CA 1
ATOM 6419 C C . GLN B 1 373 ? -33 28.172 -3.85 1 57.38 373 GLN B C 1
ATOM 6421 O O . GLN B 1 373 ? -33.844 29.047 -4.062 1 57.38 373 GLN B O 1
ATOM 6426 N N . GLY B 1 374 ? -33.094 26.922 -4.043 1 51.88 374 GLY B N 1
ATOM 6427 C CA . GLY B 1 374 ? -34.344 26.484 -4.602 1 51.88 374 GLY B CA 1
ATOM 6428 C C . GLY B 1 374 ? -35.531 26.688 -3.662 1 51.88 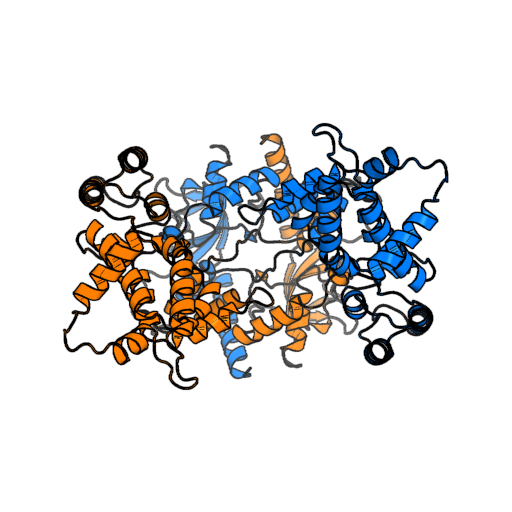374 GLY B C 1
ATOM 6429 O O . GLY B 1 374 ? -36.594 27.172 -4.074 1 51.88 374 GLY B O 1
ATOM 6430 N N . VAL B 1 375 ? -35.281 26.266 -2.498 1 52.56 375 VAL B N 1
ATOM 6431 C CA . VAL B 1 375 ? -36.344 26.422 -1.489 1 52.56 375 VAL B CA 1
ATOM 6432 C C . VAL B 1 375 ? -36.625 27.891 -1.262 1 52.56 375 VAL B C 1
ATOM 6434 O O . VAL B 1 375 ? -37.781 28.297 -1.148 1 52.56 375 VAL B O 1
ATOM 6437 N N . TYR B 1 376 ? -35.5 28.625 -1.132 1 50.72 376 TYR B N 1
ATOM 6438 C CA . TYR B 1 376 ? -35.656 30.062 -0.914 1 50.72 376 TYR B CA 1
ATOM 6439 C C . TYR B 1 376 ? -36.438 30.703 -2.057 1 50.72 376 TYR B C 1
ATOM 6441 O O . TYR B 1 376 ? -37.25 31.609 -1.837 1 50.72 376 TYR B O 1
ATOM 6449 N N . GLY B 1 377 ? -36.031 30.297 -3.238 1 48.22 377 GLY B N 1
ATOM 6450 C CA . GLY B 1 377 ? -36.75 30.875 -4.371 1 48.22 377 GLY B CA 1
ATOM 6451 C C . GLY B 1 377 ? -38.25 30.625 -4.32 1 48.22 377 GLY B C 1
ATOM 6452 O O . GLY B 1 377 ? -39.062 31.469 -4.742 1 48.22 377 GLY B O 1
ATOM 6453 N N . LYS B 1 378 ? -38.562 29.469 -3.914 1 47.41 378 LYS B N 1
ATOM 6454 C CA . LYS B 1 378 ? -39.969 29.141 -3.883 1 47.41 378 LYS B CA 1
ATOM 6455 C C . LYS B 1 378 ? -40.656 29.75 -2.662 1 47.41 378 LYS B C 1
ATOM 6457 O O . LYS B 1 378 ? -41.844 30.109 -2.717 1 47.41 378 LYS B O 1
ATOM 6462 N N . TYR B 1 379 ? -39.906 29.609 -1.572 1 42.72 379 TYR B N 1
ATOM 6463 C CA . TYR B 1 379 ? -40.531 30.141 -0.37 1 42.72 379 TYR B CA 1
ATOM 6464 C C . TYR B 1 379 ? -40.094 31.578 -0.109 1 42.72 379 TYR B C 1
ATOM 6466 O O . TYR B 1 379 ? -39.281 31.828 0.792 1 42.72 379 TYR B O 1
ATOM 6474 N N . ASP B 1 380 ? -39.812 32.375 -1.064 1 38.62 380 ASP B N 1
ATOM 6475 C CA . ASP B 1 380 ? -39.625 33.812 -0.84 1 38.62 380 ASP B CA 1
ATOM 6476 C C . ASP B 1 380 ? -40.719 34.375 0.056 1 38.62 380 ASP B C 1
ATOM 6478 O O . ASP B 1 380 ? -41.781 34.75 -0.426 1 38.62 380 ASP B O 1
ATOM 6482 N N . THR B 1 381 ? -41.062 33.688 1.167 1 36.84 381 THR B N 1
ATOM 6483 C CA . THR B 1 381 ? -41.875 34.562 1.998 1 36.84 381 THR B CA 1
ATOM 6484 C C . THR B 1 381 ? -41.125 35.875 2.33 1 36.84 381 THR B C 1
ATOM 6486 O O . THR B 1 381 ? -39.906 35.875 2.373 1 36.84 381 THR B O 1
ATOM 6489 N N . PRO B 1 382 ? -41.688 37.156 2.162 1 37.59 382 PRO B N 1
ATOM 6490 C CA . PRO B 1 382 ? -41.125 38.469 2.559 1 37.59 382 PRO B CA 1
ATOM 6491 C C . PRO B 1 382 ? -40.344 38.406 3.873 1 37.59 382 PRO B C 1
ATOM 6493 O O . PRO B 1 382 ? -39.875 39.438 4.363 1 37.59 382 PRO B O 1
ATOM 6496 N N . VAL B 1 383 ? -40.688 37.562 4.836 1 35.81 383 VAL B N 1
ATOM 6497 C CA . VAL B 1 383 ? -40 37.75 6.121 1 35.81 383 VAL B CA 1
ATOM 6498 C C . VAL B 1 383 ? -38.562 37.281 6.008 1 35.81 383 VAL B C 1
ATOM 6500 O O . VAL B 1 383 ? -38.281 36.156 5.59 1 35.81 383 VAL B O 1
ATOM 6503 N N . PRO B 1 384 ? -37.625 38.188 5.891 1 36.44 384 PRO B N 1
ATOM 6504 C CA . PRO B 1 384 ? -36.156 38 5.871 1 36.44 384 PRO B CA 1
ATOM 6505 C C . PRO B 1 384 ? -35.688 37 6.914 1 36.44 384 PRO B C 1
ATOM 6507 O O . PRO B 1 384 ? -35.812 37.219 8.117 1 36.44 384 PRO B O 1
ATOM 6510 N N . VAL B 1 385 ? -36.125 35.75 6.934 1 39.75 385 VAL B N 1
ATOM 6511 C CA . VAL B 1 385 ? -35.469 34.938 7.961 1 39.75 385 VAL B CA 1
ATOM 6512 C C . VAL B 1 385 ? -33.969 35 7.809 1 39.75 385 VAL B C 1
ATOM 6514 O O . VAL B 1 385 ? -33.438 34.688 6.742 1 39.75 385 VAL B O 1
ATOM 6517 N N . SER B 1 386 ? -33.281 35.844 8.523 1 37.94 386 SER B N 1
ATOM 6518 C CA . SER B 1 386 ? -31.844 36.062 8.484 1 37.94 386 SER B CA 1
ATOM 6519 C C . SER B 1 386 ? -31.094 34.75 8.367 1 37.94 386 SER B C 1
ATOM 6521 O O . SER B 1 386 ? -31.594 33.688 8.766 1 37.94 386 SER B O 1
ATOM 6523 N N . MET B 1 387 ? -30.109 34.719 7.527 1 39.19 387 MET B N 1
ATOM 6524 C CA . MET B 1 387 ? -29.188 33.625 7.449 1 39.19 387 MET B CA 1
ATOM 6525 C C . MET B 1 387 ? -28.844 33.094 8.836 1 39.19 387 MET B C 1
ATOM 6527 O O . MET B 1 387 ? -28.656 31.891 9.023 1 39.19 387 MET B O 1
ATOM 6531 N N . ALA B 1 388 ? -28.797 34 9.828 1 38.84 388 ALA B N 1
ATOM 6532 C CA . ALA B 1 388 ? -28.547 33.625 11.219 1 38.84 388 ALA B CA 1
ATOM 6533 C C . ALA B 1 388 ? -29.672 32.781 11.781 1 38.84 388 ALA B C 1
ATOM 6535 O O . ALA B 1 388 ? -29.438 31.766 12.445 1 38.84 388 ALA B O 1
ATOM 6536 N N . LEU B 1 389 ? -30.906 33.125 11.547 1 43.75 389 LEU B N 1
ATOM 6537 C CA . LEU B 1 389 ? -32.062 32.375 12.086 1 43.75 389 LEU B CA 1
ATOM 6538 C C . LEU B 1 389 ? -32.25 31.078 11.344 1 43.75 389 LEU B C 1
ATOM 6540 O O . LEU B 1 389 ? -32.625 30.062 11.945 1 43.75 389 LEU B O 1
ATOM 6544 N N . ARG B 1 390 ? -31.969 31.047 10.117 1 40.34 390 ARG B N 1
ATOM 6545 C CA . ARG B 1 390 ? -32 29.828 9.312 1 40.34 390 ARG B CA 1
ATOM 6546 C C . ARG B 1 390 ? -30.953 28.828 9.766 1 40.34 390 ARG B C 1
ATOM 6548 O O . ARG B 1 390 ? -31.219 27.641 9.875 1 40.34 390 ARG B O 1
ATOM 6555 N N . GLN B 1 391 ? -29.781 29.406 10.023 1 42.66 391 GLN B N 1
ATOM 6556 C CA . GLN B 1 391 ? -28.688 28.625 10.609 1 42.66 391 GLN B CA 1
ATOM 6557 C C . GLN B 1 391 ? -29.062 28.109 11.992 1 42.66 391 GLN B C 1
ATOM 6559 O O . GLN B 1 391 ? -28.719 26.969 12.352 1 42.66 391 GLN B O 1
ATOM 6564 N N . GLU B 1 392 ? -29.734 28.844 12.812 1 43.81 392 GLU B N 1
ATOM 6565 C CA . GLU B 1 392 ? -30.25 28.422 14.109 1 43.81 392 GLU B CA 1
ATOM 6566 C C . GLU B 1 392 ? -31.312 27.328 13.961 1 43.81 392 GLU B C 1
ATOM 6568 O O . GLU B 1 392 ? -31.328 26.375 14.727 1 43.81 392 GLU B O 1
ATOM 6573 N N . TRP B 1 393 ? -32.125 27.453 12.992 1 41.44 393 TRP B N 1
ATOM 6574 C CA . TRP B 1 393 ? -33.188 26.438 12.805 1 41.44 393 TRP B CA 1
ATOM 6575 C C . TRP B 1 393 ? -32.594 25.141 12.273 1 41.44 393 TRP B C 1
ATOM 6577 O O . TRP B 1 393 ? -32.969 24.062 12.711 1 41.44 393 TRP B O 1
ATOM 6587 N N . LEU B 1 394 ? -31.797 25.312 11.289 1 41.22 394 LEU B N 1
ATOM 6588 C CA . LEU B 1 394 ? -31.109 24.109 10.812 1 41.22 394 LEU B CA 1
ATOM 6589 C C . LEU B 1 394 ? -30.203 23.531 11.898 1 41.22 394 LEU B C 1
ATOM 6591 O O . LEU B 1 394 ? -30.094 22.312 12.031 1 41.22 394 LEU B O 1
ATOM 6595 N N . GLY B 1 395 ? -29.469 24.328 12.664 1 38.47 395 GLY B N 1
ATOM 6596 C CA . GLY B 1 395 ? -28.703 23.875 13.82 1 38.47 395 GLY B CA 1
ATOM 6597 C C . GLY B 1 395 ? -29.562 23.234 14.891 1 38.47 395 GLY B C 1
ATOM 6598 O O . GLY B 1 395 ? -29.172 22.234 15.492 1 38.47 395 GLY B O 1
ATOM 6599 N N . SER B 1 396 ? -30.672 23.766 15.289 1 40.03 396 SER B N 1
ATOM 6600 C CA . SER B 1 396 ? -31.578 23.188 16.281 1 40.03 396 SER B CA 1
ATOM 6601 C C . SER B 1 396 ? -32.188 21.891 15.766 1 40.03 396 SER B C 1
ATOM 6603 O O . SER B 1 396 ? -32.375 20.938 16.531 1 40.03 396 SER B O 1
ATOM 6605 N N . ASP B 1 397 ? -32.625 21.781 14.586 1 35.78 397 ASP B N 1
ATOM 6606 C CA . ASP B 1 397 ? -33.25 20.562 14.086 1 35.78 397 ASP B CA 1
ATOM 6607 C C . ASP B 1 397 ? -32.188 19.5 13.773 1 35.78 397 ASP B C 1
ATOM 6609 O O . ASP B 1 397 ? -32.469 18.297 13.844 1 35.78 397 ASP B O 1
ATOM 6613 N N . LEU B 1 398 ? -31.094 19.812 13.297 1 35.81 398 LEU B N 1
ATOM 6614 C CA . LEU B 1 398 ? -30.062 18.797 13.164 1 35.81 398 LEU B CA 1
ATOM 6615 C C . LEU B 1 398 ? -29.656 18.25 14.523 1 35.81 398 LEU B C 1
ATOM 6617 O O . LEU B 1 398 ? -29.188 17.125 14.633 1 35.81 398 LEU B O 1
ATOM 6621 N N . LEU B 1 399 ? -29.656 19 15.648 1 34.38 399 LEU B N 1
ATOM 6622 C CA . LEU B 1 399 ? -29.484 18.469 17 1 34.38 399 LEU B CA 1
ATOM 6623 C C . LEU B 1 399 ? -30.656 17.562 17.375 1 34.38 399 LEU B C 1
ATOM 6625 O O . LEU B 1 399 ? -30.547 16.75 18.297 1 34.38 399 LEU B O 1
ATOM 6629 N N . GLU B 1 400 ? -31.844 17.797 16.984 1 33.53 400 GLU B N 1
ATOM 6630 C CA . GLU B 1 400 ? -32.969 16.938 17.344 1 33.53 400 GLU B CA 1
ATOM 6631 C C . GLU B 1 400 ? -32.938 15.625 16.594 1 33.53 400 GLU B C 1
ATOM 6633 O O . GLU B 1 400 ? -33.531 14.641 17.016 1 33.53 400 GLU B O 1
ATOM 6638 N N . PHE B 1 401 ? -32.438 15.609 15.352 1 29.61 401 PHE B N 1
ATOM 6639 C CA . PHE B 1 401 ? -32.469 14.281 14.758 1 29.61 401 PHE B CA 1
ATOM 6640 C C . PHE B 1 401 ? -31.172 13.523 15.07 1 29.61 401 PHE B C 1
ATOM 6642 O O . PHE B 1 401 ? -30.078 14.094 15.031 1 29.61 401 PHE B O 1
#

Organism: Penicillium rubens (strain ATCC 28089 / DSM 1075 / NRRL 1951 / Wisconsin 54-1255) (NCBI:txid500485)

Foldseek 3Di:
DDPVVVVVVVVLVVLLVVQCVVFWDFKAKEFLVQEDEDDDPVNVVDPLLLLVLLLVLCVQQNQDQPDPVQAWEWEDEPVCEPPQWDWDDDPDPHTHIDGDPPHHTYTQDDPSVLSSLVVNDDPVPRMHMYTYGYDHDDCPPPPCCVDPVVVSVVVNSVCSNDDDDPDDQDAPLVLLVQLCQQCPVDVHDHNSNSNSNSLSSQSSDRPDCLSVLVVVLVVVPLQVVLVVVLVLQVLQRNQDDSSCSNVVLVLLARLVLSVLSVLLVVLLCQLQVNPSNLSNQHHNQQCVLQAQDFQQPDVVSVVVVVVCVVVCSHSVSDDPVSSVSSNVRSNVGGGRNDGSNVSSVCVVVSSVVSVVLCVVQVPPPPDSHGSVRSVCVVPVPVPCCDPVNVVVVVVVVVVVD/DDPVVVVVVVVLVVLLVVLCVVFWDFKAKEFLVQEDEDDDPVNVVDPLLLLVLLLVLCVLQNQDQPDPVQAWEWEDEPVCEPPQWDWDDDPDPHTHIDGDPPHHTYTQDDPSVLVSLVVRDDPVPRMHMYTYGYDNDPPPPPPCCVDPVVVSVVVNSVCSNDDDPPDDQDAPLVLVVQLCQQCPVDVHDHNSNSNSNSLSSQSSDRPDCLSVLVVVLVVVPLQVVLVVVLVLQVLQRNQDDSSCSNVVLVLLARLVLSLLSVLLVVLLCQLQVNPSNLSNQHHNQQCVLQAQDFQQPDVVSVVVVVVCVVVCSHSVSDDPVSSVSSNVRSNVGGGRNDGSNVSSVLVVVSSVVSVVLCVVQVPPPPDSHGSVRSVCVVPVPVPCCDPVNVSVVVVVVSRVD